Protein AF-0000000078671225 (afdb_homodimer)

Structure (mmCIF, N/CA/C/O backbone):
data_AF-0000000078671225-model_v1
#
loop_
_entity.id
_entity.type
_entity.pdbx_description
1 polymer 'cholesterol 7-desaturase'
#
loop_
_atom_site.group_PDB
_atom_site.id
_atom_site.type_symbol
_atom_site.label_atom_id
_atom_site.label_alt_id
_atom_site.label_comp_id
_atom_site.label_asym_id
_atom_site.label_entity_id
_atom_site.label_seq_id
_atom_site.pdbx_PDB_ins_code
_atom_site.Cartn_x
_atom_site.Cartn_y
_atom_site.Cartn_z
_atom_site.occupancy
_atom_site.B_iso_or_equiv
_atom_site.auth_seq_id
_atom_site.auth_comp_id
_atom_site.auth_asym_id
_atom_site.auth_atom_id
_atom_site.pdbx_PDB_model_num
ATOM 1 N N . ARG A 1 1 ? -19.578 13.242 -51.438 1 55.84 1 ARG A N 1
ATOM 2 C CA . ARG A 1 1 ? -18.312 13.195 -50.719 1 55.84 1 ARG A CA 1
ATOM 3 C C . ARG A 1 1 ? -18.422 12.367 -49.438 1 55.84 1 ARG A C 1
ATOM 5 O O . ARG A 1 1 ? -17.547 11.562 -49.156 1 55.84 1 ARG A O 1
ATOM 12 N N . LEU A 1 2 ? -19.469 12.477 -48.781 1 68.38 2 LEU A N 1
ATOM 13 C CA . LEU A 1 2 ? -19.688 11.703 -47.562 1 68.38 2 LEU A CA 1
ATOM 14 C C . LEU A 1 2 ? -19.969 10.234 -47.906 1 68.38 2 LEU A C 1
ATOM 16 O O . LEU A 1 2 ? -19.531 9.336 -47.188 1 68.38 2 LEU A O 1
ATOM 20 N N . ARG A 1 3 ? -20.609 10 -49.031 1 69.06 3 ARG A N 1
ATOM 21 C CA . ARG A 1 3 ? -20.938 8.641 -49.438 1 69.06 3 ARG A CA 1
ATOM 22 C C . ARG A 1 3 ? -19.688 7.855 -49.812 1 69.06 3 ARG A C 1
ATOM 24 O O . ARG A 1 3 ? -19.547 6.684 -49.438 1 69.06 3 ARG A O 1
ATOM 31 N N . TRP A 1 4 ? -18.828 8.523 -50.438 1 66.69 4 TRP A N 1
ATOM 32 C CA . TRP A 1 4 ? -17.578 7.859 -50.812 1 66.69 4 TRP A CA 1
ATOM 33 C C . TRP A 1 4 ? -16.719 7.594 -49.562 1 66.69 4 TRP A C 1
ATOM 35 O O . TRP A 1 4 ? -16.078 6.547 -49.469 1 66.69 4 TRP A O 1
ATOM 45 N N . LEU A 1 5 ? -16.844 8.492 -48.625 1 69.81 5 LEU A N 1
ATOM 46 C CA . LEU A 1 5 ? -16.094 8.297 -47.375 1 69.81 5 LEU A CA 1
ATOM 47 C C . LEU A 1 5 ? -16.656 7.121 -46.594 1 69.81 5 LEU A C 1
ATOM 49 O O . LEU A 1 5 ? -15.891 6.328 -46.031 1 69.81 5 LEU A O 1
ATOM 53 N N . LEU A 1 6 ? -17.906 7.027 -46.656 1 73.56 6 LEU A N 1
ATOM 54 C CA . LEU A 1 6 ? -18.547 5.91 -45.969 1 73.56 6 LEU A CA 1
ATOM 55 C C . LEU A 1 6 ? -18.219 4.59 -46.688 1 73.56 6 LEU A C 1
ATOM 57 O O . LEU A 1 6 ? -18.016 3.568 -46.031 1 73.56 6 LEU A O 1
ATOM 61 N N . LEU A 1 7 ? -18.156 4.641 -47.938 1 74.5 7 LEU A N 1
ATOM 62 C CA . LEU A 1 7 ? -17.875 3.447 -48.75 1 74.5 7 LEU A CA 1
ATOM 63 C C . LEU A 1 7 ? -16.438 2.979 -48.5 1 74.5 7 LEU A C 1
ATOM 65 O O . LEU A 1 7 ? -16.156 1.776 -48.531 1 74.5 7 LEU A O 1
ATOM 69 N N . LEU A 1 8 ? -15.617 3.893 -48.219 1 76.25 8 LEU A N 1
ATOM 70 C CA . LEU A 1 8 ? -14.227 3.533 -47.938 1 76.25 8 LEU A CA 1
ATOM 71 C C . LEU A 1 8 ? -14.023 3.18 -46.469 1 76.25 8 LEU A C 1
ATOM 73 O O . LEU A 1 8 ? -13.25 2.275 -46.156 1 76.25 8 LEU A O 1
ATOM 77 N N . LEU A 1 9 ? -14.82 3.812 -45.656 1 82.19 9 LEU A N 1
ATOM 78 C CA . LEU A 1 9 ? -14.602 3.637 -44.25 1 82.19 9 LEU A CA 1
ATOM 79 C C . LEU A 1 9 ? -15.234 2.342 -43.75 1 82.19 9 LEU A C 1
ATOM 81 O O . LEU A 1 9 ? -14.695 1.674 -42.875 1 82.19 9 LEU A O 1
ATOM 85 N N . LEU A 1 10 ? -16.266 1.945 -44.375 1 84.94 10 LEU A N 1
ATOM 86 C CA . LEU A 1 10 ? -17 0.776 -43.906 1 84.94 10 LEU A CA 1
ATOM 87 C C . LEU A 1 10 ? -16.188 -0.498 -44.125 1 84.94 10 LEU A C 1
ATOM 89 O O . LEU A 1 10 ? -16.047 -1.302 -43.188 1 84.94 10 LEU A O 1
ATOM 93 N N . PRO A 1 11 ? -15.656 -0.685 -45.375 1 85.44 11 PRO A N 1
ATOM 94 C CA . PRO A 1 11 ? -14.812 -1.87 -45.531 1 85.44 11 PRO A CA 1
ATOM 95 C C . PRO A 1 11 ? -13.609 -1.874 -44.594 1 85.44 11 PRO A C 1
ATOM 97 O O . PRO A 1 11 ? -13.203 -2.934 -44.094 1 85.44 11 PRO A O 1
ATOM 100 N N . CYS A 1 12 ? -13.148 -0.832 -44.375 1 87.88 12 CYS A N 1
ATOM 101 C CA . CYS A 1 12 ? -12.023 -0.729 -43.438 1 87.88 12 CYS A CA 1
ATOM 102 C C . CYS A 1 12 ? -12.438 -1.104 -42.031 1 87.88 12 CYS A C 1
ATOM 104 O O . CYS A 1 12 ? -11.711 -1.811 -41.344 1 87.88 12 CYS A O 1
ATOM 106 N N . VAL A 1 13 ? -13.531 -0.581 -41.625 1 88.31 13 VAL A N 1
ATOM 107 C CA . VAL A 1 13 ? -14.047 -0.91 -40.281 1 88.31 13 VAL A CA 1
ATOM 108 C C . VAL A 1 13 ? -14.336 -2.408 -40.188 1 88.31 13 VAL A C 1
ATOM 110 O O . VAL A 1 13 ? -13.992 -3.057 -39.219 1 88.31 13 VAL A O 1
ATOM 113 N N . ILE A 1 14 ? -14.93 -2.887 -41.219 1 87.38 14 ILE A N 1
ATOM 114 C CA . ILE A 1 14 ? -15.242 -4.312 -41.281 1 87.38 14 ILE A CA 1
ATOM 115 C C . ILE A 1 14 ? -13.945 -5.121 -41.219 1 87.38 14 ILE A C 1
ATOM 117 O O . ILE A 1 14 ? -13.852 -6.102 -40.469 1 87.38 14 ILE A O 1
ATOM 121 N N . PHE A 1 15 ? -13.016 -4.746 -41.969 1 88.62 15 PHE A N 1
ATOM 122 C CA . PHE A 1 15 ? -11.719 -5.422 -41.969 1 88.62 15 PHE A CA 1
ATOM 123 C C . PHE A 1 15 ? -11.078 -5.344 -40.594 1 88.62 15 PHE A C 1
ATOM 125 O O . PHE A 1 15 ? -10.531 -6.332 -40.094 1 88.62 15 PHE A O 1
ATOM 132 N N . CYS A 1 16 ? -11.125 -4.258 -40 1 87.88 16 CYS A N 1
ATOM 133 C CA . CYS A 1 16 ? -10.555 -4.086 -38.656 1 87.88 16 CYS A CA 1
ATOM 134 C C . CYS A 1 16 ? -11.25 -4.977 -37.656 1 87.88 16 CYS A C 1
ATOM 136 O O . CYS A 1 16 ? -10.602 -5.613 -36.812 1 87.88 16 CYS A O 1
ATOM 138 N N . VAL A 1 17 ? -12.477 -5.016 -37.719 1 86.75 17 VAL A N 1
ATOM 139 C CA . VAL A 1 17 ? -13.258 -5.836 -36.812 1 86.75 17 VAL A CA 1
ATOM 140 C C . VAL A 1 17 ? -12.945 -7.312 -37.031 1 86.75 17 VAL A C 1
ATOM 142 O O . VAL A 1 17 ? -12.758 -8.078 -36.094 1 86.75 17 VAL A O 1
ATOM 145 N N . LEU A 1 18 ? -12.875 -7.641 -38.281 1 87.12 18 LEU A N 1
ATOM 146 C CA . LEU A 1 18 ? -12.562 -9.023 -38.625 1 87.12 18 LEU A CA 1
ATOM 147 C C . LEU A 1 18 ? -11.148 -9.383 -38.188 1 87.12 18 LEU A C 1
ATOM 149 O O . LEU A 1 18 ? -10.898 -10.492 -37.719 1 87.12 18 LEU A O 1
ATOM 153 N N . PHE A 1 19 ? -10.328 -8.469 -38.375 1 87.31 19 PHE A N 1
ATOM 154 C CA . PHE A 1 19 ? -8.953 -8.688 -37.938 1 87.31 19 PHE A CA 1
ATOM 155 C C . PHE A 1 19 ? -8.891 -8.844 -36.406 1 87.31 19 PHE A C 1
ATOM 157 O O . PHE A 1 19 ? -8.211 -9.734 -35.906 1 87.31 19 PHE A O 1
ATOM 164 N N . TRP A 1 20 ? -9.547 -8.008 -35.812 1 83.62 20 TRP A N 1
ATOM 165 C CA . TRP A 1 20 ? -9.57 -8.086 -34.344 1 83.62 20 TRP A CA 1
ATOM 166 C C . TRP A 1 20 ? -10.172 -9.406 -33.875 1 83.62 20 TRP A C 1
ATOM 168 O O . TRP A 1 20 ? -9.641 -10.039 -32.969 1 83.62 20 TRP A O 1
ATOM 178 N N . TYR A 1 21 ? -11.117 -9.734 -34.469 1 84.5 21 TYR A N 1
ATOM 179 C CA . TYR A 1 21 ? -11.75 -11.008 -34.156 1 84.5 21 TYR A CA 1
ATOM 180 C C . TYR A 1 21 ? -10.797 -12.172 -34.438 1 84.5 21 TYR A C 1
ATOM 182 O O . TYR A 1 21 ? -10.656 -13.07 -33.594 1 84.5 21 TYR A O 1
ATOM 190 N N . TRP A 1 22 ? -10.234 -12.094 -35.594 1 86.56 22 TRP A N 1
ATOM 191 C CA . TRP A 1 22 ? -9.273 -13.133 -35.938 1 86.56 22 TRP A CA 1
ATOM 192 C C . TRP A 1 22 ? -8.133 -13.172 -34.938 1 86.56 22 TRP A C 1
ATOM 194 O O . TRP A 1 22 ? -7.742 -14.25 -34.469 1 86.56 22 TRP A O 1
ATOM 204 N N . TYR A 1 23 ? -7.664 -12.094 -34.625 1 86.06 23 TYR A N 1
ATOM 205 C CA . TYR A 1 23 ? -6.562 -11.992 -33.688 1 86.06 23 TYR A CA 1
ATOM 206 C C . TYR A 1 23 ? -6.965 -12.539 -32.312 1 86.06 23 TYR A C 1
ATOM 208 O O . TYR A 1 23 ? -6.234 -13.336 -31.719 1 86.06 23 TYR A O 1
ATOM 216 N N . PHE A 1 24 ? -8.086 -12.156 -31.922 1 86.69 24 PHE A N 1
ATOM 217 C CA . PHE A 1 24 ? -8.586 -12.602 -30.625 1 86.69 24 PHE A CA 1
ATOM 218 C C . PHE A 1 24 ? -8.844 -14.109 -30.641 1 86.69 24 PHE A C 1
ATOM 220 O O . PHE A 1 24 ? -8.617 -14.789 -29.641 1 86.69 24 PHE A O 1
ATOM 227 N N . TYR A 1 25 ? -9.188 -14.469 -31.781 1 87.69 25 TYR A N 1
ATOM 228 C CA . TYR A 1 25 ? -9.508 -15.891 -31.906 1 87.69 25 TYR A CA 1
ATOM 229 C C . TYR A 1 25 ? -8.242 -16.734 -31.938 1 87.69 25 TYR A C 1
ATOM 231 O O . TYR A 1 25 ? -8.188 -17.812 -31.328 1 87.69 25 TYR A O 1
ATOM 239 N N . THR A 1 26 ? -7.219 -16.266 -32.5 1 89.56 26 THR A N 1
ATOM 240 C CA . THR A 1 26 ? -6.062 -17.125 -32.75 1 89.56 26 THR A CA 1
ATOM 241 C C . THR A 1 26 ? -4.996 -16.938 -31.688 1 89.56 26 THR A C 1
ATOM 243 O O . THR A 1 26 ? -4.141 -17.812 -31.5 1 89.56 26 THR A O 1
ATOM 246 N N . ASN A 1 27 ? -5.047 -15.875 -31 1 92.88 27 ASN A N 1
ATOM 247 C CA . ASN A 1 27 ? -4 -15.609 -30.016 1 92.88 27 ASN A CA 1
ATOM 248 C C . ASN A 1 27 ? -4.492 -15.852 -28.594 1 92.88 27 ASN A C 1
ATOM 250 O O . ASN A 1 27 ? -5.652 -15.594 -28.281 1 92.88 27 ASN A O 1
ATOM 254 N N . PRO A 1 28 ? -3.529 -16.375 -27.75 1 95 28 PRO A N 1
ATOM 255 C CA . PRO A 1 28 ? -3.904 -16.562 -26.344 1 95 28 PRO A CA 1
ATOM 256 C C . PRO A 1 28 ? -4.188 -15.25 -25.641 1 95 28 PRO A C 1
ATOM 258 O O . PRO A 1 28 ? -3.678 -14.203 -26.047 1 95 28 PRO A O 1
ATOM 261 N N . LEU A 1 29 ? -5.043 -15.312 -24.656 1 95.06 29 LEU A N 1
ATOM 262 C CA . LEU A 1 29 ? -5.332 -14.148 -23.828 1 95.06 29 LEU A CA 1
ATOM 263 C C . LEU A 1 29 ? -4.273 -13.969 -22.75 1 95.06 29 LEU A C 1
ATOM 265 O O . LEU A 1 29 ? -4.113 -14.836 -21.875 1 95.06 29 LEU A O 1
ATOM 269 N N . GLU A 1 30 ? -3.547 -12.898 -22.781 1 95.38 30 GLU A N 1
ATOM 270 C CA . GLU A 1 30 ? -2.527 -12.625 -21.766 1 95.38 30 GLU A CA 1
ATOM 271 C C . GLU A 1 30 ? -2.807 -11.312 -21.047 1 95.38 30 GLU A C 1
ATOM 273 O O . GLU A 1 30 ? -2.773 -10.242 -21.656 1 95.38 30 GLU A O 1
ATOM 278 N N . LEU A 1 31 ? -3.146 -11.406 -19.844 1 95.94 31 LEU A N 1
ATOM 279 C CA . LEU A 1 31 ? -3.379 -10.266 -18.969 1 95.94 31 LEU A CA 1
ATOM 280 C C . LEU A 1 31 ? -2.299 -10.172 -17.891 1 95.94 31 LEU A C 1
ATOM 282 O O . LEU A 1 31 ? -2.373 -10.859 -16.875 1 95.94 31 LEU A O 1
ATOM 286 N N . LEU A 1 32 ? -1.301 -9.32 -18.078 1 96.31 32 LEU A N 1
ATOM 287 C CA . LEU A 1 32 ? -0.162 -9.164 -17.188 1 96.31 32 LEU A CA 1
ATOM 288 C C . LEU A 1 32 ? -0.237 -7.84 -16.422 1 96.31 32 LEU A C 1
ATOM 290 O O . LEU A 1 32 ? -0.164 -6.77 -17.031 1 96.31 32 LEU A O 1
ATOM 294 N N . ARG A 1 33 ? -0.385 -7.941 -15.117 1 96.44 33 ARG A N 1
ATOM 295 C CA . ARG A 1 33 ? -0.526 -6.754 -14.281 1 96.44 33 ARG A CA 1
ATOM 296 C C . ARG A 1 33 ? 0.785 -6.418 -13.586 1 96.44 33 ARG A C 1
ATOM 298 O O . ARG A 1 33 ? 1.474 -7.309 -13.086 1 96.44 33 ARG A O 1
ATOM 305 N N . ALA A 1 34 ? 1.053 -5.086 -13.578 1 94.38 34 ALA A N 1
ATOM 306 C CA . ALA A 1 34 ? 2.16 -4.621 -12.742 1 94.38 34 ALA A CA 1
ATOM 307 C C . ALA A 1 34 ? 1.76 -4.578 -11.273 1 94.38 34 ALA A C 1
ATOM 309 O O . ALA A 1 34 ? 0.57 -4.59 -10.945 1 94.38 34 ALA A O 1
ATOM 310 N N . PRO A 1 35 ? 2.77 -4.523 -10.383 1 92.94 35 PRO A N 1
ATOM 311 C CA . PRO A 1 35 ? 2.477 -4.562 -8.945 1 92.94 35 PRO A CA 1
ATOM 312 C C . PRO A 1 35 ? 1.544 -3.436 -8.508 1 92.94 35 PRO A C 1
ATOM 314 O O . PRO A 1 35 ? 0.824 -3.578 -7.516 1 92.94 35 PRO A O 1
ATOM 317 N N . GLU A 1 36 ? 1.502 -2.311 -9.219 1 93.38 36 GLU A N 1
ATOM 318 C CA . GLU A 1 36 ? 0.73 -1.149 -8.781 1 93.38 36 GLU A CA 1
ATOM 319 C C . GLU A 1 36 ? -0.641 -1.117 -9.453 1 93.38 36 GLU A C 1
ATOM 321 O O . GLU A 1 36 ? -1.479 -0.278 -9.117 1 93.38 36 GLU A O 1
ATOM 326 N N . ASP A 1 37 ? -0.904 -2.016 -10.312 1 93.38 37 ASP A N 1
ATOM 327 C CA . ASP A 1 37 ? -2.051 -1.899 -11.211 1 93.38 37 ASP A CA 1
ATOM 328 C C . ASP A 1 37 ? -3.352 -2.238 -10.484 1 93.38 37 ASP A C 1
ATOM 330 O O . ASP A 1 37 ? -4.414 -1.72 -10.836 1 93.38 37 ASP A O 1
ATOM 334 N N . VAL A 1 38 ? -3.236 -3.137 -9.516 1 94.69 38 VAL A N 1
ATOM 335 C CA . VAL A 1 38 ? -4.473 -3.715 -9 1 94.69 38 VAL A CA 1
ATOM 336 C C . VAL A 1 38 ? -4.512 -3.598 -7.477 1 94.69 38 VAL A C 1
ATOM 338 O O . VAL A 1 38 ? -3.492 -3.797 -6.809 1 94.69 38 VAL A O 1
ATOM 341 N N . GLY A 1 39 ? -5.695 -3.27 -7.004 1 94.44 39 GLY A N 1
ATOM 342 C CA . GLY A 1 39 ? -5.957 -3.438 -5.582 1 94.44 39 GLY A CA 1
ATOM 343 C C . GLY A 1 39 ? -5.727 -2.172 -4.781 1 94.44 39 GLY A C 1
ATOM 344 O O . GLY A 1 39 ? -5.738 -2.199 -3.547 1 94.44 39 GLY A O 1
ATOM 345 N N . TYR A 1 40 ? -5.496 -1.043 -5.445 1 93.25 40 TYR A N 1
ATOM 346 C CA . TYR A 1 40 ? -5.254 0.227 -4.77 1 93.25 40 TYR A CA 1
ATOM 347 C C . TYR A 1 40 ? -6.238 1.292 -5.238 1 93.25 40 TYR A C 1
ATOM 349 O O . TYR A 1 40 ? -6.668 1.283 -6.395 1 93.25 40 TYR A O 1
ATOM 357 N N . ILE A 1 41 ? -6.578 2.096 -4.242 1 87.31 41 ILE A N 1
ATOM 358 C CA . ILE A 1 41 ? -7.418 3.24 -4.578 1 87.31 41 ILE A CA 1
ATOM 359 C C . ILE A 1 41 ? -6.547 4.488 -4.734 1 87.31 41 ILE A C 1
ATOM 361 O O . ILE A 1 41 ? -5.887 4.914 -3.785 1 87.31 41 ILE A O 1
ATOM 365 N N . ALA A 1 42 ? -6.652 5.039 -5.883 1 80.19 42 ALA A N 1
ATOM 366 C CA . ALA A 1 42 ? -5.809 6.191 -6.188 1 80.19 42 ALA A CA 1
ATOM 367 C C . ALA A 1 42 ? -6.207 7.398 -5.344 1 80.19 42 ALA A C 1
ATOM 369 O O . ALA A 1 42 ? -7.395 7.68 -5.172 1 80.19 42 ALA A O 1
ATOM 370 N N . GLU A 1 43 ? -5.227 8.016 -4.695 1 74.69 43 GLU A N 1
ATOM 371 C CA . GLU A 1 43 ? -5.422 9.273 -3.98 1 74.69 43 GLU A CA 1
ATOM 372 C C . GLU A 1 43 ? -5.238 10.469 -4.91 1 74.69 43 GLU A C 1
ATOM 374 O O . GLU A 1 43 ? -4.492 10.391 -5.887 1 74.69 43 GLU A O 1
ATOM 379 N N . ASP A 1 44 ? -5.961 11.477 -4.668 1 68.62 44 ASP A N 1
ATOM 380 C CA . ASP A 1 44 ? -5.887 12.656 -5.527 1 68.62 44 ASP A CA 1
ATOM 381 C C . ASP A 1 44 ? -4.461 13.195 -5.598 1 68.62 44 ASP A C 1
ATOM 383 O O . ASP A 1 44 ? -3.791 13.336 -4.574 1 68.62 44 ASP A O 1
ATOM 387 N N . GLY A 1 45 ? -4.047 13.438 -6.844 1 67.62 45 GLY A N 1
ATOM 388 C CA . GLY A 1 45 ? -2.768 14.078 -7.094 1 67.62 45 GLY A CA 1
ATOM 389 C C . GLY A 1 45 ? -1.602 13.109 -7.094 1 67.62 45 GLY A C 1
ATOM 390 O O . GLY A 1 45 ? -0.445 13.523 -7.195 1 67.62 45 GLY A O 1
ATOM 391 N N . ARG A 1 46 ? -1.879 11.773 -6.934 1 79.06 46 ARG A N 1
ATOM 392 C CA . ARG A 1 46 ? -0.795 10.797 -6.898 1 79.06 46 ARG A CA 1
ATOM 393 C C . ARG A 1 46 ? -0.961 9.758 -8 1 79.06 46 ARG A C 1
ATOM 395 O O . ARG A 1 46 ? -2.084 9.414 -8.375 1 79.06 46 ARG A O 1
ATOM 402 N N . SER A 1 47 ? 0.182 9.344 -8.523 1 81 47 SER A N 1
ATOM 403 C CA . SER A 1 47 ? 0.148 8.227 -9.461 1 81 47 SER A CA 1
ATOM 404 C C . SER A 1 47 ? -0.207 6.922 -8.75 1 81 47 SER A C 1
ATOM 406 O O . SER A 1 47 ? -0.151 6.84 -7.52 1 81 47 SER A O 1
ATOM 408 N N . LYS A 1 48 ? -0.558 5.883 -9.547 1 84.62 48 LYS A N 1
ATOM 409 C CA . LYS A 1 48 ? -0.833 4.555 -9.008 1 84.62 48 LYS A CA 1
ATOM 410 C C . LYS A 1 48 ? 0.397 3.98 -8.305 1 84.62 48 LYS A C 1
ATOM 412 O O . LYS A 1 48 ? 0.285 3.385 -7.234 1 84.62 48 LYS A O 1
ATOM 417 N N . ALA A 1 49 ? 1.486 4.18 -8.961 1 85.81 49 ALA A N 1
ATOM 418 C CA . ALA A 1 49 ? 2.736 3.67 -8.406 1 85.81 49 ALA A CA 1
ATOM 419 C C . ALA A 1 49 ? 3.051 4.324 -7.062 1 85.81 49 ALA A C 1
ATOM 421 O O . ALA A 1 49 ? 3.459 3.65 -6.113 1 85.81 49 ALA A O 1
ATOM 422 N N . GLN A 1 50 ? 2.807 5.59 -6.961 1 83.25 50 GLN A N 1
ATOM 423 C CA . GLN A 1 50 ? 3.035 6.316 -5.715 1 83.25 50 GLN A CA 1
ATOM 424 C C . GLN A 1 50 ? 2.088 5.832 -4.617 1 83.25 50 GLN A C 1
ATOM 426 O O . GLN A 1 50 ? 2.508 5.621 -3.477 1 83.25 50 GLN A O 1
ATOM 431 N N . THR A 1 51 ? 0.891 5.617 -5.016 1 88 51 THR A N 1
ATOM 432 C CA . THR A 1 51 ? -0.112 5.148 -4.062 1 88 51 THR A CA 1
ATOM 433 C C . THR A 1 51 ? 0.232 3.748 -3.561 1 88 51 THR A C 1
ATOM 435 O O . THR A 1 51 ? 0.231 3.498 -2.354 1 88 51 THR A O 1
ATOM 438 N N . ALA A 1 52 ? 0.563 2.893 -4.477 1 90.56 52 ALA A N 1
ATOM 439 C CA . ALA A 1 52 ? 0.913 1.523 -4.109 1 90.56 52 ALA A CA 1
ATOM 440 C C . ALA A 1 52 ? 2.111 1.497 -3.166 1 90.56 52 ALA A C 1
ATOM 442 O O . ALA A 1 52 ? 2.109 0.766 -2.172 1 90.56 52 ALA A O 1
ATOM 443 N N . ASN A 1 53 ? 3.078 2.279 -3.451 1 86.31 53 ASN A N 1
ATOM 444 C CA . ASN A 1 53 ? 4.27 2.35 -2.611 1 86.31 53 ASN A CA 1
ATOM 445 C C . ASN A 1 53 ? 3.938 2.85 -1.208 1 86.31 53 ASN A C 1
ATOM 447 O O . ASN A 1 53 ? 4.457 2.328 -0.22 1 86.31 53 ASN A O 1
ATOM 451 N N . GLN A 1 54 ? 3.113 3.814 -1.175 1 86.81 54 GLN A N 1
ATOM 452 C CA . GLN A 1 54 ? 2.711 4.355 0.119 1 86.81 54 GLN A CA 1
ATOM 453 C C . GLN A 1 54 ? 1.944 3.32 0.936 1 86.81 54 GLN A C 1
ATOM 455 O O . GLN A 1 54 ? 2.186 3.164 2.135 1 86.81 54 GLN A O 1
ATOM 460 N N . VAL A 1 55 ? 1.031 2.627 0.302 1 90.06 55 VAL A N 1
ATOM 461 C CA . VAL A 1 55 ? 0.231 1.614 0.98 1 90.06 55 VAL A CA 1
ATOM 462 C C . VAL A 1 55 ? 1.14 0.51 1.517 1 90.06 55 VAL A C 1
ATOM 464 O O . VAL A 1 55 ? 1.012 0.1 2.672 1 90.06 55 VAL A O 1
ATOM 467 N N . ARG A 1 56 ? 2.059 0.103 0.726 1 88.69 56 ARG A N 1
ATOM 468 C CA . ARG A 1 56 ? 2.98 -0.958 1.116 1 88.69 56 ARG A CA 1
ATOM 469 C C . ARG A 1 56 ? 3.846 -0.527 2.295 1 88.69 56 ARG A C 1
ATOM 471 O O . ARG A 1 56 ? 4.086 -1.312 3.215 1 88.69 56 ARG A O 1
ATOM 478 N N . ARG A 1 57 ? 4.23 0.657 2.248 1 84.69 57 ARG A N 1
ATOM 479 C CA . ARG A 1 57 ? 5.137 1.186 3.264 1 84.69 57 ARG A CA 1
ATOM 480 C C . ARG A 1 57 ? 4.41 1.39 4.59 1 84.69 57 ARG A C 1
ATOM 482 O O . ARG A 1 57 ? 4.98 1.151 5.656 1 84.69 57 ARG A O 1
ATOM 489 N N . ARG A 1 58 ? 3.18 1.777 4.535 1 87.5 58 ARG A N 1
ATOM 490 C CA . ARG A 1 58 ? 2.492 2.252 5.73 1 87.5 58 ARG A CA 1
ATOM 491 C C . ARG A 1 58 ? 1.592 1.167 6.312 1 87.5 58 ARG A C 1
ATOM 493 O O . ARG A 1 58 ? 1.129 1.28 7.449 1 87.5 58 ARG A O 1
ATOM 500 N N . ARG A 1 59 ? 1.404 0.136 5.605 1 87.69 59 ARG A N 1
ATOM 501 C CA . ARG A 1 59 ? 0.532 -0.929 6.09 1 87.69 59 ARG A CA 1
ATOM 502 C C . ARG A 1 59 ? 1.179 -1.685 7.246 1 87.69 59 ARG A C 1
ATOM 504 O O . ARG A 1 59 ? 2.385 -1.935 7.234 1 87.69 59 ARG A O 1
ATOM 511 N N . LYS A 1 60 ? 0.337 -2.014 8.195 1 86.88 60 LYS A N 1
ATOM 512 C CA . LYS A 1 60 ? 0.794 -2.965 9.203 1 86.88 60 LYS A CA 1
ATOM 513 C C . LYS A 1 60 ? 0.861 -4.379 8.641 1 86.88 60 LYS A C 1
ATOM 515 O O . LYS A 1 60 ? -0.034 -4.805 7.902 1 86.88 60 LYS A O 1
ATOM 520 N N . ILE A 1 61 ? 1.869 -5.027 8.961 1 84.62 61 ILE A N 1
ATOM 521 C CA . ILE A 1 61 ? 2.029 -6.348 8.367 1 84.62 61 ILE A CA 1
ATOM 522 C C . ILE A 1 61 ? 1.565 -7.418 9.344 1 84.62 61 ILE A C 1
ATOM 524 O O . ILE A 1 61 ? 1.182 -8.516 8.938 1 84.62 61 ILE A O 1
ATOM 528 N N . GLY A 1 62 ? 1.608 -7.109 10.711 1 84.38 62 GLY A N 1
ATOM 529 C CA . GLY A 1 62 ? 1.26 -8.094 11.727 1 84.38 62 GLY A CA 1
ATOM 530 C C . GLY A 1 62 ? 2.381 -9.07 12.016 1 84.38 62 GLY A C 1
ATOM 531 O O . GLY A 1 62 ? 3.463 -8.977 11.438 1 84.38 62 GLY A O 1
ATOM 532 N N . GLU A 1 63 ? 2.146 -9.914 13.016 1 90.44 63 GLU A N 1
ATOM 533 C CA . GLU A 1 63 ? 3.076 -11.008 13.281 1 90.44 63 GLU A CA 1
ATOM 534 C C . GLU A 1 63 ? 2.941 -12.109 12.234 1 90.44 63 GLU A C 1
ATOM 536 O O . GLU A 1 63 ? 1.871 -12.703 12.086 1 90.44 63 GLU A O 1
ATOM 541 N N . LEU A 1 64 ? 4.023 -12.406 11.609 1 93.88 64 LEU A N 1
ATOM 542 C CA . LEU A 1 64 ? 3.959 -13.25 10.414 1 93.88 64 LEU A CA 1
ATOM 543 C C . LEU A 1 64 ? 4.523 -14.641 10.695 1 93.88 64 LEU A C 1
ATOM 545 O O . LEU A 1 64 ? 5.48 -14.781 11.461 1 93.88 64 LEU A O 1
ATOM 549 N N . PRO A 1 65 ? 3.908 -15.68 10.094 1 95.19 65 PRO A N 1
ATOM 550 C CA . PRO A 1 65 ? 4.641 -16.938 9.961 1 95.19 65 PRO A CA 1
ATOM 551 C C . PRO A 1 65 ? 5.898 -16.797 9.102 1 95.19 65 PRO A C 1
ATOM 553 O O . PRO A 1 65 ? 6.168 -15.727 8.562 1 95.19 65 PRO A O 1
ATOM 556 N N . PRO A 1 66 ? 6.699 -17.938 9.117 1 96.44 66 PRO A N 1
ATOM 557 C CA . PRO A 1 66 ? 7.824 -17.875 8.18 1 96.44 66 PRO A CA 1
ATOM 558 C C . PRO A 1 66 ? 7.391 -17.469 6.77 1 96.44 66 PRO A C 1
ATOM 560 O O . PRO A 1 66 ? 6.258 -17.734 6.367 1 96.44 66 PRO A O 1
ATOM 563 N N . VAL A 1 67 ? 8.289 -16.906 6.008 1 96.44 67 VAL A N 1
ATOM 564 C CA . VAL A 1 67 ? 7.848 -16.188 4.824 1 96.44 67 VAL A CA 1
ATOM 565 C C . VAL A 1 67 ? 8.031 -17.047 3.582 1 96.44 67 VAL A C 1
ATOM 567 O O . VAL A 1 67 ? 7.43 -16.781 2.539 1 96.44 67 VAL A O 1
ATOM 570 N N . TYR A 1 68 ? 8.859 -18.094 3.6 1 97.81 68 TYR A N 1
ATOM 571 C CA . TYR A 1 68 ? 9.07 -18.984 2.459 1 97.81 68 TYR A CA 1
ATOM 572 C C . TYR A 1 68 ? 8.812 -20.438 2.836 1 97.81 68 TYR A C 1
ATOM 574 O O . TYR A 1 68 ? 9.648 -21.078 3.465 1 97.81 68 TYR A O 1
ATOM 582 N N . PRO A 1 69 ? 7.734 -21 2.385 1 98.44 69 PRO A N 1
ATOM 583 C CA . PRO A 1 69 ? 7.445 -22.406 2.674 1 98.44 69 PRO A CA 1
ATOM 584 C C . PRO A 1 69 ? 8.219 -23.359 1.769 1 98.44 69 PRO A C 1
ATOM 586 O O . PRO A 1 69 ? 8.602 -23 0.656 1 98.44 69 PRO A O 1
ATOM 589 N N . ASN A 1 70 ? 8.391 -24.578 2.285 1 98.56 70 ASN A N 1
ATOM 590 C CA . ASN A 1 70 ? 9.031 -25.625 1.502 1 98.56 70 ASN A CA 1
ATOM 591 C C . ASN A 1 70 ? 8.078 -26.219 0.462 1 98.56 70 ASN A C 1
ATOM 593 O O . ASN A 1 70 ? 6.93 -26.531 0.777 1 98.56 70 ASN A O 1
ATOM 597 N N . GLY A 1 71 ? 8.555 -26.281 -0.759 1 98.62 71 GLY A N 1
ATOM 598 C CA . GLY A 1 71 ? 7.703 -26.844 -1.793 1 98.62 71 GLY A CA 1
ATOM 599 C C . GLY A 1 71 ? 8.133 -26.453 -3.195 1 98.62 71 GLY A C 1
ATOM 600 O O . GLY A 1 71 ? 9.25 -25.984 -3.4 1 98.62 71 GLY A O 1
ATOM 601 N N . TRP A 1 72 ? 7.305 -26.844 -4.184 1 98.81 72 TRP A N 1
ATOM 602 C CA . TRP A 1 72 ? 7.52 -26.531 -5.594 1 98.81 72 TRP A CA 1
ATOM 603 C C . TRP A 1 72 ? 6.957 -25.141 -5.934 1 98.81 72 TRP A C 1
ATOM 605 O O . TRP A 1 72 ? 5.84 -24.812 -5.535 1 98.81 72 TRP A O 1
ATOM 615 N N . PHE A 1 73 ? 7.707 -24.375 -6.691 1 98.88 73 PHE A N 1
ATOM 616 C CA . PHE A 1 73 ? 7.281 -23.047 -7.125 1 98.88 73 PHE A CA 1
ATOM 617 C C . PHE A 1 73 ? 7.594 -22.828 -8.602 1 98.88 73 PHE A C 1
ATOM 619 O O . PHE A 1 73 ? 8.648 -23.25 -9.086 1 98.88 73 PHE A O 1
ATOM 626 N N . ARG A 1 74 ? 6.719 -22.203 -9.25 1 98.69 74 ARG A N 1
ATOM 627 C CA . ARG A 1 74 ? 6.91 -21.875 -10.664 1 98.69 74 ARG A CA 1
ATOM 628 C C . ARG A 1 74 ? 7.918 -20.734 -10.828 1 98.69 74 ARG A C 1
ATOM 630 O O . ARG A 1 74 ? 7.82 -19.719 -10.148 1 98.69 74 ARG A O 1
ATOM 637 N N . VAL A 1 75 ? 8.797 -20.906 -11.734 1 98.31 75 VAL A N 1
ATOM 638 C CA . VAL A 1 75 ? 9.742 -19.828 -12 1 98.31 75 VAL A CA 1
ATOM 639 C C . VAL A 1 75 ? 9.445 -19.203 -13.367 1 98.31 75 VAL A C 1
ATOM 641 O O . VAL A 1 75 ? 9.703 -18.016 -13.586 1 98.31 75 VAL A O 1
ATOM 644 N N . LEU A 1 76 ? 8.938 -20.109 -14.266 1 97.56 76 LEU A N 1
ATOM 645 C CA . LEU A 1 76 ? 8.688 -19.594 -15.609 1 97.56 76 LEU A CA 1
ATOM 646 C C . LEU A 1 76 ? 7.754 -20.531 -16.375 1 97.56 76 LEU A C 1
ATOM 648 O O . LEU A 1 76 ? 7.746 -21.734 -16.141 1 97.56 76 LEU A O 1
ATOM 652 N N . ASP A 1 77 ? 7.008 -19.938 -17.281 1 97.25 77 ASP A N 1
ATOM 653 C CA . ASP A 1 77 ? 6.309 -20.781 -18.25 1 97.25 77 ASP A CA 1
ATOM 654 C C . ASP A 1 77 ? 7.258 -21.281 -19.328 1 97.25 77 ASP A C 1
ATOM 656 O O . ASP A 1 77 ? 8.109 -20.531 -19.812 1 97.25 77 ASP A O 1
ATOM 660 N N . SER A 1 78 ? 7.051 -22.484 -19.703 1 97.56 78 SER A N 1
ATOM 661 C CA . SER A 1 78 ? 7.953 -23.141 -20.656 1 97.56 78 SER A CA 1
ATOM 662 C C . SER A 1 78 ? 8.047 -22.344 -21.953 1 97.56 78 SER A C 1
ATOM 664 O O . SER A 1 78 ? 9.125 -22.203 -22.516 1 97.56 78 SER A O 1
ATOM 666 N N . HIS A 1 79 ? 6.906 -21.828 -22.422 1 95.38 79 HIS A N 1
ATOM 667 C CA . HIS A 1 79 ? 6.875 -21.203 -23.75 1 95.38 79 HIS A CA 1
ATOM 668 C C . HIS A 1 79 ? 7.598 -19.859 -23.734 1 95.38 79 HIS A C 1
ATOM 670 O O . HIS A 1 79 ? 7.871 -19.297 -24.797 1 95.38 79 HIS A O 1
ATOM 676 N N . LEU A 1 80 ? 7.961 -19.391 -22.578 1 96.19 80 LEU A N 1
ATOM 677 C CA . LEU A 1 80 ? 8.672 -18.125 -22.469 1 96.19 80 LEU A CA 1
ATOM 678 C C . LEU A 1 80 ? 10.18 -18.344 -22.516 1 96.19 80 LEU A C 1
ATOM 680 O O . LEU A 1 80 ? 10.945 -17.375 -22.453 1 96.19 80 LEU A O 1
ATOM 684 N N . LEU A 1 81 ? 10.625 -19.516 -22.578 1 97.94 81 LEU A N 1
ATOM 685 C CA . LEU A 1 81 ? 12.047 -19.859 -22.562 1 97.94 81 LEU A CA 1
ATOM 686 C C . LEU A 1 81 ? 12.406 -20.688 -23.797 1 97.94 81 LEU A C 1
ATOM 688 O O . LEU A 1 81 ? 12.266 -21.906 -23.781 1 97.94 81 LEU A O 1
ATOM 692 N N . GLU A 1 82 ? 12.984 -20.094 -24.766 1 97.44 82 GLU A N 1
ATOM 693 C CA . GLU A 1 82 ? 13.406 -20.797 -25.984 1 97.44 82 GLU A CA 1
ATOM 694 C C . GLU A 1 82 ? 14.758 -21.484 -25.781 1 97.44 82 GLU A C 1
ATOM 696 O O . GLU A 1 82 ? 15.469 -21.188 -24.812 1 97.44 82 GLU A O 1
ATOM 701 N N . ARG A 1 83 ? 15.039 -22.406 -26.688 1 97.75 83 ARG A N 1
ATOM 702 C CA . ARG A 1 83 ? 16.344 -23.047 -26.672 1 97.75 83 ARG A CA 1
ATOM 703 C C . ARG A 1 83 ? 17.469 -22 -26.781 1 97.75 83 ARG A C 1
ATOM 705 O O . ARG A 1 83 ? 17.391 -21.094 -27.609 1 97.75 83 ARG A O 1
ATOM 712 N N . GLY A 1 84 ? 18.422 -22.062 -25.891 1 97.94 84 GLY A N 1
ATOM 713 C CA . GLY A 1 84 ? 19.547 -21.156 -25.922 1 97.94 84 GLY A CA 1
ATOM 714 C C . GLY A 1 84 ? 19.297 -19.844 -25.188 1 97.94 84 GLY A C 1
ATOM 715 O O . GLY A 1 84 ? 20.172 -18.984 -25.125 1 97.94 84 GLY A O 1
ATOM 716 N N . GLU A 1 85 ? 18.141 -19.734 -24.641 1 98.06 85 GLU A N 1
ATOM 717 C CA . GLU A 1 85 ? 17.797 -18.5 -23.938 1 98.06 85 GLU A CA 1
ATOM 718 C C . GLU A 1 85 ? 18 -18.656 -22.438 1 98.06 85 GLU A C 1
ATOM 720 O O . GLU A 1 85 ? 17.984 -19.766 -21.906 1 98.06 85 GLU A O 1
ATOM 725 N N . VAL A 1 86 ? 18.312 -17.531 -21.781 1 98.38 86 VAL A N 1
ATOM 726 C CA . VAL A 1 86 ? 18.422 -17.469 -20.328 1 98.38 86 VAL A CA 1
ATOM 727 C C . VAL A 1 86 ? 17.594 -16.312 -19.781 1 98.38 86 VAL A C 1
ATOM 729 O O . VAL A 1 86 ? 17.484 -15.266 -20.422 1 98.38 86 VAL A O 1
ATOM 732 N N . LYS A 1 87 ? 16.938 -16.531 -18.672 1 98.12 87 LYS A N 1
ATOM 733 C CA . LYS A 1 87 ? 16.156 -15.523 -17.969 1 98.12 87 LYS A CA 1
ATOM 734 C C . LYS A 1 87 ? 16.562 -15.414 -16.5 1 98.12 87 LYS A C 1
ATOM 736 O O . LYS A 1 87 ? 16.797 -16.438 -15.844 1 98.12 87 LYS A O 1
ATOM 741 N N . ASN A 1 88 ? 16.734 -14.133 -16.062 1 97.88 88 ASN A N 1
ATOM 742 C CA . ASN A 1 88 ? 16.891 -13.875 -14.625 1 97.88 88 ASN A CA 1
ATOM 743 C C . ASN A 1 88 ? 15.539 -13.836 -13.922 1 97.88 88 ASN A C 1
ATOM 745 O O . ASN A 1 88 ? 14.641 -13.094 -14.328 1 97.88 88 ASN A O 1
ATOM 749 N N . VAL A 1 89 ? 15.344 -14.656 -12.898 1 97.62 89 VAL A N 1
ATOM 750 C CA . VAL A 1 89 ? 14.055 -14.742 -12.227 1 97.62 89 VAL A CA 1
ATOM 751 C C . VAL A 1 89 ? 14.242 -14.578 -10.719 1 97.62 89 VAL A C 1
ATOM 753 O O . VAL A 1 89 ? 15.172 -15.148 -10.141 1 97.62 89 VAL A O 1
ATOM 756 N N . SER A 1 90 ? 13.391 -13.727 -10.102 1 96.62 90 SER A N 1
ATOM 757 C CA . SER A 1 90 ? 13.336 -13.609 -8.648 1 96.62 90 SER A CA 1
ATOM 758 C C . SER A 1 90 ? 12.383 -14.641 -8.047 1 96.62 90 SER A C 1
ATOM 760 O O . SER A 1 90 ? 11.227 -14.742 -8.469 1 96.62 90 SER A O 1
ATOM 762 N N . VAL A 1 91 ? 12.867 -15.414 -7.109 1 97.31 91 VAL A N 1
ATOM 763 C CA . VAL A 1 91 ? 12.047 -16.438 -6.461 1 97.31 91 VAL A CA 1
ATOM 764 C C . VAL A 1 91 ? 12.539 -16.656 -5.035 1 97.31 91 VAL A C 1
ATOM 766 O O . VAL A 1 91 ? 13.734 -16.812 -4.801 1 97.31 91 VAL A O 1
ATOM 769 N N . LEU A 1 92 ? 11.648 -16.578 -4.098 1 96.25 92 LEU A N 1
ATOM 770 C CA . LEU A 1 92 ? 11.922 -16.859 -2.695 1 96.25 92 LEU A CA 1
ATOM 771 C C . LEU A 1 92 ? 13.047 -15.977 -2.172 1 96.25 92 LEU A C 1
ATOM 773 O O . LEU A 1 92 ? 13.93 -16.453 -1.451 1 96.25 92 LEU A O 1
ATOM 777 N N . GLY A 1 93 ? 13.047 -14.758 -2.637 1 92.31 93 GLY A N 1
ATOM 778 C CA . GLY A 1 93 ? 14.023 -13.789 -2.162 1 92.31 93 GLY A CA 1
ATOM 779 C C . GLY A 1 93 ? 15.391 -13.953 -2.812 1 92.31 93 GLY A C 1
ATOM 780 O O . GLY A 1 93 ? 16.344 -13.281 -2.428 1 92.31 93 GLY A O 1
ATOM 781 N N . GLU A 1 94 ? 15.5 -14.852 -3.711 1 93.69 94 GLU A N 1
ATOM 782 C CA . GLU A 1 94 ? 16.75 -15.117 -4.414 1 93.69 94 GLU A CA 1
ATOM 783 C C . GLU A 1 94 ? 16.625 -14.82 -5.906 1 93.69 94 GLU A C 1
ATOM 785 O O . GLU A 1 94 ? 15.516 -14.625 -6.41 1 93.69 94 GLU A O 1
ATOM 790 N N . GLN A 1 95 ? 17.797 -14.734 -6.492 1 95.81 95 GLN A N 1
ATOM 791 C CA . GLN A 1 95 ? 17.875 -14.641 -7.945 1 95.81 95 GLN A CA 1
ATOM 792 C C . GLN A 1 95 ? 18.391 -15.945 -8.562 1 95.81 95 GLN A C 1
ATOM 794 O O . GLN A 1 95 ? 19.344 -16.531 -8.062 1 95.81 95 GLN A O 1
ATOM 799 N N . VAL A 1 96 ? 17.672 -16.344 -9.57 1 98.25 96 VAL A N 1
ATOM 800 C CA . VAL A 1 96 ? 18.109 -17.578 -10.219 1 98.25 96 VAL A CA 1
ATOM 801 C C . VAL A 1 96 ? 18.25 -17.344 -11.727 1 98.25 96 VAL A C 1
ATOM 803 O O . VAL A 1 96 ? 17.609 -16.453 -12.289 1 98.25 96 VAL A O 1
ATOM 806 N N . ALA A 1 97 ? 19.125 -18.109 -12.328 1 98.62 97 ALA A N 1
ATOM 807 C CA . ALA A 1 97 ? 19.266 -18.172 -13.781 1 98.62 97 ALA A CA 1
ATOM 808 C C . ALA A 1 97 ? 18.5 -19.359 -14.352 1 98.62 97 ALA A C 1
ATOM 810 O O . ALA A 1 97 ? 18.859 -20.516 -14.117 1 98.62 97 ALA A O 1
ATOM 811 N N . VAL A 1 98 ? 17.484 -19.109 -15.039 1 98.81 98 VAL A N 1
ATOM 812 C CA . VAL A 1 98 ? 16.703 -20.141 -15.727 1 98.81 98 VAL A CA 1
ATOM 813 C C . VAL A 1 98 ? 17.094 -20.156 -17.203 1 98.81 98 VAL A C 1
ATOM 815 O O . VAL A 1 98 ? 16.906 -19.156 -17.906 1 98.81 98 VAL A O 1
ATOM 818 N N . PHE A 1 99 ? 17.625 -21.281 -17.672 1 98.81 99 PHE A N 1
ATOM 819 C CA . PHE A 1 99 ? 18.031 -21.312 -19.078 1 98.81 99 PHE A CA 1
ATOM 820 C C . PHE A 1 99 ? 17.734 -22.656 -19.703 1 98.81 99 PHE A C 1
ATOM 822 O O . PHE A 1 99 ? 17.609 -23.656 -19 1 98.81 99 PHE A O 1
ATOM 829 N N . ARG A 1 100 ? 17.484 -22.641 -20.953 1 98.75 100 ARG A N 1
ATOM 830 C CA . ARG A 1 100 ? 17.25 -23.859 -21.719 1 98.75 100 ARG A CA 1
ATOM 831 C C . ARG A 1 100 ? 18.469 -24.219 -22.578 1 98.75 100 ARG A C 1
ATOM 833 O O . ARG A 1 100 ? 18.875 -23.438 -23.438 1 98.75 100 ARG A O 1
ATOM 840 N N . ALA A 1 101 ? 18.953 -25.391 -22.328 1 98.25 101 ALA A N 1
ATOM 841 C CA . ALA A 1 101 ? 20.109 -25.875 -23.062 1 98.25 101 ALA A CA 1
ATOM 842 C C . ALA A 1 101 ? 19.75 -26.125 -24.531 1 98.25 101 ALA A C 1
ATOM 844 O O . ALA A 1 101 ? 18.578 -26.172 -24.891 1 98.25 101 ALA A O 1
ATOM 845 N N . GLN A 1 102 ? 20.859 -26.281 -25.312 1 97.12 102 GLN A N 1
ATOM 846 C CA . GLN A 1 102 ? 20.641 -26.5 -26.75 1 97.12 102 GLN A CA 1
ATOM 847 C C . GLN A 1 102 ? 19.969 -27.844 -27 1 97.12 102 GLN A C 1
ATOM 849 O O . GLN A 1 102 ? 19.297 -28.031 -28.016 1 97.12 102 GLN A O 1
ATOM 854 N N . ASN A 1 103 ? 20.062 -28.719 -26.062 1 96.88 103 ASN A N 1
ATOM 855 C CA . ASN A 1 103 ? 19.422 -30.016 -26.203 1 96.88 103 ASN A CA 1
ATOM 856 C C . ASN A 1 103 ? 17.953 -29.969 -25.781 1 96.88 103 ASN A C 1
ATOM 858 O O . ASN A 1 103 ? 17.25 -30.984 -25.797 1 96.88 103 ASN A O 1
ATOM 862 N N . GLY A 1 104 ? 17.531 -28.828 -25.266 1 97.56 104 GLY A N 1
ATOM 863 C CA . GLY A 1 104 ? 16.125 -28.625 -24.984 1 97.56 104 GLY A CA 1
ATOM 864 C C . GLY A 1 104 ? 15.789 -28.703 -23.5 1 97.56 104 GLY A C 1
ATOM 865 O O . GLY A 1 104 ? 14.695 -28.328 -23.094 1 97.56 104 GLY A O 1
ATOM 866 N N . LYS A 1 105 ? 16.688 -29.141 -22.734 1 98 105 LYS A N 1
ATOM 867 C CA . LYS A 1 105 ? 16.438 -29.281 -21.297 1 98 105 LYS A CA 1
ATOM 868 C C . LYS A 1 105 ? 16.547 -27.938 -20.578 1 98 105 LYS A C 1
ATOM 870 O O . LYS A 1 105 ? 17.469 -27.156 -20.844 1 98 105 LYS A O 1
ATOM 875 N N . ALA A 1 106 ? 15.609 -27.688 -19.703 1 98.69 106 ALA A N 1
ATOM 876 C CA . ALA A 1 106 ? 15.664 -26.484 -18.891 1 98.69 106 ALA A CA 1
ATOM 877 C C . ALA A 1 106 ? 16.438 -26.734 -17.594 1 98.69 106 ALA A C 1
ATOM 879 O O . ALA A 1 106 ? 16.328 -27.797 -17 1 98.69 106 ALA A O 1
ATOM 880 N N . HIS A 1 107 ? 17.266 -25.766 -17.203 1 98.69 107 HIS A N 1
ATOM 881 C CA . HIS A 1 107 ? 18.031 -25.828 -15.969 1 98.69 107 HIS A CA 1
ATOM 882 C C . HIS A 1 107 ? 17.844 -24.562 -15.133 1 98.69 107 HIS A C 1
ATOM 884 O O . HIS A 1 107 ? 17.531 -23.5 -15.672 1 98.69 107 HIS A O 1
ATOM 890 N N . VAL A 1 108 ? 17.953 -24.719 -13.836 1 98.81 108 VAL A N 1
ATOM 891 C CA . VAL A 1 108 ? 17.875 -23.594 -12.914 1 98.81 108 VAL A CA 1
ATOM 892 C C . VAL A 1 108 ? 19.078 -23.594 -11.977 1 98.81 108 VAL A C 1
ATOM 894 O O . VAL A 1 108 ? 19.281 -24.547 -11.219 1 98.81 108 VAL A O 1
ATOM 897 N N . LEU A 1 109 ? 19.906 -22.531 -12.047 1 98.62 109 LEU A N 1
ATOM 898 C CA . LEU A 1 109 ? 21.078 -22.344 -11.188 1 98.62 109 LEU A CA 1
ATOM 899 C C . LEU A 1 109 ? 20.938 -21.047 -10.391 1 98.62 109 LEU A C 1
ATOM 901 O O . LEU A 1 109 ? 20.141 -20.172 -10.742 1 98.62 109 LEU A O 1
ATOM 905 N N . ASP A 1 110 ? 21.656 -20.984 -9.312 1 97.81 110 ASP A N 1
ATOM 906 C CA . ASP A 1 110 ? 21.797 -19.672 -8.695 1 97.81 110 ASP A CA 1
ATOM 907 C C . ASP A 1 110 ? 22.266 -18.625 -9.719 1 97.81 110 ASP A C 1
ATOM 909 O O . ASP A 1 110 ? 23.078 -18.953 -10.594 1 97.81 110 ASP A O 1
ATOM 913 N N . ALA A 1 111 ? 21.922 -17.406 -9.508 1 97.81 111 ALA A N 1
ATOM 914 C CA . ALA A 1 111 ? 22.172 -16.406 -10.539 1 97.81 111 ALA A CA 1
ATOM 915 C C . ALA A 1 111 ? 23.594 -15.859 -10.438 1 97.81 111 ALA A C 1
ATOM 917 O O . ALA A 1 111 ? 24.109 -15.289 -11.398 1 97.81 111 ALA A O 1
ATOM 918 N N . TYR A 1 112 ? 24.266 -16.016 -9.297 1 96.94 112 TYR A N 1
ATOM 919 C CA . TYR A 1 112 ? 25.5 -15.25 -9.094 1 96.94 112 TYR A CA 1
ATOM 920 C C . TYR A 1 112 ? 26.719 -16.156 -9.195 1 96.94 112 TYR A C 1
ATOM 922 O O . TYR A 1 112 ? 26.797 -17.172 -8.516 1 96.94 112 TYR A O 1
ATOM 930 N N . CYS A 1 113 ? 27.672 -15.789 -9.93 1 96.56 113 CYS A N 1
ATOM 931 C CA . CYS A 1 113 ? 28.906 -16.516 -10.164 1 96.56 113 CYS A CA 1
ATOM 932 C C . CYS A 1 113 ? 29.781 -16.547 -8.906 1 96.56 113 CYS A C 1
ATOM 934 O O . CYS A 1 113 ? 30 -15.5 -8.281 1 96.56 113 CYS A O 1
ATOM 936 N N . PRO A 1 114 ? 30.219 -17.641 -8.508 1 95.88 114 PRO A N 1
ATOM 937 C CA . PRO A 1 114 ? 31.016 -17.75 -7.285 1 95.88 114 PRO A CA 1
ATOM 938 C C . PRO A 1 114 ? 32.375 -17.047 -7.402 1 95.88 114 PRO A C 1
ATOM 940 O O . PRO A 1 114 ? 33.031 -16.797 -6.391 1 95.88 114 PRO A O 1
ATOM 943 N N . HIS A 1 115 ? 32.812 -16.734 -8.594 1 94.69 115 HIS A N 1
ATOM 944 C CA . HIS A 1 115 ? 34.125 -16.109 -8.805 1 94.69 115 HIS A CA 1
ATOM 945 C C . HIS A 1 115 ? 34.125 -14.695 -8.242 1 94.69 115 HIS A C 1
ATOM 947 O O . HIS A 1 115 ? 34.812 -14.43 -7.246 1 94.69 115 HIS A O 1
ATOM 953 N N . LEU A 1 116 ? 33.312 -13.766 -8.781 1 95.25 116 LEU A N 1
ATOM 954 C CA . LEU A 1 116 ? 33.312 -12.383 -8.32 1 95.25 116 LEU A CA 1
ATOM 955 C C . LEU A 1 116 ? 31.891 -11.828 -8.25 1 95.25 116 LEU A C 1
ATOM 957 O O . LEU A 1 116 ? 31.703 -10.609 -8.195 1 95.25 116 LEU A O 1
ATOM 961 N N . GLY A 1 117 ? 30.891 -12.688 -8.375 1 95.31 117 GLY A N 1
ATOM 962 C CA . GLY A 1 117 ? 29.547 -12.312 -7.984 1 95.31 117 GLY A CA 1
ATOM 963 C C . GLY A 1 117 ? 28.719 -11.773 -9.133 1 95.31 117 GLY A C 1
ATOM 964 O O . GLY A 1 117 ? 27.641 -11.219 -8.922 1 95.31 117 GLY A O 1
ATOM 965 N N . ALA A 1 118 ? 29.156 -11.898 -10.344 1 94.69 118 ALA A N 1
ATOM 966 C CA . ALA A 1 118 ? 28.359 -11.43 -11.477 1 94.69 118 ALA A CA 1
ATOM 967 C C . ALA A 1 118 ? 27.109 -12.281 -11.664 1 94.69 118 ALA A C 1
ATOM 969 O O . ALA A 1 118 ? 27.109 -13.484 -11.383 1 94.69 118 ALA A O 1
ATOM 970 N N . ASN A 1 119 ? 26.047 -11.625 -12.141 1 96.81 119 ASN A N 1
ATOM 971 C CA . ASN A 1 119 ? 24.812 -12.336 -12.453 1 96.81 119 ASN A CA 1
ATOM 972 C C . ASN A 1 119 ? 24.906 -13.062 -13.789 1 96.81 119 ASN A C 1
ATOM 974 O O . ASN A 1 119 ? 25 -12.43 -14.836 1 96.81 119 ASN A O 1
ATOM 978 N N . LEU A 1 120 ? 24.75 -14.344 -13.695 1 97.94 120 LEU A N 1
ATOM 979 C CA . LEU A 1 120 ? 24.922 -15.195 -14.875 1 97.94 120 LEU A CA 1
ATOM 980 C C . LEU A 1 120 ? 23.812 -14.953 -15.891 1 97.94 120 LEU A C 1
ATOM 982 O O . LEU A 1 120 ? 24.016 -15.148 -17.094 1 97.94 120 LEU A O 1
ATOM 986 N N . ALA A 1 121 ? 22.656 -14.531 -15.469 1 97.81 121 ALA A N 1
ATOM 987 C CA . ALA A 1 121 ? 21.453 -14.484 -16.312 1 97.81 121 ALA A CA 1
ATOM 988 C C . ALA A 1 121 ? 21.297 -13.117 -16.969 1 97.81 121 ALA A C 1
ATOM 990 O O . ALA A 1 121 ? 20.469 -12.938 -17.859 1 97.81 121 ALA A O 1
ATOM 991 N N . VAL A 1 122 ? 22.047 -12.188 -16.562 1 96.81 122 VAL A N 1
ATOM 992 C CA . VAL A 1 122 ? 22 -10.852 -17.156 1 96.81 122 VAL A CA 1
ATOM 993 C C . VAL A 1 122 ? 23.25 -10.633 -18.016 1 96.81 122 VAL A C 1
ATOM 995 O O . VAL A 1 122 ? 24.297 -10.258 -17.516 1 96.81 122 VAL A O 1
ATOM 998 N N . GLY A 1 123 ? 23.062 -10.781 -19.234 1 94.56 123 GLY A N 1
ATOM 999 C CA . GLY A 1 123 ? 24.172 -10.656 -20.172 1 94.56 123 GLY A CA 1
ATOM 1000 C C . GLY A 1 123 ? 24.859 -11.977 -20.469 1 94.56 123 GLY A C 1
ATOM 1001 O O . GLY A 1 123 ? 25.75 -12.039 -21.312 1 94.56 123 GLY A O 1
ATOM 1002 N N . GLY A 1 124 ? 24.453 -13.062 -19.703 1 95.75 124 GLY A N 1
ATOM 1003 C CA . GLY A 1 124 ? 25.062 -14.367 -19.938 1 95.75 124 GLY A CA 1
ATOM 1004 C C . GLY A 1 124 ? 24.547 -15.039 -21.188 1 95.75 124 GLY A C 1
ATOM 1005 O O . GLY A 1 124 ? 23.547 -14.602 -21.781 1 95.75 124 GLY A O 1
ATOM 1006 N N . ARG A 1 125 ? 25.359 -16.156 -21.578 1 97.75 125 ARG A N 1
ATOM 1007 C CA . ARG A 1 125 ? 25.016 -16.875 -22.797 1 97.75 125 ARG A CA 1
ATOM 1008 C C . ARG A 1 125 ? 24.953 -18.391 -22.547 1 97.75 125 ARG A C 1
ATOM 1010 O O . ARG A 1 125 ? 25.75 -18.922 -21.766 1 97.75 125 ARG A O 1
ATOM 1017 N N . VAL A 1 126 ? 24.016 -19.016 -23.219 1 98.62 126 VAL A N 1
ATOM 1018 C CA . VAL A 1 126 ? 23.906 -20.469 -23.141 1 98.62 126 VAL A CA 1
ATOM 1019 C C . VAL A 1 126 ? 24.781 -21.125 -24.203 1 98.62 126 VAL A C 1
ATOM 1021 O O . VAL A 1 126 ? 24.688 -20.781 -25.375 1 98.62 126 VAL A O 1
ATOM 1024 N N . LEU A 1 127 ? 25.656 -22 -23.828 1 97.94 127 LEU A N 1
ATOM 1025 C CA . LEU A 1 127 ? 26.531 -22.766 -24.703 1 97.94 127 LEU A CA 1
ATOM 1026 C C . LEU A 1 127 ? 26.375 -24.266 -24.453 1 97.94 127 LEU A C 1
ATOM 1028 O O . LEU A 1 127 ? 26.875 -24.781 -23.453 1 97.94 127 LEU A O 1
ATOM 1032 N N . GLY A 1 128 ? 25.719 -24.938 -25.453 1 97.38 128 GLY A N 1
ATOM 1033 C CA . GLY A 1 128 ? 25.406 -26.328 -25.188 1 97.38 128 GLY A CA 1
ATOM 1034 C C . GLY A 1 128 ? 24.484 -26.516 -24 1 97.38 128 GLY A C 1
ATOM 1035 O O . GLY A 1 128 ? 23.328 -26.062 -24.031 1 97.38 128 GLY A O 1
ATOM 1036 N N . ASP A 1 129 ? 25.031 -27.141 -23.016 1 98.06 129 ASP A N 1
ATOM 1037 C CA . ASP A 1 129 ? 24.219 -27.328 -21.812 1 98.06 129 ASP A CA 1
ATOM 1038 C C . ASP A 1 129 ? 24.781 -26.5 -20.656 1 98.06 129 ASP A C 1
ATOM 1040 O O . ASP A 1 129 ? 24.469 -26.781 -19.5 1 98.06 129 ASP A O 1
ATOM 1044 N N . CYS A 1 130 ? 25.562 -25.453 -20.969 1 98.5 130 CYS A N 1
ATOM 1045 C CA . CYS A 1 130 ? 26.188 -24.609 -19.953 1 98.5 130 CYS A CA 1
ATOM 1046 C C . CYS A 1 130 ? 25.703 -23.172 -20.078 1 98.5 130 CYS A C 1
ATOM 1048 O O . CYS A 1 130 ? 25.156 -22.781 -21.109 1 98.5 130 CYS A O 1
ATOM 1050 N N . ILE A 1 131 ? 25.891 -22.453 -19.031 1 98.69 131 ILE A N 1
ATOM 1051 C CA . ILE A 1 131 ? 25.719 -21 -19.031 1 98.69 131 ILE A CA 1
ATOM 1052 C C . ILE A 1 131 ? 27.062 -20.328 -18.812 1 98.69 131 ILE A C 1
ATOM 1054 O O . ILE A 1 131 ? 27.844 -20.734 -17.953 1 98.69 131 ILE A O 1
ATOM 1058 N N . GLU A 1 132 ? 27.344 -19.344 -19.656 1 98.56 132 GLU A N 1
ATOM 1059 C CA . GLU A 1 132 ? 28.609 -18.609 -19.578 1 98.56 132 GLU A CA 1
ATOM 1060 C C . GLU A 1 132 ? 28.422 -17.25 -18.906 1 98.56 132 GLU A C 1
ATOM 1062 O O . GLU A 1 132 ? 27.547 -16.484 -19.297 1 98.56 132 GLU A O 1
ATOM 1067 N N . CYS A 1 133 ? 29.281 -17.047 -17.922 1 97.81 133 CYS A N 1
ATOM 1068 C CA . CYS A 1 133 ? 29.25 -15.781 -17.188 1 97.81 133 CYS A CA 1
ATOM 1069 C C . CYS A 1 133 ? 29.672 -14.633 -18.094 1 97.81 133 CYS A C 1
ATOM 1071 O O . CYS A 1 133 ? 30.688 -14.727 -18.797 1 97.81 133 CYS A O 1
ATOM 1073 N N . PRO A 1 134 ? 28.984 -13.516 -18.078 1 97.38 134 PRO A N 1
ATOM 1074 C CA . PRO A 1 134 ? 29.281 -12.398 -18.969 1 97.38 134 PRO A CA 1
ATOM 1075 C C . PRO A 1 134 ? 30.531 -11.617 -18.531 1 97.38 134 PRO A C 1
ATOM 1077 O O . PRO A 1 134 ? 31.031 -10.789 -19.297 1 97.38 134 PRO A O 1
ATOM 1080 N N . PHE A 1 135 ? 31 -11.867 -17.359 1 96.06 135 PHE A N 1
ATOM 1081 C CA . PHE A 1 135 ? 32.094 -11.07 -16.781 1 96.06 135 PHE A CA 1
ATOM 1082 C C . PHE A 1 135 ? 33.438 -11.594 -17.25 1 96.06 135 PHE A C 1
ATOM 1084 O O . PHE A 1 135 ? 34.156 -10.898 -17.953 1 96.06 135 PHE A O 1
ATOM 1091 N N . HIS A 1 136 ? 33.781 -12.961 -16.906 1 95.94 136 HIS A N 1
ATOM 1092 C CA . HIS A 1 136 ? 35.094 -13.5 -17.234 1 95.94 136 HIS A CA 1
ATOM 1093 C C . HIS A 1 136 ? 34.969 -14.75 -18.109 1 95.94 136 HIS A C 1
ATOM 1095 O O . HIS A 1 136 ? 35.969 -15.422 -18.375 1 95.94 136 HIS A O 1
ATOM 1101 N N . GLY A 1 137 ? 33.688 -15.164 -18.391 1 97.25 137 GLY A N 1
ATOM 1102 C CA . GLY A 1 137 ? 33.469 -16.25 -19.344 1 97.25 137 GLY A CA 1
ATOM 1103 C C . GLY A 1 137 ? 33.5 -17.625 -18.672 1 97.25 137 GLY A C 1
ATOM 1104 O O . GLY A 1 137 ? 33.625 -18.641 -19.359 1 97.25 137 GLY A O 1
ATOM 1105 N N . TRP A 1 138 ? 33.438 -17.688 -17.328 1 97.62 138 TRP A N 1
ATOM 1106 C CA . TRP A 1 138 ? 33.312 -18.984 -16.656 1 97.62 138 TRP A CA 1
ATOM 1107 C C . TRP A 1 138 ? 32.062 -19.719 -17.109 1 97.62 138 TRP A C 1
ATOM 1109 O O . TRP A 1 138 ? 30.984 -19.109 -17.219 1 97.62 138 TRP A O 1
ATOM 1119 N N . GLN A 1 139 ? 32.219 -20.984 -17.422 1 98.44 139 GLN A N 1
ATOM 1120 C CA . GLN A 1 139 ? 31.094 -21.766 -17.891 1 98.44 139 GLN A CA 1
ATOM 1121 C C . GLN A 1 139 ? 30.656 -22.797 -16.844 1 98.44 139 GLN A C 1
ATOM 1123 O O . GLN A 1 139 ? 31.484 -23.547 -16.328 1 98.44 139 GLN A O 1
ATOM 1128 N N . PHE A 1 140 ? 29.359 -22.766 -16.562 1 98.69 140 PHE A N 1
ATOM 1129 C CA . PHE A 1 140 ? 28.797 -23.688 -15.578 1 98.69 140 PHE A CA 1
ATOM 1130 C C . PHE A 1 140 ? 27.797 -24.625 -16.234 1 98.69 140 PHE A C 1
ATOM 1132 O O . PHE A 1 140 ? 26.922 -24.188 -16.969 1 98.69 140 PHE A O 1
ATOM 1139 N N . ARG A 1 141 ? 27.906 -25.906 -15.961 1 98.5 141 ARG A N 1
ATOM 1140 C CA . ARG A 1 141 ? 27.031 -26.922 -16.531 1 98.5 141 ARG A CA 1
ATOM 1141 C C . ARG A 1 141 ? 25.672 -26.922 -15.844 1 98.5 141 ARG A C 1
ATOM 1143 O O . ARG A 1 141 ? 25.594 -26.922 -14.609 1 98.5 141 ARG A O 1
ATOM 1150 N N . GLY A 1 142 ? 24.609 -26.969 -16.641 1 98.06 142 GLY A N 1
ATOM 1151 C CA . GLY A 1 142 ? 23.25 -26.875 -16.125 1 98.06 142 GLY A CA 1
ATOM 1152 C C . GLY A 1 142 ? 22.859 -28.016 -15.219 1 98.06 142 GLY A C 1
ATOM 1153 O O . GLY A 1 142 ? 22.172 -27.812 -14.219 1 98.06 142 GLY A O 1
ATOM 1154 N N . GLY A 1 143 ? 23.375 -29.141 -15.438 1 97.06 143 GLY A N 1
ATOM 1155 C CA . GLY A 1 143 ? 22.922 -30.344 -14.773 1 97.06 143 GLY A CA 1
ATOM 1156 C C . GLY A 1 143 ? 23.391 -30.453 -13.336 1 97.06 143 GLY A C 1
ATOM 1157 O O . GLY A 1 143 ? 22.719 -31.094 -12.508 1 97.06 143 GLY A O 1
ATOM 1158 N N . ASP A 1 144 ? 24.547 -29.828 -13.062 1 96.81 144 ASP A N 1
ATOM 1159 C CA . ASP A 1 144 ? 25.047 -30 -11.703 1 96.81 144 ASP A CA 1
ATOM 1160 C C . ASP A 1 144 ? 25.688 -28.719 -11.18 1 96.81 144 ASP A C 1
ATOM 1162 O O . ASP A 1 144 ? 26.141 -28.672 -10.031 1 96.81 144 ASP A O 1
ATOM 1166 N N . GLY A 1 145 ? 25.797 -27.688 -11.984 1 98.12 145 GLY A N 1
ATOM 1167 C CA . GLY A 1 145 ? 26.297 -26.375 -11.555 1 98.12 145 GLY A CA 1
ATOM 1168 C C . GLY A 1 145 ? 27.797 -26.297 -11.531 1 98.12 145 GLY A C 1
ATOM 1169 O O . GLY A 1 145 ? 28.375 -25.25 -11.195 1 98.12 145 GLY A O 1
ATOM 1170 N N . LYS A 1 146 ? 28.531 -27.312 -11.977 1 98 146 LYS A N 1
ATOM 1171 C CA . LYS A 1 146 ? 30 -27.328 -11.938 1 98 146 LYS A CA 1
ATOM 1172 C C . LYS A 1 146 ? 30.578 -26.422 -13.023 1 98 146 LYS A C 1
ATOM 1174 O O . LYS A 1 146 ? 30.078 -26.391 -14.148 1 98 146 LYS A O 1
ATOM 1179 N N . CYS A 1 147 ? 31.641 -25.781 -12.641 1 98.19 147 CYS A N 1
ATOM 1180 C CA . CYS A 1 147 ? 32.375 -25.031 -13.648 1 98.19 147 CYS A CA 1
ATOM 1181 C C . CYS A 1 147 ? 33.156 -25.953 -14.555 1 98.19 147 CYS A C 1
ATOM 1183 O O . CYS A 1 147 ? 33.906 -26.812 -14.078 1 98.19 147 CYS A O 1
ATOM 1185 N N . VAL A 1 148 ? 33.094 -25.781 -15.82 1 97.88 148 VAL A N 1
ATOM 1186 C CA . VAL A 1 148 ? 33.719 -26.734 -16.734 1 97.88 148 VAL A CA 1
ATOM 1187 C C . VAL A 1 148 ? 34.812 -26.047 -17.547 1 97.88 148 VAL A C 1
ATOM 1189 O O . VAL A 1 148 ? 35.656 -26.703 -18.141 1 97.88 148 VAL A O 1
ATOM 1192 N N . LYS A 1 149 ? 34.719 -24.734 -17.531 1 97.25 149 LYS A N 1
ATOM 1193 C CA . LYS A 1 149 ? 35.719 -24.016 -18.328 1 97.25 149 LYS A CA 1
ATOM 1194 C C . LYS A 1 149 ? 36 -22.641 -17.734 1 97.25 149 LYS A C 1
ATOM 1196 O O . LYS A 1 149 ? 35.094 -21.938 -17.328 1 97.25 149 LYS A O 1
ATOM 1201 N N . ILE A 1 150 ? 37.219 -22.359 -17.609 1 97.06 150 ILE A N 1
ATOM 1202 C CA . ILE A 1 150 ? 37.75 -21.031 -17.344 1 97.06 150 ILE A CA 1
ATOM 1203 C C . ILE A 1 150 ? 38.688 -20.609 -18.469 1 97.06 150 ILE A C 1
ATOM 1205 O O . ILE A 1 150 ? 39.75 -21.188 -18.656 1 97.06 150 ILE A O 1
ATOM 1209 N N . PRO A 1 151 ? 38.344 -19.594 -19.188 1 96 151 PRO A N 1
ATOM 1210 C CA . PRO A 1 151 ? 39.031 -19.312 -20.438 1 96 151 PRO A CA 1
ATOM 1211 C C . PRO A 1 151 ? 40.531 -19.094 -20.25 1 96 151 PRO A C 1
ATOM 1213 O O . PRO A 1 151 ? 41.312 -19.406 -21.141 1 96 151 PRO A O 1
ATOM 1216 N N . TYR A 1 152 ? 40.969 -18.625 -19.188 1 94.44 152 TYR A N 1
ATOM 1217 C CA . TYR A 1 152 ? 42.344 -18.219 -19.016 1 94.44 152 TYR A CA 1
ATOM 1218 C C . TYR A 1 152 ? 43.062 -19.141 -18.031 1 94.44 152 TYR A C 1
ATOM 1220 O O . TYR A 1 152 ? 44.188 -18.844 -17.594 1 94.44 152 TYR A O 1
ATOM 1228 N N . ALA A 1 153 ? 42.406 -20.078 -17.578 1 94.19 153 ALA A N 1
ATOM 1229 C CA . ALA A 1 153 ? 43.031 -21.047 -16.672 1 94.19 153 ALA A CA 1
ATOM 1230 C C . ALA A 1 153 ? 43.156 -22.406 -17.328 1 94.19 153 ALA A C 1
ATOM 1232 O O . ALA A 1 153 ? 42.281 -22.828 -18.094 1 94.19 153 ALA A O 1
ATOM 1233 N N . GLU A 1 154 ? 44.219 -23.078 -17.047 1 93.38 154 GLU A N 1
ATOM 1234 C CA . GLU A 1 154 ? 44.469 -24.422 -17.578 1 93.38 154 GLU A CA 1
ATOM 1235 C C . GLU A 1 154 ? 43.594 -25.453 -16.859 1 93.38 154 GLU A C 1
ATOM 1237 O O . GLU A 1 154 ? 43.094 -26.391 -17.484 1 93.38 154 GLU A O 1
ATOM 1242 N N . LYS A 1 155 ? 43.469 -25.25 -15.594 1 94.06 155 LYS A N 1
ATOM 1243 C CA . LYS A 1 155 ? 42.688 -26.188 -14.797 1 94.06 155 LYS A CA 1
ATOM 1244 C C . LYS A 1 155 ? 41.531 -25.484 -14.086 1 94.06 155 LYS A C 1
ATOM 1246 O O . LYS A 1 155 ? 41.656 -24.359 -13.609 1 94.06 155 LYS A O 1
ATOM 1251 N N . VAL A 1 156 ? 40.406 -26.156 -14.07 1 95.19 156 VAL A N 1
ATOM 1252 C CA . VAL A 1 156 ? 39.25 -25.672 -13.336 1 95.19 156 VAL A CA 1
ATOM 1253 C C . VAL A 1 156 ? 39.188 -26.359 -11.969 1 95.19 156 VAL A C 1
ATOM 1255 O O . VAL A 1 156 ? 39.156 -27.578 -11.875 1 95.19 156 VAL A O 1
ATOM 1258 N N . PRO A 1 157 ? 39.25 -25.578 -10.953 1 93.5 157 PRO A N 1
ATOM 1259 C CA . PRO A 1 157 ? 39.156 -26.203 -9.633 1 93.5 157 PRO A CA 1
ATOM 1260 C C . PRO A 1 157 ? 37.844 -26.938 -9.422 1 93.5 157 PRO A C 1
ATOM 1262 O O . PRO A 1 157 ? 36.781 -26.469 -9.859 1 93.5 157 PRO A O 1
ATOM 1265 N N . GLU A 1 158 ? 37.875 -28.062 -8.68 1 91.75 158 GLU A N 1
ATOM 1266 C CA . GLU A 1 158 ? 36.688 -28.906 -8.461 1 91.75 158 GLU A CA 1
ATOM 1267 C C . GLU A 1 158 ? 35.656 -28.188 -7.605 1 91.75 158 GLU A C 1
ATOM 1269 O O . GLU A 1 158 ? 34.469 -28.438 -7.742 1 91.75 158 GLU A O 1
ATOM 1274 N N . PHE A 1 159 ? 36.062 -27.266 -6.801 1 92.69 159 PHE A N 1
ATOM 1275 C CA . PHE A 1 159 ? 35.156 -26.625 -5.859 1 92.69 159 PHE A CA 1
ATOM 1276 C C . PHE A 1 159 ? 34.406 -25.469 -6.527 1 92.69 159 PHE A C 1
ATOM 1278 O O . PHE A 1 159 ? 33.469 -24.938 -5.969 1 92.69 159 PHE A O 1
ATOM 1285 N N . ALA A 1 160 ? 34.812 -25.094 -7.742 1 95.06 160 ALA A N 1
ATOM 1286 C CA . ALA A 1 160 ? 34.125 -24.031 -8.477 1 95.06 160 ALA A CA 1
ATOM 1287 C C . ALA A 1 160 ? 32.781 -24.516 -8.984 1 95.06 160 ALA A C 1
ATOM 1289 O O . ALA A 1 160 ? 32.719 -25.25 -9.977 1 95.06 160 ALA A O 1
ATOM 1290 N N . LYS A 1 161 ? 31.766 -24.156 -8.281 1 97.12 161 LYS A N 1
ATOM 1291 C CA . LYS A 1 161 ? 30.422 -24.625 -8.617 1 97.12 161 LYS A CA 1
ATOM 1292 C C . LYS A 1 161 ? 29.359 -23.625 -8.18 1 97.12 161 LYS A C 1
ATOM 1294 O O . LYS A 1 161 ? 29.562 -22.875 -7.219 1 97.12 161 LYS A O 1
ATOM 1299 N N . VAL A 1 162 ? 28.344 -23.578 -8.938 1 97.19 162 VAL A N 1
ATOM 1300 C CA . VAL A 1 162 ? 27.141 -22.828 -8.578 1 97.19 162 VAL A CA 1
ATOM 1301 C C . VAL A 1 162 ? 26.031 -23.781 -8.148 1 97.19 162 VAL A C 1
ATOM 1303 O O . VAL A 1 162 ? 25.922 -24.891 -8.672 1 97.19 162 VAL A O 1
ATOM 1306 N N . ARG A 1 163 ? 25.203 -23.297 -7.238 1 95.75 163 ARG A N 1
ATOM 1307 C CA . ARG A 1 163 ? 24.141 -24.156 -6.727 1 95.75 163 ARG A CA 1
ATOM 1308 C C . ARG A 1 163 ? 23.094 -24.422 -7.801 1 95.75 163 ARG A C 1
ATOM 1310 O O . ARG A 1 163 ? 22.625 -23.484 -8.461 1 95.75 163 ARG A O 1
ATOM 1317 N N . ARG A 1 164 ? 22.859 -25.641 -7.961 1 97.44 164 ARG A N 1
ATOM 1318 C CA . ARG A 1 164 ? 21.75 -26.047 -8.805 1 97.44 164 ARG A CA 1
ATOM 1319 C C . ARG A 1 164 ? 20.469 -26.188 -7.988 1 97.44 164 ARG A C 1
ATOM 1321 O O . ARG A 1 164 ? 20.484 -26.766 -6.898 1 97.44 164 ARG A O 1
ATOM 1328 N N . TRP A 1 165 ? 19.375 -25.672 -8.516 1 97.69 165 TRP A N 1
ATOM 1329 C CA . TRP A 1 165 ? 18.062 -25.891 -7.91 1 97.69 165 TRP A CA 1
ATOM 1330 C C . TRP A 1 165 ? 17.391 -27.125 -8.492 1 97.69 165 TRP A C 1
ATOM 1332 O O . TRP A 1 165 ? 17.266 -27.25 -9.719 1 97.69 165 TRP A O 1
ATOM 1342 N N . PRO A 1 166 ? 17.016 -28.078 -7.574 1 98.06 166 PRO A N 1
ATOM 1343 C CA . PRO A 1 166 ? 16.172 -29.125 -8.148 1 98.06 166 PRO A CA 1
ATOM 1344 C C . PRO A 1 166 ? 14.984 -28.562 -8.914 1 98.06 166 PRO A C 1
ATOM 1346 O O . PRO A 1 166 ? 14.258 -27.703 -8.398 1 98.06 166 PRO A O 1
ATOM 1349 N N . SER A 1 167 ? 14.812 -28.953 -10.172 1 98.44 167 SER A N 1
ATOM 1350 C CA . SER A 1 167 ? 13.781 -28.375 -11.023 1 98.44 167 SER A CA 1
ATOM 1351 C C . SER A 1 167 ? 13.133 -29.438 -11.898 1 98.44 167 SER A C 1
ATOM 1353 O O . SER A 1 167 ? 13.664 -30.531 -12.055 1 98.44 167 SER A O 1
ATOM 1355 N N . CYS A 1 168 ? 11.953 -29.156 -12.359 1 98.06 168 CYS A N 1
ATOM 1356 C CA . CYS A 1 168 ? 11.25 -30 -13.32 1 98.06 168 CYS A CA 1
ATOM 1357 C C . CYS A 1 168 ? 10.43 -29.156 -14.281 1 98.06 168 CYS A C 1
ATOM 1359 O O . CYS A 1 168 ? 10.18 -27.969 -14.016 1 98.06 168 CYS A O 1
ATOM 1361 N N . GLU A 1 169 ? 10.195 -29.672 -15.391 1 98.25 169 GLU A N 1
ATOM 1362 C CA . GLU A 1 169 ? 9.312 -29.078 -16.391 1 98.25 169 GLU A CA 1
ATOM 1363 C C . GLU A 1 169 ? 8.117 -29.984 -16.672 1 98.25 169 GLU A C 1
ATOM 1365 O O . GLU A 1 169 ? 8.289 -31.109 -17.172 1 98.25 169 GLU A O 1
ATOM 1370 N N . VAL A 1 170 ? 6.961 -29.5 -16.266 1 97.69 170 VAL A N 1
ATOM 1371 C CA . VAL A 1 170 ? 5.758 -30.312 -16.406 1 97.69 170 VAL A CA 1
ATOM 1372 C C . VAL A 1 170 ? 4.594 -29.438 -16.859 1 97.69 170 VAL A C 1
ATOM 1374 O O . VAL A 1 170 ? 4.398 -28.328 -16.344 1 97.69 170 VAL A O 1
ATOM 1377 N N . ASN A 1 171 ? 3.916 -29.891 -17.875 1 97.12 171 ASN A N 1
ATOM 1378 C CA . ASN A 1 171 ? 2.709 -29.25 -18.391 1 97.12 171 ASN A CA 1
ATOM 1379 C C . ASN A 1 171 ? 2.938 -27.766 -18.656 1 97.12 171 ASN A C 1
ATOM 1381 O O . ASN A 1 171 ? 2.131 -26.922 -18.266 1 97.12 171 ASN A O 1
ATOM 1385 N N . GLY A 1 172 ? 4.031 -27.469 -19.203 1 96.31 172 GLY A N 1
ATOM 1386 C CA . GLY A 1 172 ? 4.297 -26.125 -19.688 1 96.31 172 GLY A CA 1
ATOM 1387 C C . GLY A 1 172 ? 4.824 -25.188 -18.609 1 96.31 172 GLY A C 1
ATOM 1388 O O . GLY A 1 172 ? 4.883 -23.969 -18.812 1 96.31 172 GLY A O 1
ATOM 1389 N N . LEU A 1 173 ? 5.191 -25.766 -17.469 1 97.94 173 LEU A N 1
ATOM 1390 C CA . LEU A 1 173 ? 5.711 -24.969 -16.359 1 97.94 173 LEU A CA 1
ATOM 1391 C C . LEU A 1 173 ? 7.105 -25.438 -15.961 1 97.94 173 LEU A C 1
ATOM 1393 O O . LEU A 1 173 ? 7.371 -26.641 -15.914 1 97.94 173 LEU A O 1
ATOM 1397 N N . ILE A 1 174 ? 7.969 -24.5 -15.758 1 98.75 174 ILE A N 1
ATOM 1398 C CA . ILE A 1 174 ? 9.258 -24.781 -15.141 1 98.75 174 ILE A CA 1
ATOM 1399 C C . ILE A 1 174 ? 9.195 -24.453 -13.648 1 98.75 174 ILE A C 1
ATOM 1401 O O . ILE A 1 174 ? 8.875 -23.328 -13.266 1 98.75 174 ILE A O 1
ATOM 1405 N N . LEU A 1 175 ? 9.5 -25.484 -12.828 1 98.81 175 LEU A N 1
ATOM 1406 C CA . LEU A 1 175 ? 9.336 -25.359 -11.383 1 98.81 175 LEU A CA 1
ATOM 1407 C C . LEU A 1 175 ? 10.648 -25.656 -10.664 1 98.81 175 LEU A C 1
ATOM 1409 O O . LEU A 1 175 ? 11.484 -26.406 -11.18 1 98.81 175 LEU A O 1
ATOM 1413 N N . VAL A 1 176 ? 10.773 -25.062 -9.508 1 98.62 176 VAL A N 1
ATOM 1414 C CA . VAL A 1 176 ? 11.914 -25.359 -8.648 1 98.62 176 VAL A CA 1
ATOM 1415 C C . VAL A 1 176 ? 11.422 -25.859 -7.293 1 98.62 176 VAL A C 1
ATOM 1417 O O . VAL A 1 176 ? 10.312 -25.531 -6.867 1 98.62 176 VAL A O 1
ATOM 1420 N N . TRP A 1 177 ? 12.227 -26.656 -6.684 1 98.62 177 TRP A N 1
ATOM 1421 C CA . TRP A 1 177 ? 11.992 -27.125 -5.32 1 98.62 177 TRP A CA 1
ATOM 1422 C C . TRP A 1 177 ? 12.805 -26.312 -4.32 1 98.62 177 TRP A C 1
ATOM 1424 O O . TRP A 1 177 ? 14.008 -26.109 -4.504 1 98.62 177 TRP A O 1
ATOM 1434 N N . PHE A 1 178 ? 12.133 -25.844 -3.363 1 98.06 178 PHE A N 1
ATOM 1435 C CA . PHE A 1 178 ? 12.797 -25.141 -2.27 1 98.06 178 PHE A CA 1
ATOM 1436 C C . PHE A 1 178 ? 12.594 -25.875 -0.953 1 98.06 178 PHE A C 1
ATOM 1438 O O . PHE A 1 178 ? 11.492 -26.344 -0.654 1 98.06 178 PHE A O 1
ATOM 1445 N N . HIS A 1 179 ? 13.586 -25.984 -0.218 1 97.5 179 HIS A N 1
ATOM 1446 C CA . HIS A 1 179 ? 13.578 -26.422 1.177 1 97.5 179 HIS A CA 1
ATOM 1447 C C . HIS A 1 179 ? 14.602 -25.641 1.996 1 97.5 179 HIS A C 1
ATOM 1449 O O . HIS A 1 179 ? 15.758 -25.516 1.598 1 97.5 179 HIS A O 1
ATOM 1455 N N . CYS A 1 180 ? 14.195 -25.172 3.109 1 95.62 180 CYS A N 1
ATOM 1456 C CA . CYS A 1 180 ? 15.07 -24.297 3.883 1 95.62 180 CYS A CA 1
ATOM 1457 C C . CYS A 1 180 ? 16.312 -25.031 4.344 1 95.62 180 CYS A C 1
ATOM 1459 O O . CYS A 1 180 ? 17.375 -24.422 4.531 1 95.62 180 CYS A O 1
ATOM 1461 N N . ASP A 1 181 ? 16.219 -26.375 4.441 1 95.75 181 ASP A N 1
ATOM 1462 C CA . ASP A 1 181 ? 17.359 -27.172 4.895 1 95.75 181 ASP A CA 1
ATOM 1463 C C . ASP A 1 181 ? 18.047 -27.859 3.719 1 95.75 181 ASP A C 1
ATOM 1465 O O . ASP A 1 181 ? 18.875 -28.766 3.916 1 95.75 181 ASP A O 1
ATOM 1469 N N . GLY A 1 182 ? 17.594 -27.609 2.572 1 94.94 182 GLY A N 1
ATOM 1470 C CA . GLY A 1 182 ? 18.25 -28.156 1.392 1 94.94 182 GLY A CA 1
ATOM 1471 C C . GLY A 1 182 ? 17.859 -29.594 1.115 1 94.94 182 GLY A C 1
ATOM 1472 O O . GLY A 1 182 ? 18.578 -30.312 0.42 1 94.94 182 GLY A O 1
ATOM 1473 N N . LYS A 1 183 ? 16.75 -30.031 1.646 1 97 183 LYS A N 1
ATOM 1474 C CA . LYS A 1 183 ? 16.297 -31.391 1.421 1 97 183 LYS A CA 1
ATOM 1475 C C . LYS A 1 183 ? 15.781 -31.562 -0.005 1 97 183 LYS A C 1
ATOM 1477 O O . LYS A 1 183 ? 15.312 -30.609 -0.625 1 97 183 LYS A O 1
ATOM 1482 N N . ASP A 1 184 ? 15.828 -32.812 -0.47 1 97.25 184 ASP A N 1
ATOM 1483 C CA . ASP A 1 184 ? 15.312 -33.156 -1.789 1 97.25 184 ASP A CA 1
ATOM 1484 C C . ASP A 1 184 ? 13.789 -33.125 -1.808 1 97.25 184 ASP A C 1
ATOM 1486 O O . ASP A 1 184 ? 13.148 -33.156 -0.754 1 97.25 184 ASP A O 1
ATOM 1490 N N . PRO A 1 185 ? 13.234 -33.094 -3.027 1 98.12 185 PRO A N 1
ATOM 1491 C CA . PRO A 1 185 ? 11.773 -33.031 -3.127 1 98.12 185 PRO A CA 1
ATOM 1492 C C . PRO A 1 185 ? 11.102 -34.219 -2.434 1 98.12 185 PRO A C 1
ATOM 1494 O O . PRO A 1 185 ? 11.562 -35.375 -2.566 1 98.12 185 PRO A O 1
ATOM 1497 N N . GLU A 1 186 ? 10.047 -33.906 -1.798 1 97 186 GLU A N 1
ATOM 1498 C CA . GLU A 1 186 ? 9.328 -34.906 -1.035 1 97 186 GLU A CA 1
ATOM 1499 C C . GLU A 1 186 ? 8.086 -35.406 -1.785 1 97 186 GLU A C 1
ATOM 1501 O O . GLU A 1 186 ? 7.484 -36.406 -1.412 1 97 186 GLU A O 1
ATOM 1506 N N . TRP A 1 187 ? 7.645 -34.75 -2.766 1 98 187 TRP A N 1
ATOM 1507 C CA . TRP A 1 187 ? 6.551 -35.125 -3.65 1 98 187 TRP A CA 1
ATOM 1508 C C . TRP A 1 187 ? 6.793 -34.625 -5.066 1 98 187 TRP A C 1
ATOM 1510 O O . TRP A 1 187 ? 7.703 -33.812 -5.301 1 98 187 TRP A O 1
ATOM 1520 N N . THR A 1 188 ? 6.031 -35.125 -5.988 1 97.5 188 THR A N 1
ATOM 1521 C CA . THR A 1 188 ? 6.152 -34.719 -7.387 1 97.5 188 THR A CA 1
ATOM 1522 C C . THR A 1 188 ? 4.977 -33.844 -7.797 1 97.5 188 THR A C 1
ATOM 1524 O O . THR A 1 188 ? 3.936 -33.844 -7.137 1 97.5 188 THR A O 1
ATOM 1527 N N . VAL A 1 189 ? 5.219 -33.031 -8.805 1 98.06 189 VAL A N 1
ATOM 1528 C CA . VAL A 1 189 ? 4.148 -32.219 -9.398 1 98.06 189 VAL A CA 1
ATOM 1529 C C . VAL A 1 189 ? 3.303 -33.094 -10.32 1 98.06 189 VAL A C 1
ATOM 1531 O O . VAL A 1 189 ? 3.84 -33.812 -11.172 1 98.06 189 VAL A O 1
ATOM 1534 N N . PRO A 1 190 ? 2.029 -33.031 -10.156 1 97.31 190 PRO A N 1
ATOM 1535 C CA . PRO A 1 190 ? 1.185 -33.875 -11.023 1 97.31 190 PRO A CA 1
ATOM 1536 C C . PRO A 1 190 ? 1.277 -33.469 -12.492 1 97.31 190 PRO A C 1
ATOM 1538 O O . PRO A 1 190 ? 1.393 -32.281 -12.805 1 97.31 190 PRO A O 1
ATOM 1541 N N . GLU A 1 191 ? 1.224 -34.5 -13.32 1 97.69 191 GLU A N 1
ATOM 1542 C CA . GLU A 1 191 ? 1.185 -34.281 -14.766 1 97.69 191 GLU A CA 1
ATOM 1543 C C . GLU A 1 191 ? -0.203 -34.594 -15.328 1 97.69 191 GLU A C 1
ATOM 1545 O O . GLU A 1 191 ? -0.797 -35.625 -15.016 1 97.69 191 GLU A O 1
ATOM 1550 N N . TYR A 1 192 ? -0.663 -33.656 -16.078 1 97.62 192 TYR A N 1
ATOM 1551 C CA . TYR A 1 192 ? -1.915 -33.875 -16.797 1 97.62 192 TYR A CA 1
ATOM 1552 C C . TYR A 1 192 ? -1.654 -34.312 -18.234 1 97.62 192 TYR A C 1
ATOM 1554 O O . TYR A 1 192 ? -1.224 -33.531 -19.062 1 97.62 192 TYR A O 1
ATOM 1562 N N . GLU A 1 193 ? -1.977 -35.469 -18.516 1 97.5 193 GLU A N 1
ATOM 1563 C CA . GLU A 1 193 ? -1.637 -36.125 -19.781 1 97.5 193 GLU A CA 1
ATOM 1564 C C . GLU A 1 193 ? -2.328 -35.406 -20.953 1 97.5 193 GLU A C 1
ATOM 1566 O O . GLU A 1 193 ? -1.785 -35.375 -22.047 1 97.5 193 GLU A O 1
ATOM 1571 N N . GLU A 1 194 ? -3.502 -34.906 -20.703 1 97.19 194 GLU A N 1
ATOM 1572 C CA . GLU A 1 194 ? -4.234 -34.188 -21.75 1 97.19 194 GLU A CA 1
ATOM 1573 C C . GLU A 1 194 ? -3.414 -33.031 -22.328 1 97.19 194 GLU A C 1
ATOM 1575 O O . GLU A 1 194 ? -3.494 -32.75 -23.516 1 97.19 194 GLU A O 1
ATOM 1580 N N . ILE A 1 195 ? -2.658 -32.438 -21.453 1 97.62 195 ILE A N 1
ATOM 1581 C CA . ILE A 1 195 ? -1.82 -31.328 -21.891 1 97.62 195 ILE A CA 1
ATOM 1582 C C . ILE A 1 195 ? -0.602 -31.875 -22.641 1 97.62 195 ILE A C 1
ATOM 1584 O O . ILE A 1 195 ? -0.27 -31.391 -23.719 1 97.62 195 ILE A O 1
ATOM 1588 N N . THR A 1 196 ? -0.021 -32.875 -22.094 1 95.94 196 THR A N 1
ATOM 1589 C CA . THR A 1 196 ? 1.182 -33.469 -22.672 1 95.94 196 THR A CA 1
ATOM 1590 C C . THR A 1 196 ? 0.89 -34 -24.062 1 95.94 196 THR A C 1
ATOM 1592 O O . THR A 1 196 ? 1.727 -33.938 -24.953 1 95.94 196 THR A O 1
ATOM 1595 N N . GLN A 1 197 ? -0.305 -34.5 -24.203 1 97.06 197 GLN A N 1
ATOM 1596 C CA . GLN A 1 197 ? -0.677 -35.156 -25.469 1 97.06 197 GLN A CA 1
ATOM 1597 C C . GLN A 1 197 ? -1.245 -34.156 -26.453 1 97.06 197 GLN A C 1
ATOM 1599 O O . GLN A 1 197 ? -1.615 -34.5 -27.578 1 97.06 197 GLN A O 1
ATOM 1604 N N . GLY A 1 198 ? -1.418 -33 -26.078 1 96.12 198 GLY A N 1
ATOM 1605 C CA . GLY A 1 198 ? -1.889 -31.938 -26.984 1 96.12 198 GLY A CA 1
ATOM 1606 C C . GLY A 1 198 ? -3.4 -31.891 -27.094 1 96.12 198 GLY A C 1
ATOM 1607 O O . GLY A 1 198 ? -3.941 -31.172 -27.938 1 96.12 198 GLY A O 1
ATOM 1608 N N . LYS A 1 199 ? -4.059 -32.625 -26.25 1 97.44 199 LYS A N 1
ATOM 1609 C CA . LYS A 1 199 ? -5.52 -32.594 -26.234 1 97.44 199 LYS A CA 1
ATOM 1610 C C . LYS A 1 199 ? -6.027 -31.281 -25.609 1 97.44 199 LYS A C 1
ATOM 1612 O O . LYS A 1 199 ? -7.043 -30.734 -26.047 1 97.44 199 LYS A O 1
ATOM 1617 N N . TRP A 1 200 ? -5.426 -30.859 -24.562 1 97.88 200 TRP A N 1
ATOM 1618 C CA . TRP A 1 200 ? -5.648 -29.547 -23.984 1 97.88 200 TRP A CA 1
ATOM 1619 C C . TRP A 1 200 ? -4.527 -28.578 -24.375 1 97.88 200 TRP A C 1
ATOM 1621 O O . TRP A 1 200 ? -3.35 -28.875 -24.172 1 97.88 200 TRP A O 1
ATOM 1631 N N . VAL A 1 201 ? -4.922 -27.438 -24.859 1 97 201 VAL A N 1
ATOM 1632 C CA . VAL A 1 201 ? -3.92 -26.516 -25.406 1 97 201 VAL A CA 1
ATOM 1633 C C . VAL A 1 201 ? -3.941 -25.203 -24.641 1 97 201 VAL A C 1
ATOM 1635 O O . VAL A 1 201 ? -4.945 -24.859 -24 1 97 201 VAL A O 1
ATOM 1638 N N . TYR A 1 202 ? -2.809 -24.484 -24.688 1 97.38 202 TYR A N 1
ATOM 1639 C CA . TYR A 1 202 ? -2.645 -23.203 -24.016 1 97.38 202 TYR A CA 1
ATOM 1640 C C . TYR A 1 202 ? -3.586 -22.156 -24.609 1 97.38 202 TYR A C 1
ATOM 1642 O O . TYR A 1 202 ? -3.596 -21.938 -25.828 1 97.38 202 TYR A O 1
ATOM 1650 N N . ARG A 1 203 ? -4.324 -21.484 -23.766 1 97.25 203 ARG A N 1
ATOM 1651 C CA . ARG A 1 203 ? -5.301 -20.516 -24.266 1 97.25 203 ARG A CA 1
ATOM 1652 C C . ARG A 1 203 ? -5.078 -19.141 -23.641 1 97.25 203 ARG A C 1
ATOM 1654 O O . ARG A 1 203 ? -5.711 -18.172 -24.047 1 97.25 203 ARG A O 1
ATOM 1661 N N . GLY A 1 204 ? -4.191 -19.047 -22.703 1 97.38 204 GLY A N 1
ATOM 1662 C CA . GLY A 1 204 ? -3.904 -17.75 -22.125 1 97.38 204 GLY A CA 1
ATOM 1663 C C . GLY A 1 204 ? -3.389 -17.828 -20.703 1 97.38 204 GLY A C 1
ATOM 1664 O O . GLY A 1 204 ? -3.273 -18.922 -20.141 1 97.38 204 GLY A O 1
ATOM 1665 N N . ARG A 1 205 ? -3.012 -16.656 -20.141 1 97.88 205 ARG A N 1
ATOM 1666 C CA . ARG A 1 205 ? -2.518 -16.594 -18.766 1 97.88 205 ARG A CA 1
ATOM 1667 C C . ARG A 1 205 ? -2.723 -15.203 -18.172 1 97.88 205 ARG A C 1
ATOM 1669 O O . ARG A 1 205 ? -2.867 -14.227 -18.906 1 97.88 205 ARG A O 1
ATOM 1676 N N . THR A 1 206 ? -2.812 -15.109 -16.922 1 98.12 206 THR A N 1
ATOM 1677 C CA . THR A 1 206 ? -2.801 -13.867 -16.156 1 98.12 206 THR A CA 1
ATOM 1678 C C . THR A 1 206 ? -1.654 -13.859 -15.148 1 98.12 206 THR A C 1
ATOM 1680 O O . THR A 1 206 ? -1.162 -14.922 -14.758 1 98.12 206 THR A O 1
ATOM 1683 N N . GLU A 1 207 ? -1.179 -12.727 -14.859 1 98.19 207 GLU A N 1
ATOM 1684 C CA . GLU A 1 207 ? -0.158 -12.539 -13.828 1 98.19 207 GLU A CA 1
ATOM 1685 C C . GLU A 1 207 ? -0.464 -11.328 -12.961 1 98.19 207 GLU A C 1
ATOM 1687 O O . GLU A 1 207 ? -0.803 -10.258 -13.469 1 98.19 207 GLU A O 1
ATOM 1692 N N . HIS A 1 208 ? -0.421 -11.508 -11.734 1 98.38 208 HIS A N 1
ATOM 1693 C CA . HIS A 1 208 ? -0.65 -10.469 -10.734 1 98.38 208 HIS A CA 1
ATOM 1694 C C . HIS A 1 208 ? 0.435 -10.484 -9.664 1 98.38 208 HIS A C 1
ATOM 1696 O O . HIS A 1 208 ? 1.069 -11.516 -9.43 1 98.38 208 HIS A O 1
ATOM 1702 N N . PHE A 1 209 ? 0.647 -9.328 -9.062 1 97.75 209 PHE A N 1
ATOM 1703 C CA . PHE A 1 209 ? 1.503 -9.211 -7.887 1 97.75 209 PHE A CA 1
ATOM 1704 C C . PHE A 1 209 ? 0.688 -8.82 -6.656 1 97.75 209 PHE A C 1
ATOM 1706 O O . PHE A 1 209 ? -0.125 -7.898 -6.715 1 97.75 209 PHE A O 1
ATOM 1713 N N . ILE A 1 210 ? 0.859 -9.625 -5.641 1 98.12 210 ILE A N 1
ATOM 1714 C CA . ILE A 1 210 ? 0.075 -9.461 -4.422 1 98.12 210 ILE A CA 1
ATOM 1715 C C . ILE A 1 210 ? 1.001 -9.125 -3.254 1 98.12 210 ILE A C 1
ATOM 1717 O O . ILE A 1 210 ? 1.958 -9.859 -2.986 1 98.12 210 ILE A O 1
ATOM 1721 N N . ASN A 1 211 ? 0.694 -8.016 -2.531 1 96.06 211 ASN A N 1
ATOM 1722 C CA . ASN A 1 211 ? 1.462 -7.59 -1.365 1 96.06 211 ASN A CA 1
ATOM 1723 C C . ASN A 1 211 ? 0.912 -8.195 -0.079 1 96.06 211 ASN A C 1
ATOM 1725 O O . ASN A 1 211 ? 0.301 -7.5 0.732 1 96.06 211 ASN A O 1
ATOM 1729 N N . ALA A 1 212 ? 1.157 -9.43 0.161 1 97 212 ALA A N 1
ATOM 1730 C CA . ALA A 1 212 ? 0.665 -10.18 1.316 1 97 212 ALA A CA 1
ATOM 1731 C C . ALA A 1 212 ? 1.561 -11.375 1.621 1 97 212 ALA A C 1
ATOM 1733 O O . ALA A 1 212 ? 2.422 -11.734 0.814 1 97 212 ALA A O 1
ATOM 1734 N N . HIS A 1 213 ? 1.405 -11.883 2.838 1 97.19 213 HIS A N 1
ATOM 1735 C CA . HIS A 1 213 ? 2.031 -13.164 3.141 1 97.19 213 HIS A CA 1
ATOM 1736 C C . HIS A 1 213 ? 1.473 -14.273 2.256 1 97.19 213 HIS A C 1
ATOM 1738 O O . HIS A 1 213 ? 0.272 -14.305 1.976 1 97.19 213 HIS A O 1
ATOM 1744 N N . ILE A 1 214 ? 2.268 -15.148 1.803 1 98.25 214 ILE A N 1
ATOM 1745 C CA . ILE A 1 214 ? 1.91 -16.156 0.809 1 98.25 214 ILE A CA 1
ATOM 1746 C C . ILE A 1 214 ? 0.714 -16.969 1.301 1 98.25 214 ILE A C 1
ATOM 1748 O O . ILE A 1 214 ? -0.153 -17.344 0.511 1 98.25 214 ILE A O 1
ATOM 1752 N N . GLU A 1 215 ? 0.589 -17.234 2.562 1 98 215 GLU A N 1
ATOM 1753 C CA . GLU A 1 215 ? -0.45 -18.109 3.109 1 98 215 GLU A CA 1
ATOM 1754 C C . GLU A 1 215 ? -1.834 -17.484 2.93 1 98 215 GLU A C 1
ATOM 1756 O O . GLU A 1 215 ? -2.84 -18.203 2.922 1 98 215 GLU A O 1
ATOM 1761 N N . GLU A 1 216 ? -1.905 -16.172 2.842 1 97.75 216 GLU A N 1
ATOM 1762 C CA . GLU A 1 216 ? -3.18 -15.477 2.715 1 97.75 216 GLU A CA 1
ATOM 1763 C C . GLU A 1 216 ? -3.916 -15.898 1.445 1 97.75 216 GLU A C 1
ATOM 1765 O O . GLU A 1 216 ? -5.148 -15.891 1.405 1 97.75 216 GLU A O 1
ATOM 1770 N N . ILE A 1 217 ? -3.221 -16.312 0.452 1 98.19 217 ILE A N 1
ATOM 1771 C CA . ILE A 1 217 ? -3.811 -16.594 -0.854 1 98.19 217 ILE A CA 1
ATOM 1772 C C . ILE A 1 217 ? -4.438 -17.984 -0.851 1 98.19 217 ILE A C 1
ATOM 1774 O O . ILE A 1 217 ? -5.641 -18.125 -1.076 1 98.19 217 ILE A O 1
ATOM 1778 N N . PRO A 1 218 ? -3.697 -19.031 -0.474 1 97.81 218 PRO A N 1
ATOM 1779 C CA . PRO A 1 218 ? -4.352 -20.344 -0.45 1 97.81 218 PRO A CA 1
ATOM 1780 C C . PRO A 1 218 ? -5.363 -20.484 0.684 1 97.81 218 PRO A C 1
ATOM 1782 O O . PRO A 1 218 ? -6.281 -21.312 0.604 1 97.81 218 PRO A O 1
ATOM 1785 N N . GLU A 1 219 ? -5.234 -19.703 1.742 1 97.62 219 GLU A N 1
ATOM 1786 C CA . GLU A 1 219 ? -6.184 -19.75 2.848 1 97.62 219 GLU A CA 1
ATOM 1787 C C . GLU A 1 219 ? -7.598 -19.406 2.375 1 97.62 219 GLU A C 1
ATOM 1789 O O . GLU A 1 219 ? -8.578 -19.828 2.998 1 97.62 219 GLU A O 1
ATOM 1794 N N . ASN A 1 220 ? -7.703 -18.719 1.3 1 96.31 220 ASN A N 1
ATOM 1795 C CA . ASN A 1 220 ? -8.992 -18.359 0.718 1 96.31 220 ASN A CA 1
ATOM 1796 C C . ASN A 1 220 ? -9.828 -19.594 0.4 1 96.31 220 ASN A C 1
ATOM 1798 O O . ASN A 1 220 ? -11.062 -19.531 0.392 1 96.31 220 ASN A O 1
ATOM 1802 N N . ALA A 1 221 ? -9.156 -20.719 0.083 1 96.19 221 ALA A N 1
ATOM 1803 C CA . ALA A 1 221 ? -9.891 -21.938 -0.237 1 96.19 221 ALA A CA 1
ATOM 1804 C C . ALA A 1 221 ? -10.711 -22.422 0.958 1 96.19 221 ALA A C 1
ATOM 1806 O O . ALA A 1 221 ? -11.789 -23 0.788 1 96.19 221 ALA A O 1
ATOM 1807 N N . ALA A 1 222 ? -10.211 -22.156 2.119 1 96.31 222 ALA A N 1
ATOM 1808 C CA . ALA A 1 222 ? -10.883 -22.594 3.336 1 96.31 222 ALA A CA 1
ATOM 1809 C C . ALA A 1 222 ? -11.781 -21.5 3.896 1 96.31 222 ALA A C 1
ATOM 1811 O O . ALA A 1 222 ? -12.609 -21.75 4.781 1 96.31 222 ALA A O 1
ATOM 1812 N N . ASP A 1 223 ? -11.578 -20.297 3.451 1 96.38 223 ASP A N 1
ATOM 1813 C CA . ASP A 1 223 ? -12.414 -19.172 3.84 1 96.38 223 ASP A CA 1
ATOM 1814 C C . ASP A 1 223 ? -13.672 -19.109 2.98 1 96.38 223 ASP A C 1
ATOM 1816 O O . ASP A 1 223 ? -13.805 -18.219 2.129 1 96.38 223 ASP A O 1
ATOM 1820 N N . LEU A 1 224 ? -14.594 -19.891 3.281 1 93.69 224 LEU A N 1
ATOM 1821 C CA . LEU A 1 224 ? -15.75 -20.094 2.418 1 93.69 224 LEU A CA 1
ATOM 1822 C C . LEU A 1 224 ? -16.688 -18.891 2.479 1 93.69 224 LEU A C 1
ATOM 1824 O O . LEU A 1 224 ? -17.359 -18.578 1.499 1 93.69 224 LEU A O 1
ATOM 1828 N N . ALA A 1 225 ? -16.672 -18.203 3.584 1 93.62 225 ALA A N 1
ATOM 1829 C CA . ALA A 1 225 ? -17.594 -17.094 3.807 1 93.62 225 ALA A CA 1
ATOM 1830 C C . ALA A 1 225 ? -17.344 -15.953 2.834 1 93.62 225 ALA A C 1
ATOM 1832 O O . ALA A 1 225 ? -18.25 -15.203 2.484 1 93.62 225 ALA A O 1
ATOM 1833 N N . HIS A 1 226 ? -16.094 -15.773 2.354 1 94.94 226 HIS A N 1
ATOM 1834 C CA . HIS A 1 226 ? -15.797 -14.648 1.475 1 94.94 226 HIS A CA 1
ATOM 1835 C C . HIS A 1 226 ? -16.516 -14.797 0.134 1 94.94 226 HIS A C 1
ATOM 1837 O O . HIS A 1 226 ? -16.766 -13.797 -0.546 1 94.94 226 HIS A O 1
ATOM 1843 N N . LEU A 1 227 ? -16.812 -16.031 -0.287 1 92.5 227 LEU A N 1
ATOM 1844 C CA . LEU A 1 227 ? -17.5 -16.281 -1.544 1 92.5 227 LEU A CA 1
ATOM 1845 C C . LEU A 1 227 ? -18.875 -15.625 -1.545 1 92.5 227 LEU A C 1
ATOM 1847 O O . LEU A 1 227 ? -19.297 -15.055 -2.553 1 92.5 227 LEU A O 1
ATOM 1851 N N . GLY A 1 228 ? -19.562 -15.664 -0.398 1 89.56 228 GLY A N 1
ATOM 1852 C CA . GLY A 1 228 ? -20.922 -15.133 -0.278 1 89.56 228 GLY A CA 1
ATOM 1853 C C . GLY A 1 228 ? -20.969 -13.625 -0.221 1 89.56 228 GLY A C 1
ATOM 1854 O O . GLY A 1 228 ? -22.031 -13.023 -0.419 1 89.56 228 GLY A O 1
ATOM 1855 N N . HIS A 1 229 ? -19.891 -13.039 0.025 1 90 229 HIS A N 1
ATOM 1856 C CA . HIS A 1 229 ? -19.891 -11.586 0.147 1 90 229 HIS A CA 1
ATOM 1857 C C . HIS A 1 229 ? -19.109 -10.945 -0.995 1 90 229 HIS A C 1
ATOM 1859 O O . HIS A 1 229 ? -19.641 -10.117 -1.733 1 90 229 HIS A O 1
ATOM 1865 N N . LEU A 1 230 ? -17.906 -11.375 -1.236 1 91.5 230 LEU A N 1
ATOM 1866 C CA . LEU A 1 230 ? -16.984 -10.758 -2.193 1 91.5 230 LEU A CA 1
ATOM 1867 C C . LEU A 1 230 ? -17.328 -11.188 -3.617 1 91.5 230 LEU A C 1
ATOM 1869 O O . LEU A 1 230 ? -17.125 -10.422 -4.566 1 91.5 230 LEU A O 1
ATOM 1873 N N . HIS A 1 231 ? -17.828 -12.43 -3.816 1 91.94 231 HIS A N 1
ATOM 1874 C CA . HIS A 1 231 ? -17.906 -12.992 -5.16 1 91.94 231 HIS A CA 1
ATOM 1875 C C . HIS A 1 231 ? -19.359 -13.234 -5.574 1 91.94 231 HIS A C 1
ATOM 1877 O O . HIS A 1 231 ? -19.625 -13.82 -6.625 1 91.94 231 HIS A O 1
ATOM 1883 N N . THR A 1 232 ? -20.312 -12.734 -4.883 1 87.81 232 THR A N 1
ATOM 1884 C CA . THR A 1 232 ? -21.719 -12.852 -5.242 1 87.81 232 THR A CA 1
ATOM 1885 C C . THR A 1 232 ? -22.078 -11.867 -6.352 1 87.81 232 THR A C 1
ATOM 1887 O O . THR A 1 232 ? -22.781 -12.227 -7.301 1 87.81 232 THR A O 1
ATOM 1890 N N . PRO A 1 233 ? -21.594 -10.648 -6.223 1 84.69 233 PRO A N 1
ATOM 1891 C CA . PRO A 1 233 ? -21.922 -9.695 -7.285 1 84.69 233 PRO A CA 1
ATOM 1892 C C . PRO A 1 233 ? -21.391 -10.125 -8.648 1 84.69 233 PRO A C 1
ATOM 1894 O O . PRO A 1 233 ? -20.359 -10.805 -8.727 1 84.69 233 PRO A O 1
ATOM 1897 N N . SER A 1 234 ? -22.062 -9.648 -9.594 1 84 234 SER A N 1
ATOM 1898 C CA . SER A 1 234 ? -21.719 -10.016 -10.961 1 84 234 SER A CA 1
ATOM 1899 C C . SER A 1 234 ? -20.328 -9.5 -11.344 1 84 234 SER A C 1
ATOM 1901 O O . SER A 1 234 ? -19.875 -8.484 -10.82 1 84 234 SER A O 1
ATOM 1903 N N . MET A 1 235 ? -19.75 -10.227 -12.297 1 81.31 235 MET A N 1
ATOM 1904 C CA . MET A 1 235 ? -18.453 -9.812 -12.812 1 81.31 235 MET A CA 1
ATOM 1905 C C . MET A 1 235 ? -18.547 -8.453 -13.508 1 81.31 235 MET A C 1
ATOM 1907 O O . MET A 1 235 ? -17.562 -7.715 -13.578 1 81.31 235 MET A O 1
ATOM 1911 N N . THR A 1 236 ? -19.688 -8.141 -13.938 1 81.25 236 THR A N 1
ATOM 1912 C CA . THR A 1 236 ? -19.875 -6.898 -14.68 1 81.25 236 THR A CA 1
ATOM 1913 C C . THR A 1 236 ? -19.781 -5.691 -13.758 1 81.25 236 THR A C 1
ATOM 1915 O O . THR A 1 236 ? -19.609 -4.559 -14.219 1 81.25 236 THR A O 1
ATOM 1918 N N . SER A 1 237 ? -19.781 -6.012 -12.484 1 84.69 237 SER A N 1
ATOM 1919 C CA . SER A 1 237 ? -19.672 -4.914 -11.531 1 84.69 237 SER A CA 1
ATOM 1920 C C . SER A 1 237 ? -18.234 -4.492 -11.32 1 84.69 237 SER A C 1
ATOM 1922 O O . SER A 1 237 ? -17.953 -3.506 -10.633 1 84.69 237 SER A O 1
ATOM 1924 N N . GLY A 1 238 ? -17.375 -5.18 -11.852 1 86.12 238 GLY A N 1
ATOM 1925 C CA . GLY A 1 238 ? -15.984 -4.754 -11.852 1 86.12 238 GLY A CA 1
ATOM 1926 C C . GLY A 1 238 ? -15.219 -5.211 -10.617 1 86.12 238 GLY A C 1
ATOM 1927 O O . GLY A 1 238 ? -15.594 -6.195 -9.977 1 86.12 238 GLY A O 1
ATOM 1928 N N . VAL A 1 239 ? -14.07 -4.496 -10.352 1 90.81 239 VAL A N 1
ATOM 1929 C CA . VAL A 1 239 ? -13.102 -4.98 -9.375 1 90.81 239 VAL A CA 1
ATOM 1930 C C . VAL A 1 239 ? -13.078 -4.047 -8.164 1 90.81 239 VAL A C 1
ATOM 1932 O O . VAL A 1 239 ? -12.555 -4.402 -7.105 1 90.81 239 VAL A O 1
ATOM 1935 N N . ASP A 1 240 ? -13.586 -2.818 -8.297 1 89.44 240 ASP A N 1
ATOM 1936 C CA . ASP A 1 240 ? -13.617 -1.845 -7.211 1 89.44 240 ASP A CA 1
ATOM 1937 C C . ASP A 1 240 ? -14.734 -2.16 -6.219 1 89.44 240 ASP A C 1
ATOM 1939 O O . ASP A 1 240 ? -15.914 -1.943 -6.516 1 89.44 240 ASP A O 1
ATOM 1943 N N . LEU A 1 241 ? -14.383 -2.641 -5.047 1 91.12 241 LEU A N 1
ATOM 1944 C CA . LEU A 1 241 ? -15.328 -3.178 -4.074 1 91.12 241 LEU A CA 1
ATOM 1945 C C . LEU A 1 241 ? -16.281 -2.092 -3.584 1 91.12 241 LEU A C 1
ATOM 1947 O O . LEU A 1 241 ? -17.359 -2.395 -3.055 1 91.12 241 LEU A O 1
ATOM 1951 N N . ARG A 1 242 ? -15.969 -0.868 -3.703 1 86.88 242 ARG A N 1
ATOM 1952 C CA . ARG A 1 242 ? -16.828 0.231 -3.281 1 86.88 242 ARG A CA 1
ATOM 1953 C C . ARG A 1 242 ? -18.125 0.256 -4.094 1 86.88 242 ARG A C 1
ATOM 1955 O O . ARG A 1 242 ? -19.141 0.761 -3.629 1 86.88 242 ARG A O 1
ATOM 1962 N N . TYR A 1 243 ? -18.062 -0.397 -5.23 1 84.81 243 TYR A N 1
ATOM 1963 C CA . TYR A 1 243 ? -19.172 -0.219 -6.172 1 84.81 243 TYR A CA 1
ATOM 1964 C C . TYR A 1 243 ? -19.703 -1.564 -6.641 1 84.81 243 TYR A C 1
ATOM 1966 O O . TYR A 1 243 ? -20.531 -1.624 -7.562 1 84.81 243 TYR A O 1
ATOM 1974 N N . THR A 1 244 ? -19.234 -2.574 -6.145 1 84.62 244 THR A N 1
ATOM 1975 C CA . THR A 1 244 ? -19.594 -3.887 -6.66 1 84.62 244 THR A CA 1
ATOM 1976 C C . THR A 1 244 ? -21.047 -4.207 -6.332 1 84.62 244 THR A C 1
ATOM 1978 O O . THR A 1 244 ? -21.703 -4.992 -7.031 1 84.62 244 THR A O 1
ATOM 1981 N N . ASN A 1 245 ? -21.594 -3.611 -5.348 1 78.25 245 ASN A N 1
ATOM 1982 C CA . ASN A 1 245 ? -22.969 -3.898 -4.969 1 78.25 245 ASN A CA 1
ATOM 1983 C C . ASN A 1 245 ? -23.938 -2.9 -5.594 1 78.25 245 ASN A C 1
ATOM 1985 O O . ASN A 1 245 ? -25.047 -2.697 -5.082 1 78.25 245 ASN A O 1
ATOM 1989 N N . SER A 1 246 ? -23.578 -2.445 -6.637 1 75.81 246 SER A N 1
ATOM 1990 C CA . SER A 1 246 ? -24.453 -1.507 -7.328 1 75.81 246 SER A CA 1
ATOM 1991 C C . SER A 1 246 ? -25.734 -2.188 -7.789 1 75.81 246 SER A C 1
ATOM 1993 O O . SER A 1 246 ? -25.719 -3.35 -8.195 1 75.81 246 SER A O 1
ATOM 1995 N N . LYS A 1 247 ? -26.828 -1.511 -7.707 1 73 247 LYS A N 1
ATOM 1996 C CA . LYS A 1 247 ? -28.156 -1.987 -8.07 1 73 247 LYS A CA 1
ATOM 1997 C C . LYS A 1 247 ? -28.234 -2.305 -9.555 1 73 247 LYS A C 1
ATOM 1999 O O . LYS A 1 247 ? -29.016 -3.176 -9.969 1 73 247 LYS A O 1
ATOM 2004 N N . THR A 1 248 ? -27.406 -1.722 -10.25 1 69.5 248 THR A N 1
ATOM 2005 C CA . THR A 1 248 ? -27.469 -1.864 -11.695 1 69.5 248 THR A CA 1
ATOM 2006 C C . THR A 1 248 ? -27.219 -3.311 -12.109 1 69.5 248 THR A C 1
ATOM 2008 O O . THR A 1 248 ? -27.797 -3.795 -13.086 1 69.5 248 THR A O 1
ATOM 2011 N N . TRP A 1 249 ? -26.469 -3.971 -11.266 1 74 249 TRP A N 1
ATOM 2012 C CA . TRP A 1 249 ? -26.062 -5.301 -11.695 1 74 249 TRP A CA 1
ATOM 2013 C C . TRP A 1 249 ? -26.641 -6.379 -10.789 1 74 249 TRP A C 1
ATOM 2015 O O . TRP A 1 249 ? -26.234 -7.543 -10.867 1 74 249 TRP A O 1
ATOM 2025 N N . GLU A 1 250 ? -27.594 -6.023 -10.078 1 77.94 250 GLU A N 1
ATOM 2026 C CA . GLU A 1 250 ? -28.172 -6.934 -9.094 1 77.94 250 GLU A CA 1
ATOM 2027 C C . GLU A 1 250 ? -28.953 -8.055 -9.766 1 77.94 250 GLU A C 1
ATOM 2029 O O . GLU A 1 250 ? -29.234 -9.078 -9.141 1 77.94 250 GLU A O 1
ATOM 2034 N N . PHE A 1 251 ? -29.141 -7.879 -11.047 1 80.38 251 PHE A N 1
ATOM 2035 C CA . PHE A 1 251 ? -29.953 -8.875 -11.742 1 80.38 251 PHE A CA 1
ATOM 2036 C C . PHE A 1 251 ? -29.156 -10.156 -11.969 1 80.38 251 PHE A C 1
ATOM 2038 O O . PHE A 1 251 ? -29.734 -11.211 -12.219 1 80.38 251 PHE A O 1
ATOM 2045 N N . LEU A 1 252 ? -27.906 -10.039 -12 1 83.12 252 LEU A N 1
ATOM 2046 C CA . LEU A 1 252 ? -27.016 -11.195 -12.148 1 83.12 252 LEU A CA 1
ATOM 2047 C C . LEU A 1 252 ? -26.297 -11.5 -10.844 1 83.12 252 LEU A C 1
ATOM 2049 O O . LEU A 1 252 ? -25.609 -10.641 -10.297 1 83.12 252 LEU A O 1
ATOM 2053 N N . ARG A 1 253 ? -26.547 -12.773 -10.32 1 84.25 253 ARG A N 1
ATOM 2054 C CA . ARG A 1 253 ? -25.922 -13.125 -9.047 1 84.25 253 ARG A CA 1
ATOM 2055 C C . ARG A 1 253 ? -25.312 -14.523 -9.094 1 84.25 253 ARG A C 1
ATOM 2057 O O . ARG A 1 253 ? -25.844 -15.406 -9.766 1 84.25 253 ARG A O 1
ATOM 2064 N N . HIS A 1 254 ? -24.219 -14.633 -8.359 1 87.5 254 HIS A N 1
ATOM 2065 C CA . HIS A 1 254 ? -23.562 -15.93 -8.203 1 87.5 254 HIS A CA 1
ATOM 2066 C C . HIS A 1 254 ? -23.938 -16.578 -6.883 1 87.5 254 HIS A C 1
ATOM 2068 O O . HIS A 1 254 ? -24.078 -15.898 -5.867 1 87.5 254 HIS A O 1
ATOM 2074 N N . ASP A 1 255 ? -24.141 -17.812 -6.957 1 86.38 255 ASP A N 1
ATOM 2075 C CA . ASP A 1 255 ? -24.328 -18.625 -5.758 1 86.38 255 ASP A CA 1
ATOM 2076 C C . ASP A 1 255 ? -23.25 -19.703 -5.66 1 86.38 255 ASP A C 1
ATOM 2078 O O . ASP A 1 255 ? -22.938 -20.359 -6.648 1 86.38 255 ASP A O 1
ATOM 2082 N N . TRP A 1 256 ? -22.734 -19.75 -4.461 1 88.19 256 TRP A N 1
ATOM 2083 C CA . TRP A 1 256 ? -21.594 -20.656 -4.273 1 88.19 256 TRP A CA 1
ATOM 2084 C C . TRP A 1 256 ? -21.859 -21.641 -3.146 1 88.19 256 TRP A C 1
ATOM 2086 O O . TRP A 1 256 ? -22.391 -21.281 -2.1 1 88.19 256 TRP A O 1
ATOM 2096 N N . LYS A 1 257 ? -21.594 -22.906 -3.408 1 89.56 257 LYS A N 1
ATOM 2097 C CA . LYS A 1 257 ? -21.438 -23.953 -2.395 1 89.56 257 LYS A CA 1
ATOM 2098 C C . LYS A 1 257 ? -20.047 -24.578 -2.455 1 89.56 257 LYS A C 1
ATOM 2100 O O . LYS A 1 257 ? -19.594 -25 -3.521 1 89.56 257 LYS A O 1
ATOM 2105 N N . ALA A 1 258 ? -19.391 -24.5 -1.298 1 92.69 258 ALA A N 1
ATOM 2106 C CA . ALA A 1 258 ? -18 -24.953 -1.338 1 92.69 258 ALA A CA 1
ATOM 2107 C C . ALA A 1 258 ? -17.656 -25.734 -0.078 1 92.69 258 ALA A C 1
ATOM 2109 O O . ALA A 1 258 ? -18.312 -25.609 0.953 1 92.69 258 ALA A O 1
ATOM 2110 N N . ARG A 1 259 ? -16.766 -26.609 -0.212 1 94.94 259 ARG A N 1
ATOM 2111 C CA . ARG A 1 259 ? -16.172 -27.375 0.882 1 94.94 259 ARG A CA 1
ATOM 2112 C C . ARG A 1 259 ? -14.672 -27.578 0.658 1 94.94 259 ARG A C 1
ATOM 2114 O O . ARG A 1 259 ? -14.227 -27.719 -0.481 1 94.94 259 ARG A O 1
ATOM 2121 N N . TRP A 1 260 ? -13.914 -27.531 1.742 1 97.12 260 TRP A N 1
ATOM 2122 C CA . TRP A 1 260 ? -12.469 -27.734 1.688 1 97.12 260 TRP A CA 1
ATOM 2123 C C . TRP A 1 260 ? -12.047 -28.859 2.615 1 97.12 260 TRP A C 1
ATOM 2125 O O . TRP A 1 260 ? -12.562 -29 3.725 1 97.12 260 TRP A O 1
ATOM 2135 N N . GLU A 1 261 ? -11.117 -29.703 2.193 1 97.19 261 GLU A N 1
ATOM 2136 C CA . GLU A 1 261 ? -10.594 -30.766 3.033 1 97.19 261 GLU A CA 1
ATOM 2137 C C . GLU A 1 261 ? -9.164 -31.141 2.631 1 97.19 261 GLU A C 1
ATOM 2139 O O . GLU A 1 261 ? -8.828 -31.141 1.443 1 97.19 261 GLU A O 1
ATOM 2144 N N . PRO A 1 262 ? -8.312 -31.359 3.605 1 97.88 262 PRO A N 1
ATOM 2145 C CA . PRO A 1 262 ? -6.984 -31.891 3.301 1 97.88 262 PRO A CA 1
ATOM 2146 C C . PRO A 1 262 ? -7.031 -33.344 2.854 1 97.88 262 PRO A C 1
ATOM 2148 O O . PRO A 1 262 ? -7.973 -34.062 3.189 1 97.88 262 PRO A O 1
ATOM 2151 N N . GLU A 1 263 ? -6.078 -33.719 2.053 1 97.75 263 GLU A N 1
ATOM 2152 C CA . GLU A 1 263 ? -5.988 -35.125 1.653 1 97.75 263 GLU A CA 1
ATOM 2153 C C . GLU A 1 263 ? -5.203 -35.938 2.678 1 97.75 263 GLU A C 1
ATOM 2155 O O . GLU A 1 263 ? -4.441 -35.375 3.471 1 97.75 263 GLU A O 1
ATOM 2160 N N . SER A 1 264 ? -5.457 -37.25 2.623 1 95.94 264 SER A N 1
ATOM 2161 C CA . SER A 1 264 ? -4.777 -38.156 3.541 1 95.94 264 SER A CA 1
ATOM 2162 C C . SER A 1 264 ? -3.484 -38.688 2.936 1 95.94 264 SER A C 1
ATOM 2164 O O . SER A 1 264 ? -3.156 -38.375 1.787 1 95.94 264 SER A O 1
ATOM 2166 N N . GLU A 1 265 ? -2.686 -39.406 3.766 1 93.75 265 GLU A N 1
ATOM 2167 C CA . GLU A 1 265 ? -1.47 -40.062 3.289 1 93.75 265 GLU A CA 1
ATOM 2168 C C . GLU A 1 265 ? -1.77 -41 2.123 1 93.75 265 GLU A C 1
ATOM 2170 O O . GLU A 1 265 ? -2.803 -41.656 2.109 1 93.75 265 GLU A O 1
ATOM 2175 N N . PRO A 1 266 ? -0.903 -41 1.219 1 94.56 266 PRO A N 1
ATOM 2176 C CA . PRO A 1 266 ? 0.426 -40.375 1.149 1 94.56 266 PRO A CA 1
ATOM 2177 C C . PRO A 1 266 ? 0.397 -38.969 0.554 1 94.56 266 PRO A C 1
ATOM 2179 O O . PRO A 1 266 ? 1.45 -38.406 0.253 1 94.56 266 PRO A O 1
ATOM 2182 N N . ASN A 1 267 ? -0.731 -38.375 0.299 1 97.06 267 ASN A N 1
ATOM 2183 C CA . ASN A 1 267 ? -0.876 -37.062 -0.331 1 97.06 267 ASN A CA 1
ATOM 2184 C C . ASN A 1 267 ? -1.157 -36 0.7 1 97.06 267 ASN A C 1
ATOM 2186 O O . ASN A 1 267 ? -1.944 -35.062 0.446 1 97.06 267 ASN A O 1
ATOM 2190 N N . LYS A 1 268 ? -0.541 -36.062 1.821 1 97.44 268 LYS A N 1
ATOM 2191 C CA . LYS A 1 268 ? -0.796 -35.125 2.914 1 97.44 268 LYS A CA 1
ATOM 2192 C C . LYS A 1 268 ? -0.438 -33.688 2.514 1 97.44 268 LYS A C 1
ATOM 2194 O O . LYS A 1 268 ? -0.884 -32.75 3.146 1 97.44 268 LYS A O 1
ATOM 2199 N N . HIS A 1 269 ? 0.427 -33.562 1.512 1 98.38 269 HIS A N 1
ATOM 2200 C CA . HIS A 1 269 ? 0.816 -32.25 1.042 1 98.38 269 HIS A CA 1
ATOM 2201 C C . HIS A 1 269 ? -0.254 -31.641 0.137 1 98.38 269 HIS A C 1
ATOM 2203 O O . HIS A 1 269 ? -0.098 -30.531 -0.359 1 98.38 269 HIS A O 1
ATOM 2209 N N . CYS A 1 270 ? -1.398 -32.312 -0.061 1 98.69 270 CYS A N 1
ATOM 2210 C CA . CYS A 1 270 ? -2.453 -31.859 -0.961 1 98.69 270 CYS A CA 1
ATOM 2211 C C . CYS A 1 270 ? -3.738 -31.578 -0.195 1 98.69 270 CYS A C 1
ATOM 2213 O O . CYS A 1 270 ? -3.926 -32.062 0.919 1 98.69 270 CYS A O 1
ATOM 2215 N N . SER A 1 271 ? -4.535 -30.75 -0.758 1 98.38 271 SER A N 1
ATOM 2216 C CA . SER A 1 271 ? -5.895 -30.484 -0.305 1 98.38 271 SER A CA 1
ATOM 2217 C C . SER A 1 271 ? -6.836 -30.25 -1.484 1 98.38 271 SER A C 1
ATOM 2219 O O . SER A 1 271 ? -6.387 -30.078 -2.619 1 98.38 271 SER A O 1
ATOM 2221 N N . GLN A 1 272 ? -8.133 -30.344 -1.214 1 97.75 272 GLN A N 1
ATOM 2222 C CA . GLN A 1 272 ? -9.125 -30.141 -2.27 1 97.75 272 GLN A CA 1
ATOM 2223 C C . GLN A 1 272 ? -10.234 -29.188 -1.812 1 97.75 272 GLN A C 1
ATOM 2225 O O . GLN A 1 272 ? -10.656 -29.25 -0.655 1 97.75 272 GLN A O 1
ATOM 2230 N N . MET A 1 273 ? -10.531 -28.391 -2.693 1 96.75 273 MET A N 1
ATOM 2231 C CA . MET A 1 273 ? -11.727 -27.562 -2.562 1 96.75 273 MET A CA 1
ATOM 2232 C C . MET A 1 273 ? -12.75 -27.906 -3.637 1 96.75 273 MET A C 1
ATOM 2234 O O . MET A 1 273 ? -12.422 -27.969 -4.824 1 96.75 273 MET A O 1
ATOM 2238 N N . PHE A 1 274 ? -13.953 -28.219 -3.182 1 94.94 274 PHE A N 1
ATOM 2239 C CA . PHE A 1 274 ? -15.062 -28.484 -4.082 1 94.94 274 PHE A CA 1
ATOM 2240 C C . PHE A 1 274 ? -16 -27.297 -4.148 1 94.94 274 PHE A C 1
ATOM 2242 O O . PHE A 1 274 ? -16.5 -26.828 -3.119 1 94.94 274 PHE A O 1
ATOM 2249 N N . VAL A 1 275 ? -16.172 -26.812 -5.375 1 92.5 275 VAL A N 1
ATOM 2250 C CA . VAL A 1 275 ? -17.016 -25.625 -5.527 1 92.5 275 VAL A CA 1
ATOM 2251 C C . VAL A 1 275 ? -18.125 -25.906 -6.527 1 92.5 275 VAL A C 1
ATOM 2253 O O . VAL A 1 275 ? -17.875 -26.391 -7.637 1 92.5 275 VAL A O 1
ATOM 2256 N N . GLU A 1 276 ? -19.328 -25.688 -6.055 1 90.19 276 GLU A N 1
ATOM 2257 C CA . GLU A 1 276 ? -20.484 -25.656 -6.938 1 90.19 276 GLU A CA 1
ATOM 2258 C C . GLU A 1 276 ? -20.938 -24.219 -7.188 1 90.19 276 GLU A C 1
ATOM 2260 O O . GLU A 1 276 ? -21.25 -23.484 -6.246 1 90.19 276 GLU A O 1
ATOM 2265 N N . HIS A 1 277 ? -20.922 -23.875 -8.438 1 88.94 277 HIS A N 1
ATOM 2266 C CA . HIS A 1 277 ? -21.297 -22.516 -8.82 1 88.94 277 HIS A CA 1
ATOM 2267 C C . HIS A 1 277 ? -22.609 -22.531 -9.617 1 88.94 277 HIS A C 1
ATOM 2269 O O . HIS A 1 277 ? -22.797 -23.375 -10.484 1 88.94 277 HIS A O 1
ATOM 2275 N N . SER A 1 278 ? -23.516 -21.625 -9.242 1 88 278 SER A N 1
ATOM 2276 C CA . SER A 1 278 ? -24.75 -21.406 -10 1 88 278 SER A CA 1
ATOM 2277 C C . SER A 1 278 ? -24.969 -19.922 -10.281 1 88 278 SER A C 1
ATOM 2279 O O . SER A 1 278 ? -24.516 -19.062 -9.516 1 88 278 SER A O 1
ATOM 2281 N N . LEU A 1 279 ? -25.562 -19.703 -11.406 1 86.94 279 LEU A N 1
ATOM 2282 C CA . LEU A 1 279 ? -25.875 -18.344 -11.812 1 86.94 279 LEU A CA 1
ATOM 2283 C C . LEU A 1 279 ? -27.375 -18.094 -11.805 1 86.94 279 LEU A C 1
ATOM 2285 O O . LEU A 1 279 ? -28.141 -18.938 -12.266 1 86.94 279 LEU A O 1
ATOM 2289 N N . THR A 1 280 ? -27.734 -17.016 -11.227 1 87.25 280 THR A N 1
ATOM 2290 C CA . THR A 1 280 ? -29.125 -16.562 -11.25 1 87.25 280 THR A CA 1
ATOM 2291 C C . THR A 1 280 ? -29.25 -15.266 -12.023 1 87.25 280 THR A C 1
ATOM 2293 O O . THR A 1 280 ? -28.516 -14.305 -11.773 1 87.25 280 THR A O 1
ATOM 2296 N N . VAL A 1 281 ? -30.125 -15.258 -12.992 1 86.69 281 VAL A N 1
ATOM 2297 C CA . VAL A 1 281 ? -30.422 -14.07 -13.789 1 86.69 281 VAL A CA 1
ATOM 2298 C C . VAL A 1 281 ? -31.859 -13.625 -13.523 1 86.69 281 VAL A C 1
ATOM 2300 O O . VAL A 1 281 ? -32.812 -14.375 -13.773 1 86.69 281 VAL A O 1
ATOM 2303 N N . PHE A 1 282 ? -31.969 -12.406 -13.055 1 87.56 282 PHE A N 1
ATOM 2304 C CA . PHE A 1 282 ? -33.281 -11.852 -12.695 1 87.56 282 PHE A CA 1
ATOM 2305 C C . PHE A 1 282 ? -34.031 -12.789 -11.766 1 87.56 282 PHE A C 1
ATOM 2307 O O . PHE A 1 282 ? -35.219 -13.016 -11.938 1 87.56 282 PHE A O 1
ATOM 2314 N N . GLY A 1 283 ? -33.312 -13.445 -10.938 1 83.62 283 GLY A N 1
ATOM 2315 C CA . GLY A 1 283 ? -33.906 -14.305 -9.922 1 83.62 283 GLY A CA 1
ATOM 2316 C C . GLY A 1 283 ? -34.125 -15.719 -10.406 1 83.62 283 GLY A C 1
ATOM 2317 O O . GLY A 1 283 ? -34.594 -16.562 -9.648 1 83.62 283 GLY A O 1
ATOM 2318 N N . LEU A 1 284 ? -33.812 -15.922 -11.688 1 89.44 284 LEU A N 1
ATOM 2319 C CA . LEU A 1 284 ? -34.031 -17.25 -12.258 1 89.44 284 LEU A CA 1
ATOM 2320 C C . LEU A 1 284 ? -32.719 -18.016 -12.367 1 89.44 284 LEU A C 1
ATOM 2322 O O . LEU A 1 284 ? -31.75 -17.484 -12.891 1 89.44 284 LEU A O 1
ATOM 2326 N N . HIS A 1 285 ? -32.75 -19.203 -11.93 1 90 285 HIS A N 1
ATOM 2327 C CA . HIS A 1 285 ? -31.594 -20.062 -12.023 1 90 285 HIS A CA 1
ATOM 2328 C C . HIS A 1 285 ? -31.359 -20.531 -13.453 1 90 285 HIS A C 1
ATOM 2330 O O . HIS A 1 285 ? -32.281 -20.984 -14.117 1 90 285 HIS A O 1
ATOM 2336 N N . CYS A 1 286 ? -30.141 -20.406 -13.867 1 86.31 286 CYS A N 1
ATOM 2337 C CA . CYS A 1 286 ? -29.75 -20.859 -15.195 1 86.31 286 CYS A CA 1
ATOM 2338 C C . CYS A 1 286 ? -28.922 -22.141 -15.1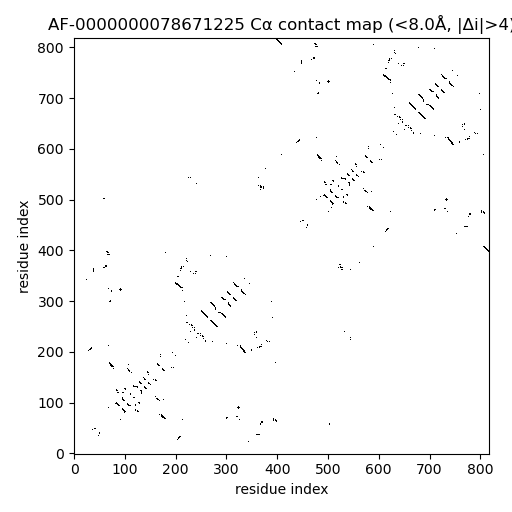09 1 86.31 286 CYS A C 1
ATOM 2340 O O . CYS A 1 286 ? -27.688 -22.078 -15.062 1 86.31 286 CYS A O 1
ATOM 2342 N N . PRO A 1 287 ? -29.531 -23.266 -15.227 1 81.56 287 PRO A N 1
ATOM 2343 C CA . PRO A 1 287 ? -28.828 -24.531 -15.008 1 81.56 287 PRO A CA 1
ATOM 2344 C C . PRO A 1 287 ? -27.703 -24.766 -16.016 1 81.56 287 PRO A C 1
ATOM 2346 O O . PRO A 1 287 ? -26.719 -25.438 -15.695 1 81.56 287 PRO A O 1
ATOM 2349 N N . LEU A 1 288 ? -27.844 -24.125 -17.203 1 79.81 288 LEU A N 1
ATOM 2350 C CA . LEU A 1 288 ? -26.875 -24.328 -18.266 1 79.81 288 LEU A CA 1
ATOM 2351 C C . LEU A 1 288 ? -25.531 -23.703 -17.891 1 79.81 288 LEU A C 1
ATOM 2353 O O . LEU A 1 288 ? -24.5 -24.031 -18.484 1 79.81 288 LEU A O 1
ATOM 2357 N N . LEU A 1 289 ? -25.641 -22.906 -16.922 1 80.12 289 LEU A N 1
ATOM 2358 C CA . LEU A 1 289 ? -24.422 -22.172 -16.578 1 80.12 289 LEU A CA 1
ATOM 2359 C C . LEU A 1 289 ? -23.828 -22.688 -15.266 1 80.12 289 LEU A C 1
ATOM 2361 O O . LEU A 1 289 ? -22.891 -22.094 -14.734 1 80.12 289 LEU A O 1
ATOM 2365 N N . ASP A 1 290 ? -24.391 -23.766 -14.789 1 83.44 290 ASP A N 1
ATOM 2366 C CA . ASP A 1 290 ? -23.828 -24.391 -13.602 1 83.44 290 ASP A CA 1
ATOM 2367 C C . ASP A 1 290 ? -22.453 -25 -13.891 1 83.44 290 ASP A C 1
ATOM 2369 O O . ASP A 1 290 ? -22.234 -25.578 -14.953 1 83.44 290 ASP A O 1
ATOM 2373 N N . VAL A 1 291 ? -21.562 -24.719 -13.055 1 84 291 VAL A N 1
ATOM 2374 C CA . VAL A 1 291 ? -20.203 -25.234 -13.234 1 84 291 VAL A CA 1
ATOM 2375 C C . VAL A 1 291 ? -19.719 -25.859 -11.938 1 84 291 VAL A C 1
ATOM 2377 O O . VAL A 1 291 ? -19.891 -25.297 -10.852 1 84 291 VAL A O 1
ATOM 2380 N N . ASP A 1 292 ? -19.203 -27.078 -12.055 1 87.69 292 ASP A N 1
ATOM 2381 C CA . ASP A 1 292 ? -18.5 -27.719 -10.945 1 87.69 292 ASP A CA 1
ATOM 2382 C C . ASP A 1 292 ? -17 -27.594 -11.109 1 87.69 292 ASP A C 1
ATOM 2384 O O . ASP A 1 292 ? -16.453 -27.891 -12.18 1 87.69 292 ASP A O 1
ATOM 2388 N N . VAL A 1 293 ? -16.422 -27.094 -10.133 1 91 293 VAL A N 1
ATOM 2389 C CA . VAL A 1 293 ? -14.977 -26.922 -10.164 1 91 293 VAL A CA 1
ATOM 2390 C C . VAL A 1 293 ? -14.344 -27.641 -8.969 1 91 293 VAL A C 1
ATOM 2392 O O . VAL A 1 293 ? -14.852 -27.562 -7.848 1 91 293 VAL A O 1
ATOM 2395 N N . VAL A 1 294 ? -13.328 -28.375 -9.234 1 94.75 294 VAL A N 1
ATOM 2396 C CA . VAL A 1 294 ? -12.5 -28.938 -8.172 1 94.75 294 VAL A CA 1
ATOM 2397 C C . VAL A 1 294 ? -11.117 -28.297 -8.195 1 94.75 294 VAL A C 1
ATOM 2399 O O . VAL A 1 294 ? -10.422 -28.344 -9.219 1 94.75 294 VAL A O 1
ATOM 2402 N N . ALA A 1 295 ? -10.789 -27.688 -7.141 1 96.94 295 ALA A N 1
ATOM 2403 C CA . ALA A 1 295 ? -9.453 -27.109 -6.984 1 96.94 295 ALA A CA 1
ATOM 2404 C C . ALA A 1 295 ? -8.578 -28 -6.098 1 96.94 295 ALA A C 1
ATOM 2406 O O . ALA A 1 295 ? -8.883 -28.203 -4.922 1 96.94 295 ALA A O 1
ATOM 2407 N N . ARG A 1 296 ? -7.586 -28.516 -6.664 1 98.19 296 ARG A N 1
ATOM 2408 C CA . ARG A 1 296 ? -6.637 -29.328 -5.898 1 98.19 296 ARG A CA 1
ATOM 2409 C C . ARG A 1 296 ? -5.336 -28.562 -5.672 1 98.19 296 ARG A C 1
ATOM 2411 O O . ARG A 1 296 ? -4.633 -28.219 -6.625 1 98.19 296 ARG A O 1
ATOM 2418 N N . GLN A 1 297 ? -5.098 -28.297 -4.43 1 98.56 297 GLN A N 1
ATOM 2419 C CA . GLN A 1 297 ? -3.832 -27.672 -4.066 1 98.56 297 GLN A CA 1
ATOM 2420 C C . GLN A 1 297 ? -2.742 -28.703 -3.83 1 98.56 297 GLN A C 1
ATOM 2422 O O . GLN A 1 297 ? -2.973 -29.719 -3.152 1 98.56 297 GLN A O 1
ATOM 2427 N N . VAL A 1 298 ? -1.619 -28.562 -4.453 1 98.69 298 VAL A N 1
ATOM 2428 C CA . VAL A 1 298 ? -0.454 -29.422 -4.297 1 98.69 298 VAL A CA 1
ATOM 2429 C C . VAL A 1 298 ? 0.716 -28.625 -3.736 1 98.69 298 VAL A C 1
ATOM 2431 O O . VAL A 1 298 ? 1.362 -27.859 -4.465 1 98.69 298 VAL A O 1
ATOM 2434 N N . GLY A 1 299 ? 1.042 -28.844 -2.461 1 98.69 299 GLY A N 1
ATOM 2435 C CA . GLY A 1 299 ? 2.051 -28.031 -1.812 1 98.69 299 GLY A CA 1
ATOM 2436 C C . GLY A 1 299 ? 1.605 -26.594 -1.592 1 98.69 299 GLY A C 1
ATOM 2437 O O . GLY A 1 299 ? 0.416 -26.281 -1.694 1 98.69 299 GLY A O 1
ATOM 2438 N N . PRO A 1 300 ? 2.533 -25.734 -1.257 1 98.62 300 PRO A N 1
ATOM 2439 C CA . PRO A 1 300 ? 2.158 -24.375 -0.9 1 98.62 300 PRO A CA 1
ATOM 2440 C C . PRO A 1 300 ? 1.968 -23.469 -2.121 1 98.62 300 PRO A C 1
ATOM 2442 O O . PRO A 1 300 ? 1.378 -22.391 -2.016 1 98.62 300 PRO A O 1
ATOM 2445 N N . GLY A 1 301 ? 2.445 -23.922 -3.307 1 98 301 GLY A N 1
ATOM 2446 C CA . GLY A 1 301 ? 2.57 -22.922 -4.359 1 98 301 GLY A CA 1
ATOM 2447 C C . GLY A 1 301 ? 1.775 -23.281 -5.605 1 98 301 GLY A C 1
ATOM 2448 O O . GLY A 1 301 ? 1.733 -22.5 -6.559 1 98 301 GLY A O 1
ATOM 2449 N N . LEU A 1 302 ? 1.057 -24.438 -5.633 1 98.62 302 LEU A N 1
ATOM 2450 C CA . LEU A 1 302 ? 0.4 -24.875 -6.859 1 98.62 302 LEU A CA 1
ATOM 2451 C C . LEU A 1 302 ? -1.043 -25.281 -6.59 1 98.62 302 LEU A C 1
ATOM 2453 O O . LEU A 1 302 ? -1.316 -26.016 -5.641 1 98.62 302 LEU A O 1
ATOM 2457 N N . VAL A 1 303 ? -1.923 -24.797 -7.422 1 98.62 303 VAL A N 1
ATOM 2458 C CA . VAL A 1 303 ? -3.324 -25.203 -7.383 1 98.62 303 VAL A CA 1
ATOM 2459 C C . VAL A 1 303 ? -3.799 -25.547 -8.797 1 98.62 303 VAL A C 1
ATOM 2461 O O . VAL A 1 303 ? -3.553 -24.797 -9.742 1 98.62 303 VAL A O 1
ATOM 2464 N N . PHE A 1 304 ? -4.438 -26.688 -8.914 1 98.19 304 PHE A N 1
ATOM 2465 C CA . PHE A 1 304 ? -4.992 -27.156 -10.18 1 98.19 304 PHE A CA 1
ATOM 2466 C C . PHE A 1 304 ? -6.516 -27.125 -10.148 1 98.19 304 PHE A C 1
ATOM 2468 O O . PHE A 1 304 ? -7.141 -27.859 -9.391 1 98.19 304 PHE A O 1
ATOM 2475 N N . LEU A 1 305 ? -7.062 -26.234 -10.914 1 97.31 305 LEU A N 1
ATOM 2476 C CA . LEU A 1 305 ? -8.516 -26.125 -11.016 1 97.31 305 LEU A CA 1
ATOM 2477 C C . LEU A 1 305 ? -9.023 -26.844 -12.266 1 97.31 305 LEU A C 1
ATOM 2479 O O . LEU A 1 305 ? -8.75 -26.422 -13.383 1 97.31 305 LEU A O 1
ATOM 2483 N N . LEU A 1 306 ? -9.734 -27.828 -12.031 1 95.5 306 LEU A N 1
ATOM 2484 C CA . LEU A 1 306 ? -10.32 -28.594 -13.125 1 95.5 306 LEU A CA 1
ATOM 2485 C C . LEU A 1 306 ? -11.75 -28.141 -13.398 1 95.5 306 LEU A C 1
ATOM 2487 O O . LEU A 1 306 ? -12.594 -28.156 -12.492 1 95.5 306 LEU A O 1
ATOM 2491 N N . PHE A 1 307 ? -11.953 -27.703 -14.609 1 91.56 307 PHE A N 1
ATOM 2492 C CA . PHE A 1 307 ? -13.281 -27.297 -15.055 1 91.56 307 PHE A CA 1
ATOM 2493 C C . PHE A 1 307 ? -13.961 -28.406 -15.828 1 91.56 307 PHE A C 1
ATOM 2495 O O . PHE A 1 307 ? -13.359 -29.016 -16.719 1 91.56 307 PHE A O 1
ATOM 2502 N N . ASN A 1 308 ? -15.094 -28.672 -15.438 1 88.25 308 ASN A N 1
ATOM 2503 C CA . ASN A 1 308 ? -15.93 -29.625 -16.172 1 88.25 308 ASN A CA 1
ATOM 2504 C C . ASN A 1 308 ? -17.312 -29.047 -16.453 1 88.25 308 ASN A C 1
ATOM 2506 O O . ASN A 1 308 ? -18.141 -28.922 -15.547 1 88.25 308 ASN A O 1
ATOM 2510 N N . HIS A 1 309 ? -17.438 -28.625 -17.672 1 84.56 309 HIS A N 1
ATOM 2511 C CA . HIS A 1 309 ? -18.734 -28.109 -18.109 1 84.56 309 HIS A CA 1
ATOM 2512 C C . HIS A 1 309 ? -19.422 -29.094 -19.047 1 84.56 309 HIS A C 1
ATOM 2514 O O . HIS A 1 309 ? -18.797 -29.641 -19.953 1 84.56 309 HIS A O 1
ATOM 2520 N N . TYR A 1 310 ? -20.656 -29.312 -18.781 1 79.31 310 TYR A N 1
ATOM 2521 C CA . TYR A 1 310 ? -21.391 -30.281 -19.578 1 79.31 310 TYR A CA 1
ATOM 2522 C C . TYR A 1 310 ? -21.453 -29.875 -21.047 1 79.31 310 TYR A C 1
ATOM 2524 O O . TYR A 1 310 ? -21.297 -30.703 -21.938 1 79.31 310 TYR A O 1
ATOM 2532 N N . TYR A 1 311 ? -21.516 -28.562 -21.328 1 84.19 311 TYR A N 1
ATOM 2533 C CA . TYR A 1 311 ? -21.734 -28.094 -22.703 1 84.19 311 TYR A CA 1
ATOM 2534 C C . TYR A 1 311 ? -20.484 -27.438 -23.266 1 84.19 311 TYR A C 1
ATOM 2536 O O . TYR A 1 311 ? -20.297 -27.391 -24.484 1 84.19 311 TYR A O 1
ATOM 2544 N N . PHE A 1 312 ? -19.641 -27 -22.422 1 88.31 312 PHE A N 1
ATOM 2545 C CA . PHE A 1 312 ? -18.562 -26.156 -22.938 1 88.31 312 PHE A CA 1
ATOM 2546 C C . PHE A 1 312 ? -17.219 -26.844 -22.781 1 88.31 312 PHE A C 1
ATOM 2548 O O . PHE A 1 312 ? -16.172 -26.219 -22.922 1 88.31 312 PHE A O 1
ATOM 2555 N N . GLY A 1 313 ? -17.234 -28.094 -22.438 1 90.75 313 GLY A N 1
ATOM 2556 C CA . GLY A 1 313 ? -16.016 -28.891 -22.453 1 90.75 313 GLY A CA 1
ATOM 2557 C C . GLY A 1 313 ? -15.258 -28.859 -21.141 1 90.75 313 GLY A C 1
ATOM 2558 O O . GLY A 1 313 ? -15.844 -28.547 -20.094 1 90.75 313 GLY A O 1
ATOM 2559 N N . ARG A 1 314 ? -13.977 -29.312 -21.25 1 94.31 314 ARG A N 1
ATOM 2560 C CA . ARG A 1 314 ? -13.148 -29.469 -20.062 1 94.31 314 ARG A CA 1
ATOM 2561 C C . ARG A 1 314 ? -11.812 -28.75 -20.234 1 94.31 314 ARG A C 1
ATOM 2563 O O . ARG A 1 314 ? -11.344 -28.547 -21.344 1 94.31 314 ARG A O 1
ATOM 2570 N N . GLY A 1 315 ? -11.289 -28.344 -19.109 1 95.88 315 GLY A N 1
ATOM 2571 C CA . GLY A 1 315 ? -9.992 -27.688 -19.125 1 95.88 315 GLY A CA 1
ATOM 2572 C C . GLY A 1 315 ? -9.359 -27.594 -17.75 1 95.88 315 GLY A C 1
ATOM 2573 O O . GLY A 1 315 ? -9.867 -28.172 -16.781 1 95.88 315 GLY A O 1
ATOM 2574 N N . LEU A 1 316 ? -8.195 -26.969 -17.734 1 97.44 316 LEU A N 1
ATOM 2575 C CA . LEU A 1 316 ? -7.398 -26.844 -16.516 1 97.44 316 LEU A CA 1
ATOM 2576 C C . LEU A 1 316 ? -6.855 -25.422 -16.375 1 97.44 316 LEU A C 1
ATOM 2578 O O . LEU A 1 316 ? -6.324 -24.859 -17.328 1 97.44 316 LEU A O 1
ATOM 2582 N N . LEU A 1 317 ? -7.133 -24.891 -15.242 1 97.75 317 LEU A N 1
ATOM 2583 C CA . LEU A 1 317 ? -6.469 -23.656 -14.844 1 97.75 317 LEU A CA 1
ATOM 2584 C C . LEU A 1 317 ? -5.398 -23.938 -13.797 1 97.75 317 LEU A C 1
ATOM 2586 O O . LEU A 1 317 ? -5.699 -24.438 -12.711 1 97.75 317 LEU A O 1
ATOM 2590 N N . VAL A 1 318 ? -4.152 -23.641 -14.109 1 98.31 318 VAL A N 1
ATOM 2591 C CA . VAL A 1 318 ? -3.059 -23.844 -13.164 1 98.31 318 VAL A CA 1
ATOM 2592 C C . VAL A 1 318 ? -2.76 -22.531 -12.445 1 98.31 318 VAL A C 1
ATOM 2594 O O . VAL A 1 318 ? -2.383 -21.531 -13.078 1 98.31 318 VAL A O 1
ATOM 2597 N N . HIS A 1 319 ? -2.992 -22.547 -11.195 1 98.31 319 HIS A N 1
ATOM 2598 C CA . HIS A 1 319 ? -2.746 -21.406 -10.312 1 98.31 319 HIS A CA 1
ATOM 2599 C C . HIS A 1 319 ? -1.423 -21.562 -9.57 1 98.31 319 HIS A C 1
ATOM 2601 O O . HIS A 1 319 ? -1.241 -22.516 -8.812 1 98.31 319 HIS A O 1
ATOM 2607 N N . CYS A 1 320 ? -0.493 -20.625 -9.797 1 98.75 320 CYS A N 1
ATOM 2608 C CA . CYS A 1 320 ? 0.811 -20.672 -9.148 1 98.75 320 CYS A CA 1
ATOM 2609 C C . CYS A 1 320 ? 1.024 -19.469 -8.25 1 98.75 320 CYS A C 1
ATOM 2611 O O . CYS A 1 320 ? 0.842 -18.328 -8.688 1 98.75 320 CYS A O 1
ATOM 2613 N N . VAL A 1 321 ? 1.358 -19.703 -7.051 1 98.81 321 VAL A N 1
ATOM 2614 C CA . VAL A 1 321 ? 1.742 -18.672 -6.098 1 98.81 321 VAL A CA 1
ATOM 2615 C C . VAL A 1 321 ? 3.242 -18.75 -5.828 1 98.81 321 VAL A C 1
ATOM 2617 O O . VAL A 1 321 ? 3.717 -19.688 -5.191 1 98.81 321 VAL A O 1
ATOM 2620 N N . THR A 1 322 ? 3.982 -17.75 -6.273 1 98.69 322 THR A N 1
ATOM 2621 C CA . THR A 1 322 ? 5.438 -17.766 -6.168 1 98.69 322 THR A CA 1
ATOM 2622 C C . THR A 1 322 ? 5.93 -16.547 -5.379 1 98.69 322 THR A C 1
ATOM 2624 O O . THR A 1 322 ? 5.797 -15.414 -5.836 1 98.69 322 THR A O 1
ATOM 2627 N N . PRO A 1 323 ? 6.555 -16.797 -4.207 1 98.12 323 PRO A N 1
ATOM 2628 C CA . PRO A 1 323 ? 7.133 -15.648 -3.486 1 98.12 323 PRO A CA 1
ATOM 2629 C C . PRO A 1 323 ? 8.305 -15.016 -4.23 1 98.12 323 PRO A C 1
ATOM 2631 O O . PRO A 1 323 ? 9.266 -15.703 -4.574 1 98.12 323 PRO A O 1
ATOM 2634 N N . VAL A 1 324 ? 8.18 -13.75 -4.461 1 97.19 324 VAL A N 1
ATOM 2635 C CA . VAL A 1 324 ? 9.281 -12.992 -5.035 1 97.19 324 VAL A CA 1
ATOM 2636 C C . VAL A 1 324 ? 10.07 -12.305 -3.922 1 97.19 324 VAL A C 1
ATOM 2638 O O . VAL A 1 324 ? 11.305 -12.25 -3.963 1 97.19 324 VAL A O 1
ATOM 2641 N N . GLU A 1 325 ? 9.391 -11.688 -2.967 1 94.56 325 GLU A N 1
ATOM 2642 C CA . GLU A 1 325 ? 9.852 -11.133 -1.695 1 94.56 325 GLU A CA 1
ATOM 2643 C C . GLU A 1 325 ? 9.016 -11.672 -0.532 1 94.56 325 GLU A C 1
ATOM 2645 O O . GLU A 1 325 ? 7.992 -12.312 -0.742 1 94.56 325 GLU A O 1
ATOM 2650 N N . PRO A 1 326 ? 9.461 -11.484 0.637 1 94.31 326 PRO A N 1
ATOM 2651 C CA . PRO A 1 326 ? 8.734 -12.031 1.783 1 94.31 326 PRO A CA 1
ATOM 2652 C C . PRO A 1 326 ? 7.25 -11.664 1.771 1 94.31 326 PRO A C 1
ATOM 2654 O O . PRO A 1 326 ? 6.402 -12.5 2.105 1 94.31 326 PRO A O 1
ATOM 2657 N N . LEU A 1 327 ? 6.91 -10.477 1.362 1 95.69 327 LEU A N 1
ATOM 2658 C CA . LEU A 1 327 ? 5.52 -10.031 1.375 1 95.69 327 LEU A CA 1
ATOM 2659 C C . LEU A 1 327 ? 5.062 -9.641 -0.024 1 95.69 327 LEU A C 1
ATOM 2661 O O . LEU A 1 327 ? 4.191 -8.773 -0.177 1 95.69 327 LEU A O 1
ATOM 2665 N N . LEU A 1 328 ? 5.691 -10.172 -1.01 1 96.62 328 LEU A N 1
ATOM 2666 C CA . LEU A 1 328 ? 5.312 -9.961 -2.402 1 96.62 328 LEU A CA 1
ATOM 2667 C C . LEU A 1 328 ? 5.238 -11.281 -3.156 1 96.62 328 LEU A C 1
ATOM 2669 O O . LEU A 1 328 ? 6.25 -11.977 -3.303 1 96.62 328 LEU A O 1
ATOM 2673 N N . GLN A 1 329 ? 4.059 -11.609 -3.645 1 98.44 329 GLN A N 1
ATOM 2674 C CA . GLN A 1 329 ? 3.832 -12.859 -4.359 1 98.44 329 GLN A CA 1
ATOM 2675 C C . GLN A 1 329 ? 3.488 -12.602 -5.824 1 98.44 329 GLN A C 1
ATOM 2677 O O . GLN A 1 329 ? 2.754 -11.664 -6.137 1 98.44 329 GLN A O 1
ATOM 2682 N N . CYS A 1 330 ? 4.082 -13.328 -6.684 1 98.5 330 CYS A N 1
ATOM 2683 C CA . CYS A 1 330 ? 3.643 -13.391 -8.07 1 98.5 330 CYS A CA 1
ATOM 2684 C C . CYS A 1 330 ? 2.652 -14.531 -8.289 1 98.5 330 CYS A C 1
ATOM 2686 O O . CYS A 1 330 ? 2.986 -15.695 -8.062 1 98.5 330 CYS A O 1
ATOM 2688 N N . VAL A 1 331 ? 1.457 -14.195 -8.68 1 98.75 331 VAL A N 1
ATOM 2689 C CA . VAL A 1 331 ? 0.424 -15.203 -8.898 1 98.75 331 VAL A CA 1
ATOM 2690 C C . VAL A 1 331 ? 0.073 -15.273 -10.383 1 98.75 331 VAL A C 1
ATOM 2692 O O . VAL A 1 331 ? -0.237 -14.25 -11 1 98.75 331 VAL A O 1
ATOM 2695 N N . SER A 1 332 ? 0.134 -16.453 -10.898 1 98.31 332 SER A N 1
ATOM 2696 C CA . SER A 1 332 ? -0.221 -16.656 -12.305 1 98.31 332 SER A CA 1
ATOM 2697 C C . SER A 1 332 ? -1.324 -17.688 -12.461 1 98.31 332 SER A C 1
ATOM 2699 O O . SER A 1 332 ? -1.414 -18.625 -11.664 1 98.31 332 SER A O 1
ATOM 2701 N N . HIS A 1 333 ? -2.182 -17.484 -13.391 1 98.38 333 HIS A N 1
ATOM 2702 C CA . HIS A 1 333 ? -3.16 -18.453 -13.883 1 98.38 333 HIS A CA 1
ATOM 2703 C C . HIS A 1 333 ? -2.896 -18.812 -15.344 1 98.38 333 HIS A C 1
ATOM 2705 O O . HIS A 1 333 ? -2.832 -17.922 -16.203 1 98.38 333 HIS A O 1
ATOM 2711 N N . THR A 1 334 ? -2.721 -20.047 -15.555 1 98.19 334 THR A N 1
ATOM 2712 C CA . THR A 1 334 ? -2.525 -20.516 -16.922 1 98.19 334 THR A CA 1
ATOM 2713 C C . THR A 1 334 ? -3.67 -21.422 -17.359 1 98.19 334 THR A C 1
ATOM 2715 O O . THR A 1 334 ? -3.967 -22.406 -16.672 1 98.19 334 THR A O 1
ATOM 2718 N N . MET A 1 335 ? -4.258 -21.141 -18.531 1 97.94 335 MET A N 1
ATOM 2719 C CA . MET A 1 335 ? -5.445 -21.844 -19.016 1 97.94 335 MET A CA 1
ATOM 2720 C C . MET A 1 335 ? -5.086 -22.828 -20.109 1 97.94 335 MET A C 1
ATOM 2722 O O . MET A 1 335 ? -4.504 -22.453 -21.125 1 97.94 335 MET A O 1
ATOM 2726 N N . PHE A 1 336 ? -5.363 -24.109 -19.859 1 98.06 336 PHE A N 1
ATOM 2727 C CA . PHE A 1 336 ? -5.363 -25.172 -20.875 1 98.06 336 PHE A CA 1
ATOM 2728 C C . PHE A 1 336 ? -6.77 -25.719 -21.078 1 98.06 336 PHE A C 1
ATOM 2730 O O . PHE A 1 336 ? -7.496 -25.969 -20.125 1 98.06 336 PHE A O 1
ATOM 2737 N N . TYR A 1 337 ? -7.105 -25.828 -22.328 1 97.56 337 TYR A N 1
ATOM 2738 C CA . TYR A 1 337 ? -8.469 -26.281 -22.609 1 97.56 337 TYR A CA 1
ATOM 2739 C C . TYR A 1 337 ? -8.484 -27.234 -23.812 1 97.56 337 TYR A C 1
ATOM 2741 O O . TYR A 1 337 ? -7.52 -27.281 -24.578 1 97.56 337 TYR A O 1
ATOM 2749 N N . GLN A 1 338 ? -9.555 -27.922 -23.891 1 97.06 338 GLN A N 1
ATOM 2750 C CA . GLN A 1 338 ? -9.719 -28.828 -25 1 97.06 338 GLN A CA 1
ATOM 2751 C C . GLN A 1 338 ? -9.531 -28.109 -26.344 1 97.06 338 GLN A C 1
ATOM 2753 O O . GLN A 1 338 ? -10.102 -27.047 -26.562 1 97.06 338 GLN A O 1
ATOM 2758 N N . SER A 1 339 ? -8.859 -28.781 -27.25 1 95.38 339 SER A N 1
ATOM 2759 C CA . SER A 1 339 ? -8.477 -28.156 -28.516 1 95.38 339 SER A CA 1
ATOM 2760 C C . SER A 1 339 ? -9.68 -27.953 -29.422 1 95.38 339 SER A C 1
ATOM 2762 O O . SER A 1 339 ? -9.688 -27.062 -30.266 1 95.38 339 SER A O 1
ATOM 2764 N N . ASN A 1 340 ? -10.672 -28.734 -29.297 1 94.69 340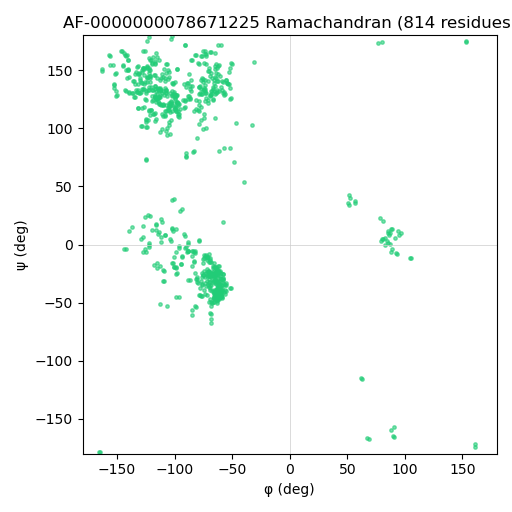 ASN A N 1
ATOM 2765 C CA . ASN A 1 340 ? -11.82 -28.672 -30.188 1 94.69 340 ASN A CA 1
ATOM 2766 C C . ASN A 1 340 ? -12.867 -27.688 -29.688 1 94.69 340 ASN A C 1
ATOM 2768 O O . ASN A 1 340 ? -13.883 -27.453 -30.359 1 94.69 340 ASN A O 1
ATOM 2772 N N . VAL A 1 341 ? -12.703 -27.109 -28.516 1 94.69 341 VAL A N 1
ATOM 2773 C CA . VAL A 1 341 ? -13.594 -26.094 -27.984 1 94.69 341 VAL A CA 1
ATOM 2774 C C . VAL A 1 341 ? -13.164 -24.719 -28.5 1 94.69 341 VAL A C 1
ATOM 2776 O O . VAL A 1 341 ? -11.977 -24.391 -28.5 1 94.69 341 VAL A O 1
ATOM 2779 N N . PRO A 1 342 ? -14.141 -23.922 -29 1 93.69 342 PRO A N 1
ATOM 2780 C CA . PRO A 1 342 ? -13.781 -22.578 -29.469 1 93.69 342 PRO A CA 1
ATOM 2781 C C . PRO A 1 342 ? -13.023 -21.766 -28.406 1 93.69 342 PRO A C 1
ATOM 2783 O O . PRO A 1 342 ? -13.422 -21.75 -27.25 1 93.69 342 PRO A O 1
ATOM 2786 N N . PRO A 1 343 ? -12.016 -21.078 -28.812 1 95 343 PRO A N 1
ATOM 2787 C CA . PRO A 1 343 ? -11.148 -20.375 -27.875 1 95 343 PRO A CA 1
ATOM 2788 C C . PRO A 1 343 ? -11.891 -19.312 -27.062 1 95 343 PRO A C 1
ATOM 2790 O O . PRO A 1 343 ? -11.438 -18.922 -25.969 1 95 343 PRO A O 1
ATOM 2793 N N . VAL A 1 344 ? -12.969 -18.812 -27.547 1 93.62 344 VAL A N 1
ATOM 2794 C CA . VAL A 1 344 ? -13.719 -17.75 -26.859 1 93.62 344 VAL A CA 1
ATOM 2795 C C . VAL A 1 344 ? -14.18 -18.266 -25.484 1 93.62 344 VAL A C 1
ATOM 2797 O O . VAL A 1 344 ? -14.266 -17.5 -24.531 1 93.62 344 VAL A O 1
ATOM 2800 N N . VAL A 1 345 ? -14.406 -19.578 -25.359 1 92.81 345 VAL A N 1
ATOM 2801 C CA . VAL A 1 345 ? -14.93 -20.156 -24.125 1 92.81 345 VAL A CA 1
ATOM 2802 C C . VAL A 1 345 ? -13.875 -20.078 -23.031 1 92.81 345 VAL A C 1
ATOM 2804 O O . VAL A 1 345 ? -14.078 -19.406 -22.016 1 92.81 345 VAL A O 1
ATOM 2807 N N . PRO A 1 346 ? -12.68 -20.688 -23.234 1 95.62 346 PRO A N 1
ATOM 2808 C CA . PRO A 1 346 ? -11.672 -20.594 -22.172 1 95.62 346 PRO A CA 1
ATOM 2809 C C . PRO A 1 346 ? -11.211 -19.156 -21.938 1 95.62 346 PRO A C 1
ATOM 2811 O O . PRO A 1 346 ? -10.859 -18.797 -20.797 1 95.62 346 PRO A O 1
ATOM 2814 N N . LYS A 1 347 ? -11.195 -18.375 -22.938 1 96.06 347 LYS A N 1
ATOM 2815 C CA . LYS A 1 347 ? -10.805 -16.984 -22.766 1 96.06 347 LYS A CA 1
ATOM 2816 C C . LYS A 1 347 ? -11.797 -16.234 -21.875 1 96.06 347 LYS A C 1
ATOM 2818 O O . LYS A 1 347 ? -11.414 -15.406 -21.062 1 96.06 347 LYS A O 1
ATOM 2823 N N . PHE A 1 348 ? -13.062 -16.516 -22.078 1 92.94 348 PHE A N 1
ATOM 2824 C CA . PHE A 1 348 ? -14.094 -15.922 -21.25 1 92.94 348 PHE A CA 1
ATOM 2825 C C . PHE A 1 348 ? -13.953 -16.391 -19.797 1 92.94 348 PHE A C 1
ATOM 2827 O O . PHE A 1 348 ? -14.047 -15.578 -18.875 1 92.94 348 PHE A O 1
ATOM 2834 N N . ILE A 1 349 ? -13.68 -17.625 -19.578 1 92.44 349 ILE A N 1
ATOM 2835 C CA . ILE A 1 349 ? -13.492 -18.188 -18.25 1 92.44 349 ILE A CA 1
ATOM 2836 C C . ILE A 1 349 ? -12.297 -17.516 -17.578 1 92.44 349 ILE A C 1
ATOM 2838 O O . ILE A 1 349 ? -12.383 -17.109 -16.406 1 92.44 349 ILE A O 1
ATOM 2842 N N . LEU A 1 350 ? -11.242 -17.375 -18.312 1 96.44 350 LEU A N 1
ATOM 2843 C CA . LEU A 1 350 ? -10.016 -16.781 -17.781 1 96.44 350 LEU A CA 1
ATOM 2844 C C . LEU A 1 350 ? -10.234 -15.32 -17.422 1 96.44 350 LEU A C 1
ATOM 2846 O O . LEU A 1 350 ? -9.797 -14.875 -16.359 1 96.44 350 LEU A O 1
ATOM 2850 N N . ARG A 1 351 ? -10.922 -14.602 -18.281 1 95.56 351 ARG A N 1
ATOM 2851 C CA . ARG A 1 351 ? -11.211 -13.195 -18 1 95.56 351 ARG A CA 1
ATOM 2852 C C . ARG A 1 351 ? -12.102 -13.047 -16.781 1 95.56 351 ARG A C 1
ATOM 2854 O O . ARG A 1 351 ? -11.859 -12.18 -15.93 1 95.56 351 ARG A O 1
ATOM 2861 N N . SER A 1 352 ? -13.117 -13.844 -16.703 1 92.62 352 SER A N 1
ATOM 2862 C CA . SER A 1 352 ? -14.016 -13.82 -15.555 1 92.62 352 SER A CA 1
ATOM 2863 C C . SER A 1 352 ? -13.273 -14.148 -14.266 1 92.62 352 SER A C 1
ATOM 2865 O O . SER A 1 352 ? -13.469 -13.477 -13.242 1 92.62 352 SER A O 1
ATOM 2867 N N . GLU A 1 353 ? -12.398 -15.141 -14.344 1 93.88 353 GLU A N 1
ATOM 2868 C CA . GLU A 1 353 ? -11.578 -15.508 -13.188 1 93.88 353 GLU A CA 1
ATOM 2869 C C . GLU A 1 353 ? -10.672 -14.352 -12.773 1 93.88 353 GLU A C 1
ATOM 2871 O O . GLU A 1 353 ? -10.5 -14.094 -11.578 1 93.88 353 GLU A O 1
ATOM 2876 N N . SER A 1 354 ? -10.125 -13.703 -13.75 1 96.75 354 SER A N 1
ATOM 2877 C CA . SER A 1 354 ? -9.227 -12.594 -13.477 1 96.75 354 SER A CA 1
ATOM 2878 C C . SER A 1 354 ? -9.953 -11.469 -12.734 1 96.75 354 SER A C 1
ATOM 2880 O O . SER A 1 354 ? -9.422 -10.906 -11.773 1 96.75 354 SER A O 1
ATOM 2882 N N . ILE A 1 355 ? -11.164 -11.141 -13.133 1 94.94 355 ILE A N 1
ATOM 2883 C CA . ILE A 1 355 ? -11.953 -10.094 -12.5 1 94.94 355 ILE A CA 1
ATOM 2884 C C . ILE A 1 355 ? -12.25 -10.477 -11.047 1 94.94 355 ILE A C 1
ATOM 2886 O O . ILE A 1 355 ? -12.047 -9.68 -10.133 1 94.94 355 ILE A O 1
ATOM 2890 N N . GLN A 1 356 ? -12.711 -11.672 -10.867 1 94.38 356 GLN A N 1
ATOM 2891 C CA . GLN A 1 356 ? -13.023 -12.156 -9.523 1 94.38 356 GLN A CA 1
ATOM 2892 C C . GLN A 1 356 ? -11.773 -12.195 -8.648 1 94.38 356 GLN A C 1
ATOM 2894 O O . GLN A 1 356 ? -11.812 -11.805 -7.484 1 94.38 356 GLN A O 1
ATOM 2899 N N . PHE A 1 357 ? -10.68 -12.633 -9.273 1 97.19 357 PHE A N 1
ATOM 2900 C CA . PHE A 1 357 ? -9.422 -12.719 -8.547 1 97.19 357 PHE A CA 1
ATOM 2901 C C . PHE A 1 357 ? -8.953 -11.328 -8.117 1 97.19 357 PHE A C 1
ATOM 2903 O O . PHE A 1 357 ? -8.445 -11.156 -7.008 1 97.19 357 PHE A O 1
ATOM 2910 N N . GLU A 1 358 ? -9.117 -10.375 -8.93 1 97.69 358 GLU A N 1
ATOM 2911 C CA . GLU A 1 358 ? -8.656 -9.016 -8.656 1 97.69 358 GLU A CA 1
ATOM 2912 C C . GLU A 1 358 ? -9.438 -8.383 -7.516 1 97.69 358 GLU A C 1
ATOM 2914 O O . GLU A 1 358 ? -8.938 -7.508 -6.812 1 97.69 358 GLU A O 1
ATOM 2919 N N . ARG A 1 359 ? -10.656 -8.82 -7.27 1 96.62 359 ARG A N 1
ATOM 2920 C CA . ARG A 1 359 ? -11.391 -8.406 -6.082 1 96.62 359 ARG A CA 1
ATOM 2921 C C . ARG A 1 359 ? -10.688 -8.875 -4.812 1 96.62 359 ARG A C 1
ATOM 2923 O O . ARG A 1 359 ? -10.586 -8.125 -3.838 1 96.62 359 ARG A O 1
ATOM 2930 N N . ASP A 1 360 ? -10.211 -10.125 -4.867 1 97.88 360 ASP A N 1
ATOM 2931 C CA . ASP A 1 360 ? -9.43 -10.633 -3.748 1 97.88 360 ASP A CA 1
ATOM 2932 C C . ASP A 1 360 ? -8.141 -9.828 -3.57 1 97.88 360 ASP A C 1
ATOM 2934 O O . ASP A 1 360 ? -7.707 -9.578 -2.443 1 97.88 360 ASP A O 1
ATOM 2938 N N . VAL A 1 361 ? -7.527 -9.461 -4.707 1 98.19 361 VAL A N 1
ATOM 2939 C CA . VAL A 1 361 ? -6.27 -8.727 -4.66 1 98.19 361 VAL A CA 1
ATOM 2940 C C . VAL A 1 361 ? -6.469 -7.406 -3.924 1 98.19 361 VAL A C 1
ATOM 2942 O O . VAL A 1 361 ? -5.602 -6.98 -3.158 1 98.19 361 VAL A O 1
ATOM 2945 N N . MET A 1 362 ? -7.578 -6.734 -4.125 1 97.06 362 MET A N 1
ATOM 2946 C CA . MET A 1 362 ? -7.863 -5.488 -3.418 1 97.06 362 MET A CA 1
ATOM 2947 C C . MET A 1 362 ? -7.887 -5.711 -1.909 1 97.06 362 MET A C 1
ATOM 2949 O O . MET A 1 362 ? -7.391 -4.879 -1.147 1 97.06 362 MET A O 1
ATOM 2953 N N . ILE A 1 363 ? -8.453 -6.852 -1.507 1 97.69 363 ILE A N 1
ATOM 2954 C CA . ILE A 1 363 ? -8.469 -7.184 -0.087 1 97.69 363 ILE A CA 1
ATOM 2955 C C . ILE A 1 363 ? -7.043 -7.449 0.396 1 97.69 363 ILE A C 1
ATOM 2957 O O . ILE A 1 363 ? -6.59 -6.84 1.367 1 97.69 363 ILE A O 1
ATOM 2961 N N . TRP A 1 364 ? -6.355 -8.289 -0.317 1 98 364 TRP A N 1
ATOM 2962 C CA . TRP A 1 364 ? -5.039 -8.758 0.105 1 98 364 TRP A CA 1
ATOM 2963 C C . TRP A 1 364 ? -4.047 -7.594 0.162 1 98 364 TRP A C 1
ATOM 2965 O O . TRP A 1 364 ? -3.217 -7.527 1.069 1 98 364 TRP A O 1
ATOM 2975 N N . ASN A 1 365 ? -4.129 -6.688 -0.737 1 97.12 365 ASN A N 1
ATOM 2976 C CA . ASN A 1 365 ? -3.17 -5.594 -0.82 1 97.12 365 ASN A CA 1
ATOM 2977 C C . ASN A 1 365 ? -3.406 -4.559 0.277 1 97.12 365 ASN A C 1
ATOM 2979 O O . ASN A 1 365 ? -2.586 -3.658 0.473 1 97.12 365 ASN A O 1
ATOM 2983 N N . ASN A 1 366 ? -4.496 -4.68 1.002 1 96.31 366 ASN A N 1
ATOM 2984 C CA . ASN A 1 366 ? -4.816 -3.691 2.027 1 96.31 366 ASN A CA 1
ATOM 2985 C C . ASN A 1 366 ? -5.078 -4.348 3.379 1 96.31 366 ASN A C 1
ATOM 2987 O O . ASN A 1 366 ? -5.641 -3.725 4.281 1 96.31 366 ASN A O 1
ATOM 2991 N N . LYS A 1 367 ? -4.707 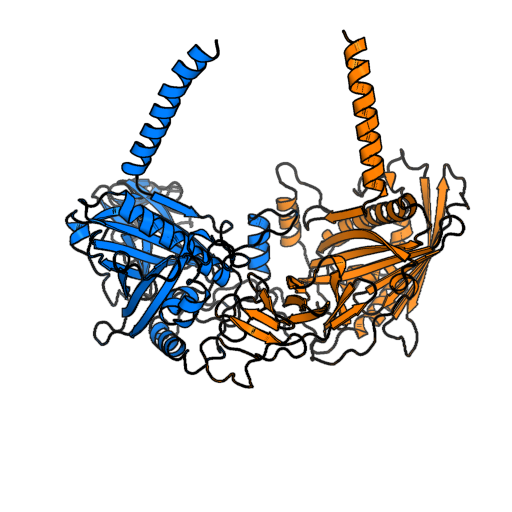-5.578 3.584 1 96.25 367 LYS A N 1
ATOM 2992 C CA . LYS A 1 367 ? -4.961 -6.262 4.848 1 96.25 367 LYS A CA 1
ATOM 2993 C C . LYS A 1 367 ? -3.656 -6.566 5.578 1 96.25 367 LYS A C 1
ATOM 2995 O O . LYS A 1 367 ? -2.576 -6.488 4.988 1 96.25 367 LYS A O 1
ATOM 3000 N N . LYS A 1 368 ? -3.719 -6.762 6.781 1 95.38 368 LYS A N 1
ATOM 3001 C CA . LYS A 1 368 ? -2.6 -7.273 7.566 1 95.38 368 LYS A CA 1
ATOM 3002 C C . LYS A 1 368 ? -2.818 -8.734 7.949 1 95.38 368 LYS A C 1
ATOM 3004 O O . LYS A 1 368 ? -3.959 -9.195 8.039 1 95.38 368 LYS A O 1
ATOM 3009 N N . TYR A 1 369 ? -1.746 -9.461 8.086 1 95.5 369 TYR A N 1
ATOM 3010 C CA . TYR A 1 369 ? -1.874 -10.828 8.562 1 95.5 369 TYR A CA 1
ATOM 3011 C C . TYR A 1 369 ? -2.262 -10.859 10.039 1 95.5 369 TYR A C 1
ATOM 3013 O O . TYR A 1 369 ? -1.63 -10.195 10.867 1 95.5 369 TYR A O 1
ATOM 3021 N N . ASN A 1 370 ? -3.314 -11.516 10.328 1 96.12 370 ASN A N 1
ATOM 3022 C CA . ASN A 1 370 ? -3.752 -11.711 11.703 1 96.12 370 ASN A CA 1
ATOM 3023 C C . ASN A 1 370 ? -3.42 -13.117 12.203 1 96.12 370 ASN A C 1
ATOM 3025 O O . ASN A 1 370 ? -4.074 -14.086 11.82 1 96.12 370 ASN A O 1
ATOM 3029 N N . PRO A 1 371 ? -2.441 -13.211 13.07 1 94.25 371 PRO A N 1
ATOM 3030 C CA . PRO A 1 371 ? -2.033 -14.539 13.531 1 94.25 371 PRO A CA 1
ATOM 3031 C C . PRO A 1 371 ? -3.078 -15.195 14.438 1 94.25 371 PRO A C 1
ATOM 3033 O O . PRO A 1 371 ? -3.115 -16.422 14.547 1 94.25 371 PRO A O 1
ATOM 3036 N N . LYS A 1 372 ? -3.863 -14.336 15.117 1 94.25 372 LYS A N 1
ATOM 3037 C CA . LYS A 1 372 ? -4.926 -14.82 15.992 1 94.25 372 LYS A CA 1
ATOM 3038 C C . LYS A 1 372 ? -6.273 -14.211 15.609 1 94.25 372 LYS A C 1
ATOM 3040 O O . LYS A 1 372 ? -6.852 -13.438 16.375 1 94.25 372 LYS A O 1
ATOM 3045 N N . PRO A 1 373 ? -6.805 -14.656 14.523 1 95.88 373 PRO A N 1
ATOM 3046 C CA . PRO A 1 373 ? -8.062 -14.078 14.039 1 95.88 373 PRO A CA 1
ATOM 3047 C C . PRO A 1 373 ? -9.25 -14.422 14.93 1 95.88 373 PRO A C 1
ATOM 3049 O O . PRO A 1 373 ? -9.273 -15.492 15.547 1 95.88 373 PRO A O 1
ATOM 3052 N N . VAL A 1 374 ? -10.156 -13.492 15.039 1 96.06 374 VAL A N 1
ATOM 3053 C CA . VAL A 1 374 ? -11.445 -13.781 15.672 1 96.06 374 VAL A CA 1
ATOM 3054 C C . VAL A 1 374 ? -12.312 -14.602 14.727 1 96.06 374 VAL A C 1
ATOM 3056 O O . VAL A 1 374 ? -12.734 -14.109 13.672 1 96.06 374 VAL A O 1
ATOM 3059 N N . LEU A 1 375 ? -12.539 -15.852 15.125 1 95.38 375 LEU A N 1
ATOM 3060 C CA . LEU A 1 375 ? -13.273 -16.766 14.258 1 95.38 375 LEU A CA 1
ATOM 3061 C C . LEU A 1 375 ? -14.586 -17.203 14.906 1 95.38 375 LEU A C 1
ATOM 3063 O O . LEU A 1 375 ? -14.664 -17.312 16.141 1 95.38 375 LEU A O 1
ATOM 3067 N N . VAL A 1 376 ? -15.562 -17.391 14.102 1 95.69 376 VAL A N 1
ATOM 3068 C CA . VAL A 1 376 ? -16.812 -18 14.539 1 95.69 376 VAL A CA 1
ATOM 3069 C C . VAL A 1 376 ? -16.875 -19.453 14.078 1 95.69 376 VAL A C 1
ATOM 3071 O O . VAL A 1 376 ? -15.977 -19.922 13.375 1 95.69 376 VAL A O 1
ATOM 3074 N N . LYS A 1 377 ? -17.938 -20.125 14.477 1 93.25 377 LYS A N 1
ATOM 3075 C CA . LYS A 1 377 ? -18.078 -21.547 14.203 1 93.25 377 LYS A CA 1
ATOM 3076 C C . LYS A 1 377 ? -18.031 -21.828 12.703 1 93.25 377 LYS A C 1
ATOM 3078 O O . LYS A 1 377 ? -17.422 -22.812 12.266 1 93.25 377 LYS A O 1
ATOM 3083 N N . GLU A 1 378 ? -18.594 -20.969 11.953 1 92.56 378 GLU A N 1
ATOM 3084 C CA . GLU A 1 378 ? -18.703 -21.125 10.508 1 92.56 378 GLU A CA 1
ATOM 3085 C C . GLU A 1 378 ? -17.328 -21 9.836 1 92.56 378 GLU A C 1
ATOM 3087 O O . GLU A 1 378 ? -17.172 -21.344 8.672 1 92.56 378 GLU A O 1
ATOM 3092 N N . ASP A 1 379 ? -16.312 -20.531 10.633 1 94.31 379 ASP A N 1
ATOM 3093 C CA . ASP A 1 379 ? -14.977 -20.281 10.102 1 94.31 379 ASP A CA 1
ATOM 3094 C C . ASP A 1 379 ? -14.039 -21.453 10.406 1 94.31 379 ASP A C 1
ATOM 3096 O O . ASP A 1 379 ? -12.828 -21.328 10.242 1 94.31 379 ASP A O 1
ATOM 3100 N N . SER A 1 380 ? -14.484 -22.562 10.805 1 94.31 380 SER A N 1
ATOM 3101 C CA . SER A 1 380 ? -13.68 -23.656 11.344 1 94.31 380 SER A CA 1
ATOM 3102 C C . SER A 1 380 ? -12.664 -24.141 10.32 1 94.31 380 SER A C 1
ATOM 3104 O O . SER A 1 380 ? -11.555 -24.547 10.672 1 94.31 380 SER A O 1
ATOM 3106 N N . ALA A 1 381 ? -13.008 -24.062 9.062 1 96.06 381 ALA A N 1
ATOM 3107 C CA . ALA A 1 381 ? -12.117 -24.547 8.008 1 96.06 381 ALA A CA 1
ATOM 3108 C C . ALA A 1 381 ? -10.852 -23.719 7.926 1 96.06 381 ALA A C 1
ATOM 3110 O O . ALA A 1 381 ? -9.805 -24.203 7.48 1 96.06 381 ALA A O 1
ATOM 3111 N N . ILE A 1 382 ? -10.906 -22.469 8.344 1 96.81 382 ILE A N 1
ATOM 3112 C CA . ILE A 1 382 ? -9.75 -21.578 8.281 1 96.81 382 ILE A CA 1
ATOM 3113 C C . ILE A 1 382 ? -8.656 -22.094 9.219 1 96.81 382 ILE A C 1
ATOM 3115 O O . ILE A 1 382 ? -7.496 -22.203 8.812 1 96.81 382 ILE A O 1
ATOM 3119 N N . GLN A 1 383 ? -9.016 -22.391 10.43 1 96.38 383 GLN A N 1
ATOM 3120 C CA . GLN A 1 383 ? -8.055 -22.906 11.398 1 96.38 383 GLN A CA 1
ATOM 3121 C C . GLN A 1 383 ? -7.473 -24.25 10.938 1 96.38 383 GLN A C 1
ATOM 3123 O O . GLN A 1 383 ? -6.277 -24.5 11.102 1 96.38 383 GLN A O 1
ATOM 3128 N N . LYS A 1 384 ? -8.344 -25.062 10.414 1 97.38 384 LYS A N 1
ATOM 3129 C CA . LYS A 1 384 ? -7.891 -26.344 9.883 1 97.38 384 LYS A CA 1
ATOM 3130 C C . LYS A 1 384 ? -6.871 -26.156 8.766 1 97.38 384 LYS A C 1
ATOM 3132 O O . LYS A 1 384 ? -5.875 -26.875 8.695 1 97.38 384 LYS A O 1
ATOM 3137 N N . HIS A 1 385 ? -7.137 -25.219 7.969 1 98.06 385 HIS A N 1
ATOM 3138 C CA . HIS A 1 385 ? -6.223 -24.953 6.863 1 98.06 385 HIS A CA 1
ATOM 3139 C C . HIS A 1 385 ? -4.871 -24.453 7.375 1 98.06 385 HIS A C 1
ATOM 3141 O O . HIS A 1 385 ? -3.826 -24.875 6.871 1 98.06 385 HIS A O 1
ATOM 3147 N N . ARG A 1 386 ? -4.875 -23.5 8.32 1 97.81 386 ARG A N 1
ATOM 3148 C CA . ARG A 1 386 ? -3.627 -22.984 8.867 1 97.81 386 ARG A CA 1
ATOM 3149 C C . ARG A 1 386 ? -2.799 -24.094 9.5 1 97.81 386 ARG A C 1
ATOM 3151 O O . ARG A 1 386 ? -1.575 -24.125 9.359 1 97.81 386 ARG A O 1
ATOM 3158 N N . ARG A 1 387 ? -3.475 -25 10.203 1 97.56 387 ARG A N 1
ATOM 3159 C CA . ARG A 1 387 ? -2.777 -26.156 10.758 1 97.56 387 ARG A CA 1
ATOM 3160 C C . ARG A 1 387 ? -2.189 -27.031 9.648 1 97.56 387 ARG A C 1
ATOM 3162 O O . ARG A 1 387 ? -1.034 -27.453 9.734 1 97.56 387 ARG A O 1
ATOM 3169 N N . TRP A 1 388 ? -2.979 -27.312 8.656 1 98.5 388 TRP A N 1
ATOM 3170 C CA . TRP A 1 388 ? -2.52 -28.094 7.512 1 98.5 388 TRP A CA 1
ATOM 3171 C C . TRP A 1 388 ? -1.333 -27.422 6.832 1 98.5 388 TRP A C 1
ATOM 3173 O O . TRP A 1 388 ? -0.332 -28.078 6.523 1 98.5 388 TRP A O 1
ATOM 3183 N N . TYR A 1 389 ? -1.396 -26.141 6.602 1 98.5 389 TYR A N 1
ATOM 3184 C CA . TYR A 1 389 ? -0.392 -25.391 5.855 1 98.5 389 TYR A CA 1
ATOM 3185 C C . TYR A 1 389 ? 0.917 -25.312 6.633 1 98.5 389 TYR A C 1
ATOM 3187 O O . TYR A 1 389 ? 1.989 -25.172 6.039 1 98.5 389 TYR A O 1
ATOM 3195 N N . SER A 1 390 ? 0.836 -25.422 7.949 1 98 390 SER A N 1
ATOM 3196 C CA . SER A 1 390 ? 2.018 -25.312 8.797 1 98 390 SER A CA 1
ATOM 3197 C C . SER A 1 390 ? 3.031 -26.406 8.469 1 98 390 SER A C 1
ATOM 3199 O O . SER A 1 390 ? 4.215 -26.281 8.789 1 98 390 SER A O 1
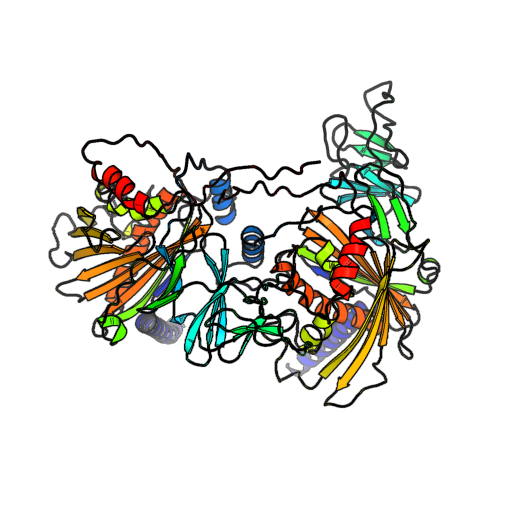ATOM 3201 N N . GLN A 1 391 ? 2.645 -27.484 7.812 1 98.06 391 GLN A N 1
ATOM 3202 C CA . GLN A 1 391 ? 3.529 -28.609 7.488 1 98.06 391 GLN A CA 1
ATOM 3203 C C . GLN A 1 391 ? 4.617 -28.172 6.508 1 98.06 391 GLN A C 1
ATOM 3205 O O . GLN A 1 391 ? 5.637 -28.859 6.371 1 98.06 391 GLN A O 1
ATOM 3210 N N . PHE A 1 392 ? 4.371 -27.062 5.84 1 98.56 392 PHE A N 1
ATOM 3211 C CA . PHE A 1 392 ? 5.32 -26.641 4.82 1 98.56 392 PHE A CA 1
ATOM 3212 C C . PHE A 1 392 ? 6.418 -25.766 5.426 1 98.56 392 PHE A C 1
ATOM 3214 O O . PHE A 1 392 ? 7.277 -25.266 4.711 1 98.56 392 PHE A O 1
ATOM 3221 N N . TYR A 1 393 ? 6.375 -25.578 6.688 1 97.94 393 TYR A N 1
ATOM 3222 C CA . TYR A 1 393 ? 7.426 -24.875 7.398 1 97.94 393 TYR A CA 1
ATOM 3223 C C . TYR A 1 393 ? 8.211 -25.812 8.297 1 97.94 393 TYR A C 1
ATOM 3225 O O . TYR A 1 393 ? 7.668 -26.781 8.82 1 97.94 393 TYR A O 1
ATOM 3233 N N . SER A 1 394 ? 9.492 -25.484 8.406 1 96.31 394 SER A N 1
ATOM 3234 C CA . SER A 1 394 ? 10.383 -26.203 9.312 1 96.31 394 SER A CA 1
ATOM 3235 C C . SER A 1 394 ? 11.062 -25.25 10.289 1 96.31 394 SER A C 1
ATOM 3237 O O . SER A 1 394 ? 10.812 -24.047 10.258 1 96.31 394 SER A O 1
ATOM 3239 N N . GLU A 1 395 ? 11.812 -25.75 11.211 1 94.69 395 GLU A N 1
ATOM 3240 C CA . GLU A 1 395 ? 12.438 -24.969 12.281 1 94.69 395 GLU A CA 1
ATOM 3241 C C . GLU A 1 395 ? 13.273 -23.828 11.711 1 94.69 395 GLU A C 1
ATOM 3243 O O . GLU A 1 395 ? 13.289 -22.719 12.258 1 94.69 395 GLU A O 1
ATOM 3248 N N . ASN A 1 396 ? 13.852 -24.094 10.547 1 94.25 396 ASN A N 1
ATOM 3249 C CA . ASN A 1 396 ? 14.789 -23.109 10.008 1 94.25 396 ASN A CA 1
ATOM 3250 C C . ASN A 1 396 ? 14.148 -22.266 8.914 1 94.25 396 ASN A C 1
ATOM 3252 O O . ASN A 1 396 ? 14.844 -21.531 8.211 1 94.25 396 ASN A O 1
ATOM 3256 N N . SER A 1 397 ? 12.883 -22.375 8.812 1 95.62 397 SER A N 1
ATOM 3257 C CA . SER A 1 397 ? 12.219 -21.547 7.816 1 95.62 397 SER A CA 1
ATOM 3258 C C . SER A 1 397 ? 12.414 -20.062 8.117 1 95.62 397 SER A C 1
ATOM 3260 O O . SER A 1 397 ? 12.25 -19.625 9.258 1 95.62 397 SER A O 1
ATOM 3262 N N . PRO A 1 398 ? 12.781 -19.312 7.133 1 92.44 398 PRO A N 1
ATOM 3263 C CA . PRO A 1 398 ? 13.125 -17.906 7.359 1 92.44 398 PRO A CA 1
ATOM 3264 C C . PRO A 1 398 ? 11.938 -17.078 7.832 1 92.44 398 PRO A C 1
ATOM 3266 O O . PRO A 1 398 ? 10.82 -17.25 7.332 1 92.44 398 PRO A O 1
ATOM 3269 N N . ARG A 1 399 ? 12.18 -16.25 8.82 1 91.88 399 ARG A N 1
ATOM 3270 C CA . ARG A 1 399 ? 11.18 -15.32 9.344 1 91.88 399 ARG A CA 1
ATOM 3271 C C . ARG A 1 399 ? 11.562 -13.875 9.039 1 91.88 399 ARG A C 1
ATOM 3273 O O . ARG A 1 399 ? 12.75 -13.539 8.969 1 91.88 399 ARG A O 1
ATOM 3280 N N . LEU A 1 400 ? 10.508 -13.133 8.727 1 86.56 400 LEU A N 1
ATOM 3281 C CA . LEU A 1 400 ? 10.734 -11.711 8.492 1 86.56 400 LEU A CA 1
ATOM 3282 C C . LEU A 1 400 ? 10.867 -10.961 9.812 1 86.56 400 LEU A C 1
ATOM 3284 O O . LEU A 1 400 ? 9.992 -11.062 10.68 1 86.56 400 LEU A O 1
ATOM 3288 N N . LYS A 1 401 ? 12.023 -10.633 10.141 1 69.94 401 LYS A N 1
ATOM 3289 C CA . LYS A 1 401 ? 12.195 -9.766 11.305 1 69.94 401 LYS A CA 1
ATOM 3290 C C . LYS A 1 401 ? 12.172 -8.297 10.891 1 69.94 401 LYS A C 1
ATOM 3292 O O . LYS A 1 401 ? 13 -7.855 10.086 1 69.94 401 LYS A O 1
ATOM 3297 N N . LEU A 1 402 ? 10.953 -7.867 10.688 1 56.72 402 LEU A N 1
ATOM 3298 C CA . LEU A 1 402 ? 10.891 -6.457 10.312 1 56.72 402 LEU A CA 1
ATOM 3299 C C . LEU A 1 402 ? 11.727 -5.602 11.258 1 56.72 402 LEU A C 1
ATOM 3301 O O . LEU A 1 402 ? 11.516 -5.633 12.477 1 56.72 402 LEU A O 1
ATOM 3305 N N . GLN A 1 403 ? 12.969 -5.691 11.203 1 43.88 403 GLN A N 1
ATOM 3306 C CA . GLN A 1 403 ? 13.656 -4.691 12.016 1 43.88 403 GLN A CA 1
ATOM 3307 C C . GLN A 1 403 ? 13.258 -3.277 11.602 1 43.88 403 GLN A C 1
ATOM 3309 O O . GLN A 1 403 ? 13.828 -2.715 10.664 1 43.88 403 GLN A O 1
ATOM 3314 N N . HIS A 1 404 ? 12.133 -3.08 10.914 1 41.88 404 HIS A N 1
ATOM 3315 C CA . HIS A 1 404 ? 11.781 -1.671 10.773 1 41.88 404 HIS A CA 1
ATOM 3316 C C . HIS A 1 404 ? 12.25 -0.866 11.984 1 41.88 404 HIS A C 1
ATOM 3318 O O . HIS A 1 404 ? 12.516 -1.432 13.047 1 41.88 404 HIS A O 1
ATOM 3324 N N . ASP A 1 405 ? 12.438 0.456 11.836 1 43.78 405 ASP A N 1
ATOM 3325 C CA . ASP A 1 405 ? 12.547 1.328 13 1 43.78 405 ASP A CA 1
ATOM 3326 C C . ASP A 1 405 ? 11.555 0.923 14.086 1 43.78 405 ASP A C 1
ATOM 3328 O O . ASP A 1 405 ? 10.344 1.007 13.891 1 43.78 405 ASP A O 1
ATOM 3332 N N . SER A 1 406 ? 11.594 -0.316 14.477 1 42.06 406 SER A N 1
ATOM 3333 C CA . SER A 1 406 ? 10.688 -0.83 15.5 1 42.06 406 SER A CA 1
ATOM 3334 C C . SER A 1 406 ? 10.359 0.239 16.531 1 42.06 406 SER A C 1
ATOM 3336 O O . SER A 1 406 ? 11.25 0.958 17 1 42.06 406 SER A O 1
ATOM 3338 N N . LEU A 1 407 ? 9.242 0.806 16.469 1 38.41 407 LEU A N 1
ATOM 3339 C CA . LEU A 1 407 ? 8.781 1.604 17.594 1 38.41 407 LEU A CA 1
ATOM 3340 C C . LEU A 1 407 ? 8.75 0.77 18.875 1 38.41 407 LEU A C 1
ATOM 3342 O O . LEU A 1 407 ? 8.18 -0.323 18.891 1 38.41 407 LEU A O 1
ATOM 3346 N N . ASP A 1 408 ? 9.828 0.626 19.547 1 40.09 408 ASP A N 1
ATOM 3347 C CA . ASP A 1 408 ? 9.766 -0.027 20.859 1 40.09 408 ASP A CA 1
ATOM 3348 C C . ASP A 1 408 ? 8.711 0.626 21.75 1 40.09 408 ASP A C 1
ATOM 3350 O O . ASP A 1 408 ? 8.844 1.798 22.109 1 40.09 408 ASP A O 1
ATOM 3354 N N . PHE A 1 409 ? 7.426 0.218 21.594 1 34.72 409 PHE A N 1
ATOM 3355 C CA . PHE A 1 409 ? 6.48 0.672 22.594 1 34.72 409 PHE A CA 1
ATOM 3356 C C . PHE A 1 409 ? 6.812 0.077 23.953 1 34.72 409 PHE A C 1
ATOM 3358 O O . PHE A 1 409 ? 7.383 -1.014 24.047 1 34.72 409 PHE A O 1
ATOM 3365 N N . ARG B 1 1 ? -8.969 40.625 -41.531 1 54.53 1 ARG B N 1
ATOM 3366 C CA . ARG B 1 1 ? -8.914 39.25 -41 1 54.53 1 ARG B CA 1
ATOM 3367 C C . ARG B 1 1 ? -8.461 39.25 -39.562 1 54.53 1 ARG B C 1
ATOM 3369 O O . ARG B 1 1 ? -9.047 38.562 -38.719 1 54.53 1 ARG B O 1
ATOM 3376 N N . LEU B 1 2 ? -7.559 39.969 -39.25 1 68.38 2 LEU B N 1
ATOM 3377 C CA . LEU B 1 2 ? -7.051 40.062 -37.906 1 68.38 2 LEU B CA 1
ATOM 3378 C C . LEU B 1 2 ? -8.047 40.781 -37 1 68.38 2 LEU B C 1
ATOM 3380 O O . LEU B 1 2 ? -8.195 40.406 -35.812 1 68.38 2 LEU B O 1
ATOM 3384 N N . ARG B 1 3 ? -8.789 41.719 -37.594 1 69.81 3 ARG B N 1
ATOM 3385 C CA . ARG B 1 3 ? -9.758 42.469 -36.812 1 69.81 3 ARG B CA 1
ATOM 3386 C C . ARG B 1 3 ? -10.914 41.594 -36.344 1 69.81 3 ARG B C 1
ATOM 3388 O O . ARG B 1 3 ? -11.367 41.688 -35.219 1 69.81 3 ARG B O 1
ATOM 3395 N N . TRP B 1 4 ? -11.328 40.75 -37.219 1 66.81 4 TRP B N 1
ATOM 3396 C CA . TRP B 1 4 ? -12.422 39.844 -36.875 1 66.81 4 TRP B CA 1
ATOM 3397 C C . TRP B 1 4 ? -11.969 38.781 -35.844 1 66.81 4 TRP B C 1
ATOM 3399 O O . TRP B 1 4 ? -12.727 38.438 -34.938 1 66.81 4 TRP B O 1
ATOM 3409 N N . LEU B 1 5 ? -10.758 38.438 -35.969 1 70.06 5 LEU B N 1
ATOM 3410 C CA . LEU B 1 5 ? -10.227 37.469 -35 1 70.06 5 LEU B CA 1
ATOM 3411 C C . LEU B 1 5 ? -10.117 38.125 -33.625 1 70.06 5 LEU B C 1
ATOM 3413 O O . LEU B 1 5 ? -10.422 37.469 -32.625 1 70.06 5 LEU B O 1
ATOM 3417 N N . LEU B 1 6 ? -9.797 39.375 -33.656 1 72.94 6 LEU B N 1
ATOM 3418 C CA . LEU B 1 6 ? -9.695 40.094 -32.406 1 72.94 6 LEU B CA 1
ATOM 3419 C C . LEU B 1 6 ? -11.07 40.312 -31.781 1 72.94 6 LEU B C 1
ATOM 3421 O O . LEU B 1 6 ? -11.219 40.25 -30.562 1 72.94 6 LEU B O 1
ATOM 3425 N N . LEU B 1 7 ? -12.016 40.5 -32.625 1 75.38 7 LEU B N 1
ATOM 3426 C CA . LEU B 1 7 ? -13.383 40.719 -32.156 1 75.38 7 LEU B CA 1
ATOM 3427 C C . LEU B 1 7 ? -13.977 39.469 -31.578 1 75.38 7 LEU B C 1
ATOM 3429 O O . LEU B 1 7 ? -14.766 39.531 -30.625 1 75.38 7 LEU B O 1
ATOM 3433 N N . LEU B 1 8 ? -13.555 38.406 -32.062 1 77.12 8 LEU B N 1
ATOM 3434 C CA . LEU B 1 8 ? -14.062 37.156 -31.531 1 77.12 8 LEU B CA 1
ATOM 3435 C C . LEU B 1 8 ? -13.234 36.688 -30.344 1 77.12 8 LEU B C 1
ATOM 3437 O O . LEU B 1 8 ? -13.781 36.125 -29.375 1 77.12 8 LEU B O 1
ATOM 3441 N N . LEU B 1 9 ? -12 37.031 -30.391 1 82 9 LEU B N 1
ATOM 3442 C CA . LEU B 1 9 ? -11.102 36.531 -29.344 1 82 9 LEU B CA 1
ATOM 3443 C C . LEU B 1 9 ? -11.219 37.344 -28.078 1 82 9 LEU B C 1
ATOM 3445 O O . LEU B 1 9 ? -11.117 36.812 -26.969 1 82 9 LEU B O 1
ATOM 3449 N N . LEU B 1 10 ? -11.547 38.594 -28.25 1 85.25 10 LEU B N 1
ATOM 3450 C CA . LEU B 1 10 ? -11.562 39.5 -27.109 1 85.25 10 LEU B CA 1
ATOM 3451 C C . LEU B 1 10 ? -12.703 39.156 -26.156 1 85.25 10 LEU B C 1
ATOM 3453 O O . LEU B 1 10 ? -12.492 39 -24.953 1 85.25 10 LEU B O 1
ATOM 3457 N N . PRO B 1 11 ? -13.93 38.938 -26.672 1 86.19 11 PRO B N 1
ATOM 3458 C CA . PRO B 1 11 ? -15 38.531 -25.766 1 86.19 11 PRO B CA 1
ATOM 3459 C C . PRO B 1 11 ? -14.711 37.188 -25.094 1 86.19 11 PRO B C 1
ATOM 3461 O O . PRO B 1 11 ? -15.062 36.969 -23.922 1 86.19 11 PRO B O 1
ATOM 3464 N N . CYS B 1 12 ? -14.148 36.406 -25.781 1 87.81 12 CYS B N 1
ATOM 3465 C CA . CYS B 1 12 ? -13.805 35.125 -25.219 1 87.81 12 CYS B CA 1
ATOM 3466 C C . CYS B 1 12 ? -12.773 35.25 -24.094 1 87.81 12 CYS B C 1
ATOM 3468 O O . CYS B 1 12 ? -12.891 34.625 -23.047 1 87.81 12 CYS B O 1
ATOM 3470 N N . VAL B 1 13 ? -11.781 36.031 -24.344 1 88.38 13 VAL B N 1
ATOM 3471 C CA . VAL B 1 13 ? -10.766 36.312 -23.328 1 88.38 13 VAL B CA 1
ATOM 3472 C C . VAL B 1 13 ? -11.398 36.969 -22.125 1 88.38 13 VAL B C 1
ATOM 3474 O O . VAL B 1 13 ? -11.109 36.594 -20.969 1 88.38 13 VAL B O 1
ATOM 3477 N N . ILE B 1 14 ? -12.242 37.938 -22.453 1 87.75 14 ILE B N 1
ATOM 3478 C CA . ILE B 1 14 ? -12.922 38.625 -21.359 1 87.75 14 ILE B CA 1
ATOM 3479 C C . ILE B 1 14 ? -13.773 37.625 -20.562 1 87.75 14 ILE B C 1
ATOM 3481 O O . ILE B 1 14 ? -13.758 37.625 -19.328 1 87.75 14 ILE B O 1
ATOM 3485 N N . PHE B 1 15 ? -14.461 36.812 -21.219 1 88.69 15 PHE B N 1
ATOM 3486 C CA . PHE B 1 15 ? -15.273 35.812 -20.547 1 88.69 15 PHE B CA 1
ATOM 3487 C C . PHE B 1 15 ? -14.406 34.875 -19.734 1 88.69 15 PHE B C 1
ATOM 3489 O O . PHE B 1 15 ? -14.758 34.531 -18.594 1 88.69 15 PHE B O 1
ATOM 3496 N N . CYS B 1 16 ? -13.383 34.438 -20.25 1 88.19 16 CYS B N 1
ATOM 3497 C CA . CYS B 1 16 ? -12.477 33.562 -19.547 1 88.19 16 CYS B CA 1
ATOM 3498 C C . CYS B 1 16 ? -11.922 34.219 -18.281 1 88.19 16 CYS B C 1
ATOM 3500 O O . CYS B 1 16 ? -11.859 33.594 -17.219 1 88.19 16 CYS B O 1
ATOM 3502 N N . VAL B 1 17 ? -11.555 35.438 -18.438 1 86.5 17 VAL B N 1
ATOM 3503 C CA . VAL B 1 17 ? -11.008 36.156 -17.312 1 86.5 17 VAL B CA 1
ATOM 3504 C C . VAL B 1 17 ? -12.086 36.344 -16.234 1 86.5 17 VAL B C 1
ATOM 3506 O O . VAL B 1 17 ? -11.828 36.188 -15.047 1 86.5 17 VAL B O 1
ATOM 3509 N N . LEU B 1 18 ? -13.242 36.656 -16.719 1 87.5 18 LEU B N 1
ATOM 3510 C CA . LEU B 1 18 ? -14.344 36.812 -15.781 1 87.5 18 LEU B CA 1
ATOM 3511 C C . LEU B 1 18 ? -14.695 35.5 -15.109 1 87.5 18 LEU B C 1
ATOM 3513 O O . LEU B 1 18 ? -15.008 35.469 -13.914 1 87.5 18 LEU B O 1
ATOM 3517 N N . PHE B 1 19 ? -14.648 34.531 -15.844 1 86.62 19 PHE B N 1
ATOM 3518 C CA . PHE B 1 19 ? -14.914 33.219 -15.281 1 86.62 19 PHE B CA 1
ATOM 3519 C C . PHE B 1 19 ? -13.859 32.844 -14.25 1 86.62 19 PHE B C 1
ATOM 3521 O O . PHE B 1 19 ? -14.18 32.344 -13.172 1 86.62 19 PHE B O 1
ATOM 3528 N N . TRP B 1 20 ? -12.703 33.062 -14.625 1 84.06 20 TRP B N 1
ATOM 3529 C CA . TRP B 1 20 ? -11.609 32.781 -13.703 1 84.06 20 TRP B CA 1
ATOM 3530 C C . TRP B 1 20 ? -11.742 33.594 -12.422 1 84.06 20 TRP B C 1
ATOM 3532 O O . TRP B 1 20 ? -11.562 33.062 -11.328 1 84.06 20 TRP B O 1
ATOM 3542 N N . TYR B 1 21 ? -12.023 34.719 -12.641 1 85 21 TYR B N 1
ATOM 3543 C CA . TYR B 1 21 ? -12.227 35.594 -11.492 1 85 21 TYR B CA 1
ATOM 3544 C C . TYR B 1 21 ? -13.383 35.094 -10.633 1 85 21 TYR B C 1
ATOM 3546 O O . TYR B 1 21 ? -13.273 35.062 -9.406 1 85 21 TYR B O 1
ATOM 3554 N N . TRP B 1 22 ? -14.406 34.781 -11.328 1 86.75 22 TRP B N 1
ATOM 3555 C CA . TRP B 1 22 ? -15.57 34.281 -10.609 1 86.75 22 TRP B CA 1
ATOM 3556 C C . TRP B 1 22 ? -15.219 32.969 -9.867 1 86.75 22 TRP B C 1
ATOM 3558 O O . TRP B 1 22 ? -15.57 32.812 -8.695 1 86.75 22 TRP B O 1
ATOM 3568 N N . TYR B 1 23 ? -14.57 32.156 -10.492 1 86.56 23 TYR B N 1
ATOM 3569 C CA . TYR B 1 23 ? -14.164 30.906 -9.898 1 86.56 23 TYR B CA 1
ATOM 3570 C C . TYR B 1 23 ? -13.266 31.125 -8.688 1 86.56 23 TYR B C 1
ATOM 3572 O O . TYR B 1 23 ? -13.484 30.531 -7.629 1 86.56 23 TYR B O 1
ATOM 3580 N N . PHE B 1 24 ? -12.367 31.984 -8.883 1 86.38 24 PHE B N 1
ATOM 3581 C CA . PHE B 1 24 ? -11.422 32.281 -7.805 1 86.38 24 PHE B CA 1
ATOM 3582 C C . PHE B 1 24 ? -12.133 32.938 -6.637 1 86.38 24 PHE B C 1
ATOM 3584 O O . PHE B 1 24 ? -11.789 32.719 -5.477 1 86.38 24 PHE B O 1
ATOM 3591 N N . TYR B 1 25 ? -13.078 33.625 -7.059 1 87.94 25 TYR B N 1
ATOM 3592 C CA . TYR B 1 25 ? -13.812 34.375 -6.035 1 87.94 25 TYR B CA 1
ATOM 3593 C C . TYR B 1 25 ? -14.727 33.438 -5.25 1 87.94 25 TYR B C 1
ATOM 3595 O O . TYR B 1 25 ? -14.852 33.562 -4.027 1 87.94 25 TYR B O 1
ATOM 3603 N N . THR B 1 26 ? -15.242 32.469 -5.883 1 89.62 26 THR B N 1
ATOM 3604 C CA . THR B 1 26 ? -16.312 31.688 -5.258 1 89.62 26 THR B CA 1
ATOM 3605 C C . THR B 1 26 ? -15.758 30.391 -4.652 1 89.62 26 THR B C 1
ATOM 3607 O O . THR B 1 26 ? -16.375 29.812 -3.756 1 89.62 26 THR B O 1
ATOM 3610 N N . ASN B 1 27 ? -14.656 29.984 -5.066 1 92.69 27 ASN B N 1
ATOM 3611 C CA . ASN B 1 27 ? -14.125 28.719 -4.59 1 92.69 27 ASN B CA 1
ATOM 3612 C C . ASN B 1 27 ? -12.977 28.922 -3.604 1 92.69 27 ASN B C 1
ATOM 3614 O O . ASN B 1 27 ? -12.188 29.844 -3.752 1 92.69 27 ASN B O 1
ATOM 3618 N N . PRO B 1 28 ? -12.938 28.031 -2.572 1 94.88 28 PRO B N 1
ATOM 3619 C CA . PRO B 1 28 ? -11.812 28.109 -1.641 1 94.88 28 PRO B CA 1
ATOM 3620 C C . PRO B 1 28 ? -10.469 27.828 -2.316 1 94.88 28 PRO B C 1
ATOM 3622 O O . PRO B 1 28 ? -10.422 27.156 -3.352 1 94.88 28 PRO B O 1
ATOM 3625 N N . LEU B 1 29 ? -9.438 28.406 -1.771 1 94.62 29 LEU B N 1
ATOM 3626 C CA . LEU B 1 29 ? -8.086 28.172 -2.26 1 94.62 29 LEU B CA 1
ATOM 3627 C C . LEU B 1 29 ? -7.516 26.891 -1.661 1 94.62 29 LEU B C 1
ATOM 3629 O O . LEU B 1 29 ? -7.348 26.781 -0.444 1 94.62 29 LEU B O 1
ATOM 3633 N N . GLU B 1 30 ? -7.262 25.922 -2.471 1 94.06 30 GLU B N 1
ATOM 3634 C CA . GLU B 1 30 ? -6.68 24.672 -2.004 1 94.06 30 GLU B CA 1
ATOM 3635 C C . GLU B 1 30 ? -5.332 24.406 -2.664 1 94.06 30 GLU B C 1
ATOM 3637 O O . GLU B 1 30 ? -5.254 24.234 -3.883 1 94.06 30 GLU B O 1
ATOM 3642 N N . LEU B 1 31 ? -4.328 24.453 -1.895 1 94.62 31 LEU B N 1
ATOM 3643 C CA . LEU B 1 31 ? -2.967 24.156 -2.328 1 94.62 31 LEU B CA 1
ATOM 3644 C C . LEU B 1 31 ? -2.459 22.875 -1.678 1 94.62 31 LEU B C 1
ATOM 3646 O O . LEU B 1 31 ? -1.97 22.906 -0.546 1 94.62 31 LEU B O 1
ATOM 3650 N N . LEU B 1 32 ? -2.545 21.766 -2.361 1 92.56 32 LEU B N 1
ATOM 3651 C CA . LEU B 1 32 ? -2.162 20.469 -1.845 1 92.56 32 LEU B CA 1
ATOM 3652 C C . LEU B 1 32 ? -0.86 19.984 -2.48 1 92.56 32 LEU B C 1
ATOM 3654 O O . LEU B 1 32 ? -0.801 19.766 -3.691 1 92.56 32 LEU B O 1
ATOM 3658 N N . ARG B 1 33 ? 0.173 19.859 -1.616 1 92.62 33 ARG B N 1
ATOM 3659 C CA . ARG B 1 33 ? 1.491 19.453 -2.102 1 92.62 33 ARG B CA 1
ATOM 3660 C C . ARG B 1 33 ? 1.758 17.984 -1.829 1 92.62 33 ARG B C 1
ATOM 3662 O O . ARG B 1 33 ? 1.422 17.469 -0.757 1 92.62 33 ARG B O 1
ATOM 3669 N N . ALA B 1 34 ? 2.369 17.312 -2.838 1 88.81 34 ALA B N 1
ATOM 3670 C CA . ALA B 1 34 ? 2.875 15.953 -2.615 1 88.81 34 ALA B CA 1
ATOM 3671 C C . ALA B 1 34 ? 4.18 15.984 -1.823 1 88.81 34 ALA B C 1
ATOM 3673 O O . ALA B 1 34 ? 4.836 17.016 -1.73 1 88.81 34 ALA B O 1
ATOM 3674 N N . PRO B 1 35 ? 4.523 14.812 -1.259 1 88.06 35 PRO B N 1
ATOM 3675 C CA . PRO B 1 35 ? 5.727 14.773 -0.423 1 88.06 35 PRO B CA 1
ATOM 3676 C C . PRO B 1 35 ? 6.984 15.211 -1.174 1 88.06 35 PRO B C 1
ATOM 3678 O O . PRO B 1 35 ? 7.945 15.68 -0.558 1 88.06 35 PRO B O 1
ATOM 3681 N N . GLU B 1 36 ? 7.023 15.078 -2.512 1 89.44 36 GLU B N 1
ATOM 3682 C CA . GLU B 1 36 ? 8.234 15.375 -3.273 1 89.44 36 GLU B CA 1
ATOM 3683 C C . GLU B 1 36 ? 8.203 16.781 -3.844 1 89.44 36 GLU B C 1
ATOM 3685 O O . GLU B 1 36 ? 9.172 17.25 -4.445 1 89.44 36 GLU B O 1
ATOM 3690 N N . ASP B 1 37 ? 7.164 17.531 -3.631 1 89.44 37 ASP B N 1
ATOM 3691 C CA . ASP B 1 37 ? 6.926 18.766 -4.359 1 89.44 37 ASP B CA 1
ATOM 3692 C C . ASP B 1 37 ? 7.758 19.922 -3.785 1 89.44 37 ASP B C 1
ATOM 3694 O O . ASP B 1 37 ? 8.125 20.844 -4.504 1 89.44 37 ASP B O 1
ATOM 3698 N N . VAL B 1 38 ? 7.953 19.828 -2.48 1 92.88 38 VAL B N 1
ATOM 3699 C CA . VAL B 1 38 ? 8.484 21.031 -1.833 1 92.88 38 VAL B CA 1
ATOM 3700 C C . VAL B 1 38 ? 9.734 20.672 -1.033 1 92.88 38 VAL B C 1
ATOM 3702 O O . VAL B 1 38 ? 9.789 19.609 -0.39 1 92.88 38 VAL B O 1
ATOM 3705 N N . GLY B 1 39 ? 10.688 21.531 -1.148 1 92.25 39 GLY B N 1
ATOM 3706 C CA . GLY B 1 39 ? 11.797 21.484 -0.209 1 92.25 39 GLY B CA 1
ATOM 3707 C C . GLY B 1 39 ? 12.992 20.719 -0.744 1 92.25 39 GLY B C 1
ATOM 3708 O O . GLY B 1 39 ? 13.922 20.406 0.007 1 92.25 39 GLY B O 1
ATOM 3709 N N . TYR B 1 40 ? 12.938 20.391 -2.07 1 90.69 40 TYR B N 1
ATOM 3710 C CA . TYR B 1 40 ? 14.039 19.656 -2.689 1 90.69 40 TYR B CA 1
ATOM 3711 C C . TYR B 1 40 ? 14.547 20.375 -3.928 1 90.69 40 TYR B C 1
ATOM 3713 O O . TYR B 1 40 ? 13.781 21.078 -4.602 1 90.69 40 TYR B O 1
ATOM 3721 N N . ILE B 1 41 ? 15.828 20.234 -4.094 1 85.5 41 ILE B N 1
ATOM 3722 C CA . ILE B 1 41 ? 16.438 20.766 -5.309 1 85.5 41 ILE B CA 1
ATOM 3723 C C . ILE B 1 41 ? 16.656 19.625 -6.312 1 85.5 41 ILE B C 1
ATOM 3725 O O . ILE B 1 41 ? 17.438 18.703 -6.055 1 85.5 41 ILE B O 1
ATOM 3729 N N . ALA B 1 42 ? 15.969 19.797 -7.367 1 79.81 42 ALA B N 1
ATOM 3730 C CA . ALA B 1 42 ? 16.047 18.734 -8.375 1 79.81 42 ALA B CA 1
ATOM 3731 C C . ALA B 1 42 ? 17.469 18.609 -8.93 1 79.81 42 ALA B C 1
ATOM 3733 O O . ALA B 1 42 ? 18.125 19.609 -9.211 1 79.81 42 ALA B O 1
ATOM 3734 N N . GLU B 1 43 ? 17.938 17.453 -8.953 1 77.81 43 GLU B N 1
ATOM 3735 C CA . GLU B 1 43 ? 19.219 17.141 -9.586 1 77.81 43 GLU B CA 1
ATOM 3736 C C . GLU B 1 43 ? 19.047 16.875 -11.078 1 77.81 43 GLU B C 1
ATOM 3738 O O . GLU B 1 43 ? 18 16.375 -11.508 1 77.81 43 GLU B O 1
ATOM 3743 N N . ASP B 1 44 ? 19.969 17.328 -11.797 1 75.62 44 ASP B N 1
ATOM 3744 C CA . ASP B 1 44 ? 19.906 17.141 -13.242 1 75.62 44 ASP B CA 1
ATOM 3745 C C . ASP B 1 44 ? 19.672 15.664 -13.586 1 75.62 44 ASP B C 1
ATOM 3747 O O . ASP B 1 44 ? 20.328 14.781 -13.047 1 75.62 44 ASP B O 1
ATOM 3751 N N . GLY B 1 45 ? 18.781 15.477 -14.477 1 76.88 45 GLY B N 1
ATOM 3752 C CA . GLY B 1 45 ? 18.531 14.148 -15 1 76.88 45 GLY B CA 1
ATOM 3753 C C . GLY B 1 45 ? 17.609 13.32 -14.109 1 76.88 45 GLY B C 1
ATOM 3754 O O . GLY B 1 45 ? 17.344 12.156 -14.406 1 76.88 45 GLY B O 1
ATOM 3755 N N . ARG B 1 46 ? 17.141 13.883 -12.961 1 81.38 46 ARG B N 1
ATOM 3756 C CA . ARG B 1 46 ? 16.281 13.133 -12.055 1 81.38 46 ARG B CA 1
ATOM 3757 C C . ARG B 1 46 ? 14.945 13.852 -11.836 1 81.38 46 ARG B C 1
ATOM 3759 O O . ARG B 1 46 ? 14.898 15.086 -11.852 1 81.38 46 ARG B O 1
ATOM 3766 N N . SER B 1 47 ? 13.969 13.047 -11.656 1 82.69 47 SER B N 1
ATOM 3767 C CA . SER B 1 47 ? 12.672 13.617 -11.297 1 82.69 47 SER B CA 1
ATOM 3768 C C . SER B 1 47 ? 12.672 14.117 -9.859 1 82.69 47 SER B C 1
ATOM 3770 O O . SER B 1 47 ? 13.57 13.789 -9.078 1 82.69 47 SER B O 1
ATOM 3772 N N . LYS B 1 48 ? 11.695 14.992 -9.5 1 82.56 48 LYS B N 1
ATOM 3773 C CA . LYS B 1 48 ? 11.531 15.469 -8.125 1 82.56 48 LYS B CA 1
ATOM 3774 C C . LYS B 1 48 ? 11.352 14.305 -7.16 1 82.56 48 LYS B C 1
ATOM 3776 O O . LYS B 1 48 ? 11.906 14.305 -6.062 1 82.56 48 LYS B O 1
ATOM 3781 N N . ALA B 1 49 ? 10.625 13.375 -7.637 1 83.94 49 ALA B N 1
ATOM 3782 C CA . ALA B 1 49 ? 10.359 12.211 -6.805 1 83.94 49 ALA B CA 1
ATOM 3783 C C . ALA B 1 49 ? 11.641 11.43 -6.523 1 83.94 49 ALA B C 1
ATOM 3785 O O . ALA B 1 49 ? 11.875 11 -5.395 1 83.94 49 ALA B O 1
ATOM 3786 N N . GLN B 1 50 ? 12.461 11.234 -7.508 1 82.06 50 GLN B N 1
ATOM 3787 C CA . GLN B 1 50 ? 13.734 10.539 -7.348 1 82.06 50 GLN B CA 1
ATOM 3788 C C . GLN B 1 50 ? 14.648 11.289 -6.383 1 82.06 50 GLN B C 1
ATOM 3790 O O . GLN B 1 50 ? 15.281 10.68 -5.52 1 82.06 50 GLN B O 1
ATOM 3795 N N . THR B 1 51 ? 14.617 12.555 -6.547 1 83.88 51 THR B N 1
ATOM 3796 C CA . THR B 1 51 ? 15.461 13.391 -5.695 1 83.88 51 THR B CA 1
ATOM 3797 C C . THR B 1 51 ? 14.992 13.328 -4.246 1 83.88 51 THR B C 1
ATOM 3799 O O . THR B 1 51 ? 15.797 13.117 -3.336 1 83.88 51 THR B O 1
ATOM 3802 N N . ALA B 1 52 ? 13.75 13.516 -4.043 1 87.38 52 ALA B N 1
ATOM 3803 C CA . ALA B 1 52 ? 13.195 13.461 -2.695 1 87.38 52 ALA B CA 1
ATOM 3804 C C . ALA B 1 52 ? 13.5 12.125 -2.027 1 87.38 52 ALA B C 1
ATOM 3806 O O . ALA B 1 52 ? 13.883 12.078 -0.855 1 87.38 52 ALA B O 1
ATOM 3807 N N . ASN B 1 53 ? 13.359 11.094 -2.746 1 84.25 53 ASN B N 1
ATOM 3808 C CA . ASN B 1 53 ? 13.648 9.758 -2.227 1 84.25 53 ASN B CA 1
ATOM 3809 C C . ASN B 1 53 ? 15.117 9.609 -1.843 1 84.25 53 ASN B C 1
ATOM 3811 O O . ASN B 1 53 ? 15.438 9.008 -0.818 1 84.25 53 ASN B O 1
ATOM 3815 N N . GLN B 1 54 ? 15.984 10.078 -2.652 1 80.31 54 GLN B N 1
ATOM 3816 C CA . GLN B 1 54 ? 17.422 10.008 -2.371 1 80.31 54 GLN B CA 1
ATOM 3817 C C . GLN B 1 54 ? 17.766 10.781 -1.106 1 80.31 54 GLN B C 1
ATOM 3819 O O . GLN B 1 54 ? 18.531 10.297 -0.265 1 80.31 54 GLN B O 1
ATOM 3824 N N . VAL B 1 55 ? 17.156 11.938 -0.994 1 83.5 55 VAL B N 1
ATOM 3825 C CA . VAL B 1 55 ? 17.438 12.773 0.168 1 83.5 55 VAL B CA 1
ATOM 3826 C C . VAL B 1 55 ? 16.938 12.078 1.436 1 83.5 55 VAL B C 1
ATOM 3828 O O . VAL B 1 55 ? 17.656 12.031 2.439 1 83.5 55 VAL B O 1
ATOM 3831 N N . ARG B 1 56 ? 15.844 11.531 1.399 1 83.88 56 ARG B N 1
ATOM 3832 C CA . ARG B 1 56 ? 15.273 10.836 2.551 1 83.88 56 ARG B CA 1
ATOM 3833 C C . ARG B 1 56 ? 16.125 9.633 2.939 1 83.88 56 ARG B C 1
ATOM 3835 O O . ARG B 1 56 ? 16.344 9.375 4.125 1 83.88 56 ARG B O 1
ATOM 3842 N N . ARG B 1 57 ? 16.547 8.953 1.954 1 79.81 57 ARG B N 1
ATOM 3843 C CA . ARG B 1 57 ? 17.312 7.73 2.18 1 79.81 57 ARG B CA 1
ATOM 3844 C C . ARG B 1 57 ? 18.688 8.039 2.771 1 79.81 57 ARG B C 1
ATOM 3846 O O . ARG B 1 57 ? 19.172 7.293 3.619 1 79.81 57 ARG B O 1
ATOM 3853 N N . ARG B 1 58 ? 19.266 9.109 2.393 1 76.06 58 ARG B N 1
ATOM 3854 C CA . ARG B 1 58 ? 20.672 9.367 2.707 1 76.06 58 ARG B CA 1
ATOM 3855 C C . ARG B 1 58 ? 20.797 10.289 3.912 1 76.06 58 ARG B C 1
ATOM 3857 O O . ARG B 1 58 ? 21.891 10.438 4.469 1 76.06 58 ARG B O 1
ATOM 3864 N N . ARG B 1 59 ? 19.703 10.75 4.332 1 79.69 59 ARG B N 1
ATOM 3865 C CA . ARG B 1 59 ? 19.797 11.758 5.387 1 79.69 59 ARG B CA 1
ATOM 3866 C C . ARG B 1 59 ? 20.141 11.117 6.727 1 79.69 59 ARG B C 1
ATOM 3868 O O . ARG B 1 59 ? 19.656 10.023 7.043 1 79.69 59 ARG B O 1
ATOM 3875 N N . LYS B 1 60 ? 20.969 11.781 7.422 1 75.44 60 LYS B N 1
ATOM 3876 C CA . LYS B 1 60 ? 21.172 11.43 8.828 1 75.44 60 LYS B CA 1
ATOM 3877 C C . LYS B 1 60 ? 20 11.906 9.688 1 75.44 60 LYS B C 1
ATOM 3879 O O . LYS B 1 60 ? 19.531 13.031 9.539 1 75.44 60 LYS B O 1
ATOM 3884 N N . ILE B 1 61 ? 19.516 11.062 10.516 1 78.69 61 ILE B N 1
ATOM 3885 C CA . ILE B 1 61 ? 18.312 11.43 11.258 1 78.69 61 ILE B CA 1
ATOM 3886 C C . ILE B 1 61 ? 18.703 11.945 12.641 1 78.69 61 ILE B C 1
ATOM 3888 O O . ILE B 1 61 ? 17.953 12.719 13.25 1 78.69 61 ILE B O 1
ATOM 3892 N N . GLY B 1 62 ? 19.859 11.57 13.172 1 77.62 62 GLY B N 1
ATOM 3893 C CA . GLY B 1 62 ? 20.281 11.969 14.508 1 77.62 62 GLY B CA 1
ATOM 3894 C C . GLY B 1 62 ? 19.578 11.18 15.609 1 77.62 62 GLY B C 1
ATOM 3895 O O . GLY B 1 62 ? 18.781 10.289 15.328 1 77.62 62 GLY B O 1
ATOM 3896 N N . GLU B 1 63 ? 20.031 11.414 16.828 1 87.06 63 GLU B N 1
ATOM 3897 C CA . GLU B 1 63 ? 19.328 10.844 17.969 1 87.06 63 GLU B CA 1
ATOM 3898 C C . GLU B 1 63 ? 17.984 11.531 18.203 1 87.06 63 GLU B C 1
ATOM 3900 O O . GLU B 1 63 ? 17.938 12.742 18.438 1 87.06 63 GLU B O 1
ATOM 3905 N N . LEU B 1 64 ? 16.953 10.781 18.172 1 91.69 64 LEU B N 1
ATOM 3906 C CA . LEU B 1 64 ? 15.617 11.367 18.125 1 91.69 64 LEU B CA 1
ATOM 3907 C C . LEU B 1 64 ? 14.883 11.18 19.453 1 91.69 64 LEU B C 1
ATOM 3909 O O . LEU B 1 64 ? 15.031 10.148 20.094 1 91.69 64 LEU B O 1
ATOM 3913 N N . PRO B 1 65 ? 14.141 12.211 19.875 1 93.69 65 PRO B N 1
ATOM 3914 C CA . PRO B 1 65 ? 13.102 11.93 20.875 1 93.69 65 PRO B CA 1
ATOM 3915 C C . PRO B 1 65 ? 12.07 10.922 20.375 1 93.69 65 PRO B C 1
ATOM 3917 O O . PRO B 1 65 ? 12.117 10.492 19.219 1 93.69 65 PRO B O 1
ATOM 3920 N N . PRO B 1 66 ? 11.164 10.492 21.391 1 95.69 66 PRO B N 1
ATOM 3921 C CA . PRO B 1 66 ? 10.086 9.648 20.891 1 95.69 66 PRO B CA 1
ATOM 3922 C C . PRO B 1 66 ? 9.359 10.258 19.688 1 95.69 66 PRO B C 1
ATOM 3924 O O . PRO B 1 66 ? 9.32 11.484 19.547 1 95.69 66 PRO B O 1
ATOM 3927 N N . VAL B 1 67 ? 8.75 9.461 18.891 1 95.56 67 VAL B N 1
ATOM 3928 C CA . VAL B 1 67 ? 8.375 9.938 17.562 1 95.56 67 VAL B CA 1
ATOM 3929 C C . VAL B 1 67 ? 6.891 10.305 17.547 1 95.56 67 VAL B C 1
ATOM 3931 O O . VAL B 1 67 ? 6.438 11.039 16.672 1 95.56 67 VAL B O 1
ATOM 3934 N N . TYR B 1 68 ? 6.121 9.805 18.484 1 97.5 68 TYR B N 1
ATOM 3935 C CA . TYR B 1 68 ? 4.699 10.117 18.547 1 97.5 68 TYR B CA 1
ATOM 3936 C C . TYR B 1 68 ? 4.316 10.68 19.906 1 97.5 68 TYR B C 1
ATOM 3938 O O . TYR B 1 68 ? 4.188 9.938 20.875 1 97.5 68 TYR B O 1
ATOM 3946 N N . PRO B 1 69 ? 4.07 11.969 20 1 98.31 69 PRO B N 1
ATOM 3947 C CA . PRO B 1 69 ? 3.658 12.57 21.266 1 98.31 69 PRO B CA 1
ATOM 3948 C C . PRO B 1 69 ? 2.182 12.336 21.578 1 98.31 69 PRO B C 1
ATOM 3950 O O . PRO B 1 69 ? 1.377 12.133 20.672 1 98.31 69 PRO B O 1
ATOM 3953 N N . ASN B 1 70 ? 1.851 12.383 22.891 1 98.38 70 ASN B N 1
ATOM 3954 C CA . ASN B 1 70 ? 0.466 12.266 23.328 1 98.38 70 ASN B CA 1
ATOM 3955 C C . ASN B 1 70 ? -0.309 13.562 23.094 1 98.38 70 ASN B C 1
ATOM 3957 O O . ASN B 1 70 ? 0.181 14.648 23.391 1 98.38 70 ASN B O 1
ATOM 3961 N N . GLY B 1 71 ? -1.479 13.43 22.453 1 98.56 71 GLY B N 1
ATOM 3962 C CA . GLY B 1 71 ? -2.275 14.625 22.219 1 98.56 71 GLY B CA 1
ATOM 3963 C C . GLY B 1 71 ? -3.314 14.438 21.125 1 98.56 71 GLY B C 1
ATOM 3964 O O . GLY B 1 71 ? -3.613 13.312 20.734 1 98.56 71 GLY B O 1
ATOM 3965 N N . TRP B 1 72 ? -3.955 15.586 20.766 1 98.81 72 TRP B N 1
ATOM 3966 C CA . TRP B 1 72 ? -4.953 15.625 19.703 1 98.81 72 TRP B CA 1
ATOM 3967 C C . TRP B 1 72 ? -4.289 15.828 18.344 1 98.81 72 TRP B C 1
ATOM 3969 O O . TRP B 1 72 ? -3.4 16.672 18.203 1 98.81 72 TRP B O 1
ATOM 3979 N N . PHE B 1 73 ? -4.742 15.062 17.328 1 98.81 73 PHE B N 1
ATOM 3980 C CA . PHE B 1 73 ? -4.227 15.18 15.977 1 98.81 73 PHE B CA 1
ATOM 3981 C C . PHE B 1 73 ? -5.367 15.172 14.961 1 98.81 73 PHE B C 1
ATOM 3983 O O . PHE B 1 73 ? -6.332 14.422 15.109 1 98.81 73 PHE B O 1
ATOM 3990 N N . ARG B 1 74 ? -5.223 15.961 13.992 1 98.69 74 ARG B N 1
ATOM 3991 C CA . ARG B 1 74 ? -6.207 16.016 12.914 1 98.69 74 ARG B CA 1
ATOM 3992 C C . ARG B 1 74 ? -6.098 14.797 12.008 1 98.69 74 ARG B C 1
ATOM 3994 O O . ARG B 1 74 ? -5.004 14.438 11.57 1 98.69 74 ARG B O 1
ATOM 4001 N N . VAL B 1 75 ? -7.223 14.219 11.711 1 98.06 75 VAL B N 1
ATOM 4002 C CA . VAL B 1 75 ? -7.203 13.086 10.789 1 98.06 75 VAL B CA 1
ATOM 4003 C C . VAL B 1 75 ? -7.824 13.5 9.453 1 98.06 75 VAL B C 1
ATOM 4005 O O . VAL B 1 75 ? -7.453 12.977 8.398 1 98.06 75 VAL B O 1
ATOM 4008 N N . LEU B 1 76 ? -8.789 14.422 9.562 1 97.38 76 LEU B N 1
ATOM 4009 C CA . LEU B 1 76 ? -9.477 14.82 8.344 1 97.38 76 LEU B CA 1
ATOM 4010 C C . LEU B 1 76 ? -10.234 16.125 8.539 1 97.38 76 LEU B C 1
ATOM 4012 O O . LEU B 1 76 ? -10.695 16.422 9.648 1 97.38 76 LEU B O 1
ATOM 4016 N N . ASP B 1 77 ? -10.32 16.859 7.445 1 97.19 77 ASP B N 1
ATOM 4017 C CA . ASP B 1 77 ? -11.25 17.969 7.484 1 97.19 77 ASP B CA 1
ATOM 4018 C C . ASP B 1 77 ? -12.695 17.5 7.34 1 97.19 77 ASP B C 1
ATOM 4020 O O . ASP B 1 77 ? -12.984 16.609 6.539 1 97.19 77 ASP B O 1
ATOM 4024 N N . SER B 1 78 ? -13.57 18.141 8.047 1 97.44 78 SER B N 1
ATOM 4025 C CA . SER B 1 78 ? -14.969 17.719 8.094 1 97.44 78 SER B CA 1
ATOM 4026 C C . SER B 1 78 ? -15.586 17.719 6.703 1 97.44 78 SER B C 1
ATOM 4028 O O . SER B 1 78 ? -16.344 16.797 6.355 1 97.44 78 SER B O 1
ATOM 4030 N N . HIS B 1 79 ? -15.258 18.703 5.895 1 95.5 79 HIS B N 1
ATOM 4031 C CA . HIS B 1 79 ? -15.938 18.859 4.609 1 95.5 79 HIS B CA 1
ATOM 4032 C C . HIS B 1 79 ? -15.477 17.797 3.613 1 95.5 79 HIS B C 1
ATOM 4034 O O . HIS B 1 79 ? -16.094 17.625 2.559 1 95.5 79 HIS B O 1
ATOM 4040 N N . LEU B 1 80 ? -14.469 17.094 3.963 1 95.12 80 LEU B N 1
ATOM 4041 C CA . LEU B 1 80 ? -13.961 16.047 3.084 1 95.12 80 LEU B CA 1
ATOM 4042 C C . LEU B 1 80 ? -14.641 14.711 3.383 1 95.12 80 LEU B C 1
ATOM 4044 O O . LEU B 1 80 ? -14.367 13.711 2.723 1 95.12 80 LEU B O 1
ATOM 4048 N N . LEU B 1 81 ? -15.461 14.625 4.289 1 97.69 81 LEU B N 1
ATOM 4049 C CA . LEU B 1 81 ? -16.141 13.406 4.695 1 97.69 81 LEU B CA 1
ATOM 4050 C C . LEU B 1 81 ? -17.656 13.594 4.66 1 97.69 81 LEU B C 1
ATOM 4052 O O . LEU B 1 81 ? -18.25 14.102 5.621 1 97.69 81 LEU B O 1
ATOM 4056 N N . GLU B 1 82 ? -18.25 13.117 3.666 1 97.44 82 GLU B N 1
ATOM 4057 C CA . GLU B 1 82 ? -19.703 13.203 3.549 1 97.44 82 GLU B CA 1
ATOM 4058 C C . GLU B 1 82 ? -20.406 12.102 4.352 1 97.44 82 GLU B C 1
ATOM 4060 O O . GLU B 1 82 ? -19.75 11.141 4.773 1 97.44 82 GLU B O 1
ATOM 4065 N N . ARG B 1 83 ? -21.688 12.336 4.562 1 97.69 83 ARG B N 1
ATOM 4066 C CA . ARG B 1 83 ? -22.469 11.297 5.215 1 97.69 83 ARG B CA 1
ATOM 4067 C C . ARG B 1 83 ? -22.406 9.984 4.426 1 97.69 83 ARG B C 1
ATOM 4069 O O . ARG B 1 83 ? -22.547 9.992 3.201 1 97.69 83 ARG B O 1
ATOM 4076 N N . GLY B 1 84 ? -22.109 8.891 5.148 1 97.44 84 GLY B N 1
ATOM 4077 C CA . GLY B 1 84 ? -22.062 7.586 4.508 1 97.44 84 GLY B CA 1
ATOM 4078 C C . GLY B 1 84 ? -20.719 7.281 3.873 1 97.44 84 GLY B C 1
ATOM 4079 O O . GLY B 1 84 ? -20.531 6.215 3.285 1 97.44 84 GLY B O 1
ATOM 4080 N N . GLU B 1 85 ? -19.797 8.203 4.008 1 97.19 85 GLU B N 1
ATOM 4081 C CA . GLU B 1 85 ? -18.484 8.008 3.4 1 97.19 85 GLU B CA 1
ATOM 4082 C C . GLU B 1 85 ? -17.484 7.492 4.426 1 97.19 85 GLU B C 1
ATOM 4084 O O . GLU B 1 85 ? -17.641 7.719 5.625 1 97.19 85 GLU B O 1
ATOM 4089 N N . VAL B 1 86 ? -16.516 6.75 3.949 1 97.44 86 VAL B N 1
ATOM 4090 C CA . VAL B 1 86 ? -15.398 6.285 4.773 1 97.44 86 VAL B CA 1
ATOM 4091 C C . VAL B 1 86 ? -14.078 6.598 4.078 1 97.44 86 VAL B C 1
ATOM 4093 O O . VAL B 1 86 ? -13.992 6.562 2.848 1 97.44 86 VAL B O 1
ATOM 4096 N N . LYS B 1 87 ? -13.062 7 4.883 1 96.62 87 LYS B N 1
ATOM 4097 C CA . LYS B 1 87 ? -11.711 7.285 4.402 1 96.62 87 LYS B CA 1
ATOM 4098 C C . LYS B 1 87 ? -10.664 6.539 5.227 1 96.62 87 LYS B C 1
ATOM 4100 O O . LYS B 1 87 ? -10.773 6.457 6.449 1 96.62 87 LYS B O 1
ATOM 4105 N N . ASN B 1 88 ? -9.742 5.863 4.492 1 96.19 88 ASN B N 1
ATOM 4106 C CA . ASN B 1 88 ? -8.555 5.332 5.152 1 96.19 88 ASN B CA 1
ATOM 4107 C C . ASN B 1 88 ? -7.512 6.418 5.398 1 96.19 88 ASN B C 1
ATOM 4109 O O . ASN B 1 88 ? -7.121 7.129 4.473 1 96.19 88 ASN B O 1
ATOM 4113 N N . VAL B 1 89 ? -7.102 6.598 6.645 1 96.31 89 VAL B N 1
ATOM 4114 C CA . VAL B 1 89 ? -6.168 7.668 6.98 1 96.31 89 VAL B CA 1
ATOM 4115 C C . VAL B 1 89 ? -4.984 7.102 7.758 1 96.31 89 VAL B C 1
ATOM 4117 O O . VAL B 1 89 ? -5.164 6.27 8.648 1 96.31 89 VAL B O 1
ATOM 4120 N N . SER B 1 90 ? -3.771 7.496 7.367 1 95.12 90 SER B N 1
ATOM 4121 C CA . SER B 1 90 ? -2.566 7.188 8.125 1 95.12 90 SER B CA 1
ATOM 4122 C C . SER B 1 90 ? -2.309 8.234 9.211 1 95.12 90 SER B C 1
ATOM 4124 O O . SER B 1 90 ? -2.273 9.43 8.922 1 95.12 90 SER B O 1
ATOM 4126 N N . VAL B 1 91 ? -2.182 7.801 10.43 1 96.75 91 VAL B N 1
ATOM 4127 C CA . VAL B 1 91 ? -1.924 8.719 11.539 1 96.75 91 VAL B CA 1
ATOM 4128 C C . VAL B 1 91 ? -1.111 8.008 12.617 1 96.75 91 VAL B C 1
ATOM 4130 O O . VAL B 1 91 ? -1.432 6.879 13.008 1 96.75 91 VAL B O 1
ATOM 4133 N N . LEU B 1 92 ? -0.007 8.609 13.039 1 95.81 92 LEU B N 1
ATOM 4134 C CA . LEU B 1 92 ? 0.836 8.117 14.125 1 95.81 92 LEU B CA 1
ATOM 4135 C C . LEU B 1 92 ? 1.306 6.695 13.844 1 95.81 92 LEU B C 1
ATOM 4137 O O . LEU B 1 92 ? 1.311 5.848 14.742 1 95.81 92 LEU B O 1
ATOM 4141 N N . GLY B 1 93 ? 1.564 6.422 12.602 1 92.38 93 GLY B N 1
ATOM 4142 C CA . GLY B 1 93 ? 2.084 5.121 12.211 1 92.38 93 GLY B CA 1
ATOM 4143 C C . GLY B 1 93 ? 1.013 4.055 12.125 1 92.38 93 GLY B C 1
ATOM 4144 O O . GLY B 1 93 ? 1.32 2.869 11.969 1 92.38 93 GLY B O 1
ATOM 4145 N N . GLU B 1 94 ? -0.201 4.418 12.305 1 94.25 94 GLU B N 1
ATOM 4146 C CA . GLU B 1 94 ? -1.337 3.504 12.242 1 94.25 94 GLU B CA 1
ATOM 4147 C C . GLU B 1 94 ? -2.264 3.854 11.078 1 94.25 94 GLU B C 1
ATOM 4149 O O . GLU B 1 94 ? -2.146 4.93 10.484 1 94.25 94 GLU B O 1
ATOM 4154 N N . GLN B 1 95 ? -3.082 2.814 10.734 1 96.19 95 GLN B N 1
ATOM 4155 C CA . GLN B 1 95 ? -4.18 3.043 9.805 1 96.19 95 GLN B CA 1
ATOM 4156 C C . GLN B 1 95 ? -5.52 3.1 10.531 1 96.19 95 GLN B C 1
ATOM 4158 O O . GLN B 1 95 ? -5.801 2.258 11.391 1 96.19 95 GLN B O 1
ATOM 4163 N N . VAL B 1 96 ? -6.281 4.148 10.219 1 98 96 VAL B N 1
ATOM 4164 C CA . VAL B 1 96 ? -7.59 4.262 10.859 1 98 96 VAL B CA 1
ATOM 4165 C C . VAL B 1 96 ? -8.672 4.422 9.797 1 98 96 VAL B C 1
ATOM 4167 O O . VAL B 1 96 ? -8.406 4.91 8.695 1 98 96 VAL B O 1
ATOM 4170 N N . ALA B 1 97 ? -9.852 3.957 10.109 1 98.5 97 ALA B N 1
ATOM 4171 C CA . ALA B 1 97 ? -11.047 4.191 9.312 1 98.5 97 ALA B CA 1
ATOM 4172 C C . ALA B 1 97 ? -11.844 5.379 9.852 1 98.5 97 ALA B C 1
ATOM 4174 O O . ALA B 1 97 ? -12.391 5.316 10.953 1 98.5 97 ALA B O 1
ATOM 4175 N N . VAL B 1 98 ? -11.859 6.434 9.141 1 98.75 98 VAL B N 1
ATOM 4176 C CA . VAL B 1 98 ? -12.664 7.602 9.477 1 98.75 98 VAL B CA 1
ATOM 4177 C C . VAL B 1 98 ? -13.945 7.602 8.648 1 98.75 98 VAL B C 1
ATOM 4179 O O . VAL B 1 98 ? -13.891 7.645 7.418 1 98.75 98 VAL B O 1
ATOM 4182 N N . PHE B 1 99 ? -15.086 7.5 9.305 1 98.75 99 PHE B N 1
ATOM 4183 C CA . PHE B 1 99 ? -16.312 7.457 8.531 1 98.75 99 PHE B CA 1
ATOM 4184 C C . PHE B 1 99 ? -17.422 8.273 9.203 1 98.75 99 PHE B C 1
ATOM 4186 O O . PHE B 1 99 ? -17.359 8.516 10.406 1 98.75 99 PHE B O 1
ATOM 4193 N N . ARG B 1 100 ? -18.312 8.812 8.406 1 98.69 100 ARG B N 1
ATOM 4194 C CA . ARG B 1 100 ? -19.453 9.555 8.906 1 98.69 100 ARG B CA 1
ATOM 4195 C C . ARG B 1 100 ? -20.734 8.734 8.789 1 98.69 100 ARG B C 1
ATOM 4197 O O . ARG B 1 100 ? -21.125 8.344 7.691 1 98.69 100 ARG B O 1
ATOM 4204 N N . ALA B 1 101 ? -21.312 8.516 9.922 1 98.31 101 ALA B N 1
ATOM 4205 C CA . ALA B 1 101 ? -22.562 7.758 9.977 1 98.31 101 ALA B CA 1
ATOM 4206 C C . ALA B 1 101 ? -23.688 8.508 9.273 1 98.31 101 ALA B C 1
ATOM 4208 O O . ALA B 1 101 ? -23.562 9.703 8.984 1 98.31 101 ALA B O 1
ATOM 4209 N N . GLN B 1 102 ? -24.75 7.742 9.016 1 97.19 102 GLN B N 1
ATOM 4210 C CA . GLN B 1 102 ? -25.891 8.336 8.32 1 97.19 102 GLN B CA 1
ATOM 4211 C C . GLN B 1 102 ? -26.562 9.406 9.18 1 97.19 102 GLN B C 1
ATOM 4213 O O . GLN B 1 102 ? -27.203 10.32 8.656 1 97.19 102 GLN B O 1
ATOM 4218 N N . ASN B 1 103 ? -26.375 9.336 10.461 1 96.88 103 ASN B N 1
ATOM 4219 C CA . ASN B 1 103 ? -26.938 10.344 11.359 1 96.88 103 ASN B CA 1
ATOM 4220 C C . ASN B 1 103 ? -26.062 11.586 11.422 1 96.88 103 ASN B C 1
ATOM 4222 O O . ASN B 1 103 ? -26.359 12.531 12.156 1 96.88 103 ASN B O 1
ATOM 4226 N N . GLY B 1 104 ? -24.922 11.5 10.766 1 97.56 104 GLY B N 1
ATOM 4227 C CA . GLY B 1 104 ? -24.078 12.688 10.641 1 97.56 104 GLY B CA 1
ATOM 4228 C C . GLY B 1 104 ? -22.875 12.664 11.547 1 97.56 104 GLY B C 1
ATOM 4229 O O . GLY B 1 104 ? -21.953 13.469 11.391 1 97.56 104 GLY B O 1
ATOM 4230 N N . LYS B 1 105 ? -22.828 11.781 12.461 1 97.94 105 LYS B N 1
ATOM 4231 C CA . LYS B 1 105 ? -21.719 11.719 13.406 1 97.94 105 LYS B CA 1
ATOM 4232 C C . LYS B 1 105 ? -20.484 11.07 12.773 1 97.94 105 LYS B C 1
ATOM 4234 O O . LYS B 1 105 ? -20.609 10.055 12.078 1 97.94 105 LYS B O 1
ATOM 4239 N N . ALA B 1 106 ? -19.344 11.672 13.016 1 98.62 106 ALA B N 1
ATOM 4240 C CA . ALA B 1 106 ? -18.094 11.086 12.547 1 98.62 106 ALA B CA 1
ATOM 4241 C C . ALA B 1 106 ? -17.516 10.117 13.578 1 98.62 106 ALA B C 1
ATOM 4243 O O . ALA B 1 106 ? -17.594 10.367 14.781 1 98.62 106 ALA B O 1
ATOM 4244 N N . HIS B 1 107 ? -17 9 13.109 1 98.69 107 HIS B N 1
ATOM 4245 C CA . HIS B 1 107 ? -16.359 8 13.961 1 98.69 107 HIS B CA 1
ATOM 4246 C C . HIS B 1 107 ? -14.969 7.641 13.43 1 98.69 107 HIS B C 1
ATOM 4248 O O . HIS B 1 107 ? -14.711 7.762 12.234 1 98.69 107 HIS B O 1
ATOM 4254 N N . VAL B 1 108 ? -14.102 7.309 14.367 1 98.81 108 VAL B N 1
ATOM 4255 C CA . VAL B 1 108 ? -12.766 6.844 14.008 1 98.81 108 VAL B CA 1
ATOM 4256 C C . VAL B 1 108 ? -12.484 5.504 14.688 1 98.81 108 VAL B C 1
ATOM 4258 O O . VAL B 1 108 ? -12.5 5.41 15.922 1 98.81 108 VAL B O 1
ATOM 4261 N N . LEU B 1 109 ? -12.25 4.457 13.891 1 98.62 109 LEU B N 1
ATOM 4262 C CA . LEU B 1 109 ? -11.898 3.121 14.359 1 98.62 109 LEU B CA 1
ATOM 4263 C C . LEU B 1 109 ? -10.555 2.682 13.789 1 98.62 109 LEU B C 1
ATOM 4265 O O . LEU B 1 109 ? -10.07 3.254 12.805 1 98.62 109 LEU B O 1
ATOM 4269 N N . ASP B 1 110 ? -9.953 1.71 14.469 1 97.75 110 ASP B N 1
ATOM 4270 C CA . ASP B 1 110 ? -8.852 1.042 13.789 1 97.75 110 ASP B CA 1
ATOM 4271 C C . ASP B 1 110 ? -9.266 0.54 12.414 1 97.75 110 ASP B C 1
ATOM 4273 O O . ASP B 1 110 ? -10.406 0.094 12.227 1 97.75 110 ASP B O 1
ATOM 4277 N N . ALA B 1 111 ? -8.328 0.519 11.516 1 97.88 111 ALA B N 1
ATOM 4278 C CA . ALA B 1 111 ? -8.688 0.231 10.125 1 97.88 111 ALA B CA 1
ATOM 4279 C C . ALA B 1 111 ? -8.812 -1.271 9.891 1 97.88 111 ALA B C 1
ATOM 4281 O O . ALA B 1 111 ? -9.508 -1.707 8.969 1 97.88 111 ALA B O 1
ATOM 4282 N N . TYR B 1 112 ? -8.164 -2.109 10.664 1 97.94 112 TYR B N 1
ATOM 4283 C CA . TYR B 1 112 ? -8.047 -3.518 10.305 1 97.94 112 TYR B CA 1
ATOM 4284 C C . TYR B 1 112 ? -9.047 -4.367 11.078 1 97.94 112 TYR B C 1
ATOM 4286 O O . TYR B 1 112 ? -9.094 -4.32 12.305 1 97.94 112 TYR B O 1
ATOM 4294 N N . CYS B 1 113 ? -9.797 -5.145 10.375 1 97.94 113 CYS B N 1
ATOM 4295 C CA . CYS B 1 113 ? -10.805 -6.031 10.938 1 97.94 113 CYS B CA 1
ATOM 4296 C C . CYS B 1 113 ? -10.164 -7.125 11.781 1 97.94 113 CYS B C 1
ATOM 4298 O O . CYS B 1 113 ? -9.203 -7.766 11.344 1 97.94 113 CYS B O 1
ATOM 4300 N N . PRO B 1 114 ? -10.648 -7.352 12.953 1 97.25 114 PRO B N 1
ATOM 4301 C CA . PRO B 1 114 ? -10.062 -8.367 13.836 1 97.25 114 PRO B CA 1
ATOM 4302 C C . PRO B 1 114 ? -10.273 -9.789 13.312 1 97.25 114 PRO B C 1
ATOM 4304 O O . PRO B 1 114 ? -9.633 -10.727 13.797 1 97.25 114 PRO B O 1
ATOM 4307 N N . HIS B 1 115 ? -11.18 -10.016 12.352 1 97.44 115 HIS B N 1
ATOM 4308 C CA . HIS B 1 115 ? -11.469 -11.336 11.805 1 97.44 115 HIS B CA 1
ATOM 4309 C C . HIS B 1 115 ? -10.281 -11.867 11 1 97.44 115 HIS B C 1
ATOM 4311 O O . HIS B 1 115 ? -9.531 -12.711 11.484 1 97.44 115 HIS B O 1
ATOM 4317 N N . LEU B 1 116 ? -9.961 -11.266 9.891 1 97.19 116 LEU B N 1
ATOM 4318 C CA . LEU B 1 116 ? -8.859 -11.75 9.07 1 97.19 116 LEU B CA 1
ATOM 4319 C C . LEU B 1 116 ? -8.008 -10.594 8.562 1 97.19 116 LEU B C 1
ATOM 4321 O O . LEU B 1 116 ? -7.293 -10.734 7.566 1 97.19 116 LEU B O 1
ATOM 4325 N N . GLY B 1 117 ? -8.164 -9.406 9.148 1 97.5 117 GLY B N 1
ATOM 4326 C CA . GLY B 1 117 ? -7.18 -8.359 8.969 1 97.5 117 GLY B CA 1
ATOM 4327 C C . GLY B 1 117 ? -7.484 -7.438 7.805 1 97.5 117 GLY B C 1
ATOM 4328 O O . GLY B 1 117 ? -6.68 -6.57 7.461 1 97.5 117 GLY B O 1
ATOM 4329 N N . ALA B 1 118 ? -8.617 -7.586 7.172 1 97.69 118 ALA B N 1
ATOM 4330 C CA . ALA B 1 118 ? -8.961 -6.707 6.055 1 97.69 118 ALA B CA 1
ATOM 4331 C C . ALA B 1 118 ? -9.078 -5.258 6.52 1 97.69 118 ALA B C 1
ATOM 4333 O O . ALA B 1 118 ? -9.477 -4.992 7.652 1 97.69 118 ALA B O 1
ATOM 4334 N N . ASN B 1 119 ? -8.719 -4.312 5.664 1 97.88 119 ASN B N 1
ATOM 4335 C CA . ASN B 1 119 ? -8.898 -2.891 5.93 1 97.88 119 ASN B CA 1
ATOM 4336 C C . ASN B 1 119 ? -10.352 -2.465 5.738 1 97.88 119 ASN B C 1
ATOM 4338 O O . ASN B 1 119 ? -10.867 -2.496 4.621 1 97.88 119 ASN B O 1
ATOM 4342 N N . LEU B 1 120 ? -10.953 -1.999 6.77 1 98.06 120 LEU B N 1
ATOM 4343 C CA . LEU B 1 120 ? -12.359 -1.633 6.758 1 98.06 120 LEU B CA 1
ATOM 4344 C C . LEU B 1 120 ? -12.602 -0.429 5.855 1 98.06 120 LEU B C 1
ATOM 4346 O O . LEU B 1 120 ? -13.711 -0.25 5.332 1 98.06 120 LEU B O 1
ATOM 4350 N N . ALA B 1 121 ? -11.609 0.386 5.676 1 97.31 121 ALA B N 1
ATOM 4351 C CA . ALA B 1 121 ? -11.797 1.677 5.016 1 97.31 121 ALA B CA 1
ATOM 4352 C C . ALA B 1 121 ? -11.508 1.576 3.521 1 97.31 121 ALA B C 1
ATOM 4354 O O . ALA B 1 121 ? -11.734 2.529 2.773 1 97.31 121 ALA B O 1
ATOM 4355 N N . VAL B 1 122 ? -10.977 0.51 3.057 1 96 122 VAL B N 1
ATOM 4356 C CA . VAL B 1 122 ? -10.703 0.3 1.64 1 96 122 VAL B CA 1
ATOM 4357 C C . VAL B 1 122 ? -11.695 -0.71 1.067 1 96 122 VAL B C 1
ATOM 4359 O O . VAL B 1 122 ? -11.492 -1.922 1.171 1 96 122 VAL B O 1
ATOM 4362 N N . GLY B 1 123 ? -12.688 -0.143 0.457 1 93.5 123 GLY B N 1
ATOM 4363 C CA . GLY B 1 123 ? -13.742 -0.983 -0.085 1 93.5 123 GLY B CA 1
ATOM 4364 C C . GLY B 1 123 ? -14.906 -1.176 0.872 1 93.5 123 GLY B C 1
ATOM 4365 O O . GLY B 1 123 ? -15.922 -1.766 0.509 1 93.5 123 GLY B O 1
ATOM 4366 N N . GLY B 1 124 ? -14.781 -0.728 2.117 1 95.25 124 GLY B N 1
ATOM 4367 C CA . GLY B 1 124 ? -15.859 -0.838 3.092 1 95.25 124 GLY B CA 1
ATOM 4368 C C . GLY B 1 124 ? -17 0.13 2.834 1 95.25 124 GLY B C 1
ATOM 4369 O O . GLY B 1 124 ? -16.859 1.05 2.023 1 95.25 124 GLY B O 1
ATOM 4370 N N . ARG B 1 125 ? -18.109 -0.191 3.562 1 95.69 125 ARG B N 1
ATOM 4371 C CA . ARG B 1 125 ? -19.297 0.631 3.391 1 95.69 125 ARG B CA 1
ATOM 4372 C C . ARG B 1 125 ? -19.875 1.052 4.738 1 95.69 125 ARG B C 1
ATOM 4374 O O . ARG B 1 125 ? -19.844 0.28 5.699 1 95.69 125 ARG B O 1
ATOM 4381 N N . VAL B 1 126 ? -20.438 2.252 4.746 1 97.75 126 VAL B N 1
ATOM 4382 C CA . VAL B 1 126 ? -21.094 2.75 5.941 1 97.75 126 VAL B CA 1
ATOM 4383 C C . VAL B 1 126 ? -22.578 2.363 5.91 1 97.75 126 VAL B C 1
ATOM 4385 O O . VAL B 1 126 ? -23.266 2.635 4.926 1 97.75 126 VAL B O 1
ATOM 4388 N N . LEU B 1 127 ? -23.062 1.687 6.898 1 96.88 127 LEU B N 1
ATOM 4389 C CA . LEU B 1 127 ? -24.453 1.295 7.078 1 96.88 127 LEU B CA 1
ATOM 4390 C C . LEU B 1 127 ? -25 1.816 8.406 1 96.88 127 LEU B C 1
ATOM 4392 O O . LEU B 1 127 ? -24.719 1.256 9.461 1 96.88 127 LEU B O 1
ATOM 4396 N N . GLY B 1 128 ? -25.875 2.867 8.266 1 97.31 128 GLY B N 1
ATOM 4397 C CA . GLY B 1 128 ? -26.297 3.498 9.508 1 97.31 128 GLY B CA 1
ATOM 4398 C C . GLY B 1 128 ? -25.156 4.129 10.281 1 97.31 128 GLY B C 1
ATOM 4399 O O . GLY B 1 128 ? -24.516 5.07 9.805 1 97.31 128 GLY B O 1
ATOM 4400 N N . ASP B 1 129 ? -24.938 3.57 11.461 1 98 129 ASP B N 1
ATOM 4401 C CA . ASP B 1 129 ? -23.828 4.078 12.258 1 98 129 ASP B CA 1
ATOM 4402 C C . ASP B 1 129 ? -22.703 3.047 12.352 1 98 129 ASP B C 1
ATOM 4404 O O . ASP B 1 129 ? -21.859 3.119 13.242 1 98 129 ASP B O 1
ATOM 4408 N N . CYS B 1 130 ? -22.719 2.078 11.406 1 98.44 130 CYS B N 1
ATOM 4409 C CA . CYS B 1 130 ? -21.719 1.014 11.391 1 98.44 130 CYS B CA 1
ATOM 4410 C C . CYS B 1 130 ? -20.875 1.078 10.125 1 98.44 130 CYS B C 1
ATOM 4412 O O . CYS B 1 130 ? -21.266 1.726 9.148 1 98.44 130 CYS B O 1
ATOM 4414 N N . ILE B 1 131 ? -19.734 0.505 10.227 1 98.38 131 ILE B N 1
ATOM 4415 C CA . ILE B 1 131 ? -18.906 0.258 9.055 1 98.38 131 ILE B CA 1
ATOM 4416 C C . ILE B 1 131 ? -18.859 -1.24 8.758 1 98.38 131 ILE B C 1
ATOM 4418 O O . ILE B 1 131 ? -18.703 -2.053 9.672 1 98.38 131 ILE B O 1
ATOM 4422 N N . GLU B 1 132 ? -19.078 -1.593 7.496 1 98.06 132 GLU B N 1
ATOM 4423 C CA . GLU B 1 132 ? -19.094 -2.986 7.059 1 98.06 132 GLU B CA 1
ATOM 4424 C C . GLU B 1 132 ? -17.797 -3.355 6.348 1 98.06 132 GLU B C 1
ATOM 4426 O O . GLU B 1 132 ? -17.359 -2.658 5.426 1 98.06 132 GLU B O 1
ATOM 4431 N N . CYS B 1 133 ? -17.188 -4.426 6.809 1 97.88 133 CYS B N 1
ATOM 4432 C CA . CYS B 1 133 ? -15.945 -4.93 6.227 1 97.88 133 CYS B CA 1
ATOM 4433 C C . CYS B 1 133 ? -16.188 -5.434 4.805 1 97.88 133 CYS B C 1
ATOM 4435 O O . CYS B 1 133 ? -17.156 -6.148 4.547 1 97.88 133 CYS B O 1
ATOM 4437 N N . PRO B 1 134 ? -15.32 -5.055 3.857 1 96.56 134 PRO B N 1
ATOM 4438 C CA . PRO B 1 134 ? -15.516 -5.449 2.461 1 96.56 134 PRO B CA 1
ATOM 4439 C C . PRO B 1 134 ? -15.242 -6.934 2.223 1 96.56 134 PRO B C 1
ATOM 4441 O O . PRO B 1 134 ? -15.578 -7.465 1.161 1 96.56 134 PRO B O 1
ATOM 4444 N N . PHE B 1 135 ? -14.625 -7.637 3.145 1 97.44 135 PHE B N 1
ATOM 4445 C CA . PHE B 1 135 ? -14.164 -9.008 2.932 1 97.44 135 PHE B CA 1
ATOM 4446 C C . PHE B 1 135 ? -15.289 -10 3.197 1 97.44 135 PHE B C 1
ATOM 4448 O O . PHE B 1 135 ? -15.703 -10.734 2.295 1 97.44 135 PHE B O 1
ATOM 4455 N N . HIS B 1 136 ? -15.898 -9.93 4.473 1 97.25 136 HIS B N 1
ATOM 4456 C CA . HIS B 1 136 ? -16.922 -10.891 4.836 1 97.25 136 HIS B CA 1
ATOM 4457 C C . HIS B 1 136 ? -18.203 -10.195 5.289 1 97.25 136 HIS B C 1
ATOM 4459 O O . HIS B 1 136 ? -19.141 -10.844 5.766 1 97.25 136 HIS B O 1
ATOM 4465 N N . GLY B 1 137 ? -18.188 -8.906 5.363 1 96.75 137 GLY B N 1
ATOM 4466 C CA . GLY B 1 137 ? -19.391 -8.156 5.676 1 96.75 137 GLY B CA 1
ATOM 4467 C C . GLY B 1 137 ? -19.594 -7.949 7.164 1 96.75 137 GLY B C 1
ATOM 4468 O O . GLY B 1 137 ? -20.703 -7.609 7.602 1 96.75 137 GLY B O 1
ATOM 4469 N N . TRP B 1 138 ? -18.578 -8.211 7.961 1 98.06 138 TRP B N 1
ATOM 4470 C CA . TRP B 1 138 ? -18.703 -7.906 9.383 1 98.06 138 TRP B CA 1
ATOM 4471 C C . TRP B 1 138 ? -18.969 -6.422 9.594 1 98.06 138 TRP B C 1
ATOM 4473 O O . TRP B 1 138 ? -18.344 -5.57 8.953 1 98.06 138 TRP B O 1
ATOM 4483 N N . GLN B 1 139 ? -19.953 -6.16 10.508 1 98.5 139 GLN B N 1
ATOM 4484 C CA . GLN B 1 139 ? -20.312 -4.766 10.758 1 98.5 139 GLN B CA 1
ATOM 4485 C C . GLN B 1 139 ? -19.875 -4.336 12.156 1 98.5 139 GLN B C 1
ATOM 4487 O O . GLN B 1 139 ? -20.156 -5.027 13.141 1 98.5 139 GLN B O 1
ATOM 4492 N N . PHE B 1 140 ? -19.219 -3.23 12.211 1 98.75 140 PHE B N 1
ATOM 4493 C CA . PHE B 1 140 ? -18.75 -2.678 13.477 1 98.75 140 PHE B CA 1
ATOM 4494 C C . PHE B 1 140 ? -19.406 -1.327 13.75 1 98.75 140 PHE B C 1
ATOM 4496 O O . PHE B 1 140 ? -19.453 -0.464 12.875 1 98.75 140 PHE B O 1
ATOM 4503 N N . ARG B 1 141 ? -19.875 -1.157 14.961 1 98.62 141 ARG B N 1
ATOM 4504 C CA . ARG B 1 141 ? -20.547 0.079 15.352 1 98.62 141 ARG B CA 1
ATOM 4505 C C . ARG B 1 141 ? -19.531 1.184 15.633 1 98.62 141 ARG B C 1
ATOM 4507 O O . ARG B 1 141 ? -18.547 0.966 16.344 1 98.62 141 ARG B O 1
ATOM 4514 N N . GLY B 1 142 ? -19.812 2.357 15.133 1 98.25 142 GLY B N 1
ATOM 4515 C CA . GLY B 1 142 ? -18.891 3.473 15.227 1 98.25 142 GLY B CA 1
ATOM 4516 C C . GLY B 1 142 ? -18.656 3.939 16.641 1 98.25 142 GLY B C 1
ATOM 4517 O O . GLY B 1 142 ? -17.531 4.297 17.016 1 98.25 142 GLY B O 1
ATOM 4518 N N . GLY B 1 143 ? -19.625 3.859 17.484 1 97.31 143 GLY B N 1
ATOM 4519 C CA . GLY B 1 143 ? -19.578 4.473 18.797 1 97.31 143 GLY B CA 1
ATOM 4520 C C . GLY B 1 143 ? -18.703 3.725 19.781 1 97.31 143 GLY B C 1
ATOM 4521 O O . GLY B 1 143 ? -18.156 4.32 20.719 1 97.31 143 GLY B O 1
ATOM 4522 N N . ASP B 1 144 ? -18.562 2.377 19.531 1 97.06 144 ASP B N 1
ATOM 4523 C CA . ASP B 1 144 ? -17.797 1.635 20.531 1 97.06 144 ASP B CA 1
ATOM 4524 C C . ASP B 1 144 ? -16.953 0.548 19.875 1 97.06 144 ASP B C 1
ATOM 4526 O O . ASP B 1 144 ? -16.203 -0.155 20.562 1 97.06 144 ASP B O 1
ATOM 4530 N N . GLY B 1 145 ? -17.062 0.366 18.562 1 98.19 145 GLY B N 1
ATOM 4531 C CA . GLY B 1 145 ? -16.219 -0.566 17.828 1 98.19 145 GLY B CA 1
ATOM 4532 C C . GLY B 1 145 ? -16.688 -2.002 17.922 1 98.19 145 GLY B C 1
ATOM 4533 O O . GLY B 1 145 ? -16.078 -2.906 17.359 1 98.19 145 GLY B O 1
ATOM 4534 N N . LYS B 1 146 ? -17.812 -2.279 18.547 1 98.19 146 LYS B N 1
ATOM 4535 C CA . LYS B 1 146 ? -18.312 -3.643 18.703 1 98.19 146 LYS B CA 1
ATOM 4536 C C . LYS B 1 146 ? -18.859 -4.18 17.391 1 98.19 146 LYS B C 1
ATOM 4538 O O . LYS B 1 146 ? -19.531 -3.451 16.656 1 98.19 146 LYS B O 1
ATOM 4543 N N . CYS B 1 147 ? -18.594 -5.445 17.156 1 98.44 147 CYS B N 1
ATOM 4544 C CA . CYS B 1 147 ? -19.219 -6.094 16 1 98.44 147 CYS B CA 1
ATOM 4545 C C . CYS B 1 147 ? -20.703 -6.359 16.281 1 98.44 147 CYS B C 1
ATOM 4547 O O . CYS B 1 147 ? -21.047 -6.941 17.312 1 98.44 147 CYS B O 1
ATOM 4549 N N . VAL B 1 148 ? -21.547 -5.984 15.391 1 98.06 148 VAL B N 1
ATOM 4550 C CA . VAL B 1 148 ? -22.969 -6.074 15.672 1 98.06 148 VAL B CA 1
ATOM 4551 C C . VAL B 1 148 ? -23.625 -7.082 14.734 1 98.06 148 VAL B C 1
ATOM 4553 O O . VAL B 1 148 ? -24.75 -7.527 14.977 1 98.06 148 VAL B O 1
ATOM 4556 N N . LYS B 1 149 ? -22.891 -7.414 13.68 1 97.62 149 LYS B N 1
ATOM 4557 C CA . LYS B 1 149 ? -23.469 -8.344 12.719 1 97.62 149 LYS B CA 1
ATOM 4558 C C . LYS B 1 149 ? -22.406 -9.133 11.984 1 97.62 149 LYS B C 1
ATOM 4560 O O . LYS B 1 149 ? -21.375 -8.578 11.586 1 97.62 149 LYS B O 1
ATOM 4565 N N . ILE B 1 150 ? -22.578 -10.352 11.867 1 97.31 150 ILE B N 1
ATOM 4566 C CA . ILE B 1 150 ? -21.859 -11.281 11 1 97.31 150 ILE B CA 1
ATOM 4567 C C . ILE B 1 150 ? -22.844 -11.984 10.07 1 97.31 150 ILE B C 1
ATOM 4569 O O . ILE B 1 150 ? -23.672 -12.766 10.523 1 97.31 150 ILE B O 1
ATOM 4573 N N . PRO B 1 151 ? -22.734 -11.742 8.781 1 95.69 151 PRO B N 1
ATOM 4574 C CA . PRO B 1 151 ? -23.797 -12.164 7.863 1 95.69 151 PRO B CA 1
ATOM 4575 C C . PRO B 1 151 ? -24.047 -1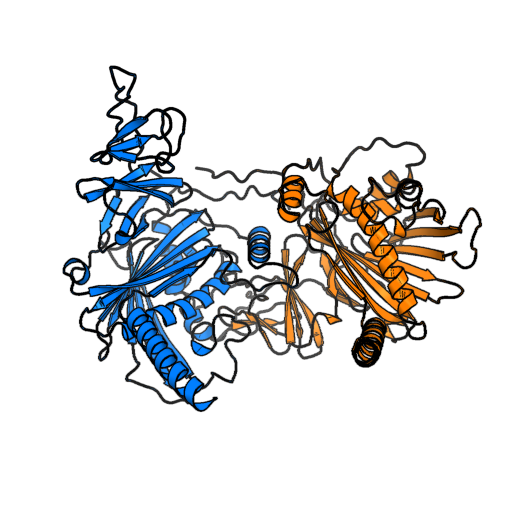3.672 7.922 1 95.69 151 PRO B C 1
ATOM 4577 O O . PRO B 1 151 ? -25.188 -14.117 7.715 1 95.69 151 PRO B O 1
ATOM 4580 N N . TYR B 1 152 ? -23.141 -14.484 8.195 1 93.81 152 TYR B N 1
ATOM 4581 C CA . TYR B 1 152 ? -23.281 -15.938 8.07 1 93.81 152 TYR B CA 1
ATOM 4582 C C . TYR B 1 152 ? -23.266 -16.609 9.445 1 93.81 152 TYR B C 1
ATOM 4584 O O . TYR B 1 152 ? -23.141 -17.828 9.539 1 93.81 152 TYR B O 1
ATOM 4592 N N . ALA B 1 153 ? -23.266 -15.805 10.445 1 94.25 153 ALA B N 1
ATOM 4593 C CA . ALA B 1 153 ? -23.281 -16.359 11.797 1 94.25 153 ALA B CA 1
ATOM 4594 C C . ALA B 1 153 ? -24.547 -15.938 12.547 1 94.25 153 ALA B C 1
ATOM 4596 O O . ALA B 1 153 ? -25.031 -14.82 12.375 1 94.25 153 ALA B O 1
ATOM 4597 N N . GLU B 1 154 ? -25.016 -16.828 13.375 1 92.5 154 GLU B N 1
ATOM 4598 C CA . GLU B 1 154 ? -26.203 -16.547 14.156 1 92.5 154 GLU B CA 1
ATOM 4599 C C . GLU B 1 154 ? -25.891 -15.641 15.344 1 92.5 154 GLU B C 1
ATOM 4601 O O . GLU B 1 154 ? -26.688 -14.766 15.688 1 92.5 154 GLU B O 1
ATOM 4606 N N . LYS B 1 155 ? -24.781 -15.891 15.875 1 92.75 155 LYS B N 1
ATOM 4607 C CA . LYS B 1 155 ? -24.391 -15.109 17.047 1 92.75 155 LYS B CA 1
ATOM 4608 C C . LYS B 1 155 ? -23.078 -14.375 16.781 1 92.75 155 LYS B C 1
ATOM 4610 O O . LYS B 1 155 ? -22.156 -14.914 16.156 1 92.75 155 LYS B O 1
ATOM 4615 N N . VAL B 1 156 ? -23.031 -13.203 17.312 1 95.31 156 VAL B N 1
ATOM 4616 C CA . VAL B 1 156 ? -21.812 -12.414 17.266 1 95.31 156 VAL B CA 1
ATOM 4617 C C . VAL B 1 156 ? -21.078 -12.523 18.609 1 95.31 156 VAL B C 1
ATOM 4619 O O . VAL B 1 156 ? -21.641 -12.211 19.656 1 95.31 156 VAL B O 1
ATOM 4622 N N . PRO B 1 157 ? -19.906 -12.969 18.516 1 94.19 157 PRO B N 1
ATOM 4623 C CA . PRO B 1 157 ? -19.172 -13.039 19.781 1 94.19 157 PRO B CA 1
ATOM 4624 C C . PRO B 1 157 ? -18.938 -11.664 20.406 1 94.19 157 PRO B C 1
ATOM 4626 O O . PRO B 1 157 ? -18.672 -10.695 19.703 1 94.19 157 PRO B O 1
ATOM 4629 N N . GLU B 1 158 ? -18.922 -11.609 21.734 1 92.56 158 GLU B N 1
ATOM 4630 C CA . GLU B 1 158 ? -18.781 -10.344 22.453 1 92.56 158 GLU B CA 1
ATOM 4631 C C . GLU B 1 158 ? -17.375 -9.773 22.297 1 92.56 158 GLU B C 1
ATOM 4633 O O . GLU B 1 158 ? -17.188 -8.555 22.328 1 92.56 158 GLU B O 1
ATOM 4638 N N . PHE B 1 159 ? -16.453 -10.625 22.094 1 93.25 159 PHE B N 1
ATOM 4639 C CA . PHE B 1 159 ? -15.062 -10.172 22.047 1 93.25 159 PHE B CA 1
ATOM 4640 C C . PHE B 1 159 ? -14.703 -9.656 20.656 1 93.25 159 PHE B C 1
ATOM 4642 O O . PHE B 1 159 ? -13.617 -9.117 20.453 1 93.25 159 PHE B O 1
ATOM 4649 N N . ALA B 1 160 ? -15.625 -9.805 19.734 1 95.94 160 ALA B N 1
ATOM 4650 C CA . ALA B 1 160 ? -15.398 -9.258 18.391 1 95.94 160 ALA B CA 1
ATOM 4651 C C . ALA B 1 160 ? -15.562 -7.742 18.391 1 95.94 160 ALA B C 1
ATOM 4653 O O . ALA B 1 160 ? -16.688 -7.234 18.406 1 95.94 160 ALA B O 1
ATOM 4654 N N . LYS B 1 161 ? -14.453 -7.039 18.438 1 97.19 161 LYS B N 1
ATOM 4655 C CA . LYS B 1 161 ? -14.469 -5.582 18.516 1 97.19 161 LYS B CA 1
ATOM 4656 C C . LYS B 1 161 ? -13.234 -4.977 17.875 1 97.19 161 LYS B C 1
ATOM 4658 O O . LYS B 1 161 ? -12.172 -5.605 17.828 1 97.19 161 LYS B O 1
ATOM 4663 N N . VAL B 1 162 ? -13.414 -3.854 17.328 1 97.19 162 VAL B N 1
ATOM 4664 C CA . VAL B 1 162 ? -12.312 -3.039 16.828 1 97.19 162 VAL B CA 1
ATOM 4665 C C . VAL B 1 162 ? -12.094 -1.841 17.734 1 97.19 162 VAL B C 1
ATOM 4667 O O . VAL B 1 162 ? -13.047 -1.298 18.312 1 97.19 162 VAL B O 1
ATOM 4670 N N . ARG B 1 163 ? -10.883 -1.421 17.844 1 95.94 163 ARG B N 1
ATOM 4671 C CA . ARG B 1 163 ? -10.555 -0.306 18.734 1 95.94 163 ARG B CA 1
ATOM 4672 C C . ARG B 1 163 ? -11.141 1 18.203 1 95.94 163 ARG B C 1
ATOM 4674 O O . ARG B 1 163 ? -10.984 1.325 17.016 1 95.94 163 ARG B O 1
ATOM 4681 N N . ARG B 1 164 ? -11.812 1.634 19.078 1 97.5 164 ARG B N 1
ATOM 4682 C CA . ARG B 1 164 ? -12.266 2.99 18.781 1 97.5 164 ARG B CA 1
ATOM 4683 C C . ARG B 1 164 ? -11.25 4.023 19.25 1 97.5 164 ARG B C 1
ATOM 4685 O O . ARG B 1 164 ? -10.695 3.9 20.344 1 97.5 164 ARG B O 1
ATOM 4692 N N . TRP B 1 165 ? -11.023 5.008 18.453 1 97.75 165 TRP B N 1
ATOM 4693 C CA . TRP B 1 165 ? -10.195 6.141 18.859 1 97.75 165 TRP B CA 1
ATOM 4694 C C . TRP B 1 165 ? -11.055 7.258 19.438 1 97.75 165 TRP B C 1
ATOM 4696 O O . TRP B 1 165 ? -12.023 7.699 18.812 1 97.75 165 TRP B O 1
ATOM 4706 N N . PRO B 1 166 ? -10.711 7.656 20.688 1 98 166 PRO B N 1
ATOM 4707 C CA . PRO B 1 166 ? -11.391 8.883 21.094 1 98 166 PRO B CA 1
ATOM 4708 C C . PRO B 1 166 ? -11.258 10.008 20.078 1 98 166 PRO B C 1
ATOM 4710 O O . PRO B 1 166 ? -10.148 10.312 19.625 1 98 166 PRO B O 1
ATOM 4713 N N . SER B 1 167 ? -12.383 10.539 19.656 1 98.38 167 SER B N 1
ATOM 4714 C CA . SER B 1 167 ? -12.367 11.531 18.578 1 98.38 167 SER B CA 1
ATOM 4715 C C . SER B 1 167 ? -13.367 12.648 18.844 1 98.38 167 SER B C 1
ATOM 4717 O O . SER B 1 167 ? -14.258 12.508 19.688 1 98.38 167 SER B O 1
ATOM 4719 N N . CYS B 1 168 ? -13.172 13.781 18.234 1 98 168 CYS B N 1
ATOM 4720 C CA . CYS B 1 168 ? -14.102 14.906 18.266 1 98 168 CYS B CA 1
ATOM 4721 C C . CYS B 1 168 ? -14.109 15.648 16.938 1 98 168 CYS B C 1
ATOM 4723 O O . CYS B 1 168 ? -13.195 15.477 16.125 1 98 168 CYS B O 1
ATOM 4725 N N . GLU B 1 169 ? -15.156 16.25 16.672 1 98.12 169 GLU B N 1
ATOM 4726 C CA . GLU B 1 169 ? -15.305 17.141 15.523 1 98.12 169 GLU B CA 1
ATOM 4727 C C . GLU B 1 169 ? -15.586 18.578 15.961 1 98.12 169 GLU B C 1
ATOM 4729 O O . GLU B 1 169 ? -16.609 18.844 16.578 1 98.12 169 GLU B O 1
ATOM 4734 N N . VAL B 1 170 ? -14.594 19.422 15.68 1 97.69 170 VAL B N 1
ATOM 4735 C CA . VAL B 1 170 ? -14.711 20.812 16.125 1 97.69 170 VAL B CA 1
ATOM 4736 C C . VAL B 1 170 ? -14.188 21.75 15.047 1 97.69 170 VAL B C 1
ATOM 4738 O O . VAL B 1 170 ? -13.141 21.484 14.445 1 97.69 170 VAL B O 1
ATOM 4741 N N . ASN B 1 171 ? -14.984 22.734 14.758 1 97.25 171 ASN B N 1
ATOM 4742 C CA . ASN B 1 171 ? -14.609 23.797 13.828 1 97.25 171 ASN B CA 1
ATOM 4743 C C . ASN B 1 171 ? -14.125 23.219 12.492 1 97.25 171 ASN B C 1
ATOM 4745 O O . ASN B 1 171 ? -13.094 23.641 11.977 1 97.25 171 ASN B O 1
ATOM 4749 N N . GLY B 1 172 ? -14.742 22.234 12.047 1 96.38 172 GLY B N 1
ATOM 4750 C CA . GLY B 1 172 ? -14.508 21.719 10.711 1 96.38 172 GLY B CA 1
ATOM 4751 C C . GLY B 1 172 ? -13.375 20.703 10.656 1 96.38 172 GLY B C 1
ATOM 4752 O O . GLY B 1 172 ? -12.906 20.344 9.57 1 96.38 172 GLY B O 1
ATOM 4753 N N . LEU B 1 173 ? -12.914 20.281 11.828 1 97.88 173 LEU B N 1
ATOM 4754 C CA . LEU B 1 173 ? -11.82 19.328 11.906 1 97.88 173 LEU B CA 1
ATOM 4755 C C . LEU B 1 173 ? -12.258 18.062 12.641 1 97.88 173 LEU B C 1
ATOM 4757 O O . LEU B 1 173 ? -12.961 18.141 13.648 1 97.88 173 LEU B O 1
ATOM 4761 N N . ILE B 1 174 ? -11.898 16.969 12.102 1 98.69 174 ILE B N 1
ATOM 4762 C CA . ILE B 1 174 ? -12.016 15.695 12.812 1 98.69 174 ILE B CA 1
ATOM 4763 C C . ILE B 1 174 ? -10.664 15.32 13.43 1 98.69 174 ILE B C 1
ATOM 4765 O O . ILE B 1 174 ? -9.664 15.227 12.719 1 98.69 174 ILE B O 1
ATOM 4769 N N . LEU B 1 175 ? -10.719 15.141 14.758 1 98.81 175 LEU B N 1
ATOM 4770 C CA . LEU B 1 175 ? -9.484 14.922 15.5 1 98.81 175 LEU B CA 1
ATOM 4771 C C . LEU B 1 175 ? -9.547 13.625 16.297 1 98.81 175 LEU B C 1
ATOM 4773 O O . LEU B 1 175 ? -10.641 13.18 16.672 1 98.81 175 LEU B O 1
ATOM 4777 N N . VAL B 1 176 ? -8.352 13.078 16.531 1 98.62 176 VAL B N 1
ATOM 4778 C CA . VAL B 1 176 ? -8.258 11.906 17.391 1 98.62 176 VAL B CA 1
ATOM 4779 C C . VAL B 1 176 ? -7.285 12.188 18.547 1 98.62 176 VAL B C 1
ATOM 4781 O O . VAL B 1 176 ? -6.391 13.023 18.406 1 98.62 176 VAL B O 1
ATOM 4784 N N . TRP B 1 177 ? -7.535 11.516 19.625 1 98.62 177 TRP B N 1
ATOM 4785 C CA . TRP B 1 177 ? -6.645 11.547 20.766 1 98.62 177 TRP B CA 1
ATOM 4786 C C . TRP B 1 177 ? -5.73 10.328 20.797 1 98.62 177 TRP B C 1
ATOM 4788 O O . TRP B 1 177 ? -6.199 9.195 20.656 1 98.62 177 TRP B O 1
ATOM 4798 N N . PHE B 1 178 ? -4.492 10.578 20.922 1 98.06 178 PHE B N 1
ATOM 4799 C CA . PHE B 1 178 ? -3.518 9.508 21.078 1 98.06 178 PHE B CA 1
ATOM 4800 C C . PHE B 1 178 ? -2.814 9.594 22.422 1 98.06 178 PHE B C 1
ATOM 4802 O O . PHE B 1 178 ? -2.426 10.688 22.859 1 98.06 178 PHE B O 1
ATOM 4809 N N . HIS B 1 179 ? -2.672 8.523 23.031 1 97.56 179 HIS B N 1
ATOM 4810 C CA . HIS B 1 179 ? -1.817 8.32 24.203 1 97.56 179 HIS B CA 1
ATOM 4811 C C . HIS B 1 179 ? -1.145 6.953 24.156 1 97.56 179 HIS B C 1
ATOM 4813 O O . HIS B 1 179 ? -1.809 5.938 23.953 1 97.56 179 HIS B O 1
ATOM 4819 N N . CYS B 1 180 ? 0.111 6.926 24.375 1 95.25 180 CYS B N 1
ATOM 4820 C CA . CYS B 1 180 ? 0.857 5.684 24.219 1 95.25 180 CYS B CA 1
ATOM 4821 C C . CYS B 1 180 ? 0.376 4.629 25.203 1 95.25 180 CYS B C 1
ATOM 4823 O O . CYS B 1 180 ? 0.459 3.43 24.938 1 95.25 180 CYS B O 1
ATOM 4825 N N . ASP B 1 181 ? -0.223 5.078 26.312 1 95.31 181 ASP B N 1
ATOM 4826 C CA . ASP B 1 181 ? -0.689 4.145 27.344 1 95.31 181 ASP B CA 1
ATOM 4827 C C . ASP B 1 181 ? -2.207 3.984 27.281 1 95.31 181 ASP B C 1
ATOM 4829 O O . ASP B 1 181 ? -2.812 3.428 28.203 1 95.31 181 ASP B O 1
ATOM 4833 N N . GLY B 1 182 ? -2.818 4.562 26.359 1 94.75 182 GLY B N 1
ATOM 4834 C CA . GLY B 1 182 ? -4.25 4.391 26.172 1 94.75 182 GLY B CA 1
ATOM 4835 C C . GLY B 1 182 ? -5.078 5.227 27.141 1 94.75 182 GLY B C 1
ATOM 4836 O O . GLY B 1 182 ? -6.246 4.918 27.375 1 94.75 182 GLY B O 1
ATOM 4837 N N . LYS B 1 183 ? -4.512 6.266 27.656 1 96.69 183 LYS B N 1
ATOM 4838 C CA . LYS B 1 183 ? -5.23 7.145 28.578 1 96.69 183 LYS B CA 1
ATOM 4839 C C . LYS B 1 183 ? -6.242 8.008 27.828 1 96.69 183 LYS B C 1
ATOM 4841 O O . LYS B 1 183 ? -6.051 8.32 26.656 1 96.69 183 LYS B O 1
ATOM 4846 N N . ASP B 1 184 ? -7.242 8.438 28.562 1 97.12 184 ASP B N 1
ATOM 4847 C CA . ASP B 1 184 ? -8.266 9.328 28.016 1 97.12 184 ASP B CA 1
ATOM 4848 C C . ASP B 1 184 ? -7.715 10.742 27.828 1 97.12 184 ASP B C 1
ATOM 4850 O O . ASP B 1 184 ? -6.68 11.094 28.391 1 97.12 184 ASP B O 1
ATOM 4854 N N . PRO B 1 185 ? -8.445 11.562 27.016 1 98 185 PRO B N 1
ATOM 4855 C CA . PRO B 1 185 ? -7.984 12.938 26.781 1 98 185 PRO B CA 1
ATOM 4856 C C . PRO B 1 185 ? -7.84 13.734 28.078 1 98 185 PRO B C 1
ATOM 4858 O O . PRO B 1 185 ? -8.703 13.656 28.953 1 98 185 PRO B O 1
ATOM 4861 N N . GLU B 1 186 ? -6.805 14.477 28.078 1 96.88 186 GLU B N 1
ATOM 4862 C CA . GLU B 1 186 ? -6.5 15.266 29.281 1 96.88 186 GLU B CA 1
ATOM 4863 C C . GLU B 1 186 ? -6.902 16.719 29.094 1 96.88 186 GLU B C 1
ATOM 4865 O O . GLU B 1 186 ? -6.941 17.484 30.062 1 96.88 186 GLU B O 1
ATOM 4870 N N . TRP B 1 187 ? -7.133 17.156 27.953 1 97.88 187 TRP B N 1
ATOM 4871 C CA . TRP B 1 187 ? -7.629 18.5 27.625 1 97.88 187 TRP B CA 1
ATOM 4872 C C . TRP B 1 187 ? -8.547 18.453 26.406 1 97.88 187 TRP B C 1
ATOM 4874 O O . TRP B 1 187 ? -8.633 17.422 25.719 1 97.88 187 TRP B O 1
ATOM 4884 N N . THR B 1 188 ? -9.258 19.516 26.188 1 97.38 188 THR B N 1
ATOM 4885 C CA . THR B 1 188 ? -10.164 19.609 25.047 1 97.38 188 THR B CA 1
ATOM 4886 C C . THR B 1 188 ? -9.602 20.547 23.984 1 97.38 188 THR B C 1
ATOM 4888 O O . THR B 1 188 ? -8.719 21.359 24.266 1 97.38 188 THR B O 1
ATOM 4891 N N . VAL B 1 189 ? -10.047 20.312 22.766 1 97.94 189 VAL B N 1
ATOM 4892 C CA . VAL B 1 189 ? -9.703 21.219 21.672 1 97.94 189 VAL B CA 1
ATOM 4893 C C . VAL B 1 189 ? -10.578 22.469 21.734 1 97.94 189 VAL B C 1
ATOM 4895 O O . VAL B 1 189 ? -11.797 22.375 21.875 1 97.94 189 VAL B O 1
ATOM 4898 N N . PRO B 1 190 ? -9.945 23.609 21.672 1 97.25 190 PRO B N 1
ATOM 4899 C CA . PRO B 1 190 ? -10.75 24.828 21.75 1 97.25 190 PRO B CA 1
ATOM 4900 C C . PRO B 1 190 ? -11.711 24.969 20.562 1 97.25 190 PRO B C 1
ATOM 4902 O O . PRO B 1 190 ? -11.375 24.609 19.438 1 97.25 190 PRO B O 1
ATOM 4905 N N . GLU B 1 191 ? -12.875 25.5 20.906 1 97.5 191 GLU B N 1
ATOM 4906 C CA . GLU B 1 191 ? -13.883 25.812 19.891 1 97.5 191 GLU B CA 1
ATOM 4907 C C . GLU B 1 191 ? -13.984 27.312 19.656 1 97.5 191 GLU B C 1
ATOM 4909 O O . GLU B 1 191 ? -14.07 28.094 20.609 1 97.5 191 GLU B O 1
ATOM 4914 N N . TYR B 1 192 ? -13.891 27.641 18.438 1 97.62 192 TYR B N 1
ATOM 4915 C CA . TYR B 1 192 ? -14.117 29.031 18.078 1 97.62 192 TYR B CA 1
ATOM 4916 C C . TYR B 1 192 ? -15.547 29.25 17.609 1 97.62 192 TYR B C 1
ATOM 4918 O O . TYR B 1 192 ? -15.922 28.812 16.516 1 97.62 192 TYR B O 1
ATOM 4926 N N . GLU B 1 193 ? -16.281 29.938 18.328 1 97.44 193 GLU B N 1
ATOM 4927 C CA . GLU B 1 193 ? -17.719 30.094 18.125 1 97.44 193 GLU B CA 1
ATOM 4928 C C . GLU B 1 193 ? -18.016 30.812 16.812 1 97.44 193 GLU B C 1
ATOM 4930 O O . GLU B 1 193 ? -19.031 30.547 16.172 1 97.44 193 GLU B O 1
ATOM 4935 N N . GLU B 1 194 ? -17.125 31.688 16.391 1 97.06 194 GLU B N 1
ATOM 4936 C CA . GLU B 1 194 ? -17.312 32.406 15.141 1 97.06 194 GLU B CA 1
ATOM 4937 C C . GLU B 1 194 ? -17.438 31.453 13.961 1 97.06 194 GLU B C 1
ATOM 4939 O O . GLU B 1 194 ? -18.188 31.719 13.016 1 97.06 194 GLU B O 1
ATOM 4944 N N . ILE B 1 195 ? -16.703 30.406 14.078 1 97.56 195 ILE B N 1
ATOM 4945 C CA . ILE B 1 195 ? -16.766 29.406 13.008 1 97.56 195 ILE B CA 1
ATOM 4946 C C . ILE B 1 195 ? -18.047 28.594 13.125 1 97.56 195 ILE B C 1
ATOM 4948 O O . ILE B 1 195 ? -18.75 28.406 12.133 1 97.56 195 ILE B O 1
ATOM 4952 N N . THR B 1 196 ? -18.359 28.203 14.305 1 95.94 196 THR B N 1
ATOM 4953 C CA . THR B 1 196 ? -19.547 27.391 14.547 1 95.94 196 THR B CA 1
ATOM 4954 C C . THR B 1 196 ? -20.812 28.141 14.148 1 95.94 196 THR B C 1
ATOM 4956 O O . THR B 1 196 ? -21.766 27.531 13.633 1 95.94 196 THR B O 1
ATOM 4959 N N . GLN B 1 197 ? -20.75 29.422 14.352 1 96.88 197 GLN B N 1
ATOM 4960 C CA . GLN B 1 197 ? -21.938 30.25 14.094 1 96.88 197 GLN B CA 1
ATOM 4961 C C . GLN B 1 197 ? -21.969 30.719 12.648 1 96.88 197 GLN B C 1
ATOM 4963 O O . GLN B 1 197 ? -22.906 31.406 12.234 1 96.88 197 GLN B O 1
ATOM 4968 N N . GLY B 1 198 ? -21.016 30.469 11.906 1 95.94 198 GLY B N 1
ATOM 4969 C CA . GLY B 1 198 ? -21 30.812 10.492 1 95.94 198 GLY B CA 1
ATOM 4970 C C . GLY B 1 198 ? -20.516 32.219 10.227 1 95.94 198 GLY B C 1
ATOM 4971 O O . GLY B 1 198 ? -20.609 32.719 9.102 1 95.94 198 GLY B O 1
ATOM 4972 N N . LYS B 1 199 ? -20.031 32.844 11.25 1 97.31 199 LYS B N 1
ATOM 4973 C CA . LYS B 1 199 ? -19.469 34.188 11.078 1 97.31 199 LYS B CA 1
ATOM 4974 C C . LYS B 1 199 ? -18.141 34.125 10.344 1 97.31 199 LYS B C 1
ATOM 4976 O O . LYS B 1 199 ? -17.828 35.031 9.547 1 97.31 199 LYS B O 1
ATOM 4981 N N . TRP B 1 200 ? -17.312 33.219 10.68 1 97.81 200 TRP B N 1
ATOM 4982 C CA . TRP B 1 200 ? -16.094 32.906 9.945 1 97.81 200 TRP B CA 1
ATOM 4983 C C . TRP B 1 200 ? -16.297 31.672 9.062 1 97.81 200 TRP B C 1
ATOM 4985 O O . TRP B 1 200 ? -16.703 30.609 9.547 1 97.81 200 TRP B O 1
ATOM 4995 N N . VAL B 1 201 ? -15.938 31.812 7.816 1 96.94 201 VAL B N 1
ATOM 4996 C CA . VAL B 1 201 ? -16.234 30.75 6.867 1 96.94 201 VAL B CA 1
ATOM 4997 C C . VAL B 1 201 ? -14.938 30.219 6.258 1 96.94 201 VAL B C 1
ATOM 4999 O O . VAL B 1 201 ? -13.922 30.922 6.246 1 96.94 201 VAL B O 1
ATOM 5002 N N . TYR B 1 202 ? -15.031 28.984 5.816 1 97.31 202 TYR B N 1
ATOM 5003 C CA . TYR B 1 202 ? -13.898 28.312 5.18 1 97.31 202 TYR B CA 1
ATOM 5004 C C . TYR B 1 202 ? -13.492 29.031 3.896 1 97.31 202 TYR B C 1
ATOM 5006 O O . TYR B 1 202 ? -14.32 29.266 3.014 1 97.31 202 TYR B O 1
ATOM 5014 N N . ARG B 1 203 ? -12.203 29.297 3.762 1 97.12 203 ARG B N 1
ATOM 5015 C CA . ARG B 1 203 ? -11.742 30.047 2.594 1 97.12 203 ARG B CA 1
ATOM 5016 C C . ARG B 1 203 ? -10.617 29.312 1.883 1 97.12 203 ARG B C 1
ATOM 5018 O O . ARG B 1 203 ? -10.18 29.719 0.805 1 97.12 203 ARG B O 1
ATOM 5025 N N . GLY B 1 204 ? -10.156 28.25 2.447 1 97.12 204 GLY B N 1
ATOM 5026 C CA . GLY B 1 204 ? -9.125 27.469 1.777 1 97.12 204 GLY B CA 1
ATOM 5027 C C . GLY B 1 204 ? -8.25 26.688 2.738 1 97.12 204 GLY B C 1
ATOM 5028 O O . GLY B 1 204 ? -8.43 26.781 3.955 1 97.12 204 GLY B O 1
ATOM 5029 N N . ARG B 1 205 ? -7.359 25.859 2.178 1 97.44 205 ARG B N 1
ATOM 5030 C CA . ARG B 1 205 ? -6.434 25.062 2.973 1 97.44 205 ARG B CA 1
ATOM 5031 C C . ARG B 1 205 ? -5.176 24.734 2.178 1 97.44 205 ARG B C 1
ATOM 5033 O O . ARG B 1 205 ? -5.188 24.766 0.946 1 97.44 205 ARG B O 1
ATOM 5040 N N . THR B 1 206 ? -4.113 24.5 2.844 1 97.38 206 THR B N 1
ATOM 5041 C CA . THR B 1 206 ? -2.873 23.969 2.287 1 97.38 206 THR B CA 1
ATOM 5042 C C . THR B 1 206 ? -2.484 22.672 2.984 1 97.3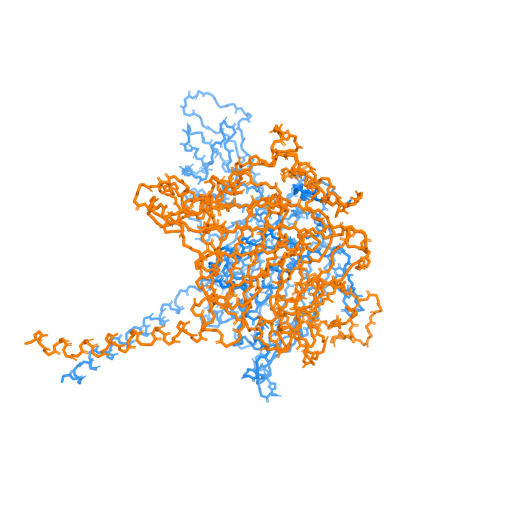8 206 THR B C 1
ATOM 5044 O O . THR B 1 206 ? -2.906 22.406 4.113 1 97.38 206 THR B O 1
ATOM 5047 N N . GLU B 1 207 ? -1.84 21.844 2.293 1 96.38 207 GLU B N 1
ATOM 5048 C CA . GLU B 1 207 ? -1.3 20.594 2.844 1 96.38 207 GLU B CA 1
ATOM 5049 C C . GLU B 1 207 ? 0.122 20.344 2.35 1 96.38 207 GLU B C 1
ATOM 5051 O O . GLU B 1 207 ? 0.407 20.5 1.16 1 96.38 207 GLU B O 1
ATOM 5056 N N . HIS B 1 208 ? 0.987 20.062 3.238 1 96.81 208 HIS B N 1
ATOM 5057 C CA . HIS B 1 208 ? 2.387 19.766 2.963 1 96.81 208 HIS B CA 1
ATOM 5058 C C . HIS B 1 208 ? 2.84 18.516 3.711 1 96.81 208 HIS B C 1
ATOM 5060 O O . HIS B 1 208 ? 2.266 18.172 4.742 1 96.81 208 HIS B O 1
ATOM 5066 N N . PHE B 1 209 ? 3.793 17.859 3.172 1 94.94 209 PHE B N 1
ATOM 5067 C CA . PHE B 1 209 ? 4.469 16.766 3.846 1 94.94 209 PHE B CA 1
ATOM 5068 C C . PHE B 1 209 ? 5.914 17.125 4.164 1 94.94 209 PHE B C 1
ATOM 5070 O O . PHE B 1 209 ? 6.633 17.641 3.303 1 94.94 209 PHE B O 1
ATOM 5077 N N . ILE B 1 210 ? 6.219 16.922 5.406 1 96.75 210 ILE B N 1
ATOM 5078 C CA . ILE B 1 210 ? 7.527 17.328 5.898 1 96.75 210 ILE B CA 1
ATOM 5079 C C . ILE B 1 210 ? 8.289 16.109 6.422 1 96.75 210 ILE B C 1
ATOM 5081 O O . ILE B 1 210 ? 7.785 15.391 7.285 1 96.75 210 ILE B O 1
ATOM 5085 N N . ASN B 1 211 ? 9.516 15.922 5.938 1 93.69 211 ASN B N 1
ATOM 5086 C CA . ASN B 1 211 ? 10.375 14.828 6.367 1 93.69 211 ASN B CA 1
ATOM 5087 C C . ASN B 1 211 ? 11.242 15.227 7.559 1 93.69 211 ASN B C 1
ATOM 5089 O O . ASN B 1 211 ? 12.445 15.43 7.41 1 93.69 211 ASN B O 1
ATOM 5093 N N . ALA B 1 212 ? 10.688 15.273 8.688 1 94.81 212 ALA B N 1
ATOM 5094 C CA . ALA B 1 212 ? 11.367 15.695 9.906 1 94.81 212 ALA B CA 1
ATOM 5095 C C . ALA B 1 212 ? 10.672 15.141 11.148 1 94.81 212 ALA B C 1
ATOM 5097 O O . ALA B 1 212 ? 9.555 14.617 11.055 1 94.81 212 ALA B O 1
ATOM 5098 N N . HIS B 1 213 ? 11.422 15.172 12.289 1 95.38 213 HIS B N 1
ATOM 5099 C CA . HIS B 1 213 ? 10.773 14.883 13.562 1 95.38 213 HIS B CA 1
ATOM 5100 C C . HIS B 1 213 ? 9.695 15.922 13.883 1 95.38 213 HIS B C 1
ATOM 5102 O O . HIS B 1 213 ? 9.883 17.109 13.609 1 95.38 213 HIS B O 1
ATOM 5108 N N . ILE B 1 214 ? 8.609 15.508 14.414 1 97.69 214 ILE B N 1
ATOM 5109 C CA . ILE B 1 214 ? 7.434 16.344 14.594 1 97.69 214 ILE B CA 1
ATOM 5110 C C . ILE B 1 214 ? 7.805 17.578 15.422 1 97.69 214 ILE B C 1
ATOM 5112 O O . ILE B 1 214 ? 7.289 18.672 15.18 1 97.69 214 ILE B O 1
ATOM 5116 N N . GLU B 1 215 ? 8.68 17.5 16.344 1 97.38 215 GLU B N 1
ATOM 5117 C CA . GLU B 1 215 ? 9.023 18.594 17.266 1 97.38 215 GLU B CA 1
ATOM 5118 C C . GLU B 1 215 ? 9.688 19.75 16.531 1 97.38 215 GLU B C 1
ATOM 5120 O O . GLU B 1 215 ? 9.648 20.891 16.984 1 97.38 215 GLU B O 1
ATOM 5125 N N . GLU B 1 216 ? 10.328 19.453 15.391 1 96.69 216 GLU B N 1
ATOM 5126 C CA . GLU B 1 216 ? 11.047 20.469 14.625 1 96.69 216 GLU B CA 1
ATOM 5127 C C . GLU B 1 216 ? 10.094 21.562 14.133 1 96.69 216 GLU B C 1
ATOM 5129 O O . GLU B 1 216 ? 10.5 22.719 13.977 1 96.69 216 GLU B O 1
ATOM 5134 N N . ILE B 1 217 ? 8.883 21.25 13.969 1 97.56 217 ILE B N 1
ATOM 5135 C CA . ILE B 1 217 ? 7.934 22.172 13.359 1 97.56 217 ILE B CA 1
ATOM 5136 C C . ILE B 1 217 ? 7.422 23.156 14.406 1 97.56 217 ILE B C 1
ATOM 5138 O O . ILE B 1 217 ? 7.59 24.375 14.266 1 97.56 217 ILE B O 1
ATOM 5142 N N . PRO B 1 218 ? 6.914 22.688 15.547 1 97.31 218 PRO B N 1
ATOM 5143 C CA . PRO B 1 218 ? 6.469 23.656 16.547 1 97.31 218 PRO B CA 1
ATOM 5144 C C . PRO B 1 218 ? 7.633 24.391 17.219 1 97.31 218 PRO B C 1
ATOM 5146 O O . PRO B 1 218 ? 7.457 25.484 17.75 1 97.31 218 PRO B O 1
ATOM 5149 N N . GLU B 1 219 ? 8.82 23.797 17.219 1 96.62 219 GLU B N 1
ATOM 5150 C CA . GLU B 1 219 ? 9.992 24.453 17.797 1 96.62 219 GLU B CA 1
ATOM 5151 C C . GLU B 1 219 ? 10.297 25.781 17.109 1 96.62 219 GLU B C 1
ATOM 5153 O O . GLU B 1 219 ? 10.906 26.672 17.703 1 96.62 219 GLU B O 1
ATOM 5158 N N . ASN B 1 220 ? 9.852 25.891 15.898 1 94.75 220 ASN B N 1
ATOM 5159 C CA . ASN B 1 220 ? 10.039 27.125 15.133 1 94.75 220 ASN B CA 1
ATOM 5160 C C . ASN B 1 220 ? 9.43 28.328 15.844 1 94.75 220 ASN B C 1
ATOM 5162 O O . ASN B 1 220 ? 9.875 29.453 15.641 1 94.75 220 ASN B O 1
ATOM 5166 N N . ALA B 1 221 ? 8.383 28.125 16.641 1 94.62 221 ALA B N 1
ATOM 5167 C CA . ALA B 1 221 ? 7.746 29.234 17.359 1 94.62 221 ALA B CA 1
ATOM 5168 C C . ALA B 1 221 ? 8.719 29.859 18.359 1 94.62 221 ALA B C 1
ATOM 5170 O O . ALA B 1 221 ? 8.648 31.078 18.609 1 94.62 221 ALA B O 1
ATOM 5171 N N . ALA B 1 222 ? 9.57 29.047 18.859 1 94.38 222 ALA B N 1
ATOM 5172 C CA . ALA B 1 222 ? 10.523 29.531 19.859 1 94.38 222 ALA B CA 1
ATOM 5173 C C . ALA B 1 222 ? 11.844 29.938 19.219 1 94.38 222 ALA B C 1
ATOM 5175 O O . ALA B 1 222 ? 12.664 30.625 19.844 1 94.38 222 ALA B O 1
ATOM 5176 N N . ASP B 1 223 ? 12.062 29.5 18.016 1 94.25 223 ASP B N 1
ATOM 5177 C CA . ASP B 1 223 ? 13.25 29.891 17.25 1 94.25 223 ASP B CA 1
ATOM 5178 C C . ASP B 1 223 ? 13.031 31.25 16.562 1 94.25 223 ASP B C 1
ATOM 5180 O O . ASP B 1 223 ? 12.906 31.312 15.344 1 94.25 223 ASP B O 1
ATOM 5184 N N . LEU B 1 224 ? 13.188 32.25 17.266 1 90.5 224 LEU B N 1
ATOM 5185 C CA . LEU B 1 224 ? 12.805 33.562 16.797 1 90.5 224 LEU B CA 1
ATOM 5186 C C . LEU B 1 224 ? 13.805 34.094 15.766 1 90.5 224 LEU B C 1
ATOM 5188 O O . LEU B 1 224 ? 13.438 34.875 14.875 1 90.5 224 LEU B O 1
ATOM 5192 N N . ALA B 1 225 ? 15.016 33.625 15.844 1 90.06 225 ALA B N 1
ATOM 5193 C CA . ALA B 1 225 ? 16.078 34.125 14.992 1 90.06 225 ALA B CA 1
ATOM 5194 C C . ALA B 1 225 ? 15.828 33.781 13.531 1 90.06 225 ALA B C 1
ATOM 5196 O O . ALA B 1 225 ? 16.25 34.5 12.625 1 90.06 225 ALA B O 1
ATOM 5197 N N . HIS B 1 226 ? 15.086 32.688 13.273 1 92.25 226 HIS B N 1
ATOM 5198 C CA . HIS B 1 226 ? 14.891 32.312 11.891 1 92.25 226 HIS B CA 1
ATOM 5199 C C . HIS B 1 226 ? 14 33.281 11.148 1 92.25 226 HIS B C 1
ATOM 5201 O O . HIS B 1 226 ? 14.078 33.406 9.922 1 92.25 226 HIS B O 1
ATOM 5207 N N . LEU B 1 227 ? 13.156 34.031 11.836 1 89.62 227 LEU B N 1
ATOM 5208 C CA . LEU B 1 227 ? 12.273 35.031 11.234 1 89.62 227 LEU B CA 1
ATOM 5209 C C . LEU B 1 227 ? 13.086 36.125 10.562 1 89.62 227 LEU B C 1
ATOM 5211 O O . LEU B 1 227 ? 12.742 36.594 9.461 1 89.62 227 LEU B O 1
ATOM 5215 N N . GLY B 1 228 ? 14.133 36.531 11.203 1 86.06 228 GLY B N 1
ATOM 5216 C CA . GLY B 1 228 ? 14.953 37.625 10.703 1 86.06 228 GLY B CA 1
ATOM 5217 C C . GLY B 1 228 ? 15.781 37.25 9.492 1 86.06 228 GLY B C 1
ATOM 5218 O O . GLY B 1 228 ? 16.234 38.094 8.742 1 86.06 228 GLY B O 1
ATOM 5219 N N . HIS B 1 229 ? 15.969 36.031 9.359 1 86.75 229 HIS B N 1
ATOM 5220 C CA . HIS B 1 229 ? 16.812 35.594 8.258 1 86.75 229 HIS B CA 1
ATOM 5221 C C . HIS B 1 229 ? 15.984 34.969 7.148 1 86.75 229 HIS B C 1
ATOM 5223 O O . HIS B 1 229 ? 16 35.438 6.004 1 86.75 229 HIS B O 1
ATOM 5229 N N . LEU B 1 230 ? 15.156 34 7.445 1 88.69 230 LEU B N 1
ATOM 5230 C CA . LEU B 1 230 ? 14.438 33.188 6.477 1 88.69 230 LEU B CA 1
ATOM 5231 C C . LEU B 1 230 ? 13.203 33.906 5.957 1 88.69 230 LEU B C 1
ATOM 5233 O O . LEU B 1 230 ? 12.781 33.688 4.82 1 88.69 230 LEU B O 1
ATOM 5237 N N . HIS B 1 231 ? 12.617 34.812 6.773 1 89.75 231 HIS B N 1
ATOM 5238 C CA . HIS B 1 231 ? 11.297 35.312 6.438 1 89.75 231 HIS B CA 1
ATOM 5239 C C . HIS B 1 231 ? 11.328 36.844 6.234 1 89.75 231 HIS B C 1
ATOM 5241 O O . HIS B 1 231 ? 10.289 37.469 6.043 1 89.75 231 HIS B O 1
ATOM 5247 N N . THR B 1 232 ? 12.461 37.375 6.145 1 84.38 232 THR B N 1
ATOM 5248 C CA . THR B 1 232 ? 12.594 38.812 5.887 1 84.38 232 THR B CA 1
ATOM 5249 C C . THR B 1 232 ? 12.367 39.125 4.41 1 84.38 232 THR B C 1
ATOM 5251 O O . THR B 1 232 ? 11.672 40.094 4.066 1 84.38 232 THR B O 1
ATOM 5254 N N . PRO B 1 233 ? 12.938 38.312 3.555 1 79.56 233 PRO B N 1
ATOM 5255 C CA . PRO B 1 233 ? 12.711 38.594 2.135 1 79.56 233 PRO B CA 1
ATOM 5256 C C . PRO B 1 233 ? 11.242 38.5 1.742 1 79.56 233 PRO B C 1
ATOM 5258 O O . PRO B 1 233 ? 10.484 37.75 2.35 1 79.56 233 PRO B O 1
ATOM 5261 N N . SER B 1 234 ? 10.992 39.219 0.739 1 80.62 234 SER B N 1
ATOM 5262 C CA . SER B 1 234 ? 9.609 39.281 0.277 1 80.62 234 SER B CA 1
ATOM 5263 C C . SER B 1 234 ? 9.109 37.938 -0.213 1 80.62 234 SER B C 1
ATOM 5265 O O . SER B 1 234 ? 9.898 37.094 -0.665 1 80.62 234 SER B O 1
ATOM 5267 N N . MET B 1 235 ? 7.785 37.844 -0.136 1 78.88 235 MET B N 1
ATOM 5268 C CA . MET B 1 235 ? 7.156 36.625 -0.628 1 78.88 235 MET B CA 1
ATOM 5269 C C . MET B 1 235 ? 7.344 36.469 -2.135 1 78.88 235 MET B C 1
ATOM 5271 O O . MET B 1 235 ? 7.352 35.375 -2.664 1 78.88 235 MET B O 1
ATOM 5275 N N . THR B 1 236 ? 7.516 37.5 -2.764 1 77.81 236 THR B N 1
ATOM 5276 C CA . THR B 1 236 ? 7.637 37.5 -4.219 1 77.81 236 THR B CA 1
ATOM 5277 C C . THR B 1 236 ? 8.945 36.844 -4.648 1 77.81 236 THR B C 1
ATOM 5279 O O . THR B 1 236 ? 9.102 36.469 -5.812 1 77.81 236 THR B O 1
ATOM 5282 N N . SER B 1 237 ? 9.758 36.688 -3.643 1 79.75 237 SER B N 1
ATOM 5283 C CA . SER B 1 237 ? 11.039 36.062 -3.969 1 79.75 237 SER B CA 1
ATOM 5284 C C . SER B 1 237 ? 10.93 34.562 -4.023 1 79.75 237 SER B C 1
ATOM 5286 O O . SER B 1 237 ? 11.891 33.875 -4.387 1 79.75 237 SER B O 1
ATOM 5288 N N . GLY B 1 238 ? 9.891 34.031 -3.674 1 83 238 GLY B N 1
ATOM 5289 C CA . GLY B 1 238 ? 9.641 32.625 -3.871 1 83 238 GLY B CA 1
ATOM 5290 C C . GLY B 1 238 ? 10.086 31.766 -2.701 1 83 238 GLY B C 1
ATOM 5291 O O . GLY B 1 238 ? 10.172 32.25 -1.57 1 83 238 GLY B O 1
ATOM 5292 N N . VAL B 1 239 ? 10.328 30.453 -3.002 1 88.31 239 VAL B N 1
ATOM 5293 C CA . VAL B 1 239 ? 10.5 29.484 -1.935 1 88.31 239 VAL B CA 1
ATOM 5294 C C . VAL B 1 239 ? 11.922 28.938 -1.965 1 88.31 239 VAL B C 1
ATOM 5296 O O . VAL B 1 239 ? 12.383 28.328 -0.995 1 88.31 239 VAL B O 1
ATOM 5299 N N . ASP B 1 240 ? 12.609 29.062 -3.117 1 86.62 240 ASP B N 1
ATOM 5300 C CA . ASP B 1 240 ? 13.984 28.594 -3.24 1 86.62 240 ASP B CA 1
ATOM 5301 C C . ASP B 1 240 ? 14.953 29.531 -2.512 1 86.62 240 ASP B C 1
ATOM 5303 O O . ASP B 1 240 ? 15.227 30.641 -2.977 1 86.62 240 ASP B O 1
ATOM 5307 N N . LEU B 1 241 ? 15.477 29.031 -1.415 1 85.75 241 LEU B N 1
ATOM 5308 C CA . LEU B 1 241 ? 16.25 29.859 -0.5 1 85.75 241 LEU B CA 1
ATOM 5309 C C . LEU B 1 241 ? 17.5 30.406 -1.181 1 85.75 241 LEU B C 1
ATOM 5311 O O . LEU B 1 241 ? 18.078 31.406 -0.748 1 85.75 241 LEU B O 1
ATOM 5315 N N . ARG B 1 242 ? 18.125 29.906 -2.238 1 86.31 242 ARG B N 1
ATOM 5316 C CA . ARG B 1 242 ? 19.328 30.344 -2.953 1 86.31 242 ARG B CA 1
ATOM 5317 C C . ARG B 1 242 ? 19.109 31.703 -3.617 1 86.31 242 ARG B C 1
ATOM 5319 O O . ARG B 1 242 ? 20.062 32.438 -3.859 1 86.31 242 ARG B O 1
ATOM 5326 N N . TYR B 1 243 ? 17.672 31.953 -3.734 1 82.56 243 TYR B N 1
ATOM 5327 C CA . TYR B 1 243 ? 17.375 33.125 -4.566 1 82.56 243 TYR B CA 1
ATOM 5328 C C . TYR B 1 243 ? 16.469 34.094 -3.834 1 82.56 243 TYR B C 1
ATOM 5330 O O . TYR B 1 243 ? 15.945 35.031 -4.438 1 82.56 243 TYR B O 1
ATOM 5338 N N . THR B 1 244 ? 16.219 33.844 -2.635 1 82.38 244 THR B N 1
ATOM 5339 C CA . THR B 1 244 ? 15.25 34.688 -1.925 1 82.38 244 THR B CA 1
ATOM 5340 C C . THR B 1 244 ? 15.82 36.062 -1.632 1 82.38 244 THR B C 1
ATOM 5342 O O . THR B 1 244 ? 15.078 37.031 -1.493 1 82.38 244 THR B O 1
ATOM 5345 N N . ASN B 1 245 ? 17.094 36.156 -1.568 1 77 245 ASN B N 1
ATOM 5346 C CA . ASN B 1 245 ? 17.719 37.438 -1.265 1 77 245 ASN B CA 1
ATOM 5347 C C . ASN B 1 245 ? 18.094 38.188 -2.535 1 77 245 ASN B C 1
ATOM 5349 O O . ASN B 1 245 ? 19.031 39 -2.529 1 77 245 ASN B O 1
ATOM 5353 N N . SER B 1 246 ? 17.359 37.969 -3.477 1 74.94 246 SER B N 1
ATOM 5354 C CA . SER B 1 246 ? 17.641 38.688 -4.723 1 74.94 246 SER B CA 1
ATOM 5355 C C . SER B 1 246 ? 17.391 40.188 -4.586 1 74.94 246 SER B C 1
ATOM 5357 O O . SER B 1 246 ? 16.453 40.594 -3.885 1 74.94 246 SER B O 1
ATOM 5359 N N . LYS B 1 247 ? 18.188 41 -5.207 1 72.5 247 LYS B N 1
ATOM 5360 C CA . LYS B 1 247 ? 18.141 42.438 -5.184 1 72.5 247 LYS B CA 1
ATOM 5361 C C . LYS B 1 247 ? 16.828 42.969 -5.797 1 72.5 247 LYS B C 1
ATOM 5363 O O . LYS B 1 247 ? 16.344 44.031 -5.43 1 72.5 247 LYS B O 1
ATOM 5368 N N . THR B 1 248 ? 16.312 42.188 -6.566 1 69.75 248 THR B N 1
ATOM 5369 C CA . THR B 1 248 ? 15.125 42.594 -7.297 1 69.75 248 THR B CA 1
ATOM 5370 C C . THR B 1 248 ? 13.961 42.844 -6.344 1 69.75 248 THR B C 1
ATOM 5372 O O . THR B 1 248 ? 13.133 43.719 -6.578 1 69.75 248 THR B O 1
ATOM 5375 N N . TRP B 1 249 ? 14.086 42.156 -5.281 1 72.75 249 TRP B N 1
ATOM 5376 C CA . TRP B 1 249 ? 12.906 42.219 -4.422 1 72.75 249 TRP B CA 1
ATOM 5377 C C . TRP B 1 249 ? 13.25 42.875 -3.084 1 72.75 249 TRP B C 1
ATOM 5379 O O . TRP B 1 249 ? 12.445 42.844 -2.15 1 72.75 249 TRP B O 1
ATOM 5389 N N . GLU B 1 250 ? 14.32 43.531 -3.033 1 75.19 250 GLU B N 1
ATOM 5390 C CA . GLU B 1 250 ? 14.82 44.094 -1.785 1 75.19 250 GLU B CA 1
ATOM 5391 C C . GLU B 1 250 ? 13.977 45.281 -1.35 1 75.19 250 GLU B C 1
ATOM 5393 O O . GLU B 1 250 ? 14.031 45.719 -0.189 1 75.19 250 GLU B O 1
ATOM 5398 N N . PHE B 1 251 ? 13.148 45.688 -2.289 1 78.25 251 PHE B N 1
ATOM 5399 C CA . PHE B 1 251 ? 12.359 46.875 -1.971 1 78.25 251 PHE B CA 1
ATOM 5400 C C . PHE B 1 251 ? 11.25 46.531 -0.983 1 78.25 251 PHE B C 1
ATOM 5402 O O . PHE B 1 251 ? 10.703 47.406 -0.325 1 78.25 251 PHE B O 1
ATOM 5409 N N . LEU B 1 252 ? 10.883 45.344 -0.933 1 80.62 252 LEU B N 1
ATOM 5410 C CA . LEU B 1 252 ? 9.875 44.875 0.006 1 80.62 252 LEU B CA 1
ATOM 5411 C C . LEU B 1 252 ? 10.492 44 1.081 1 80.62 252 LEU B C 1
ATOM 5413 O O . LEU B 1 252 ? 11.133 42.969 0.769 1 80.62 252 LEU B O 1
ATOM 5417 N N . ARG B 1 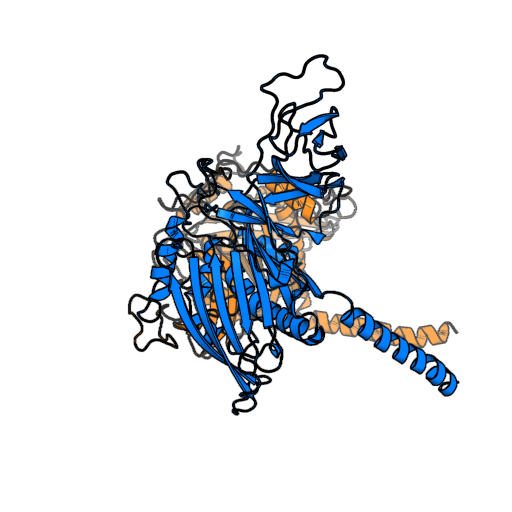253 ? 10.312 44.5 2.383 1 80.5 253 ARG B N 1
ATOM 5418 C CA . ARG B 1 253 ? 10.922 43.719 3.465 1 80.5 253 ARG B CA 1
ATOM 5419 C C . ARG B 1 253 ? 9.945 43.531 4.621 1 80.5 253 ARG B C 1
ATOM 5421 O O . ARG B 1 253 ? 9.141 44.438 4.906 1 80.5 253 ARG B O 1
ATOM 5428 N N . HIS B 1 254 ? 10.125 42.406 5.246 1 85.25 254 HIS B N 1
ATOM 5429 C CA . HIS B 1 254 ? 9.352 42.125 6.445 1 85.25 254 HIS B CA 1
ATOM 5430 C C . HIS B 1 254 ? 10.18 42.344 7.703 1 85.25 254 HIS B C 1
ATOM 5432 O O . HIS B 1 254 ? 11.375 42.062 7.727 1 85.25 254 HIS B O 1
ATOM 5438 N N . ASP B 1 255 ? 9.531 42.906 8.617 1 83.12 255 ASP B N 1
ATOM 5439 C CA . ASP B 1 255 ? 10.109 43.031 9.953 1 83.12 255 ASP B CA 1
ATOM 5440 C C . ASP B 1 255 ? 9.258 42.312 10.992 1 83.12 255 ASP B C 1
ATOM 5442 O O . ASP B 1 255 ? 8.031 42.438 10.992 1 83.12 255 ASP B O 1
ATOM 5446 N N . TRP B 1 256 ? 10.008 41.562 11.797 1 86.69 256 TRP B N 1
ATOM 5447 C CA . TRP B 1 256 ? 9.297 40.688 12.734 1 86.69 256 TRP B CA 1
ATOM 5448 C C . TRP B 1 256 ? 9.758 40.969 14.164 1 86.69 256 TRP B C 1
ATOM 5450 O O . TRP B 1 256 ? 10.953 41.094 14.422 1 86.69 256 TRP B O 1
ATOM 5460 N N . LYS B 1 257 ? 8.797 41.156 15.07 1 87.75 257 LYS B N 1
ATOM 5461 C CA . LYS B 1 257 ? 9 41.062 16.516 1 87.75 257 LYS B CA 1
ATOM 5462 C C . LYS B 1 257 ? 8.148 39.969 17.125 1 87.75 257 LYS B C 1
ATOM 5464 O O . LYS B 1 257 ? 6.938 39.906 16.891 1 87.75 257 LYS B O 1
ATOM 5469 N N . ALA B 1 258 ? 8.883 39.094 17.812 1 91.12 258 ALA B N 1
ATOM 5470 C CA . ALA B 1 258 ? 8.133 37.938 18.312 1 91.12 258 ALA B CA 1
ATOM 5471 C C . ALA B 1 258 ? 8.578 37.531 19.719 1 91.12 258 ALA B C 1
ATOM 5473 O O . ALA B 1 258 ? 9.688 37.875 20.141 1 91.12 258 ALA B O 1
ATOM 5474 N N . ARG B 1 259 ? 7.711 37 20.438 1 93.06 259 ARG B N 1
ATOM 5475 C CA . ARG B 1 259 ? 7.957 36.438 21.75 1 93.06 259 ARG B CA 1
ATOM 5476 C C . ARG B 1 259 ? 7.16 35.125 21.922 1 93.06 259 ARG B C 1
ATOM 5478 O O . ARG B 1 259 ? 6.035 35.031 21.438 1 93.06 259 ARG B O 1
ATOM 5485 N N . TRP B 1 260 ? 7.75 34.156 22.625 1 96.19 260 TRP B N 1
ATOM 5486 C CA . TRP B 1 260 ? 7.098 32.875 22.891 1 96.19 260 TRP B CA 1
ATOM 5487 C C . TRP B 1 260 ? 7.074 32.594 24.391 1 96.19 260 TRP B C 1
ATOM 5489 O O . TRP B 1 260 ? 8.055 32.844 25.094 1 96.19 260 TRP B O 1
ATOM 5499 N N . GLU B 1 261 ? 6.004 32.062 24.922 1 96.31 261 GLU B N 1
ATOM 5500 C CA . GLU B 1 261 ? 5.91 31.703 26.328 1 96.31 261 GLU B CA 1
ATOM 5501 C C . GLU B 1 261 ? 4.91 30.562 26.531 1 96.31 261 GLU B C 1
ATOM 5503 O O . GLU B 1 261 ? 3.869 30.516 25.875 1 96.31 261 GLU B O 1
ATOM 5508 N N . PRO B 1 262 ? 5.246 29.578 27.359 1 97.31 262 PRO B N 1
ATOM 5509 C CA . PRO B 1 262 ? 4.266 28.562 27.75 1 97.31 262 PRO B CA 1
ATOM 5510 C C . PRO B 1 262 ? 3.17 29.125 28.672 1 97.31 262 PRO B C 1
ATOM 5512 O O . PRO B 1 262 ? 3.389 30.125 29.359 1 97.31 262 PRO B O 1
ATOM 5515 N N . GLU B 1 263 ? 2.027 28.531 28.547 1 97.44 263 GLU B N 1
ATOM 5516 C CA . GLU B 1 263 ? 0.952 28.953 29.453 1 97.44 263 GLU B CA 1
ATOM 5517 C C . GLU B 1 263 ? 1.043 28.219 30.781 1 97.44 263 GLU B C 1
ATOM 5519 O O . GLU B 1 263 ? 1.682 27.172 30.891 1 97.44 263 GLU B O 1
ATOM 5524 N N . SER B 1 264 ? 0.402 28.859 31.781 1 95.25 264 SER B N 1
ATOM 5525 C CA . SER B 1 264 ? 0.402 28.281 33.125 1 95.25 264 SER B CA 1
ATOM 5526 C C . SER B 1 264 ? -0.804 27.375 33.344 1 95.25 264 SER B C 1
ATOM 5528 O O . SER B 1 264 ? -1.646 27.234 32.438 1 95.25 264 SER B O 1
ATOM 5530 N N . GLU B 1 265 ? -0.844 26.641 34.469 1 92.88 265 GLU B N 1
ATOM 5531 C CA . GLU B 1 265 ? -1.979 25.797 34.844 1 92.88 265 GLU B CA 1
ATOM 5532 C C . GLU B 1 265 ? -3.275 26.609 34.875 1 92.88 265 GLU B C 1
ATOM 5534 O O . GLU B 1 265 ? -3.281 27.766 35.281 1 92.88 265 GLU B O 1
ATOM 5539 N N . PRO B 1 266 ? -4.289 26 34.438 1 94 266 PRO B N 1
ATOM 5540 C CA . PRO B 1 266 ? -4.496 24.594 34.062 1 94 266 PRO B CA 1
ATOM 5541 C C . PRO B 1 266 ? -4.215 24.359 32.562 1 94 266 PRO B C 1
ATOM 5543 O O . PRO B 1 266 ? -4.531 23.281 32.062 1 94 266 PRO B O 1
ATOM 5546 N N . ASN B 1 267 ? -3.684 25.281 31.844 1 96.75 267 ASN B N 1
ATOM 5547 C CA . ASN B 1 267 ? -3.436 25.188 30.406 1 96.75 267 ASN B CA 1
ATOM 5548 C C . ASN B 1 267 ? -1.967 24.906 30.109 1 96.75 267 ASN B C 1
ATOM 5550 O O . ASN B 1 267 ? -1.409 25.422 29.141 1 96.75 267 ASN B O 1
ATOM 5554 N N . LYS B 1 268 ? -1.348 24.109 30.891 1 97 268 LYS B N 1
ATOM 5555 C CA . LYS B 1 268 ? 0.079 23.828 30.766 1 97 268 LYS B CA 1
ATOM 5556 C C . LYS B 1 268 ? 0.387 23.172 29.406 1 97 268 LYS B C 1
ATOM 5558 O O . LYS B 1 268 ? 1.537 23.172 28.969 1 97 268 LYS B O 1
ATOM 5563 N N . HIS B 1 269 ? -0.636 22.578 28.828 1 98.12 269 HIS B N 1
ATOM 5564 C CA . HIS B 1 269 ? -0.442 21.938 27.531 1 98.12 269 HIS B CA 1
ATOM 5565 C C . HIS B 1 269 ? -0.44 22.969 26.406 1 98.12 269 HIS B C 1
ATOM 5567 O O . HIS B 1 269 ? -0.288 22.625 25.234 1 98.12 269 HIS B O 1
ATOM 5573 N N . CYS B 1 270 ? -0.533 24.266 26.703 1 98.56 270 CYS B N 1
ATOM 5574 C CA . CYS B 1 270 ? -0.618 25.328 25.703 1 98.56 270 CYS B CA 1
ATOM 5575 C C . CYS B 1 270 ? 0.583 26.266 25.797 1 98.56 270 CYS B C 1
ATOM 5577 O O . CYS B 1 270 ? 1.253 26.312 26.828 1 98.56 270 CYS B O 1
ATOM 5579 N N . SER B 1 271 ? 0.832 26.891 24.719 1 98.12 271 SER B N 1
ATOM 5580 C CA . SER B 1 271 ? 1.804 27.984 24.625 1 98.12 271 SER B CA 1
ATOM 5581 C C . SER B 1 271 ? 1.336 29.062 23.656 1 98.12 271 SER B C 1
ATOM 5583 O O . SER B 1 271 ? 0.395 28.859 22.891 1 98.12 271 SER B O 1
ATOM 5585 N N . GLN B 1 272 ? 1.981 30.219 23.734 1 97.19 272 GLN B N 1
ATOM 5586 C CA . GLN B 1 272 ? 1.612 31.328 22.859 1 97.19 272 GLN B CA 1
ATOM 5587 C C . GLN B 1 272 ? 2.85 31.984 22.25 1 97.19 272 GLN B C 1
ATOM 5589 O O . GLN B 1 272 ? 3.873 32.125 22.922 1 97.19 272 GLN B O 1
ATOM 5594 N N . MET B 1 273 ? 2.67 32.25 21.062 1 96 273 MET B N 1
ATOM 5595 C CA . MET B 1 273 ? 3.621 33.094 20.344 1 96 273 MET B CA 1
ATOM 5596 C C . MET B 1 273 ? 2.961 34.406 19.891 1 96 273 MET B C 1
ATOM 5598 O O . MET B 1 273 ? 1.891 34.375 19.281 1 96 273 MET B O 1
ATOM 5602 N N . PHE B 1 274 ? 3.586 35.5 20.281 1 93.56 274 PHE B N 1
ATOM 5603 C CA . PHE B 1 274 ? 3.135 36.812 19.844 1 93.56 274 PHE B CA 1
ATOM 5604 C C . PHE B 1 274 ? 4.035 37.344 18.75 1 93.56 274 PHE B C 1
ATOM 5606 O O . PHE B 1 274 ? 5.254 37.438 18.922 1 93.56 274 PHE B O 1
ATOM 5613 N N . VAL B 1 275 ? 3.379 37.656 17.641 1 91.25 275 VAL B N 1
ATOM 5614 C CA . VAL B 1 275 ? 4.168 38.125 16.516 1 91.25 275 VAL B CA 1
ATOM 5615 C C . VAL B 1 275 ? 3.627 39.469 16.047 1 91.25 275 VAL B C 1
ATOM 5617 O O . VAL B 1 275 ? 2.428 39.625 15.797 1 91.25 275 VAL B O 1
ATOM 5620 N N . GLU B 1 276 ? 4.516 40.406 16 1 88.56 276 GLU B N 1
ATOM 5621 C CA . GLU B 1 276 ? 4.242 41.688 15.344 1 88.56 276 GLU B CA 1
ATOM 5622 C C . GLU B 1 276 ? 4.953 41.75 13.992 1 88.56 276 GLU B C 1
ATOM 5624 O O . GLU B 1 276 ? 6.18 41.625 13.93 1 88.56 276 GLU B O 1
ATOM 5629 N N . HIS B 1 277 ? 4.156 41.938 13.008 1 87.81 277 HIS B N 1
ATOM 5630 C CA . HIS B 1 277 ? 4.695 42 11.656 1 87.81 277 HIS B CA 1
ATOM 5631 C C . HIS B 1 277 ? 4.52 43.406 11.062 1 87.81 277 HIS B C 1
ATOM 5633 O O . HIS B 1 277 ? 3.469 44.031 11.227 1 87.81 277 HIS B O 1
ATOM 5639 N N . SER B 1 278 ? 5.594 43.875 10.461 1 86 278 SER B N 1
ATOM 5640 C CA . SER B 1 278 ? 5.535 45.156 9.719 1 86 278 SER B CA 1
ATOM 5641 C C . SER B 1 278 ? 6.156 45 8.336 1 86 278 SER B C 1
ATOM 5643 O O . SER B 1 278 ? 7.055 44.188 8.133 1 86 278 SER B O 1
ATOM 5645 N N . LEU B 1 279 ? 5.57 45.75 7.473 1 85.62 279 LEU B N 1
ATOM 5646 C CA . LEU B 1 279 ? 6.074 45.719 6.102 1 85.62 279 LEU B CA 1
ATOM 5647 C C . LEU B 1 279 ? 6.707 47.062 5.75 1 85.62 279 LEU B C 1
ATOM 5649 O O . LEU B 1 279 ? 6.164 48.125 6.082 1 85.62 279 LEU B O 1
ATOM 5653 N N . THR B 1 280 ? 7.832 46.969 5.152 1 84.69 280 THR B N 1
ATOM 5654 C CA . THR B 1 280 ? 8.516 48.156 4.637 1 84.69 280 THR B CA 1
ATOM 5655 C C . THR B 1 280 ? 8.625 48.094 3.115 1 84.69 280 THR B C 1
ATOM 5657 O O . THR B 1 280 ? 9.07 47.062 2.561 1 84.69 280 THR B O 1
ATOM 5660 N N . VAL B 1 281 ? 8.172 49.094 2.486 1 84.69 281 VAL B N 1
ATOM 5661 C CA . VAL B 1 281 ? 8.266 49.219 1.037 1 84.69 281 VAL B CA 1
ATOM 5662 C C . VAL B 1 281 ? 9.195 50.375 0.68 1 84.69 281 VAL B C 1
ATOM 5664 O O . VAL B 1 281 ? 8.938 51.531 1.052 1 84.69 281 VAL B O 1
ATOM 5667 N N . PHE B 1 282 ? 10.25 50.062 -0.071 1 85.25 282 PHE B N 1
ATOM 5668 C CA . PHE B 1 282 ? 11.266 51.031 -0.452 1 85.25 282 PHE B CA 1
ATOM 5669 C C . PHE B 1 282 ? 11.766 51.781 0.767 1 85.25 282 PHE B C 1
ATOM 5671 O O . PHE B 1 282 ? 11.898 53.031 0.724 1 85.25 282 PHE B O 1
ATOM 5678 N N . GLY B 1 283 ? 11.852 51.094 1.861 1 80.25 283 GLY B N 1
ATOM 5679 C CA . GLY B 1 283 ? 12.406 51.688 3.08 1 80.25 283 GLY B CA 1
ATOM 5680 C C . GLY B 1 283 ? 11.375 52.406 3.922 1 80.25 283 GLY B C 1
ATOM 5681 O O . GLY B 1 283 ? 11.695 52.906 5 1 80.25 283 GLY B O 1
ATOM 5682 N N . LEU B 1 284 ? 10.195 52.5 3.381 1 87.62 284 LEU B N 1
ATOM 5683 C CA . LEU B 1 284 ? 9.133 53.188 4.105 1 87.62 284 LEU B CA 1
ATOM 5684 C C . LEU B 1 284 ? 8.203 52.188 4.789 1 87.62 284 LEU B C 1
ATOM 5686 O O . LEU B 1 284 ? 7.723 51.25 4.152 1 87.62 284 LEU B O 1
ATOM 5690 N N . HIS B 1 285 ? 7.969 52.438 6.008 1 88.62 285 HIS B N 1
ATOM 5691 C CA . HIS B 1 285 ? 7.055 51.594 6.777 1 88.62 285 HIS B CA 1
ATOM 5692 C C . HIS B 1 285 ? 5.609 51.844 6.359 1 88.62 285 HIS B C 1
ATOM 5694 O O . HIS B 1 285 ? 5.168 53 6.254 1 88.62 285 HIS B O 1
ATOM 5700 N N . CYS B 1 286 ? 4.938 50.781 6.094 1 84.88 286 CYS B N 1
ATOM 5701 C CA . CYS B 1 286 ? 3.527 50.844 5.73 1 84.88 286 CYS B CA 1
ATOM 5702 C C . CYS B 1 286 ? 2.645 50.406 6.895 1 84.88 286 CYS B C 1
ATOM 5704 O O . CYS B 1 286 ? 2.281 49.219 7.004 1 84.88 286 CYS B O 1
ATOM 5706 N N . PRO B 1 287 ? 2.178 51.344 7.66 1 79.69 287 PRO B N 1
ATOM 5707 C CA . PRO B 1 287 ? 1.444 51 8.883 1 79.69 287 PRO B CA 1
ATOM 5708 C C . PRO B 1 287 ? 0.151 50.25 8.602 1 79.69 287 PRO B C 1
ATOM 5710 O O . PRO B 1 287 ? -0.289 49.438 9.422 1 79.69 287 PRO B O 1
ATOM 5713 N N . LEU B 1 288 ? -0.372 50.438 7.383 1 78.5 288 LEU B N 1
ATOM 5714 C CA . LEU B 1 288 ? -1.644 49.812 7.023 1 78.5 288 LEU B CA 1
ATOM 5715 C C . LEU B 1 288 ? -1.488 48.281 6.875 1 78.5 288 LEU B C 1
ATOM 5717 O O . LEU B 1 288 ? -2.475 47.562 6.914 1 78.5 288 LEU B O 1
ATOM 5721 N N . LEU B 1 289 ? -0.29 47.969 6.793 1 79.06 289 LEU B N 1
ATOM 5722 C CA . LEU B 1 289 ? -0.066 46.531 6.539 1 79.06 289 LEU B CA 1
ATOM 5723 C C . LEU B 1 289 ? 0.493 45.844 7.781 1 79.06 289 LEU B C 1
ATOM 5725 O O . LEU B 1 289 ? 0.896 44.688 7.719 1 79.06 289 LEU B O 1
ATOM 5729 N N . ASP B 1 290 ? 0.508 46.594 8.867 1 81.62 290 ASP B N 1
ATOM 5730 C CA . ASP B 1 290 ? 0.916 45.969 10.125 1 81.62 290 ASP B CA 1
ATOM 5731 C C . ASP B 1 290 ? -0.105 44.938 10.586 1 81.62 290 ASP B C 1
ATOM 5733 O O . ASP B 1 290 ? -1.313 45.156 10.461 1 81.62 290 ASP B O 1
ATOM 5737 N N . VAL B 1 291 ? 0.406 43.812 10.93 1 82.94 291 VAL B N 1
ATOM 5738 C CA . VAL B 1 291 ? -0.481 42.75 11.375 1 82.94 291 VAL B CA 1
ATOM 5739 C C . VAL B 1 291 ? 0.028 42.188 12.695 1 82.94 291 VAL B C 1
ATOM 5741 O O . VAL B 1 291 ? 1.227 41.938 12.852 1 82.94 291 VAL B O 1
ATOM 5744 N N . ASP B 1 292 ? -0.902 42.094 13.656 1 86.56 292 ASP B N 1
ATOM 5745 C CA . ASP B 1 292 ? -0.619 41.375 14.891 1 86.56 292 ASP B CA 1
ATOM 5746 C C . ASP B 1 292 ? -1.206 39.969 14.844 1 86.56 292 ASP B C 1
ATOM 5748 O O . ASP B 1 292 ? -2.381 39.781 14.523 1 86.56 292 ASP B O 1
ATOM 5752 N N . VAL B 1 293 ? -0.365 39.062 15.062 1 90.5 293 VAL B N 1
ATOM 5753 C CA . VAL B 1 293 ? -0.794 37.688 15.047 1 90.5 293 VAL B CA 1
ATOM 5754 C C . VAL B 1 293 ? -0.461 37.031 16.391 1 90.5 293 VAL B C 1
ATOM 5756 O O . VAL B 1 293 ? 0.627 37.219 16.938 1 90.5 293 VAL B O 1
ATOM 5759 N N . VAL B 1 294 ? -1.408 36.344 16.922 1 94 294 VAL B N 1
ATOM 5760 C CA . VAL B 1 294 ? -1.172 35.5 18.078 1 94 294 VAL B CA 1
ATOM 5761 C C . VAL B 1 294 ? -1.33 34.031 17.688 1 94 294 VAL B C 1
ATOM 5763 O O . VAL B 1 294 ? -2.385 33.625 17.203 1 94 294 VAL B O 1
ATOM 5766 N N . ALA B 1 295 ? -0.314 33.312 17.875 1 96.44 295 ALA B N 1
ATOM 5767 C CA . ALA B 1 295 ? -0.351 31.859 17.641 1 96.44 295 ALA B CA 1
ATOM 5768 C C . ALA B 1 295 ? -0.425 31.094 18.953 1 96.44 295 ALA B C 1
ATOM 5770 O O . ALA B 1 295 ? 0.492 31.156 19.781 1 96.44 295 ALA B O 1
ATOM 5771 N N . ARG B 1 296 ? -1.487 30.453 19.141 1 97.94 296 ARG B N 1
ATOM 5772 C CA . ARG B 1 296 ? -1.647 29.609 20.328 1 97.94 296 ARG B CA 1
ATOM 5773 C C . ARG B 1 296 ? -1.528 28.141 19.984 1 97.94 296 ARG B C 1
ATOM 5775 O O . ARG B 1 296 ? -2.338 27.609 19.219 1 97.94 296 ARG B O 1
ATOM 5782 N N . GLN B 1 297 ? -0.525 27.562 20.531 1 98.38 297 GLN B N 1
ATOM 5783 C CA . GLN B 1 297 ? -0.353 26.125 20.359 1 98.38 297 GLN B CA 1
ATOM 5784 C C . GLN B 1 297 ? -1.101 25.344 21.438 1 98.38 297 GLN B C 1
ATOM 5786 O O . GLN B 1 297 ? -1.025 25.688 22.625 1 98.38 297 GLN B O 1
ATOM 5791 N N . VAL B 1 298 ? -1.892 24.422 21.078 1 98.62 298 VAL B N 1
ATOM 5792 C CA . VAL B 1 298 ? -2.637 23.547 21.969 1 98.62 298 VAL B CA 1
ATOM 5793 C C . VAL B 1 298 ? -2.193 22.109 21.781 1 98.62 298 VAL B C 1
ATOM 5795 O O . VAL B 1 298 ? -2.594 21.453 20.812 1 98.62 298 VAL B O 1
ATOM 5798 N N . GLY B 1 299 ? -1.463 21.562 22.75 1 98.56 299 GLY B N 1
ATOM 5799 C CA . GLY B 1 299 ? -0.89 20.234 22.578 1 98.56 299 GLY B CA 1
ATOM 5800 C C . GLY B 1 299 ? 0.19 20.188 21.516 1 98.56 299 GLY B C 1
ATOM 5801 O O . GLY B 1 299 ? 0.691 21.234 21.078 1 98.56 299 GLY B O 1
ATOM 5802 N N . PRO B 1 300 ? 0.571 18.984 21.109 1 98.5 300 PRO B N 1
ATOM 5803 C CA . PRO B 1 300 ? 1.697 18.859 20.188 1 98.5 300 PRO B CA 1
ATOM 5804 C C . PRO B 1 300 ? 1.286 19.062 18.734 1 98.5 300 PRO B C 1
ATOM 5806 O O . PRO B 1 300 ? 2.143 19.266 17.859 1 98.5 300 PRO B O 1
ATOM 5809 N N . GLY B 1 301 ? -0.037 19.016 18.453 1 97.69 301 GLY B N 1
ATOM 5810 C CA . GLY B 1 301 ? -0.382 18.859 17.047 1 97.69 301 GLY B CA 1
ATOM 5811 C C . GLY B 1 301 ? -1.252 19.984 16.531 1 97.69 301 GLY B C 1
ATOM 5812 O O . GLY B 1 301 ? -1.572 20.016 15.336 1 97.69 301 GLY B O 1
ATOM 5813 N N . LEU B 1 302 ? -1.616 21.016 17.359 1 98.56 302 LEU B N 1
ATOM 5814 C CA . LEU B 1 302 ? -2.564 22.031 16.922 1 98.56 302 LEU B CA 1
ATOM 5815 C C . LEU B 1 302 ? -2.057 23.438 17.266 1 98.56 302 LEU B C 1
ATOM 5817 O O . LEU B 1 302 ? -1.594 23.672 18.375 1 98.56 302 LEU B O 1
ATOM 5821 N N . VAL B 1 303 ? -2.146 24.312 16.297 1 98.5 303 VAL B N 1
ATOM 5822 C CA . VAL B 1 303 ? -1.84 25.719 16.5 1 98.5 303 VAL B CA 1
ATOM 5823 C C . VAL B 1 303 ? -2.947 26.594 15.898 1 98.5 303 VAL B C 1
ATOM 5825 O O . VAL B 1 303 ? -3.367 26.359 14.758 1 98.5 303 VAL B O 1
ATOM 5828 N N . PHE B 1 304 ? -3.379 27.516 16.672 1 98 304 PHE B N 1
ATOM 5829 C CA . PHE B 1 304 ? -4.41 28.453 16.234 1 98 304 PHE B CA 1
ATOM 5830 C C . PHE B 1 304 ? -3.83 29.859 16.078 1 98 304 PHE B C 1
ATOM 5832 O O . PHE B 1 304 ? -3.404 30.469 17.047 1 98 304 PHE B O 1
ATOM 5839 N N . LEU B 1 305 ? -3.785 30.281 14.844 1 97.12 305 LEU B N 1
ATOM 5840 C CA . LEU B 1 305 ? -3.303 31.641 14.555 1 97.12 305 LEU B CA 1
ATOM 5841 C C . LEU B 1 305 ? -4.469 32.594 14.352 1 97.12 305 LEU B C 1
ATOM 5843 O O . LEU B 1 305 ? -5.215 32.469 13.375 1 97.12 305 LEU B O 1
ATOM 5847 N N . LEU B 1 306 ? -4.543 33.469 15.195 1 95.19 306 LEU B N 1
ATOM 5848 C CA . LEU B 1 306 ? -5.59 34.469 15.109 1 95.19 306 LEU B CA 1
ATOM 5849 C C . LEU B 1 306 ? -5.066 35.75 14.445 1 95.19 306 LEU B C 1
ATOM 5851 O O . LEU B 1 306 ? -4.062 36.312 14.883 1 95.19 306 LEU B O 1
ATOM 5855 N N . PHE B 1 307 ? -5.715 36.094 13.375 1 91.19 307 PHE B N 1
ATOM 5856 C CA . PHE B 1 307 ? -5.391 37.312 12.648 1 91.19 307 PHE B CA 1
ATOM 5857 C C . PHE B 1 307 ? -6.344 38.438 13.031 1 91.19 307 PHE B C 1
ATOM 5859 O O . PHE B 1 307 ? -7.559 38.25 13.055 1 91.19 307 PHE B O 1
ATOM 5866 N N . ASN B 1 308 ? -5.77 39.469 13.367 1 87.5 308 ASN B N 1
ATOM 5867 C CA . ASN B 1 308 ? -6.531 40.688 13.617 1 87.5 308 ASN B CA 1
ATOM 5868 C C . ASN B 1 308 ? -5.965 41.875 12.844 1 87.5 308 ASN B C 1
ATOM 5870 O O . ASN B 1 308 ? -4.902 42.406 13.188 1 87.5 308 ASN B O 1
ATOM 5874 N N . HIS B 1 309 ? -6.641 42.156 11.797 1 83.81 309 HIS B N 1
ATOM 5875 C CA . HIS B 1 309 ? -6.258 43.344 11.008 1 83.81 309 HIS B CA 1
ATOM 5876 C C . HIS B 1 309 ? -7.273 44.469 11.164 1 83.81 309 HIS B C 1
ATOM 5878 O O . HIS B 1 309 ? -8.484 44.219 11.102 1 83.81 309 HIS B O 1
ATOM 5884 N N . TYR B 1 310 ? -6.73 45.594 11.359 1 79.19 310 TYR B N 1
ATOM 5885 C CA . TYR B 1 310 ? -7.598 46.75 11.602 1 79.19 310 TYR B CA 1
ATOM 5886 C C . TYR B 1 310 ? -8.484 47 10.391 1 79.19 310 TYR B C 1
ATOM 5888 O O . TYR B 1 310 ? -9.672 47.312 10.539 1 79.19 310 TYR B O 1
ATOM 5896 N N . TYR B 1 311 ? -8.008 46.781 9.164 1 83.81 311 TYR B N 1
ATOM 5897 C CA . TYR B 1 311 ? -8.727 47.156 7.961 1 83.81 311 TYR B CA 1
ATOM 5898 C C . TYR B 1 311 ? -9.258 45.938 7.223 1 83.81 311 TYR B C 1
ATOM 5900 O O . TYR B 1 311 ? -10.25 46.031 6.488 1 83.81 311 TYR B O 1
ATOM 5908 N N . PHE B 1 312 ? -8.68 44.844 7.453 1 88.25 312 PHE B N 1
ATOM 5909 C CA . PHE B 1 312 ? -9 43.719 6.586 1 88.25 312 PHE B CA 1
ATOM 5910 C C . PHE B 1 312 ? -9.719 42.625 7.367 1 88.25 312 PHE B C 1
ATOM 5912 O O . PHE B 1 312 ? -9.867 41.5 6.879 1 88.25 312 PHE B O 1
ATOM 5919 N N . GLY B 1 313 ? -10.086 42.906 8.57 1 90.69 313 GLY B N 1
ATOM 5920 C CA . GLY B 1 313 ? -10.938 42 9.328 1 90.69 313 GLY B CA 1
ATOM 5921 C C . GLY B 1 313 ? -10.164 41 10.141 1 90.69 313 GLY B C 1
ATOM 5922 O O . GLY B 1 313 ? -8.984 41.188 10.445 1 90.69 313 GLY B O 1
ATOM 5923 N N . ARG B 1 314 ? -10.961 39.969 10.586 1 94.19 314 ARG B N 1
ATOM 5924 C CA . ARG B 1 314 ? -10.406 38.969 11.492 1 94.19 314 ARG B CA 1
ATOM 5925 C C . ARG B 1 314 ? -10.633 37.531 10.953 1 94.19 314 ARG B C 1
ATOM 5927 O O . ARG B 1 314 ? -11.57 37.312 10.188 1 94.19 314 ARG B O 1
ATOM 5934 N N . GLY B 1 315 ? -9.734 36.656 11.336 1 95.88 315 GLY B N 1
ATOM 5935 C CA . GLY B 1 315 ? -9.859 35.281 10.93 1 95.88 315 GLY B CA 1
ATOM 5936 C C . GLY B 1 315 ? -8.969 34.344 11.727 1 95.88 315 GLY B C 1
ATOM 5937 O O . GLY B 1 315 ? -8.352 34.75 12.711 1 95.88 315 GLY B O 1
ATOM 5938 N N . LEU B 1 316 ? -9.062 33.094 11.336 1 97.38 316 LEU B N 1
ATOM 5939 C CA . LEU B 1 316 ? -8.328 32.031 12.023 1 97.38 316 LEU B CA 1
ATOM 5940 C C . LEU B 1 316 ? -7.66 31.109 11.023 1 97.38 316 LEU B C 1
ATOM 5942 O O . LEU B 1 316 ? -8.289 30.672 10.055 1 97.38 316 LEU B O 1
ATOM 5946 N N . LEU B 1 317 ? -6.406 30.938 11.227 1 97.62 317 LEU B N 1
ATOM 5947 C CA . LEU B 1 317 ? -5.684 29.875 10.531 1 97.62 317 LEU B CA 1
ATOM 5948 C C . LEU B 1 317 ? -5.383 28.719 11.477 1 97.62 317 LEU B C 1
ATOM 5950 O O . LEU B 1 317 ? -4.68 28.891 12.477 1 97.62 317 LEU B O 1
ATOM 5954 N N . VAL B 1 318 ? -5.926 27.562 11.188 1 98.19 318 VAL B N 1
ATOM 5955 C CA . VAL B 1 318 ? -5.668 26.391 12.016 1 98.19 318 VAL B CA 1
ATOM 5956 C C . VAL B 1 318 ? -4.527 25.578 11.406 1 98.19 318 VAL B C 1
ATOM 5958 O O . VAL B 1 318 ? -4.629 25.094 10.273 1 98.19 318 VAL B O 1
ATOM 5961 N N . HIS B 1 319 ? -3.498 25.516 12.148 1 98.19 319 HIS B N 1
ATOM 5962 C CA . HIS B 1 319 ? -2.309 24.766 11.773 1 98.19 319 HIS B CA 1
ATOM 5963 C C . HIS B 1 319 ? -2.275 23.406 12.469 1 98.19 319 HIS B C 1
ATOM 5965 O O . HIS B 1 319 ? -2.252 23.328 13.703 1 98.19 319 HIS B O 1
ATOM 5971 N N . CYS B 1 320 ? -2.291 22.312 11.68 1 98.62 320 CYS B N 1
ATOM 5972 C CA . CYS B 1 320 ? -2.27 20.969 12.242 1 98.62 320 CYS B CA 1
ATOM 5973 C C . CYS B 1 320 ? -1.013 20.219 11.82 1 98.62 320 CYS B C 1
ATOM 5975 O O . CYS B 1 320 ? -0.691 20.156 10.633 1 98.62 320 CYS B O 1
ATOM 5977 N N . VAL B 1 321 ? -0.314 19.703 12.742 1 98.69 321 VAL B N 1
ATOM 5978 C CA . VAL B 1 321 ? 0.833 18.828 12.508 1 98.69 321 VAL B CA 1
ATOM 5979 C C . VAL B 1 321 ? 0.475 17.391 12.883 1 98.69 321 VAL B C 1
ATOM 5981 O O . VAL B 1 321 ? 0.319 17.078 14.062 1 98.69 321 VAL B O 1
ATOM 5984 N N . THR B 1 322 ? 0.375 16.562 11.906 1 98.5 322 THR B N 1
ATOM 5985 C CA . THR B 1 322 ? -0.06 15.18 12.117 1 98.5 322 THR B CA 1
ATOM 5986 C C . THR B 1 322 ? 1.014 14.203 11.664 1 98.5 322 THR B C 1
ATOM 5988 O O . THR B 1 322 ? 1.305 14.102 10.469 1 98.5 322 THR B O 1
ATOM 5991 N N . PRO B 1 323 ? 1.573 13.422 12.609 1 97.5 323 PRO B N 1
ATOM 5992 C CA . PRO B 1 323 ? 2.521 12.391 12.18 1 97.5 323 PRO B CA 1
ATOM 5993 C C . PRO B 1 323 ? 1.861 11.281 11.359 1 97.5 323 PRO B C 1
ATOM 5995 O O . PRO B 1 323 ? 0.883 10.68 11.805 1 97.5 323 PRO B O 1
ATOM 5998 N N . VAL B 1 324 ? 2.404 11.078 10.203 1 95.56 324 VAL B N 1
ATOM 5999 C CA . VAL B 1 324 ? 1.95 9.969 9.367 1 95.56 324 VAL B CA 1
ATOM 6000 C C . VAL B 1 324 ? 2.896 8.789 9.531 1 95.56 324 VAL B C 1
ATOM 6002 O O . VAL B 1 324 ? 2.457 7.633 9.57 1 95.56 324 VAL B O 1
ATOM 6005 N N . GLU B 1 325 ? 4.148 9.023 9.5 1 92.62 325 GLU B N 1
ATOM 6006 C CA . GLU B 1 325 ? 5.266 8.148 9.836 1 92.62 325 GLU B CA 1
ATOM 6007 C C . GLU B 1 325 ? 6.184 8.797 10.867 1 92.62 325 GLU B C 1
ATOM 6009 O O . GLU B 1 325 ? 6.055 9.984 11.156 1 92.62 325 GLU B O 1
ATOM 6014 N N . PRO B 1 326 ? 7.051 8.07 11.453 1 92.19 326 PRO B N 1
ATOM 6015 C CA . PRO B 1 326 ? 7.91 8.641 12.5 1 92.19 326 PRO B CA 1
ATOM 6016 C C . PRO B 1 326 ? 8.617 9.914 12.047 1 92.19 326 PRO B C 1
ATOM 6018 O O . PRO B 1 326 ? 8.727 10.867 12.828 1 92.19 326 PRO B O 1
ATOM 6021 N N . LEU B 1 327 ? 9.031 10.008 10.852 1 93.31 327 LEU B N 1
ATOM 6022 C CA . LEU B 1 327 ? 9.766 11.18 10.367 1 93.31 327 LEU B CA 1
ATOM 6023 C C . LEU B 1 327 ? 9.07 11.805 9.164 1 93.31 327 LEU B C 1
ATOM 6025 O O . LEU B 1 327 ? 9.719 12.375 8.289 1 93.31 327 LEU B O 1
ATOM 6029 N N . LEU B 1 328 ? 7.82 11.578 9.094 1 94.31 328 LEU B N 1
ATOM 6030 C CA . LEU B 1 328 ? 7 12.195 8.055 1 94.31 328 LEU B CA 1
ATOM 6031 C C . LEU B 1 328 ? 5.742 12.812 8.656 1 94.31 328 LEU B C 1
ATOM 6033 O O . LEU B 1 328 ? 4.902 12.109 9.219 1 94.31 328 LEU B O 1
ATOM 6037 N N . GLN B 1 329 ? 5.598 14.109 8.539 1 97.56 329 GLN B N 1
ATOM 6038 C CA . GLN B 1 329 ? 4.473 14.852 9.102 1 97.56 329 GLN B CA 1
ATOM 6039 C C . GLN B 1 329 ? 3.59 15.43 7.996 1 97.56 329 GLN B C 1
ATOM 6041 O O . GLN B 1 329 ? 4.09 15.891 6.973 1 97.56 329 GLN B O 1
ATOM 6046 N N . CYS B 1 330 ? 2.34 15.25 8.133 1 97.44 330 CYS B N 1
ATOM 6047 C CA . CYS B 1 330 ? 1.385 15.984 7.312 1 97.44 330 CYS B CA 1
ATOM 6048 C C . CYS B 1 330 ? 0.969 17.281 8 1 97.44 330 CYS B C 1
ATOM 6050 O O . CYS B 1 330 ? 0.401 17.25 9.094 1 97.44 330 CYS B O 1
ATOM 6052 N N . VAL B 1 331 ? 1.251 18.375 7.379 1 98.5 331 VAL B N 1
ATOM 6053 C CA . VAL B 1 331 ? 0.92 19.688 7.949 1 98.5 331 VAL B CA 1
ATOM 6054 C C . VAL B 1 331 ? -0.143 20.359 7.09 1 98.5 331 VAL B C 1
ATOM 6056 O O . VAL B 1 331 ? 0.024 20.5 5.879 1 98.5 331 VAL B O 1
ATOM 6059 N N . SER B 1 332 ? -1.185 20.75 7.762 1 97.94 332 SER B N 1
ATOM 6060 C CA . SER B 1 332 ? -2.252 21.453 7.055 1 97.94 332 SER B CA 1
ATOM 6061 C C . SER B 1 332 ? -2.531 22.812 7.688 1 97.94 332 SER B C 1
ATOM 6063 O O . SER B 1 332 ? -2.373 22.984 8.898 1 97.94 332 SER B O 1
ATOM 6065 N N . HIS B 1 333 ? -2.832 23.781 6.871 1 98.12 333 HIS B N 1
ATOM 6066 C CA . HIS B 1 333 ? -3.377 25.078 7.254 1 98.12 333 HIS B CA 1
ATOM 6067 C C . HIS B 1 333 ? -4.789 25.266 6.715 1 98.12 333 HIS B C 1
ATOM 6069 O O . HIS B 1 333 ? -5.02 25.141 5.508 1 98.12 333 HIS B O 1
ATOM 6075 N N . THR B 1 334 ? -5.668 25.531 7.613 1 98 334 THR B N 1
ATOM 6076 C CA . THR B 1 334 ? -7.039 25.797 7.203 1 98 334 THR B CA 1
ATOM 6077 C C . THR B 1 334 ? -7.453 27.219 7.566 1 98 334 THR B C 1
ATOM 6079 O O . THR B 1 334 ? -7.348 27.625 8.727 1 98 334 THR B O 1
ATOM 6082 N N . MET B 1 335 ? -8 27.969 6.566 1 97.81 335 MET B N 1
ATOM 6083 C CA . MET B 1 335 ? -8.32 29.375 6.734 1 97.81 335 MET B CA 1
ATOM 6084 C C . MET B 1 335 ? -9.82 29.578 6.926 1 97.81 335 MET B C 1
ATOM 6086 O O . MET B 1 335 ? -10.617 29.172 6.082 1 97.81 335 MET B O 1
ATOM 6090 N N . PHE B 1 336 ? -10.164 30.141 8.055 1 97.94 336 PHE B N 1
ATOM 6091 C CA . PHE B 1 336 ? -11.5 30.672 8.312 1 97.94 336 PHE B CA 1
ATOM 6092 C C . PHE B 1 336 ? -11.461 32.188 8.484 1 97.94 336 PHE B C 1
ATOM 6094 O O . PHE B 1 336 ? -10.586 32.719 9.172 1 97.94 336 PHE B O 1
ATOM 6101 N N . TYR B 1 337 ? -12.375 32.812 7.824 1 97.5 337 TYR B N 1
ATOM 6102 C CA . TYR B 1 337 ? -12.359 34.281 7.871 1 97.5 337 TYR B CA 1
ATOM 6103 C C . TYR B 1 337 ? -13.773 34.844 7.93 1 97.5 337 TYR B C 1
ATOM 6105 O O . TYR B 1 337 ? -14.742 34.125 7.613 1 97.5 337 TYR B O 1
ATOM 6113 N N . GLN B 1 338 ? -13.797 36.062 8.336 1 97.06 338 GLN B N 1
ATOM 6114 C CA . GLN B 1 338 ? -15.094 36.719 8.398 1 97.06 338 GLN B CA 1
ATOM 6115 C C . GLN B 1 338 ? -15.812 36.656 7.059 1 97.06 338 GLN B C 1
ATOM 6117 O O . GLN B 1 338 ? -15.227 36.938 6.012 1 97.06 338 GLN B O 1
ATOM 6122 N N . SER B 1 339 ? -17.109 36.406 7.121 1 95.19 339 SER B N 1
ATOM 6123 C CA . SER B 1 339 ? -17.891 36.156 5.914 1 95.19 339 SER B CA 1
ATOM 6124 C C . SER B 1 339 ? -18.078 37.438 5.102 1 95.19 339 SER B C 1
ATOM 6126 O O . SER B 1 339 ? -18.266 37.375 3.881 1 95.19 339 SER B O 1
ATOM 6128 N N . ASN B 1 340 ? -18.016 38.562 5.715 1 94.56 340 ASN B N 1
ATOM 6129 C CA . ASN B 1 340 ? -18.281 39.812 5.023 1 94.56 340 ASN B CA 1
ATOM 6130 C C . ASN B 1 340 ? -17 40.375 4.41 1 94.56 340 ASN B C 1
ATOM 6132 O O . ASN B 1 340 ? -17.047 41.406 3.73 1 94.56 340 ASN B O 1
ATOM 6136 N N . VAL B 1 341 ? -15.867 39.781 4.672 1 94.56 341 VAL B N 1
ATOM 6137 C CA . VAL B 1 341 ? -14.617 40.219 4.059 1 94.56 341 VAL B CA 1
ATOM 6138 C C . VAL B 1 341 ? -14.445 39.531 2.697 1 94.56 341 VAL B C 1
ATOM 6140 O O . VAL B 1 341 ? -14.688 38.344 2.559 1 94.56 341 VAL B O 1
ATOM 6143 N N . PRO B 1 342 ? -14.07 40.344 1.684 1 93.44 342 PRO B N 1
ATOM 6144 C CA . PRO B 1 342 ? -13.859 39.75 0.369 1 93.44 342 PRO B CA 1
ATOM 6145 C C . PRO B 1 342 ? -12.883 38.562 0.416 1 93.44 342 PRO B C 1
ATOM 6147 O O . PRO B 1 342 ? -11.828 38.656 1.044 1 93.44 342 PRO B O 1
ATOM 6150 N N . PRO B 1 343 ? -13.188 37.531 -0.278 1 94.75 343 PRO B N 1
ATOM 6151 C CA . PRO B 1 343 ? -12.391 36.281 -0.201 1 94.75 343 PRO B CA 1
ATOM 6152 C C . PRO B 1 343 ? -10.945 36.5 -0.653 1 94.75 343 PRO B C 1
ATOM 6154 O O . PRO B 1 343 ? -10.062 35.719 -0.285 1 94.75 343 PRO B O 1
ATOM 6157 N N . VAL B 1 344 ? -10.695 37.469 -1.437 1 93.25 344 VAL B N 1
ATOM 6158 C CA . VAL B 1 344 ? -9.344 37.688 -1.95 1 93.25 344 VAL B CA 1
ATOM 6159 C C . VAL B 1 344 ? -8.391 37.938 -0.79 1 93.25 344 VAL B C 1
ATOM 6161 O O . VAL B 1 344 ? -7.215 37.594 -0.853 1 93.25 344 VAL B O 1
ATOM 6164 N N . VAL B 1 345 ? -8.891 38.5 0.296 1 92.5 345 VAL B N 1
ATOM 6165 C CA . VAL B 1 345 ? -8.055 38.875 1.432 1 92.5 345 VAL B CA 1
ATOM 6166 C C . VAL B 1 345 ? -7.527 37.625 2.121 1 92.5 345 VAL B C 1
ATOM 6168 O O . VAL B 1 345 ? -6.316 37.375 2.154 1 92.5 345 VAL B O 1
ATOM 6171 N N . PRO B 1 346 ? -8.453 36.75 2.623 1 95.38 346 PRO B N 1
ATOM 6172 C CA . PRO B 1 346 ? -7.93 35.531 3.264 1 95.38 346 PRO B CA 1
ATOM 6173 C C . PRO B 1 346 ? -7.152 34.656 2.297 1 95.38 346 PRO B C 1
ATOM 6175 O O . PRO B 1 346 ? -6.215 33.969 2.705 1 95.38 346 PRO B O 1
ATOM 6178 N N . LYS B 1 347 ? -7.52 34.625 1.095 1 95.75 347 LYS B N 1
ATOM 6179 C CA . LYS B 1 347 ? -6.789 33.812 0.119 1 95.75 347 LYS B CA 1
ATOM 6180 C C . LYS B 1 347 ? -5.367 34.344 -0.066 1 95.75 347 LYS B C 1
ATOM 6182 O O . LYS B 1 347 ? -4.426 33.562 -0.211 1 95.75 347 LYS B O 1
ATOM 6187 N N . PHE B 1 348 ? -5.25 35.625 -0.113 1 92.31 348 PHE B N 1
ATOM 6188 C CA . PHE B 1 348 ? -3.924 36.219 -0.199 1 92.31 348 PHE B CA 1
ATOM 6189 C C . PHE B 1 348 ? -3.092 35.875 1.032 1 92.31 348 PHE B C 1
ATOM 6191 O O . PHE B 1 348 ? -1.915 35.531 0.917 1 92.31 348 PHE B O 1
ATOM 6198 N N . ILE B 1 349 ? -3.658 35.969 2.195 1 91.88 349 ILE B N 1
ATOM 6199 C CA . ILE B 1 349 ? -2.975 35.656 3.443 1 91.88 349 ILE B CA 1
ATOM 6200 C C . ILE B 1 349 ? -2.52 34.188 3.426 1 91.88 349 ILE B C 1
ATOM 6202 O O . ILE B 1 349 ? -1.371 33.875 3.758 1 91.88 349 ILE B O 1
ATOM 6206 N N . LEU B 1 350 ? -3.414 33.344 2.992 1 96.06 350 LEU B N 1
ATOM 6207 C CA . LEU B 1 350 ? -3.125 31.906 2.949 1 96.06 350 LEU B CA 1
ATOM 6208 C C . LEU B 1 350 ? -1.993 31.609 1.969 1 96.06 350 LEU B C 1
ATOM 6210 O O . LEU B 1 350 ? -1.087 30.844 2.277 1 96.06 350 LEU B O 1
ATOM 6214 N N . ARG B 1 351 ? -2.043 32.219 0.818 1 95.06 351 ARG B N 1
ATOM 6215 C CA . ARG B 1 351 ? -0.997 32.031 -0.181 1 95.06 351 ARG B CA 1
ATOM 6216 C C . ARG B 1 351 ? 0.349 32.531 0.335 1 95.06 351 ARG B C 1
ATOM 6218 O O . ARG B 1 351 ? 1.372 31.875 0.159 1 95.06 351 ARG B O 1
ATOM 6225 N N . SER B 1 352 ? 0.327 33.688 0.898 1 91.62 352 SER B N 1
ATOM 6226 C CA . SER B 1 352 ? 1.546 34.25 1.463 1 91.62 352 SER B CA 1
ATOM 6227 C C . SER B 1 352 ? 2.121 33.375 2.557 1 91.62 352 SER B C 1
ATOM 6229 O O . SER B 1 352 ? 3.328 33.125 2.598 1 91.62 352 SER B O 1
ATOM 6231 N N . GLU B 1 353 ? 1.242 32.875 3.416 1 93.06 353 GLU B N 1
ATOM 6232 C CA . GLU B 1 353 ? 1.661 31.953 4.469 1 93.06 353 GLU B CA 1
ATOM 6233 C C . GLU B 1 353 ? 2.27 30.672 3.877 1 93.06 353 GLU B C 1
ATOM 6235 O O . GLU B 1 353 ? 3.273 30.172 4.383 1 93.06 353 GLU B O 1
ATOM 6240 N N . SER B 1 354 ? 1.623 30.188 2.842 1 96.12 354 SER B N 1
ATOM 6241 C CA . SER B 1 354 ? 2.105 28.969 2.199 1 96.12 354 SER B CA 1
ATOM 6242 C C . SER B 1 354 ? 3.521 29.156 1.661 1 96.12 354 SER B C 1
ATOM 6244 O O . SER B 1 354 ? 4.371 28.281 1.828 1 96.12 354 SER B O 1
ATOM 6246 N N . ILE B 1 355 ? 3.775 30.281 1.028 1 93.81 355 ILE B N 1
ATOM 6247 C CA . ILE B 1 355 ? 5.094 30.562 0.475 1 93.81 355 ILE B CA 1
ATOM 6248 C C . ILE B 1 355 ? 6.125 30.625 1.601 1 93.81 355 ILE B C 1
ATOM 6250 O O . ILE B 1 355 ? 7.184 29.984 1.514 1 93.81 355 ILE B O 1
ATOM 6254 N N . GLN B 1 356 ? 5.836 31.375 2.604 1 92.88 356 GLN B N 1
ATOM 6255 C CA . GLN B 1 356 ? 6.742 31.5 3.74 1 92.88 356 GLN B CA 1
ATOM 6256 C C . GLN B 1 356 ? 6.973 30.141 4.41 1 92.88 356 GLN B C 1
ATOM 6258 O O . GLN B 1 356 ? 8.102 29.812 4.77 1 92.88 356 GLN B O 1
ATOM 6263 N N . PHE B 1 357 ? 5.891 29.406 4.527 1 96.31 357 PHE B N 1
ATOM 6264 C CA . PHE B 1 357 ? 5.977 28.094 5.148 1 96.31 357 PHE B CA 1
ATOM 6265 C C . PHE B 1 357 ? 6.863 27.172 4.328 1 96.31 357 PHE B C 1
ATOM 6267 O O . PHE B 1 357 ? 7.641 26.391 4.887 1 96.31 357 PHE B O 1
ATOM 6274 N N . GLU B 1 358 ? 6.73 27.188 3.051 1 96.69 358 GLU B N 1
ATOM 6275 C CA . GLU B 1 358 ? 7.484 26.312 2.16 1 96.69 358 GLU B CA 1
ATOM 6276 C C . GLU B 1 358 ? 8.984 26.594 2.236 1 96.69 358 GLU B C 1
ATOM 6278 O O . GLU B 1 358 ? 9.805 25.703 1.983 1 96.69 358 GLU B O 1
ATOM 6283 N N . ARG B 1 359 ? 9.352 27.797 2.605 1 93.81 359 ARG B N 1
ATOM 6284 C CA . ARG B 1 359 ? 10.758 28.094 2.885 1 93.81 359 ARG B CA 1
ATOM 6285 C C . ARG B 1 359 ? 11.258 27.281 4.07 1 93.81 359 ARG B C 1
ATOM 6287 O O . ARG B 1 359 ? 12.367 26.75 4.031 1 93.81 359 ARG B O 1
ATOM 6294 N N . ASP B 1 360 ? 10.414 27.219 5.098 1 96.19 360 ASP B N 1
ATOM 6295 C CA . ASP B 1 360 ? 10.758 26.391 6.242 1 96.19 360 ASP B CA 1
ATOM 6296 C C . ASP B 1 360 ? 10.852 24.922 5.836 1 96.19 360 ASP B C 1
ATOM 6298 O O . ASP B 1 360 ? 11.711 24.188 6.34 1 96.19 360 ASP B O 1
ATOM 6302 N N . VAL B 1 361 ? 9.961 24.484 4.965 1 97.06 361 VAL B N 1
ATOM 6303 C CA . VAL B 1 361 ? 9.938 23.094 4.531 1 97.06 361 VAL B CA 1
ATOM 6304 C C . VAL B 1 361 ? 11.273 22.734 3.879 1 97.06 361 VAL B C 1
ATOM 6306 O O . VAL B 1 361 ? 11.789 21.641 4.074 1 97.06 361 VAL B O 1
ATOM 6309 N N . MET B 1 362 ? 11.805 23.594 3.076 1 94 362 MET B N 1
ATOM 6310 C CA . MET B 1 362 ? 13.109 23.344 2.455 1 94 362 MET B CA 1
ATOM 6311 C C . MET B 1 362 ? 14.172 23.062 3.512 1 94 362 MET B C 1
ATOM 6313 O O . MET B 1 362 ? 15.016 22.188 3.334 1 94 362 MET B O 1
ATOM 6317 N N . ILE B 1 363 ? 14.102 23.812 4.602 1 94.5 363 ILE B N 1
ATOM 6318 C CA . ILE B 1 363 ? 15.047 23.609 5.691 1 94.5 363 ILE B CA 1
ATOM 6319 C C . ILE B 1 363 ? 14.781 22.25 6.359 1 94.5 363 ILE B C 1
ATOM 6321 O O . ILE B 1 363 ? 15.695 21.438 6.492 1 94.5 363 ILE B O 1
ATOM 6325 N N . TRP B 1 364 ? 13.531 22.047 6.75 1 96.06 364 TRP B N 1
ATOM 6326 C CA . TRP B 1 364 ? 13.164 20.859 7.516 1 96.06 364 TRP B CA 1
ATOM 6327 C C . TRP B 1 364 ? 13.461 19.594 6.73 1 96.06 364 TRP B C 1
ATOM 6329 O O . TRP B 1 364 ? 13.906 18.594 7.297 1 96.06 364 TRP B O 1
ATOM 6339 N N . ASN B 1 365 ? 13.273 19.594 5.441 1 94.06 365 ASN B N 1
ATOM 6340 C CA . ASN B 1 365 ? 13.461 18.406 4.605 1 94.06 365 ASN B CA 1
ATOM 6341 C C . ASN B 1 365 ? 14.938 18.094 4.398 1 94.06 365 ASN B C 1
ATOM 6343 O O . ASN B 1 365 ? 15.289 17.031 3.881 1 94.06 365 ASN B O 1
ATOM 6347 N N . ASN B 1 366 ? 15.789 19.016 4.766 1 90.75 366 ASN B N 1
ATOM 6348 C CA . ASN B 1 366 ? 17.219 18.812 4.547 1 90.75 366 ASN B CA 1
ATOM 6349 C C . ASN B 1 366 ? 18.016 18.969 5.84 1 90.75 366 ASN B C 1
ATOM 6351 O O . ASN B 1 366 ? 19.219 19.25 5.805 1 90.75 366 ASN B O 1
ATOM 6355 N N . LYS B 1 367 ? 17.391 18.781 6.938 1 92.12 367 LYS B N 1
ATOM 6356 C CA . LYS B 1 367 ? 18.078 18.938 8.219 1 92.12 367 LYS B CA 1
ATOM 6357 C C . LYS B 1 367 ? 18 17.656 9.039 1 92.12 367 LYS B C 1
ATOM 6359 O O . LYS B 1 367 ? 17.141 16.797 8.789 1 92.12 367 LYS B O 1
ATOM 6364 N N . LYS B 1 368 ? 18.844 17.5 9.969 1 90.56 368 LYS B N 1
ATOM 6365 C CA . LYS B 1 368 ? 18.812 16.422 10.961 1 90.56 368 LYS B CA 1
ATOM 6366 C C . LYS B 1 368 ? 18.438 16.969 12.336 1 90.56 368 LYS B C 1
ATOM 6368 O O . LYS B 1 368 ? 18.703 18.141 12.641 1 90.56 368 LYS B O 1
ATOM 6373 N N . TYR B 1 369 ? 17.844 16.172 13.109 1 91.94 369 TYR B N 1
ATOM 6374 C CA . TYR B 1 369 ? 17.547 16.578 14.477 1 91.94 369 TYR B CA 1
ATOM 6375 C C . TYR B 1 369 ? 18.812 16.609 15.32 1 91.94 369 TYR B C 1
ATOM 6377 O O . TYR B 1 369 ? 19.594 15.648 15.328 1 91.94 369 TYR B O 1
ATOM 6385 N N . ASN B 1 370 ? 19.078 17.672 15.93 1 92.56 370 ASN B N 1
ATOM 6386 C CA . ASN B 1 370 ? 20.203 17.812 16.844 1 92.56 370 ASN B CA 1
ATOM 6387 C C . ASN B 1 370 ? 19.75 17.812 18.297 1 92.56 370 ASN B C 1
ATOM 6389 O O . ASN B 1 370 ? 19.219 18.812 18.797 1 92.56 370 ASN B O 1
ATOM 6393 N N . PRO B 1 371 ? 19.969 16.734 19 1 91.38 371 PRO B N 1
ATOM 6394 C CA . PRO B 1 371 ? 19.484 16.641 20.391 1 91.38 371 PRO B CA 1
ATOM 6395 C C . PRO B 1 371 ? 20.219 17.594 21.344 1 91.38 371 PRO B C 1
ATOM 6397 O O . PRO B 1 371 ? 19.672 17.969 22.375 1 91.38 371 PRO B O 1
ATOM 6400 N N . LYS B 1 372 ? 21.453 17.906 20.984 1 92 372 LYS B N 1
ATOM 6401 C CA . LYS B 1 372 ? 22.25 18.828 21.781 1 92 372 LYS B CA 1
ATOM 6402 C C . LYS B 1 372 ? 22.766 20 20.953 1 92 372 LYS B C 1
ATOM 6404 O O . LYS B 1 372 ? 23.969 20.109 20.703 1 92 372 LYS B O 1
ATOM 6409 N N . PRO B 1 373 ? 21.906 20.859 20.641 1 92.81 373 PRO B N 1
ATOM 6410 C CA . PRO B 1 373 ? 22.312 21.969 19.781 1 92.81 373 PRO B CA 1
ATOM 6411 C C . PRO B 1 373 ? 23.219 22.969 20.5 1 92.81 373 PRO B C 1
ATOM 6413 O O . PRO B 1 373 ? 23.141 23.125 21.719 1 92.81 373 PRO B O 1
ATOM 6416 N N . VAL B 1 374 ? 24.078 23.562 19.75 1 93.44 374 VAL B N 1
ATOM 6417 C CA . VAL B 1 374 ? 24.875 24.688 20.25 1 93.44 374 VAL B CA 1
ATOM 6418 C C . VAL B 1 374 ? 24.031 25.969 20.234 1 93.44 374 VAL B C 1
ATOM 6420 O O . VAL B 1 374 ? 23.641 26.453 19.156 1 93.44 374 VAL B O 1
ATOM 6423 N N . LEU B 1 375 ? 23.797 26.469 21.453 1 94 375 LEU B N 1
ATOM 6424 C CA . LEU B 1 375 ? 22.891 27.609 21.562 1 94 375 LEU B CA 1
ATOM 6425 C C . LEU B 1 375 ? 23.609 28.797 22.203 1 94 375 LEU B C 1
ATOM 6427 O O . LEU B 1 375 ? 24.438 28.609 23.094 1 94 375 LEU B O 1
ATOM 6431 N N . VAL B 1 376 ? 23.25 29.984 21.75 1 94.69 376 VAL B N 1
ATOM 6432 C CA . VAL B 1 376 ? 23.688 31.219 22.359 1 94.69 376 VAL B CA 1
ATOM 6433 C C . VAL B 1 376 ? 22.562 31.797 23.219 1 94.69 376 VAL B C 1
ATOM 6435 O O . VAL B 1 376 ? 21.453 31.266 23.219 1 94.69 376 VAL B O 1
ATOM 6438 N N . LYS B 1 377 ? 22.812 32.875 23.828 1 91.62 377 LYS B N 1
ATOM 6439 C CA . LYS B 1 377 ? 21.875 33.469 24.781 1 91.62 377 LYS B CA 1
ATOM 6440 C C . LYS B 1 377 ? 20.562 33.844 24.094 1 91.62 377 LYS B C 1
ATOM 6442 O O . LYS B 1 377 ? 19.484 33.625 24.641 1 91.62 377 LYS B O 1
ATOM 6447 N N . GLU B 1 378 ? 20.688 34.281 22.906 1 89.19 378 GLU B N 1
ATOM 6448 C CA . GLU B 1 378 ? 19.531 34.719 22.141 1 89.19 378 GLU B CA 1
ATOM 6449 C C . GLU B 1 378 ? 18.641 33.562 21.734 1 89.19 378 GLU B C 1
ATOM 6451 O O . GLU B 1 378 ? 17.484 33.781 21.344 1 89.19 378 GLU B O 1
ATOM 6456 N N . ASP B 1 379 ? 19.172 32.344 22 1 91.75 379 ASP B N 1
ATOM 6457 C CA . ASP B 1 379 ? 18.422 31.141 21.609 1 91.75 379 ASP B CA 1
ATOM 6458 C C . ASP B 1 379 ? 17.734 30.516 22.828 1 91.75 379 ASP B C 1
ATOM 6460 O O . ASP B 1 379 ? 17.234 29.391 22.75 1 91.75 379 ASP B O 1
ATOM 6464 N N . SER B 1 380 ? 17.625 31.141 23.875 1 91.75 380 SER B N 1
ATOM 6465 C CA . SER B 1 380 ? 17.188 30.562 25.141 1 91.75 380 SER B CA 1
ATOM 6466 C C . SER B 1 380 ? 15.766 30 25.031 1 91.75 380 SER B C 1
ATOM 6468 O O . SER B 1 380 ? 15.43 29.016 25.703 1 91.75 380 SER B O 1
ATOM 6470 N N . ALA B 1 381 ? 14.969 30.578 24.219 1 93.81 381 ALA B N 1
ATOM 6471 C CA . ALA B 1 381 ? 13.586 30.156 24.078 1 93.81 381 ALA B CA 1
ATOM 6472 C C . ALA B 1 381 ? 13.5 28.75 23.469 1 93.81 381 ALA B C 1
ATOM 6474 O O . ALA B 1 381 ? 12.539 28.031 23.703 1 93.81 381 ALA B O 1
ATOM 6475 N N . ILE B 1 382 ? 14.492 28.344 22.766 1 94.81 382 ILE B N 1
ATOM 6476 C CA . ILE B 1 382 ? 14.5 27.031 22.125 1 94.81 382 ILE B CA 1
ATOM 6477 C C . ILE B 1 382 ? 14.57 25.938 23.203 1 94.81 382 ILE B C 1
ATOM 6479 O O . ILE B 1 382 ? 13.789 24.984 23.172 1 94.81 382 ILE B O 1
ATOM 6483 N N . GLN B 1 383 ? 15.492 26.094 24.109 1 94.75 383 GLN B N 1
ATOM 6484 C CA . GLN B 1 383 ? 15.625 25.125 25.188 1 94.75 383 GLN B CA 1
ATOM 6485 C C . GLN B 1 383 ? 14.367 25.078 26.047 1 94.75 383 GLN B C 1
ATOM 6487 O O . GLN B 1 383 ? 13.938 24 26.469 1 94.75 383 GLN B O 1
ATOM 6492 N N . LYS B 1 384 ? 13.844 26.234 26.312 1 96.25 384 LYS B N 1
ATOM 6493 C CA . LYS B 1 384 ? 12.602 26.297 27.078 1 96.25 384 LYS B CA 1
ATOM 6494 C C . LYS B 1 384 ? 11.469 25.562 26.359 1 96.25 384 LYS B C 1
ATOM 6496 O O . LYS B 1 384 ? 10.672 24.875 27 1 96.25 384 LYS B O 1
ATOM 6501 N N . HIS B 1 385 ? 11.43 25.719 25.141 1 97.44 385 HIS B N 1
ATOM 6502 C CA . HIS B 1 385 ? 10.398 25.047 24.359 1 97.44 385 HIS B CA 1
ATOM 6503 C C . HIS B 1 385 ? 10.57 23.531 24.391 1 97.44 385 HIS B C 1
ATOM 6505 O O . HIS B 1 385 ? 9.594 22.797 24.547 1 97.44 385 HIS B O 1
ATOM 6511 N N . ARG B 1 386 ? 11.773 23.031 24.219 1 96.69 386 ARG B N 1
ATOM 6512 C CA . ARG B 1 386 ? 12.031 21.609 24.25 1 96.69 386 ARG B CA 1
ATOM 6513 C C . ARG B 1 386 ? 11.648 21 25.594 1 96.69 386 ARG B C 1
ATOM 6515 O O . ARG B 1 386 ? 11.094 19.906 25.656 1 96.69 386 ARG B O 1
ATOM 6522 N N . ARG B 1 387 ? 11.977 21.734 26.656 1 96.75 387 ARG B N 1
ATOM 6523 C CA . ARG B 1 387 ? 11.555 21.297 27.984 1 96.75 387 ARG B CA 1
ATOM 6524 C C . ARG B 1 387 ? 10.031 21.266 28.078 1 96.75 387 ARG B C 1
ATOM 6526 O O . ARG B 1 387 ? 9.461 20.297 28.594 1 96.75 387 ARG B O 1
ATOM 6533 N N . TRP B 1 388 ? 9.375 22.281 27.625 1 98.12 388 TRP B N 1
ATOM 6534 C CA . TRP B 1 388 ? 7.918 22.344 27.625 1 98.12 388 TRP B CA 1
ATOM 6535 C C . TRP B 1 388 ? 7.316 21.203 26.797 1 98.12 388 TRP B C 1
ATOM 6537 O O . TRP B 1 388 ? 6.383 20.531 27.234 1 98.12 388 TRP B O 1
ATOM 6547 N N . TYR B 1 389 ? 7.848 20.938 25.641 1 98.25 389 TYR B N 1
ATOM 6548 C CA . TYR B 1 389 ? 7.312 19.969 24.703 1 98.25 389 TYR B CA 1
ATOM 6549 C C . TYR B 1 389 ? 7.488 18.547 25.219 1 98.25 389 TYR B C 1
ATOM 6551 O O . TYR B 1 389 ? 6.73 17.641 24.859 1 98.25 389 TYR B O 1
ATOM 6559 N N . SER B 1 390 ? 8.469 18.344 26.109 1 97.56 390 SER B N 1
ATOM 6560 C CA . SER B 1 390 ? 8.766 17.016 26.641 1 97.56 390 SER B CA 1
ATOM 6561 C C . SER B 1 390 ? 7.582 16.453 27.422 1 97.56 390 SER B C 1
ATOM 6563 O O . SER B 1 390 ? 7.477 15.25 27.625 1 97.56 390 SER B O 1
ATOM 6565 N N . GLN B 1 391 ? 6.652 17.297 27.844 1 97.88 391 GLN B N 1
ATOM 6566 C CA . GLN B 1 391 ? 5.508 16.875 28.641 1 97.88 391 GLN B CA 1
ATOM 6567 C C . GLN B 1 391 ? 4.582 15.969 27.828 1 97.88 391 GLN B C 1
ATOM 6569 O O . GLN B 1 391 ? 3.754 15.25 28.406 1 97.88 391 GLN B O 1
ATOM 6574 N N . PHE B 1 392 ? 4.719 16.016 26.547 1 98.44 392 PHE B N 1
ATOM 6575 C CA . PHE B 1 392 ? 3.814 15.25 25.688 1 98.44 392 PHE B CA 1
ATOM 6576 C C . PHE B 1 392 ? 4.348 13.844 25.469 1 98.44 392 PHE B C 1
ATOM 6578 O O . PHE B 1 392 ? 3.756 13.062 24.719 1 98.44 392 PHE B O 1
ATOM 6585 N N . TYR B 1 393 ? 5.445 13.547 26.047 1 97.56 393 TYR B N 1
ATOM 6586 C CA . TYR B 1 393 ? 6 12.203 26 1 97.56 393 TYR B CA 1
ATOM 6587 C C . TYR B 1 393 ? 5.926 11.531 27.359 1 97.56 393 TYR B C 1
ATOM 6589 O O . TYR B 1 393 ? 6 12.195 28.391 1 97.56 393 TYR B O 1
ATOM 6597 N N . SER B 1 394 ? 5.688 10.234 27.312 1 95.62 394 SER B N 1
ATOM 6598 C CA . SER B 1 394 ? 5.703 9.398 28.5 1 95.62 394 SER B CA 1
ATOM 6599 C C . SER B 1 394 ? 6.703 8.258 28.375 1 95.62 394 SER B C 1
ATOM 6601 O O . SER B 1 394 ? 7.402 8.156 27.359 1 95.62 394 SER B O 1
ATOM 6603 N N . GLU B 1 395 ? 6.844 7.434 29.391 1 93.88 395 GLU B N 1
ATOM 6604 C CA . GLU B 1 395 ? 7.852 6.375 29.453 1 93.88 395 GLU B CA 1
ATOM 6605 C C . GLU B 1 395 ? 7.703 5.406 28.281 1 93.88 395 GLU B C 1
ATOM 6607 O O . GLU B 1 395 ? 8.695 4.949 27.719 1 93.88 395 GLU B O 1
ATOM 6612 N N . ASN B 1 396 ? 6.473 5.23 27.875 1 93.69 396 ASN B N 1
ATOM 6613 C CA . ASN B 1 396 ? 6.23 4.207 26.875 1 93.69 396 ASN B CA 1
ATOM 6614 C C . ASN B 1 396 ? 6.043 4.824 25.484 1 93.69 396 ASN B C 1
ATOM 6616 O O . ASN B 1 396 ? 5.633 4.141 24.547 1 93.69 396 ASN B O 1
ATOM 6620 N N . SER B 1 397 ? 6.402 6.082 25.375 1 95 397 SER B N 1
ATOM 6621 C CA . SER B 1 397 ? 6.309 6.703 24.062 1 95 397 SER B CA 1
ATOM 6622 C C . SER B 1 397 ? 7.242 6.027 23.062 1 95 397 SER B C 1
ATOM 6624 O O . SER B 1 397 ? 8.414 5.777 23.375 1 95 397 SER B O 1
ATOM 6626 N N . PRO B 1 398 ? 6.754 5.715 21.906 1 91.69 398 PRO B N 1
ATOM 6627 C CA . PRO B 1 398 ? 7.543 4.938 20.953 1 91.69 398 PRO B CA 1
ATOM 6628 C C . PRO B 1 398 ? 8.773 5.695 20.453 1 91.69 398 PRO B C 1
ATOM 6630 O O . PRO B 1 398 ? 8.695 6.895 20.188 1 91.69 398 PRO B O 1
ATOM 6633 N N . ARG B 1 399 ? 9.875 4.977 20.344 1 90.56 399 ARG B N 1
ATOM 6634 C CA . ARG B 1 399 ? 11.125 5.512 19.812 1 90.56 399 ARG B CA 1
ATOM 6635 C C . ARG B 1 399 ? 11.516 4.809 18.516 1 90.56 399 ARG B C 1
ATOM 6637 O O . ARG B 1 399 ? 11.203 3.635 18.328 1 90.56 399 ARG B O 1
ATOM 6644 N N . LEU B 1 400 ? 12.086 5.602 17.609 1 85.75 400 LEU B N 1
ATOM 6645 C CA . LEU B 1 400 ? 12.531 5.043 16.344 1 85.75 400 LEU B CA 1
ATOM 6646 C C . LEU B 1 400 ? 13.875 4.344 16.5 1 85.75 400 LEU B C 1
ATOM 6648 O O . LEU B 1 400 ? 14.828 4.926 17.031 1 85.75 400 LEU B O 1
ATOM 6652 N N . LYS B 1 401 ? 13.906 2.998 16.281 1 72.25 401 LYS B N 1
ATOM 6653 C CA . LYS B 1 401 ? 15.172 2.264 16.219 1 72.25 401 LYS B CA 1
ATOM 6654 C C . LYS B 1 401 ? 15.531 1.9 14.789 1 72.25 401 LYS B C 1
ATOM 6656 O O . LYS B 1 401 ? 14.766 1.234 14.094 1 72.25 401 LYS B O 1
ATOM 6661 N N . LEU B 1 402 ? 16.453 2.635 14.211 1 59.72 402 LEU B N 1
ATOM 6662 C CA . LEU B 1 402 ? 16.859 2.398 12.836 1 59.72 402 LEU B CA 1
ATOM 6663 C C . LEU B 1 402 ? 17.438 1.002 12.672 1 59.72 402 LEU B C 1
ATOM 6665 O O . LEU B 1 402 ? 18.375 0.634 13.383 1 59.72 402 LEU B O 1
ATOM 6669 N N . GLN B 1 403 ? 16.656 -0.077 12.539 1 54.44 403 GLN B N 1
ATOM 6670 C CA . GLN B 1 403 ? 17.281 -1.364 12.242 1 54.44 403 GLN B CA 1
ATOM 6671 C C . GLN B 1 403 ? 16.969 -1.812 10.82 1 54.44 403 GLN B C 1
ATOM 6673 O O . GLN B 1 403 ? 15.898 -1.517 10.289 1 54.44 403 GLN B O 1
ATOM 6678 N N . HIS B 1 404 ? 17.953 -2.01 9.969 1 51.19 404 HIS B N 1
ATOM 6679 C CA . HIS B 1 404 ? 17.844 -2.545 8.617 1 51.19 404 HIS B CA 1
ATOM 6680 C C . HIS B 1 404 ? 17.156 -3.908 8.617 1 51.19 404 HIS B C 1
ATOM 6682 O O . HIS B 1 404 ? 17.312 -4.684 9.57 1 51.19 404 HIS B O 1
ATOM 6688 N N . ASP B 1 405 ? 16.125 -4.027 7.734 1 51.66 405 ASP B N 1
ATOM 6689 C CA . ASP B 1 405 ? 15.453 -5.312 7.535 1 51.66 405 ASP B CA 1
ATOM 6690 C C . ASP B 1 405 ? 16.469 -6.438 7.359 1 51.66 405 ASP B C 1
ATOM 6692 O O . ASP B 1 405 ? 17.469 -6.277 6.637 1 51.66 405 ASP B O 1
ATOM 6696 N N . SER B 1 406 ? 16.719 -7.32 8.352 1 54.19 406 SER B N 1
ATOM 6697 C CA . SER B 1 406 ? 17.609 -8.469 8.141 1 54.19 406 SER B CA 1
ATOM 6698 C C . SER B 1 406 ? 16.812 -9.773 8.133 1 54.19 406 SER B C 1
ATOM 6700 O O . SER B 1 406 ? 15.75 -9.867 8.734 1 54.19 406 SER B O 1
ATOM 6702 N N . LEU B 1 407 ? 16.875 -10.586 6.973 1 51.03 407 LEU B N 1
ATOM 6703 C CA . LEU B 1 407 ? 16.375 -11.961 6.973 1 51.03 407 LEU B CA 1
ATOM 6704 C C . LEU B 1 407 ? 17.203 -12.828 7.918 1 51.03 407 LEU B C 1
ATOM 6706 O O . LEU B 1 407 ? 18.438 -12.789 7.891 1 51.03 407 LEU B O 1
ATOM 6710 N N . ASP B 1 408 ? 16.547 -13.195 9.039 1 50.84 408 ASP B N 1
ATOM 6711 C CA . ASP B 1 408 ? 17.281 -14.117 9.898 1 50.84 408 ASP B CA 1
ATOM 6712 C C . ASP B 1 408 ? 17.172 -15.547 9.383 1 50.84 408 ASP B C 1
ATOM 6714 O O . ASP B 1 408 ? 16.094 -16.125 9.352 1 50.84 408 ASP B O 1
ATOM 6718 N N . PHE B 1 409 ? 18.188 -15.938 8.523 1 45.03 409 PHE B N 1
ATOM 6719 C CA . PHE B 1 409 ? 18.266 -17.328 8.117 1 45.03 409 PHE B CA 1
ATOM 6720 C C . PHE B 1 409 ? 18.703 -18.219 9.281 1 45.03 409 PHE B C 1
ATOM 6722 O O . PHE B 1 409 ? 19.422 -17.766 10.164 1 45.03 409 PHE B O 1
#

InterPro domains:
  IPR017941 Rieske [2Fe-2S] iron-sulphur domain [PF00355] (72-159)
  IPR017941 Rieske [2Fe-2S] iron-sulphur domain [PS51296] (72-176)
  IPR036922 Rieske [2Fe-2S] iron-sulphur domain superfamily [G3DSA:2.102.10.10] (67-201)
  IPR036922 Rieske [2Fe-2S] iron-sulphur domain superfamily [SSF50022] (63-180)
  IPR045605 3-ketosteroid-9-alpha-monooxygenase, oxygenase component-like, C-terminal domain [PF19298] (176-393)
  IPR050584 Cholesterol 7-desaturase [PTHR21266] (52-397)

pLDDT: mean 91.94, std 9.38, range [34.72, 98.88]

Secondary structure (DSSP, 8-state):
-HHHHHHHHHHHHHHHHHHHHHHHHHS-EEEE--TTTSS-PPPTT--HHHHHHHHHHHS---S---SS-SEEEEEEEGGG--TT-EEEEEETTEEEEEEE-TTS-EEEEESB-TTT--BTTSS-EEETTEEE-TTT--EEETTT-BEEE-TT-SS--TT-B-PBPPEEEETTEEEEEE-TT-PPPSS-----HHHHTTSEEEEEEEEEEE-S-GGGTGGGGT-THHHHHHSSB-GGG-S-TTSTT-GGGTTEEEEEEEEEEEPPTT-TTEEEEEEEEEEEETTEE-GGG-EEEEEEEETTTEEEEEEEETTTEEEEEEEEEEEEETTEEEEEEEEEEETTS-THHHHHHHHHHHHHHHHHHHHHTT----SS----GGGHHHHHHHHHHGGG--TT--EEE--SSEEE-/-HHHHHHHHHHHHHHHHHHHHHHHHHS-EEEE--TTTSS-PPPTT--HHHHHHHHHHH----S---SS-SEEEEEEEGGG--TT-EEEEEETTEEEEEEE-TTS-EEEEESB-TTT--BTTSS-EEETTEEE-TTT--EEETTT-BEEE-TT-SS--TT-B-PBPPEEEETTEEEEEE-TT-PPPSS-----HHHHTTSEEEEEEEEEEE-S-TTHHHHTTT-THHHHHHSSB-GGG-S-GGGTT-GGGTTEEEEEEEEEEEPPTT-TTEEEEEEEEEEEETTEE-GGG-EEEEEEEETTTEEEEEEEETTTEEEEEEEEEEEEETTEEEEEEEEEEETTS-THHHHHHHHHHHHHHHHHHHHHTT----SS----GGGHHHHHHHHHHGGG--TT--EEE----EEE-

Sequence (818 aa):
RLRWLLLLLLPCVIFCVLFWYWYFYTNPLELLRAPEDVGYIAEDGRSKAQTANQVRRRRKIGELPPVYPNGWFRVLDSHLLERGEVKNVSVLGEQVAVFRAQNGKAHVLDAYCPHLGANLAVGGRVLGDCIECPFHGWQFRGGDGKCVKIPYAEKVPEFAKVRRWPSCEVNGLILVWFHCDGKDPEWTVPEYEEITQGKWVYRGRTEHFINAHIEEIPENAADLAHLGHLHTPSMTSGVDLRYTNSKTWEFLRHDWKARWEPESEPNKHCSQMFVEHSLTVFGLHCPLLDVDVVARQVGPGLVFLLFNHYYFGRGLLVHCVTPVEPLLQCVSHTMFYQSNVPPVVPKFILRSESIQFERDVMIWNNKKYNPKPVLVKEDSAIQKHRRWYSQFYSENSPRLKLQHDSLDFRLRWLLLLLLPCVIFCVLFWYWYFYTNPLELLRAPEDVGYIAEDGRSKAQTANQVRRRRKIGELPPVYPNGWFRVLDSHLLERGEVKNVSVLGEQVAVFRAQNGKAHVLDAYCPHLG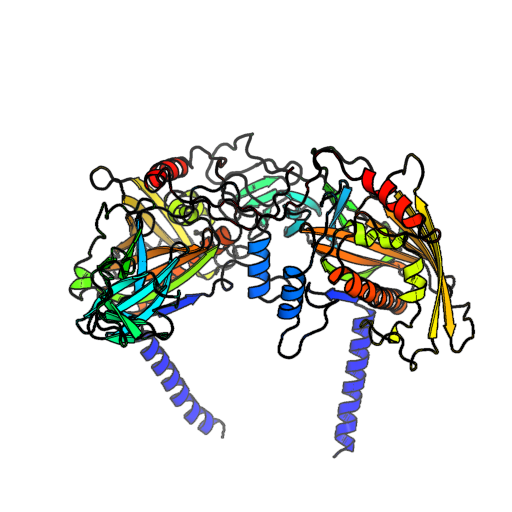ANLAVGGRVLGDCIECPFHGWQFRGGDGKCVKIPYAEKVPEFAKVRRWPSCEVNGLILVWFHCDGKDPEWTVPEYEEITQGKWVYRGRTEHFINAHIEEIPENAADLAHLGHLHTPSMTSGVDLRYTNSKTWEFLRHDWKARWEPESEPNKHCSQMFVEHSLTVFGLHCPLLDVDVVARQVGPGLVFLLFNHYYFGRGLLVHCVTPVEPLLQCVSHTMFYQSNVPPVVPKFILRSESIQFERDVMIWNNKKYNPKPVLVKEDSAIQKHRRWYSQFYSENSPRLKLQHDSLDF

Organism: Tetraodon nigroviridis (NCBI:txid99883)

Radius of gyration: 31.81 Å; Cα contacts (8 Å, |Δi|>4): 1789; chains: 2; bounding box: 78×94×86 Å

Nearest PDB structures (foldseek):
  4quq-assembly1_A  TM=5.738E-01  e=1.471E-13  Sinorhizobium meliloti 1021
  4qup-assembly1_A  TM=5.524E-01  e=3.991E-13  Sinorhizobium meliloti 1021
  4qur-assembly1_A  TM=5.405E-01  e=3.776E-13  Sinorhizobium meliloti 1021
  3vca-assembly1_A  TM=5.327E-01  e=6.219E-13  Sinorhizobium meliloti 1021
  5aew-assembly1_U  TM=6.332E-01  e=8.875E-10  Paraburkholderia xenovorans LB400

Foldseek 3Di:
DVVVVCVVVVVVVVVVVVVVVVCLQPDFAEAEDDAQRFQFDDDPPDDSVRRLVVLLVPADAPFDDFQDFFDKFFFDFQVVADEWAWAWTFFPNFIWIWHAANVGDIAIWGQFFPPPTAGQRVCWTHDHQWIFRNPQGFTAGRPAQATDDGPPDPDGDRVRGTHTFDWDDALRTIMGTDDLVPDDDPDDDDHDVCSVVPQWDWRYKYKYKFQHRLLLVVLVLLQPVCCVPLVFADLVQFQPSVGSPPPVRVQKTKDKDKDKDADDPPQLQKIKMWIWIWIGGNNHTDPQPIWIWMWMDHHSFWIWIWTDHPPQAIWIWIWGWTDSDSRMTMIMIIIIGGPPGRSVVRSVVNVSVVRSVSNVRSVRSNDHDDPDDDDDPSSVSSVVSVVSNCVRDDPSRHHDPCVPVPPPD/DVVVVCVVVVVVVVVVVVVVVVCLQPDFAEAEDDAQRFQFDDDPPDDSVVRLVVLLVPADAPFDDFQDFFDKFFFDFQVVADEWAWAWTFFPNFTWIWHAANVGDIAIWGQFFPPPTAGQRVCWTHDHQWIFRNPQGFTAGRPAQFTDDGPPDPDGDRPRGTDTFDWDDALRTIMGTDDLVPDDDPDDDDHDVCSVVPQWDWRYKYKYKFQARLLLVVLVLLVPVCCVPLVFADLVQFQPSVGSPPPVRVQKTKDKDKDKDADDPPQLQKIKMWIWIWIGGNNHTDPQPIWIWMWMDHHSFWIWIWTDHPPQAIWIWIWGWTDSDSRMTMIMIIIIGGPPGRSVVRSVVNVSVVRSVSNVRSVRSNDHDDPDDDDDPSSVSSVVSVVSNCVRDDPSRHHDDPDPDDPDD

Solvent-accessible surface area (backbone atoms only — not comparable to full-atom values): 43133 Å² total; per-residue (Å²): 111,68,64,60,47,47,62,54,44,46,57,50,49,50,49,50,52,50,47,49,49,48,49,62,59,74,44,59,45,73,49,78,48,54,66,42,71,60,40,68,77,71,50,92,97,47,52,48,59,55,38,41,51,49,49,65,68,59,50,62,57,61,66,71,68,60,46,56,66,36,33,51,29,64,74,42,53,41,89,78,52,47,70,43,35,63,40,66,38,66,45,70,66,38,57,28,20,40,30,18,19,65,88,62,52,73,31,37,31,50,17,50,39,76,85,85,55,51,49,33,28,67,76,33,46,51,53,58,56,23,41,24,29,59,82,78,47,41,25,26,32,43,89,66,16,39,44,76,43,40,82,89,46,94,70,65,59,86,81,45,52,38,56,52,45,58,62,51,76,53,78,58,31,30,32,34,52,45,37,81,85,67,59,75,81,88,73,79,81,87,74,54,62,51,44,73,71,57,46,24,36,82,40,30,36,38,34,41,43,40,53,34,54,66,64,65,61,67,47,48,62,32,39,61,63,33,48,72,52,60,52,18,48,32,76,89,40,54,50,54,57,72,48,30,80,39,75,88,45,61,42,37,35,45,44,80,46,75,50,59,48,72,40,59,84,93,44,57,62,25,33,41,29,44,37,41,40,40,36,26,52,74,84,37,74,40,73,89,61,41,37,48,36,42,36,36,31,50,48,80,13,34,32,42,32,39,43,52,32,94,85,75,44,47,36,38,38,41,38,33,47,24,42,37,38,62,46,29,25,42,35,35,39,37,35,31,28,38,64,89,50,64,56,66,56,61,41,50,52,51,52,52,47,48,43,58,47,41,37,51,39,28,43,42,48,49,31,23,51,50,80,76,44,59,73,57,81,88,43,52,48,38,59,54,44,54,61,60,57,49,71,35,52,58,94,65,33,35,35,76,44,73,28,45,49,43,56,56,97,111,67,64,59,50,46,61,57,45,47,58,50,50,51,47,49,51,50,48,48,49,48,49,60,60,73,42,61,46,72,50,76,49,55,66,42,71,58,38,67,77,67,46,89,96,47,51,46,59,58,37,40,51,50,48,64,69,68,51,62,59,60,69,68,68,59,45,55,64,36,34,52,29,63,74,41,53,42,90,78,52,49,72,40,34,63,40,66,39,66,45,71,60,36,55,29,20,39,30,18,19,64,88,60,52,74,29,37,29,52,16,51,38,58,44,68,13,38,28,34,28,65,36,28,46,50,54,57,56,23,42,26,28,48,55,56,45,40,25,27,32,44,90,66,14,39,44,77,44,41,82,84,46,94,71,66,59,85,81,44,53,38,58,53,44,58,64,53,76,54,78,57,33,31,32,34,52,45,38,79,83,68,60,74,82,86,73,79,81,86,74,54,61,49,44,73,71,56,46,23,34,84,41,28,38,39,36,39,43,41,52,33,55,64,65,64,61,67,45,49,62,34,41,60,70,52,50,71,63,76,53,18,46,31,73,89,37,53,47,57,75,96,49,28,79,41,75,87,45,62,43,36,36,46,43,82,47,73,48,59,48,73,40,60,84,93,44,58,61,25,31,39,30,43,36,41,38,39,37,25,51,74,83,37,75,39,76,88,60,40,37,47,36,42,36,36,33,50,47,81,13,33,32,42,32,38,42,52,32,93,86,76,45,48,36,38,39,41,37,33,48,24,41,36,38,62,46,30,25,41,36,34,39,37,36,29,27,39,64,87,47,66,57,67,56,61,40,48,53,50,51,52,50,49,40,58,48,42,38,51,38,30,50,44,48,70,52,55,51,64,81,78,68,91,73,57,80,91,42,52,46,38,59,52,43,54,61,61,57,48,71,34,51,58,93,50,31,29,32,74,39,90,36,73,73,46,78,54,114

=== Feature glossary ===
Legend for the data blocks above and below:

— What the protein is —

Sequence gives the chain of amino acids in standard one-letter code (A=alanine, C=cysteine, …, Y=tyrosine), read N→C. It is the only feature that is directly encoded by the gene; all structural features are derived from the folded form of this sequence.

The annotation block draws on four external resources. InterPro: which protein families and domains the sequence belongs to. GO: standardized terms for what the protein does, what process it participates in, and where in the cell it acts. CATH: which structural fold it has in the CATH hierarchy. Organism: the species of origin.

— Where its atoms are —

Atomic coordinates in PDBx/mmCIF format — the same representation the Protein Data Bank distributes. Each line of the _atom_site loop places one backbone atom in Cartesian space (units: ångströms, origin: arbitrary).

Six rendered views show the 3D structure from the faces of a cube — i.e. along ±x, ±y, ±z. Rendering representation is drawn randomly per protein from cartoon (secondary-structure ribbons), sticks (backbone bonds), or molecular surface; coloring is either N→C rainbow (blue at the N-terminus through red at the C-terminus) or one color per chain.

— Local backbone conformation —

DSSP 8-state secondary structure assigns each residue one of H (α-helix), G (3₁₀-helix), I (π-helix), E (extended β-strand), B (isolated β-bridge), T (hydrogen-bonded turn), S (bend), or '-' (coil). The assignment is computed from backbone hydrogen-bond geometry via the Kabsch–Sander algorithm.

P-SEA three-state annotation labels each residue as helix, strand, or coil based purely on the geometry of the Cα trace. It serves as a fallback when the full backbone (and thus DSSP) is unavailable.

φ (phi) and ψ (psi) are the two rotatable backbone dihedrals per residue: φ is the C(i-1)–N–Cα–C torsion, ψ is the N–Cα–C–N(i+1) torsion, both in degrees on (−180°, 180°]. α-helical residues cluster near (−60°, −45°); β-strand residues near (−120°, +130°). A Ramachandran plot is simply a scatter of (φ, ψ) for every residue.

— Global shape and packing —

Radius of gyration (Rg) is the root-mean-square distance of Cα atoms from their centroid — a single number for overall size and compactness. A globular domain of N residues has Rg ≈ 2.2·N^0.38 Å; an extended or disordered chain has a much larger Rg. The Cα contact count is the number of residue pairs whose Cα atoms are within 8 Å and are more than four positions apart in sequence — a standard proxy for tertiary packing density. The bounding box is the smallest axis-aligned box enclosing all Cα atoms.

Accessible surface area quantifies burial. A residue with SASA near zero is packed into the hydrophobic core; one with SASA >100 Å² sits on the surface. Computed here via the Shrake–Rupley numerical algorithm with a 1.4 Å probe.

The contact map is a binary N×N matrix image: pixel (i, j) is dark where Cα_i and Cα_j are within 8 Å and |i−j|>4. Because the |i−j|>4 filter removes local helical contacts, off-diagonal stripes parallel to the main diagonal indicate parallel β-sheets; stripes perpendicular to it indicate antiparallel β-sheets. The Ramachandran plot scatters every residue's (φ, ψ) pair against the sterically allowed regions. The PAE heatmap renders the predicted-aligned-error matrix.

— Structural neighborhood —

A 3Di character summarizes, for each residue, the relative orientation of the Cα frame of its nearest spatial neighbor. Because it encodes fold topology rather than chemistry, 3Di alignments detect remote structural similarity that sequence alignment misses.

Structural nearest neighbors (via Foldseek easy-search vs the PDB). Reported per hit: target PDB id, E-value, and alignment TM-score. A TM-score above ~0.5 is the conventional threshold for 'same fold'.

— Confidence and disorder —

For AlphaFold models, the B-factor field carries pLDDT — the model's own estimate of local accuracy on a 0–100 scale. Regions with pLDDT<50 should be treated as essentially unmodeled; they often correspond to intrinsically disordered segments.

B-factor (Debye–Waller factor) reflects atomic displacement in the crystal lattice. It is an experimental observable (units Å²), not a prediction; low values mean the atom is pinned down, high values mean it moves or is heterogeneous across the crystal.

Predicted Aligned Error (PAE) is an AlphaFold confidence matrix: entry (i, j) is the expected error in the position of residue j, in ångströms, when the prediction is superimposed on the true structure at residue i. Low PAE within a block of residues means that block is internally rigid and well-predicted; high PAE between two blocks means their relative placement is uncertain even if each block individually is confident.